Protein AF-0000000073407874 (afdb_homodimer)

Nearest PDB structures (foldseek):
  4jbw-assembly1_F  TM=8.876E-01  e=8.247E-15  Escherichia coli K-12
  3puz-assembly1_F  TM=8.838E-01  e=1.473E-13  Escherichia coli K-12
  4jbw-assembly2_H  TM=8.925E-01  e=1.473E-13  Escherichia coli K-12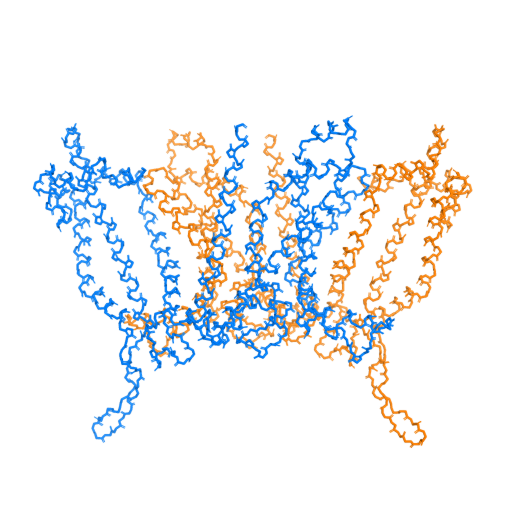
  3puy-assembly1_F  TM=8.506E-01  e=9.944E-14  Escherichia coli K-12
  2r6g-assembly1_F  TM=8.408E-01  e=1.410E-13  Escherichia coli K-12

Foldseek 3Di:
DVQPVLALVNDDLVRQCVLDDPQLVCCLVAFLSLCVVQQQNVSSVVRRVLVVVLVVCCVPQQVVLLVCLAFLFDWAFFQDQDQDPNDGDRDGDQGGHSLVSNLSNLVSVVVVVVNVVSSSVRSSVSSVVSVCVVVVHRDDYNVRVVCCCVVPVVVVVVVVVVVVVCCNPPVSVLVSLLQLLQKQQFPVAPPNRHTIHGNGCVLVCCCCPNLQVLANVLQAVLLLVQLVLLLVLLQVLLLVVLCVLPPPPDPPSVVVLVVLVVLLVDDPLVLQLVLLQQQCQPHDVQVVCVVVVNDPNVDTDCCQADLVNVSVNLSVSSSVNRSSVSNVVLNVQQVPDDVVVLVVCVVVVDDPVRCCVPPVVVSSCLVCLLVSLVSSLCSSQVQSSCCSRHNQDDDDPSHDQGHSNHHLNSSLVSRCPVGVRSNNSSVSVVVSVVVSVVSNVVSVVVNVVVVVVVVD/DVQPVLALVNDDLVRQCVLDDPQLVCCLVQFLSLCVVLQQNVSSVVRRVLVVVLVVCCVPQQVVLQVCLAFLFDWAFFQDQDQDPNDGDRDGDQGGHSLVSNLSNLVSVVVVVVSVVSSSVRSSVSSVVSVCVVVVHRDDYNVRVVVCCVVPVVVVVVVVVVVVVCCNPPVSVLVSLLQLLQKQQFPVAPPNRHTIHGNGCVLVCCCCPNLQVLANVLQAVLLLVQLVLLLVLLQVLLLVVLCVLPPPPDPPSVVVLVVLVVLLVDDPLVLQLVLLQQQCQPHPVQVVCVVVVVDPNVDTDCCQADLVNVSVNLSVSSSVNRSSVSNVVLNVQQVPDDVVVLVVCVVVVDDPVRCCVPPVVVSSCLVCLLVSLVSSLCSSQVQSSCCSRHNQDDDDPSHDQGHSNHHLNSSLVSRCPVGVRSNNSSVSVVVSVVVSVVSNVVSVVVNVVVVVVVVD

Solvent-accessible surface area (backbone atoms only — not comparable to full-atom values): 46091 Å² total; per-residue (Å²): 125,74,73,70,76,69,41,33,85,79,34,51,76,66,50,41,48,69,73,36,55,72,46,41,42,43,26,78,76,42,42,23,38,33,33,44,74,66,63,17,52,63,59,10,47,52,38,33,50,50,49,52,53,45,56,54,42,37,66,72,46,33,50,56,21,45,53,27,43,73,53,17,51,87,45,57,38,40,68,43,69,44,66,56,93,84,43,73,39,72,39,79,44,86,38,39,42,21,61,49,24,43,50,44,18,50,50,36,51,50,50,49,52,52,47,51,49,51,51,49,50,48,52,33,52,37,32,43,54,52,52,33,59,74,69,67,50,84,74,71,41,48,67,53,44,44,50,42,22,58,72,49,36,44,45,54,64,62,41,46,56,58,45,50,45,41,46,62,66,45,49,44,55,50,53,50,42,54,52,32,21,28,27,52,35,24,66,84,18,46,58,48,65,26,53,32,45,81,52,54,62,50,51,54,44,28,41,71,70,37,85,40,22,70,29,43,53,58,26,48,50,47,28,51,52,48,17,49,49,51,40,49,51,14,50,52,53,3,42,51,49,23,50,42,57,65,34,74,76,53,75,60,49,65,57,57,50,49,56,46,48,53,59,63,61,46,55,64,69,58,54,38,46,49,48,32,50,35,43,30,65,83,12,48,55,39,53,48,36,33,74,70,62,77,39,50,88,90,53,50,64,45,39,49,69,31,50,69,43,22,51,52,45,51,47,50,53,47,34,65,66,38,20,53,56,39,16,55,56,39,38,59,50,59,72,65,48,69,59,63,64,55,51,52,39,47,72,73,63,49,48,72,66,52,44,35,66,69,47,52,46,52,51,49,50,63,71,39,43,58,56,50,41,52,46,29,48,47,42,49,62,44,47,61,68,36,46,56,48,46,63,17,31,26,83,36,91,77,31,77,70,36,28,59,48,23,29,58,52,48,30,32,48,32,25,44,71,74,54,37,24,42,13,59,22,24,44,49,48,52,50,52,39,51,54,46,48,55,51,48,50,54,35,52,58,51,48,52,50,50,54,57,52,68,76,96,124,76,72,70,76,70,41,33,85,78,35,51,75,67,50,41,48,67,73,36,55,73,45,41,42,44,25,77,77,42,44,24,39,34,32,44,74,66,63,19,52,62,60,9,47,52,38,33,50,50,50,52,52,44,55,53,42,37,65,70,46,32,50,58,21,45,52,27,43,73,54,16,52,88,46,57,38,40,68,42,70,42,67,56,94,83,42,73,40,72,38,79,44,87,38,40,42,21,61,50,24,43,51,43,19,50,50,35,50,51,50,51,51,53,47,52,49,51,51,49,50,48,52,35,52,38,33,42,52,52,52,33,59,74,68,68,49,85,75,73,42,48,66,54,45,46,50,42,23,59,71,47,37,45,44,54,63,62,41,46,55,57,45,51,47,41,45,61,68,44,47,44,55,51,52,52,43,56,52,32,22,28,27,52,37,25,66,85,18,44,58,48,64,26,54,34,45,81,52,55,60,49,52,54,43,29,41,71,71,38,84,41,23,71,30,41,54,57,25,48,51,47,27,52,52,49,17,49,50,49,40,50,50,15,49,54,54,3,42,52,49,23,50,42,57,66,35,76,77,53,76,60,49,63,58,55,50,47,56,46,48,52,59,65,64,47,54,64,69,57,53,38,47,51,48,32,50,35,41,31,67,84,12,47,54,36,52,49,36,32,73,68,62,77,39,50,86,88,54,51,63,46,40,47,68,29,51,69,41,22,51,51,46,50,47,50,52,47,35,64,66,37,18,52,57,37,17,54,56,38,37,61,51,59,71,66,47,68,59,64,64,56,50,52,39,45,72,73,63,48,49,71,66,52,44,35,66,70,47,51,46,52,53,50,47,63,72,38,42,58,57,51,43,52,45,29,49,47,42,50,61,44,48,61,68,37,48,56,50,45,63,16,30,24,83,35,90,77,31,77,73,35,28,60,47,24,30,58,53,49,30,32,46,31,26,44,70,73,55,36,24,43,12,58,22,24,44,52,49,51,50,52,38,49,54,45,47,56,52,49,50,53,35,51,58,53,48,51,52,51,56,55,54,67,75,98

Sequence (912 aa):
MNKKLISLDGMSLKEVFQKGDLATKLSFLIMGLANLKNKQIVKGLLFLISEILFLITFVYQVIPAVKGLISLGTQEQGMTTKTVDGIKIQVATQGDNSMLMLIFGLASLIFCCVFAYIYWSNIKSAAHLLTLKEEGREIPSFKKDIKSLTDGRFHMTLMSIPLIGVLLFTILPLVYMICLAFTNYDHNHLPPKSLFDWVGFANFGNIFSGRMASTFFPVLSWTLIWAVFATVTNFFFGIILALLINTKGLKFKKMWRTIFVITMAVPQFISLLIMRNLLSDAGPVNALLIKWGLISSAHPLPFLSDPVWAKFSIIFVNMWVGIPVTMLVATGIIMNLPAEQIEAAEIDGANKFQVFQSITFPQILLIMTPTLIQQFIGNINNFNVIYLLTQGGPTNSTYYQAGSTDLLVTWLYNLTVTAADYNLASVVGILIFILSAVFSLLAYTRTNSYKEGAAKMNKKLISLDGMSLKEVFQKGDLATKLSFLIMGLANLKNKQIVKGLLFLISEILFLITFVYQVIPAVKGLISLGTQEQGMTTKTVDGIKIQVATQGDNSMLMLIFGLASLIFCCVFAYIYWSNIKSAAHLLTLKEEGREIPSFKKDIKSLTDGRFHMTLMSIPLIGVLLFTILPLVYMICLAFTNYDHNHLPPKSLFDWVGFANFGNIFSGRMASTFFPVLSWTLIWAVFATVTNFFFGIILALLINTKGLKFKKMWRTIFVITMAVPQFISLLIMRNLLSDAGPVNALLIKWGLISSAHPLPFLSDPVWAKFSIIFVNMWVGIPVTMLVATGIIMNLPAEQIEAAEIDGANKFQVFQSITFPQILLIMTPTLIQQFIGNINNFNVIYLLTQGGPTNSTYYQAGSTDLLVTWLYNLTVTAADYNLASVVGILIFILSAVFSLLAYTRTNSYKEGAAK

Structure (mmCIF, N/CA/C/O backbone):
data_AF-0000000073407874-model_v1
#
loop_
_entity.id
_entity.type
_entity.pdbx_description
1 polymer 'Maltose/maltodextrin transport system permease protein'
#
loop_
_atom_site.group_PDB
_atom_site.id
_atom_site.type_symbol
_atom_site.label_atom_id
_atom_site.label_alt_id
_atom_site.label_comp_id
_atom_site.label_asym_id
_atom_site.label_entity_id
_atom_site.label_seq_id
_atom_site.pdbx_PDB_ins_code
_atom_site.Cartn_x
_atom_site.Cartn_y
_atom_site.Cartn_z
_atom_site.occupancy
_atom_site.B_iso_or_equiv
_atom_site.auth_seq_id
_atom_site.auth_comp_id
_atom_site.auth_asym_id
_atom_site.auth_atom_id
_atom_site.pdbx_PDB_model_num
ATOM 1 N N . MET A 1 1 ? 26.469 21.672 23.516 1 25.92 1 MET A N 1
ATOM 2 C CA . MET A 1 1 ? 25.812 21.594 22.219 1 25.92 1 MET A CA 1
ATOM 3 C C . MET A 1 1 ? 24.609 22.531 22.156 1 25.92 1 MET A C 1
ATOM 5 O O . MET A 1 1 ? 24.062 22.781 21.078 1 25.92 1 MET A O 1
ATOM 9 N N . ASN A 1 2 ? 24.078 22.656 23.359 1 32.16 2 ASN A N 1
ATOM 10 C CA . ASN A 1 2 ? 22.828 23.391 23.547 1 32.16 2 ASN A CA 1
ATOM 11 C C . ASN A 1 2 ? 23.016 24.891 23.359 1 32.16 2 ASN A C 1
ATOM 13 O O . ASN A 1 2 ? 22.047 25.641 23.359 1 32.16 2 ASN A O 1
ATOM 17 N N . LYS A 1 3 ? 24.188 25.359 23.734 1 40.38 3 LYS A N 1
ATOM 18 C CA . LYS A 1 3 ? 24.469 26.781 23.875 1 40.38 3 LYS A CA 1
ATOM 19 C C . LYS A 1 3 ? 24.547 27.469 22.516 1 40.38 3 LYS A C 1
ATOM 21 O O . LYS A 1 3 ? 24.422 28.688 22.422 1 40.38 3 LYS A O 1
ATOM 26 N N . LYS A 1 4 ? 24.906 26.812 21.578 1 42.69 4 LYS A N 1
ATOM 27 C CA . LYS A 1 4 ? 25.25 27.344 20.25 1 42.69 4 LYS A CA 1
ATOM 28 C C . LYS A 1 4 ? 23.984 27.609 19.438 1 42.69 4 LYS A C 1
ATOM 30 O O . LYS A 1 4 ? 24.047 28.25 18.391 1 42.69 4 LYS A O 1
ATOM 35 N N . LEU A 1 5 ? 22.969 26.812 19.609 1 42.66 5 LEU A N 1
ATOM 36 C CA . LEU A 1 5 ? 21.734 26.734 18.812 1 42.66 5 LEU A CA 1
ATOM 37 C C . LEU A 1 5 ? 20.953 28.031 18.906 1 42.66 5 LEU A C 1
ATOM 39 O O . LEU A 1 5 ? 20.297 28.438 17.953 1 42.66 5 LEU A O 1
ATOM 43 N N . ILE A 1 6 ? 20.812 28.641 20.234 1 49.53 6 ILE A N 1
ATOM 44 C CA . ILE A 1 6 ? 20 29.844 20.406 1 49.53 6 ILE A CA 1
ATOM 45 C C . ILE A 1 6 ? 20.875 31.078 20.219 1 49.53 6 ILE A C 1
ATOM 47 O O . ILE A 1 6 ? 20.578 32.156 20.75 1 49.53 6 ILE A O 1
ATOM 51 N N . SER A 1 7 ? 21.828 30.953 19.719 1 54.34 7 SER A N 1
ATOM 52 C CA . SER A 1 7 ? 22.734 32.094 19.781 1 54.34 7 SER A CA 1
ATOM 53 C C . SER A 1 7 ? 22.312 33.188 18.828 1 54.34 7 SER A C 1
ATOM 55 O O . SER A 1 7 ? 21.984 32.938 17.672 1 54.34 7 SER A O 1
ATOM 57 N N . LEU A 1 8 ? 21.766 34.281 19.344 1 64.81 8 LEU A N 1
ATOM 58 C CA . LEU A 1 8 ? 21.484 35.594 18.719 1 64.81 8 LEU A CA 1
ATOM 59 C C . LEU A 1 8 ? 22.781 36.281 18.297 1 64.81 8 LEU A C 1
ATOM 61 O O . LEU A 1 8 ? 23.25 37.188 18.969 1 64.81 8 LEU A O 1
ATOM 65 N N . ASP A 1 9 ? 23.359 35.844 17.125 1 61.19 9 ASP A N 1
ATOM 66 C CA . ASP A 1 9 ? 24.641 36.344 16.641 1 61.19 9 ASP A CA 1
ATOM 67 C C . ASP A 1 9 ? 25.719 36.219 17.703 1 61.19 9 ASP A C 1
ATOM 69 O O . ASP A 1 9 ? 26.453 37.188 17.969 1 61.19 9 ASP A O 1
ATOM 73 N N . GLY A 1 10 ? 25.641 35.188 18.484 1 66.06 10 GLY A N 1
ATOM 74 C CA . GLY A 1 10 ? 26.641 34.906 19.5 1 66.06 10 GLY A CA 1
ATOM 75 C C . GLY A 1 10 ? 26.266 35.406 20.875 1 66.06 10 GLY A C 1
ATOM 76 O O . GLY A 1 10 ? 26.984 35.188 21.844 1 66.06 10 GLY A O 1
ATOM 77 N N . MET A 1 11 ? 25.203 36.219 21.031 1 73.75 11 MET A N 1
ATOM 78 C CA . MET A 1 11 ? 24.797 36.812 22.297 1 73.75 11 MET A CA 1
ATOM 79 C C . MET A 1 11 ? 23.547 36.094 22.844 1 73.75 11 MET A C 1
ATOM 81 O O . MET A 1 11 ? 22.781 35.5 22.094 1 73.75 11 MET A O 1
ATOM 85 N N . SER A 1 12 ? 23.438 36.062 24.156 1 77.62 12 SER A N 1
ATOM 86 C CA . SER A 1 12 ? 22.219 35.594 24.797 1 77.62 12 SER A CA 1
ATOM 87 C C . SER A 1 12 ? 21.156 36.719 24.844 1 77.62 12 SER A C 1
ATOM 89 O O . SER A 1 12 ? 21.484 37.875 24.625 1 77.62 12 SER A O 1
ATOM 91 N N . LEU A 1 13 ? 19.875 36.344 25.062 1 81 13 LEU A N 1
ATOM 92 C CA . LEU A 1 13 ? 18.797 37.312 25.172 1 81 13 LEU A CA 1
ATOM 93 C C . LEU A 1 13 ? 19.109 38.375 26.234 1 81 13 LEU A C 1
ATOM 95 O O . LEU A 1 13 ? 18.859 39.562 26.016 1 81 13 LEU A O 1
ATOM 99 N N . LYS A 1 14 ? 19.688 37.906 27.281 1 80.19 14 LYS A N 1
ATOM 100 C CA . LYS A 1 14 ? 20.016 38.781 28.406 1 80.19 14 LYS A CA 1
ATOM 101 C C . LYS A 1 14 ? 21.125 39.75 28.031 1 80.19 14 LYS A C 1
ATOM 103 O O . LYS A 1 14 ? 21.094 40.938 28.422 1 80.19 14 LYS A O 1
ATOM 108 N N . GLU A 1 15 ? 22.062 39.281 27.281 1 81 15 GLU A N 1
ATOM 109 C CA . GLU A 1 15 ? 23.203 40.094 26.875 1 81 15 GLU A CA 1
ATOM 110 C C . GLU A 1 15 ? 22.766 41.188 25.906 1 81 15 GLU A C 1
ATOM 112 O O . GLU A 1 15 ? 23.25 42.312 25.969 1 81 15 GLU A O 1
ATOM 117 N N . VAL A 1 16 ? 21.859 40.812 25.109 1 83.62 16 VAL A N 1
ATOM 118 C CA . VAL A 1 16 ? 21.375 41.781 24.125 1 83.62 16 VAL A CA 1
ATOM 119 C C . VAL A 1 16 ? 20.641 42.906 24.859 1 83.62 16 VAL A C 1
ATOM 121 O O . VAL A 1 16 ? 20.797 44.094 24.516 1 83.62 16 VAL A O 1
ATOM 124 N N . PHE A 1 17 ? 19.859 42.5 25.906 1 86.06 17 PHE A N 1
ATOM 125 C CA . PHE A 1 17 ? 19.094 43.5 26.672 1 86.06 17 PHE A CA 1
ATOM 126 C C . PHE A 1 17 ? 20.031 44.375 27.484 1 86.06 17 PHE A C 1
ATOM 128 O O . PHE A 1 17 ? 19.812 45.594 27.578 1 86.06 17 PHE A O 1
ATOM 135 N N . GLN A 1 18 ? 21.094 43.844 27.969 1 84.94 18 GLN A N 1
ATOM 136 C CA . GLN A 1 18 ? 22 44.562 28.844 1 84.94 18 GLN A CA 1
ATOM 137 C C . GLN A 1 18 ? 22.906 45.5 28.031 1 84.94 18 GLN A C 1
ATOM 139 O O . GLN A 1 18 ? 23.156 46.625 28.422 1 84.94 18 GLN A O 1
ATOM 144 N N . LYS A 1 19 ? 23.375 45 26.938 1 81.5 19 LYS A N 1
ATOM 145 C CA . LYS A 1 19 ? 24.344 45.75 26.141 1 81.5 19 LYS A CA 1
ATOM 146 C C . LYS A 1 19 ? 23.641 46.688 25.172 1 81.5 19 LYS A C 1
ATOM 148 O O . LYS A 1 19 ? 24.281 47.594 24.625 1 81.5 19 LYS A O 1
ATOM 153 N N . GLY A 1 20 ? 22.359 46.531 25.016 1 82.5 20 GLY A N 1
ATOM 154 C CA . GLY A 1 20 ? 21.656 47.25 23.984 1 82.5 20 GLY A CA 1
ATOM 155 C C . GLY A 1 20 ? 21.297 48.656 24.406 1 82.5 20 GLY A C 1
ATOM 156 O O . GLY A 1 20 ? 21.234 48.969 25.594 1 82.5 20 GLY A O 1
ATOM 157 N N . ASP A 1 21 ? 21.219 49.562 23.453 1 86 21 ASP A N 1
ATOM 158 C CA . ASP A 1 21 ? 20.75 50.938 23.688 1 86 21 ASP A CA 1
ATOM 159 C C . ASP A 1 21 ? 19.266 50.938 24.031 1 86 21 ASP A C 1
ATOM 161 O O . ASP A 1 21 ? 18.625 49.906 24.109 1 86 21 ASP A O 1
ATOM 165 N N . LEU A 1 22 ? 18.719 52.062 24.344 1 85.25 22 LEU A N 1
ATOM 166 C CA . LEU A 1 22 ? 17.328 52.188 24.766 1 85.25 22 LEU A CA 1
ATOM 167 C C . LEU A 1 22 ? 16.375 51.625 23.703 1 85.25 22 LEU A C 1
ATOM 169 O O . LEU A 1 22 ? 15.375 50.969 24.047 1 85.25 22 LEU A O 1
ATOM 173 N N . ALA A 1 23 ? 16.719 51.812 22.453 1 85.94 23 ALA A N 1
ATOM 174 C CA . ALA A 1 23 ? 15.867 51.344 21.375 1 85.94 23 ALA A CA 1
ATOM 175 C C . ALA A 1 23 ? 15.875 49.812 21.312 1 85.94 23 ALA A C 1
ATOM 177 O O . ALA A 1 23 ? 14.852 49.188 21.047 1 85.94 23 ALA A O 1
ATOM 178 N N . THR A 1 24 ? 17.016 49.219 21.578 1 86.69 24 THR A N 1
ATOM 179 C CA . THR A 1 24 ? 17.141 47.781 21.594 1 86.69 24 THR A CA 1
ATOM 180 C C . THR A 1 24 ? 16.375 47.156 22.766 1 86.69 24 THR A C 1
ATOM 182 O O . THR A 1 24 ? 15.719 46.125 22.625 1 86.69 24 THR A O 1
ATOM 185 N N . LYS A 1 25 ? 16.484 47.844 23.922 1 87.5 25 LYS A N 1
ATOM 186 C CA . LYS A 1 25 ? 15.75 47.375 25.094 1 87.5 25 LYS A CA 1
ATOM 187 C C . LYS A 1 25 ? 14.242 47.469 24.891 1 87.5 25 LYS A C 1
ATOM 189 O O . LYS A 1 25 ? 13.484 46.594 25.297 1 87.5 25 LYS A O 1
ATOM 194 N N . LEU A 1 26 ? 13.852 48.562 24.219 1 87 26 LEU A N 1
ATOM 195 C CA . LEU A 1 26 ? 12.422 48.781 23.984 1 87 26 LEU A CA 1
ATOM 196 C C . LEU A 1 26 ? 11.906 47.812 22.906 1 87 26 LEU A C 1
ATOM 198 O O . LEU A 1 26 ? 10.703 47.562 22.844 1 87 26 LEU A O 1
ATOM 202 N N . SER A 1 27 ? 12.758 47.344 22.078 1 88.12 27 SER A N 1
ATOM 203 C CA . SER A 1 27 ? 12.375 46.406 21.016 1 88.12 27 SER A CA 1
ATOM 204 C C . SER A 1 27 ? 11.875 45.094 21.594 1 88.12 27 SER A C 1
ATOM 206 O O . SER A 1 27 ? 11.195 44.312 20.906 1 88.12 27 SER A O 1
ATOM 208 N N . PHE A 1 28 ? 12.25 44.812 22.859 1 88.31 28 PHE A N 1
ATOM 209 C CA . PHE A 1 28 ? 11.742 43.625 23.547 1 88.31 28 PHE A CA 1
ATOM 210 C C . PHE A 1 28 ? 10.25 43.75 23.828 1 88.31 28 PHE A C 1
ATOM 212 O O . PHE A 1 28 ? 9.555 42.75 23.969 1 88.31 28 PHE A O 1
ATOM 219 N N . LEU A 1 29 ? 9.82 44.969 23.875 1 87.88 29 LEU A N 1
ATOM 220 C CA . LEU A 1 29 ? 8.414 45.219 24.156 1 87.88 29 LEU A CA 1
ATOM 221 C C . LEU A 1 29 ? 7.672 45.656 22.891 1 87.88 29 LEU A C 1
ATOM 223 O O . LEU A 1 29 ? 6.574 45.156 22.609 1 87.88 29 LEU A O 1
ATOM 227 N N . ILE A 1 30 ? 8.336 46.594 22.203 1 91.12 30 ILE A N 1
ATOM 228 C CA . ILE A 1 30 ? 7.801 47.062 20.938 1 91.12 30 ILE A CA 1
ATOM 229 C C . ILE A 1 30 ? 8.688 46.594 19.797 1 91.12 30 ILE A C 1
ATOM 231 O O . ILE A 1 30 ? 9.773 47.125 19.578 1 91.12 30 ILE A O 1
ATOM 235 N N . MET A 1 31 ? 8.109 45.688 19.109 1 91.75 31 MET A N 1
ATOM 236 C CA . MET A 1 31 ? 8.898 45.062 18.062 1 91.75 31 MET A CA 1
ATOM 237 C C . MET A 1 31 ? 9.242 46.062 16.953 1 91.75 31 MET A C 1
ATOM 239 O O . MET A 1 31 ? 8.406 46.875 16.578 1 91.75 31 MET A O 1
ATOM 243 N N . GLY A 1 32 ? 10.438 46 16.438 1 89.62 32 GLY A N 1
ATOM 244 C CA . GLY A 1 32 ? 10.875 46.781 15.289 1 89.62 32 GLY A CA 1
ATOM 245 C C . GLY A 1 32 ? 11.508 48.094 15.672 1 89.62 32 GLY A C 1
ATOM 246 O O . GLY A 1 32 ? 12.023 48.812 14.812 1 89.62 32 GLY A O 1
ATOM 247 N N . LEU A 1 33 ? 11.547 48.5 16.906 1 89.31 33 LEU A N 1
ATOM 248 C CA . LEU A 1 33 ? 12.055 49.781 17.344 1 89.31 33 LEU A CA 1
ATOM 249 C C . LEU A 1 33 ? 13.555 49.906 17.078 1 89.31 33 LEU A C 1
ATOM 251 O O . LEU A 1 33 ? 14.055 50.969 16.719 1 89.31 33 LEU A O 1
ATOM 255 N N . ALA A 1 34 ? 14.266 48.844 17.359 1 88.06 34 ALA A N 1
ATOM 256 C CA . ALA A 1 34 ? 15.695 48.844 17.094 1 88.06 34 ALA A CA 1
ATOM 257 C C . ALA A 1 34 ? 15.977 49.062 15.609 1 88.06 34 ALA A C 1
ATOM 259 O O . ALA A 1 34 ? 16.922 49.781 15.242 1 88.06 34 ALA A O 1
ATOM 260 N N . ASN A 1 35 ? 15.164 48.562 14.805 1 88.56 35 ASN A N 1
ATOM 261 C CA . ASN A 1 35 ? 15.328 48.719 13.359 1 88.56 35 ASN A CA 1
ATOM 262 C C . ASN A 1 35 ? 14.93 50.125 12.891 1 88.56 35 ASN A C 1
ATOM 264 O O . ASN A 1 35 ? 15.586 50.688 12.016 1 88.56 35 ASN A O 1
ATOM 268 N N . LEU A 1 36 ? 13.891 50.625 13.469 1 88.19 36 LEU A N 1
ATOM 269 C CA . LEU A 1 36 ? 13.438 51.969 13.102 1 88.19 36 LEU A CA 1
ATOM 270 C C . LEU A 1 36 ? 14.469 53.031 13.5 1 88.19 36 LEU A C 1
ATOM 272 O O . LEU A 1 36 ? 14.711 53.969 12.766 1 88.19 36 LEU A O 1
ATOM 276 N N . LYS A 1 37 ? 15.117 52.844 14.562 1 87.81 37 LYS A N 1
ATOM 277 C CA . LYS A 1 37 ? 16.141 53.75 15.039 1 87.81 37 LYS A CA 1
ATOM 278 C C . LYS A 1 37 ? 17.359 53.75 14.133 1 87.81 37 LYS A C 1
ATOM 280 O O . LYS A 1 37 ? 18.016 54.781 13.938 1 87.81 37 LYS A O 1
ATOM 285 N N . ASN A 1 38 ? 17.656 52.625 13.594 1 86.44 38 ASN A N 1
ATOM 286 C CA . ASN A 1 38 ? 18.844 52.5 12.75 1 86.44 38 ASN A CA 1
ATOM 287 C C . ASN A 1 38 ? 18.5 52.625 11.273 1 86.44 38 ASN A C 1
ATOM 289 O O . ASN A 1 38 ? 19.156 52.031 10.422 1 86.44 38 ASN A O 1
ATOM 293 N N . LYS A 1 39 ? 17.375 53.156 10.852 1 82.38 39 LYS A N 1
ATOM 294 C CA . LYS A 1 39 ? 16.969 53.594 9.516 1 82.38 39 LYS A CA 1
ATOM 295 C C . LYS A 1 39 ? 16.594 52.406 8.648 1 82.38 39 LYS A C 1
ATOM 297 O O . LYS A 1 39 ? 16.688 52.469 7.422 1 82.38 39 LYS A O 1
ATOM 302 N N . GLN A 1 40 ? 16.328 51.344 9.344 1 85.5 40 GLN A N 1
ATOM 303 C CA . GLN A 1 40 ? 15.688 50.25 8.641 1 85.5 40 GLN A CA 1
ATOM 304 C C . GLN A 1 40 ? 14.172 50.312 8.742 1 85.5 40 GLN A C 1
ATOM 306 O O . GLN A 1 40 ? 13.547 49.531 9.453 1 85.5 40 GLN A O 1
ATOM 311 N N . ILE A 1 41 ? 13.594 51.188 8.023 1 85.19 41 ILE A N 1
ATOM 312 C CA . ILE A 1 41 ? 12.203 51.594 8.211 1 85.19 41 ILE A CA 1
ATOM 313 C C . ILE A 1 41 ? 11.273 50.438 7.809 1 85.19 41 ILE A C 1
ATOM 315 O O . ILE A 1 41 ? 10.336 50.094 8.539 1 85.19 41 ILE A O 1
ATOM 319 N N . VAL A 1 42 ? 11.508 49.812 6.715 1 83.31 42 VAL A N 1
ATOM 320 C CA . VAL A 1 42 ? 10.602 48.781 6.211 1 83.31 42 VAL A CA 1
ATOM 321 C C . VAL A 1 42 ? 10.609 47.562 7.16 1 83.31 42 VAL A C 1
ATOM 323 O O . VAL A 1 42 ? 9.547 47.062 7.52 1 83.31 42 VAL A O 1
ATOM 326 N N . LYS A 1 43 ? 11.773 47.125 7.613 1 83 43 LYS A N 1
ATOM 327 C CA . LYS A 1 43 ? 11.891 46 8.531 1 83 43 LYS A CA 1
ATOM 328 C C . LYS A 1 43 ? 11.266 46.344 9.883 1 83 43 LYS A C 1
ATOM 330 O O . LYS A 1 43 ? 10.57 45.5 10.477 1 83 43 LYS A O 1
ATOM 335 N N . GLY A 1 44 ? 11.523 47.438 10.273 1 87 44 GLY A N 1
ATOM 336 C CA . GLY A 1 44 ? 10.953 47.875 11.539 1 87 44 GLY A CA 1
ATOM 337 C C . GLY A 1 44 ? 9.438 47.938 11.516 1 87 44 GLY A C 1
ATOM 338 O O . GLY A 1 44 ? 8.773 47.5 12.453 1 87 44 GLY A O 1
ATOM 339 N N . LEU A 1 45 ? 8.93 48.438 10.398 1 88.56 45 LEU A N 1
ATOM 340 C CA . LEU A 1 45 ? 7.484 48.531 10.273 1 88.56 45 LEU A CA 1
ATOM 341 C C . LEU A 1 45 ? 6.84 47.156 10.172 1 88.56 45 LEU A C 1
ATOM 343 O O . LEU A 1 45 ? 5.742 46.938 10.68 1 88.56 45 LEU A O 1
ATOM 347 N N . LEU A 1 46 ? 7.492 46.25 9.531 1 86.31 46 LEU A N 1
ATOM 348 C CA . LEU A 1 46 ? 6.957 44.875 9.406 1 86.31 46 LEU A CA 1
ATOM 349 C C . LEU A 1 46 ? 6.863 44.219 10.766 1 86.31 46 LEU A C 1
ATOM 351 O O . LEU A 1 46 ? 5.875 43.531 11.062 1 86.31 46 LEU A O 1
ATOM 355 N N . PHE A 1 47 ? 7.895 44.406 11.547 1 89.75 47 PHE A N 1
ATOM 356 C CA . PHE A 1 47 ? 7.883 43.812 12.891 1 89.75 47 PHE A CA 1
ATOM 357 C C . PHE A 1 47 ? 6.797 44.469 13.742 1 89.75 47 PHE A C 1
ATOM 359 O O . PHE A 1 47 ? 6.078 43.781 14.469 1 89.75 47 PHE A O 1
ATOM 366 N N . LEU A 1 48 ? 6.691 45.719 13.57 1 90.31 48 LEU A N 1
ATOM 367 C CA . LEU A 1 48 ? 5.699 46.469 14.352 1 90.31 48 LEU A CA 1
ATOM 368 C C . LEU A 1 48 ? 4.285 46.062 13.938 1 90.31 48 LEU A C 1
ATOM 370 O O . LEU A 1 48 ? 3.422 45.844 14.789 1 90.31 48 LEU A O 1
ATOM 374 N N . ILE A 1 49 ? 4.035 46 12.664 1 91.88 49 ILE A N 1
ATOM 375 C CA . ILE A 1 49 ? 2.725 45.625 12.148 1 91.88 49 ILE A CA 1
ATOM 376 C C . ILE A 1 49 ? 2.395 44.188 12.594 1 91.88 49 ILE A C 1
ATOM 378 O O . ILE A 1 49 ? 1.249 43.906 12.938 1 91.88 49 ILE A O 1
ATOM 382 N N . SER A 1 50 ? 3.363 43.344 12.562 1 90.81 50 SER A N 1
ATOM 383 C CA . SER A 1 50 ? 3.148 41.969 13 1 90.81 50 SER A CA 1
ATOM 384 C C . SER A 1 50 ? 2.742 41.906 14.461 1 90.81 50 SER A C 1
ATOM 386 O O . SER A 1 50 ? 1.904 41.094 14.852 1 90.81 50 SER A O 1
ATOM 388 N N . GLU A 1 51 ? 3.367 42.719 15.227 1 92.06 51 GLU A N 1
ATOM 389 C CA . GLU A 1 51 ? 3.031 42.719 16.641 1 92.06 51 GLU A CA 1
ATOM 390 C C . GLU A 1 51 ? 1.614 43.25 16.875 1 92.06 51 GLU A C 1
ATOM 392 O O . GLU A 1 51 ? 0.853 42.688 17.656 1 92.06 51 GLU A O 1
ATOM 397 N N . ILE A 1 52 ? 1.308 44.281 16.156 1 91.88 52 ILE A N 1
ATOM 398 C CA . ILE A 1 52 ? -0.02 44.875 16.281 1 91.88 52 ILE A CA 1
ATOM 399 C C . ILE A 1 52 ? -1.077 43.875 15.836 1 91.88 52 ILE A C 1
ATOM 401 O O . ILE A 1 52 ? -2.088 43.688 16.516 1 91.88 52 ILE A O 1
ATOM 405 N N . LEU A 1 53 ? -0.836 43.281 14.758 1 90.75 53 LEU A N 1
ATOM 406 C CA . LEU A 1 53 ? -1.764 42.281 14.242 1 90.75 53 LEU A CA 1
ATOM 407 C C . LEU A 1 53 ? -1.904 41.125 15.219 1 90.75 53 LEU A C 1
ATOM 409 O O . LEU A 1 53 ? -2.998 40.562 15.383 1 90.75 53 LEU A O 1
ATOM 413 N N . PHE A 1 54 ? -0.833 40.719 15.797 1 91.25 54 PHE A N 1
ATOM 414 C CA . PHE A 1 54 ? -0.872 39.625 16.766 1 91.25 54 PHE A CA 1
ATOM 415 C C . PHE A 1 54 ? -1.697 40 17.984 1 91.25 54 PHE A C 1
ATOM 417 O O . PHE A 1 54 ? -2.508 39.219 18.469 1 91.25 54 PHE A O 1
ATOM 424 N N . LEU A 1 55 ? -1.484 41.188 18.516 1 91.5 55 LEU A N 1
ATOM 425 C CA . LEU A 1 55 ? -2.191 41.625 19.719 1 91.5 55 LEU A CA 1
ATOM 426 C C . LEU A 1 55 ? -3.693 41.719 19.469 1 91.5 55 LEU A C 1
ATOM 428 O O . LEU A 1 55 ? -4.492 41.312 20.312 1 91.5 55 LEU A O 1
ATOM 432 N N . ILE A 1 56 ? -4.035 42.188 18.297 1 91.06 56 ILE A N 1
ATOM 433 C CA . ILE A 1 56 ? -5.449 42.25 17.953 1 91.06 56 ILE A CA 1
ATOM 434 C C . ILE A 1 56 ? -6.027 40.844 17.844 1 91.06 56 ILE A C 1
ATOM 436 O O . ILE A 1 56 ? -7.078 40.562 18.438 1 91.06 56 ILE A O 1
ATOM 440 N N . THR A 1 57 ? -5.34 39.969 17.172 1 90.06 57 THR A N 1
ATOM 441 C CA . THR A 1 57 ? -5.805 38.594 16.984 1 90.06 57 THR A CA 1
ATOM 442 C C . THR A 1 57 ? -5.801 37.844 18.328 1 90.06 57 THR A C 1
ATOM 444 O O . THR A 1 57 ? -6.66 37 18.562 1 90.06 57 THR A O 1
ATOM 447 N N . PHE A 1 58 ? -4.852 38.188 19.109 1 91.25 58 PHE A N 1
ATOM 448 C CA . PHE A 1 58 ? -4.723 37.531 20.406 1 91.25 58 PHE A CA 1
ATOM 449 C C . PHE A 1 58 ? -5.953 37.781 21.266 1 91.25 58 PHE A C 1
ATOM 451 O O . PHE A 1 58 ? -6.527 36.875 21.844 1 91.25 58 PHE A O 1
ATOM 458 N N . VAL A 1 59 ? -6.371 38.969 21.328 1 90.06 59 VAL A N 1
ATOM 459 C CA . VAL A 1 59 ? -7.484 39.375 22.188 1 90.06 59 VAL A CA 1
ATOM 460 C C . VAL A 1 59 ? -8.805 38.906 21.562 1 90.06 59 VAL A C 1
ATOM 462 O O . VAL A 1 59 ? -9.664 38.375 22.25 1 90.06 59 VAL A O 1
ATOM 465 N N . TYR A 1 60 ? -8.922 39.031 20.297 1 88.88 60 TYR A N 1
ATOM 466 C CA . TYR A 1 60 ? -10.219 38.812 19.672 1 88.88 60 TYR A CA 1
ATOM 467 C C . TYR A 1 60 ? -10.398 37.344 19.281 1 88.88 60 TYR A C 1
ATOM 469 O O . TYR A 1 60 ? -11.523 36.844 19.234 1 88.88 60 TYR A O 1
ATOM 477 N N . GLN A 1 61 ? -9.328 36.656 19.031 1 89.06 61 GLN A N 1
ATOM 478 C CA . GLN A 1 61 ? -9.484 35.312 18.469 1 89.06 61 GLN A CA 1
ATOM 479 C C . GLN A 1 61 ? -8.797 34.281 19.344 1 89.06 61 GLN A C 1
ATOM 481 O O . GLN A 1 61 ? -9.375 33.219 19.625 1 89.06 61 GLN A O 1
ATOM 486 N N . VAL A 1 62 ? -7.617 34.531 19.812 1 91.75 62 VAL A N 1
ATOM 487 C CA . VAL A 1 62 ? -6.82 33.531 20.516 1 91.75 62 VAL A CA 1
ATOM 488 C C . VAL A 1 62 ? -7.422 33.25 21.891 1 91.75 62 VAL A C 1
ATOM 490 O O . VAL A 1 62 ? -7.609 32.094 22.281 1 91.75 62 VAL A O 1
ATOM 493 N N . ILE A 1 63 ? -7.734 34.281 22.609 1 92.81 63 ILE A N 1
ATOM 494 C CA . ILE A 1 63 ? -8.25 34.094 23.969 1 92.81 63 ILE A CA 1
ATOM 495 C C . ILE A 1 63 ? -9.555 33.312 23.922 1 92.81 63 ILE A C 1
ATOM 497 O O . ILE A 1 63 ? -9.688 32.281 24.609 1 92.81 63 ILE A O 1
ATOM 501 N N . PRO A 1 64 ? -10.516 33.719 23.141 1 91 64 PRO A N 1
ATOM 502 C CA . PRO A 1 64 ? -11.742 32.938 23.062 1 91 64 PRO A CA 1
ATOM 503 C C . PRO A 1 64 ? -11.492 31.516 22.562 1 91 64 PRO A C 1
ATOM 505 O O . PRO A 1 64 ? -12.156 30.562 23 1 91 64 PRO A O 1
ATOM 508 N N . ALA A 1 65 ? -10.602 31.344 21.688 1 91.5 65 ALA A N 1
ATOM 509 C CA . ALA A 1 65 ? -10.305 30.031 21.141 1 91.5 65 ALA A CA 1
ATOM 510 C C . ALA A 1 65 ? -9.688 29.109 22.188 1 91.5 65 ALA A C 1
ATOM 512 O O . ALA A 1 65 ? -9.984 27.922 22.234 1 91.5 65 ALA A O 1
ATOM 513 N N . VAL A 1 66 ? -8.891 29.703 22.984 1 93.25 66 VAL A N 1
ATOM 514 C CA . VAL A 1 66 ? -8.266 28.922 24.047 1 93.25 66 VAL A CA 1
ATOM 515 C C . VAL A 1 66 ? -9.305 28.547 25.094 1 93.25 66 VAL A C 1
ATOM 517 O O . VAL A 1 66 ? -9.281 27.438 25.641 1 93.25 66 VAL A O 1
ATOM 520 N N . LYS A 1 67 ? -10.172 29.406 25.406 1 92.06 67 LYS A N 1
ATOM 521 C CA . LYS A 1 67 ? -11.266 29.078 26.312 1 92.06 67 LYS A CA 1
ATOM 522 C C . LYS A 1 67 ? -12.125 27.953 25.75 1 92.06 67 LYS A C 1
ATOM 524 O O . LYS A 1 67 ? -12.562 27.062 26.484 1 92.06 67 LYS A O 1
ATOM 529 N N . GLY A 1 68 ? -12.367 28.047 24.5 1 91.38 68 GLY A N 1
ATOM 530 C CA . GLY A 1 68 ? -13.102 26.984 23.828 1 91.38 68 GLY A CA 1
ATOM 531 C C . GLY A 1 68 ? -12.367 25.656 23.844 1 91.38 68 GLY A C 1
ATOM 532 O O . GLY A 1 68 ? -12.984 24.594 23.953 1 91.38 68 GLY A O 1
ATOM 533 N N . LEU A 1 69 ? -11.062 25.766 23.75 1 93.12 69 LEU A N 1
ATOM 534 C CA . LEU A 1 69 ? -10.234 24.578 23.781 1 93.12 69 LEU A CA 1
ATOM 535 C C . LEU A 1 69 ? -10.336 23.891 25.141 1 93.12 69 LEU A C 1
ATOM 537 O O . LEU A 1 69 ? -10.336 22.656 25.219 1 93.12 69 LEU A O 1
ATOM 541 N N . ILE A 1 70 ? -10.477 24.656 26.125 1 93.06 70 ILE A N 1
ATOM 542 C CA . ILE A 1 70 ? -10.516 24.109 27.484 1 93.06 70 ILE A CA 1
ATOM 543 C C . ILE A 1 70 ? -11.906 23.562 27.781 1 93.06 70 ILE A C 1
ATOM 545 O O . ILE A 1 70 ? -12.039 22.453 28.312 1 93.06 70 ILE A O 1
ATOM 549 N N . SER A 1 71 ? -12.992 24.188 27.344 1 91.56 71 SER A N 1
ATOM 550 C CA . SER A 1 71 ? -14.359 23.781 27.672 1 91.56 71 SER A CA 1
ATOM 551 C C . SER A 1 71 ? -14.898 22.797 26.641 1 91.56 71 SER A C 1
ATOM 553 O O . SER A 1 71 ? -15.664 21.891 26.984 1 91.56 71 SER A O 1
ATOM 555 N N . LEU A 1 72 ? -14.602 22.938 25.469 1 92 72 LEU A N 1
ATOM 556 C CA . LEU A 1 72 ? -15.086 22.172 24.328 1 92 72 LEU A CA 1
ATOM 557 C C . LEU A 1 72 ? -16.594 22.312 24.156 1 92 72 LEU A C 1
ATOM 559 O O . LEU A 1 72 ? -17.266 21.406 23.656 1 92 72 LEU A O 1
ATOM 563 N N . GLY A 1 73 ? -17.094 23.344 24.672 1 87.19 73 GLY A N 1
ATOM 564 C CA . GLY A 1 73 ? -18.516 23.656 24.5 1 87.19 73 GLY A CA 1
ATOM 565 C C . GLY A 1 73 ? -19.344 23.312 25.719 1 87.19 73 GLY A C 1
ATOM 566 O O . GLY A 1 73 ? -19.047 22.359 26.438 1 87.19 73 GLY A O 1
ATOM 567 N N . THR A 1 74 ? -20.375 24.047 25.906 1 83.62 74 THR A N 1
ATOM 568 C CA . THR A 1 74 ? -21.25 23.828 27.062 1 83.62 74 THR A CA 1
ATOM 569 C C . THR A 1 74 ? -22.719 23.75 26.625 1 83.62 74 THR A C 1
ATOM 571 O O . THR A 1 74 ? -23.547 23.156 27.312 1 83.62 74 THR A O 1
ATOM 574 N N . GLN A 1 75 ? -23.016 24.266 25.422 1 81.44 75 GLN A N 1
ATOM 575 C CA . GLN A 1 75 ? -24.406 24.297 24.969 1 81.44 75 GLN A CA 1
ATOM 576 C C . GLN A 1 75 ? -24.609 23.375 23.766 1 81.44 75 GLN A C 1
ATOM 578 O O . GLN A 1 75 ? -24.016 23.578 22.703 1 81.44 75 GLN A O 1
ATOM 583 N N . GLU A 1 76 ? -25.391 22.359 23.922 1 79.25 76 GLU A N 1
ATOM 584 C CA . GLU A 1 76 ? -25.688 21.422 22.844 1 79.25 76 GLU A CA 1
ATOM 585 C C . GLU A 1 76 ? -26.719 22 21.875 1 79.25 76 GLU A C 1
ATOM 587 O O . GLU A 1 76 ? -27.469 22.922 22.234 1 79.25 76 GLU A O 1
ATOM 592 N N . GLN A 1 77 ? -26.578 21.453 20.625 1 72.88 77 GLN A N 1
ATOM 593 C CA . GLN A 1 77 ? -27.562 21.875 19.625 1 72.88 77 GLN A CA 1
ATOM 594 C C . GLN A 1 77 ? -28.953 21.375 19.984 1 72.88 77 GLN A C 1
ATOM 596 O O . GLN A 1 77 ? -29.125 20.234 20.422 1 72.88 77 GLN A O 1
ATOM 601 N N . GLY A 1 78 ? -29.891 22.172 20.359 1 66.62 78 GLY A N 1
ATOM 602 C CA . GLY A 1 78 ? -31.25 21.75 20.703 1 66.62 78 GLY A CA 1
ATOM 603 C C . GLY A 1 78 ? -32.312 22.641 20.109 1 66.62 78 GLY A C 1
ATOM 604 O O . GLY A 1 78 ? -32.031 23.516 19.281 1 66.62 78 GLY A O 1
ATOM 605 N N . MET A 1 79 ? -33.438 22.062 20.031 1 62.44 79 MET A N 1
ATOM 606 C CA . MET A 1 79 ? -34.625 22.828 19.641 1 62.44 79 MET A CA 1
ATOM 607 C C . MET A 1 79 ? -35.125 23.703 20.781 1 62.44 79 MET A C 1
ATOM 609 O O . MET A 1 79 ? -35.219 23.25 21.922 1 62.44 79 MET A O 1
ATOM 613 N N . THR A 1 80 ? -34.719 24.891 20.781 1 57.47 80 THR A N 1
ATOM 614 C CA . THR A 1 80 ? -35.281 25.766 21.812 1 57.47 80 THR A CA 1
ATOM 615 C C . THR A 1 80 ? -36.625 26.297 21.391 1 57.47 80 THR A C 1
ATOM 617 O O . THR A 1 80 ? -36.844 26.641 20.234 1 57.47 80 THR A O 1
ATOM 620 N N . THR A 1 81 ? -37.594 26.031 22.219 1 59.72 81 THR A N 1
ATOM 621 C CA . THR A 1 81 ? -38.938 26.531 22 1 59.72 81 THR A CA 1
ATOM 622 C C . THR A 1 81 ? -39 28.047 22.172 1 59.72 81 THR A C 1
ATOM 624 O O . THR A 1 81 ? -38.625 28.578 23.234 1 59.72 81 THR A O 1
ATOM 627 N N . LYS A 1 82 ? -38.875 28.734 21.125 1 58.72 82 LYS A N 1
ATOM 628 C CA . LYS A 1 82 ? -39.062 30.188 21.234 1 58.72 82 LYS A CA 1
ATOM 629 C C . LYS A 1 82 ? -40.562 30.531 21.047 1 58.72 82 LYS A C 1
ATOM 631 O O . LYS A 1 82 ? -41.219 30 20.156 1 58.72 82 LYS A O 1
ATOM 636 N N . THR A 1 83 ? -41.094 31.156 22.031 1 61.75 83 THR A N 1
ATOM 637 C CA . THR A 1 83 ? -42.469 31.625 21.969 1 61.75 83 THR A CA 1
ATOM 638 C C . THR A 1 83 ? -42.562 32.938 21.172 1 61.75 83 THR A C 1
ATOM 640 O O . THR A 1 83 ? -42.031 33.938 21.578 1 61.75 83 THR A O 1
ATOM 643 N N . VAL A 1 84 ? -42.688 32.719 19.969 1 60.88 84 VAL A N 1
ATOM 644 C CA . VAL A 1 84 ? -42.969 33.938 19.188 1 60.88 84 VAL A CA 1
ATOM 645 C C . VAL A 1 84 ? -44.5 34.094 19.031 1 60.88 84 VAL A C 1
ATOM 647 O O . VAL A 1 84 ? -45.156 33.219 18.453 1 60.88 84 VAL A O 1
ATOM 650 N N . ASP A 1 85 ? -44.906 35.219 19.406 1 65.12 85 ASP A N 1
ATOM 651 C CA . ASP A 1 85 ? -46.281 35.656 19.359 1 65.12 85 ASP A CA 1
ATOM 652 C C . ASP A 1 85 ? -47.219 34.625 19.938 1 65.12 85 ASP A C 1
ATOM 654 O O . ASP A 1 85 ? -48.312 34.375 19.391 1 65.12 85 ASP A O 1
ATOM 658 N N . GLY A 1 86 ? -46.844 33.906 20.953 1 65.56 86 GLY A N 1
ATOM 659 C CA . GLY A 1 86 ? -47.688 33 21.688 1 65.56 86 GLY A CA 1
ATOM 660 C C . GLY A 1 86 ? -47.625 31.562 21.188 1 65.56 86 GLY A C 1
ATOM 661 O O . GLY A 1 86 ? -48.25 30.672 21.75 1 65.56 86 GLY A O 1
ATOM 662 N N . ILE A 1 87 ? -47.094 31.453 20.016 1 67.62 87 ILE A N 1
ATOM 663 C CA . ILE A 1 87 ? -46.969 30.109 19.469 1 67.62 87 ILE A CA 1
ATOM 664 C C . ILE A 1 87 ? -45.562 29.578 19.75 1 67.62 87 ILE A C 1
ATOM 666 O O . ILE A 1 87 ? -44.562 30.234 19.438 1 67.62 87 ILE A O 1
ATOM 670 N N . LYS A 1 88 ? -45.5 28.469 20.344 1 63.44 88 LYS A N 1
ATOM 671 C CA . LYS A 1 88 ? -44.25 27.828 20.672 1 63.44 88 LYS A CA 1
ATOM 672 C C . LYS A 1 88 ? -43.625 27.188 19.422 1 63.44 88 LYS A C 1
ATOM 674 O O . LYS A 1 88 ? -44.188 26.266 18.844 1 63.44 88 LYS A O 1
ATOM 679 N N . ILE A 1 89 ? -42.75 27.984 18.859 1 64.62 89 ILE A N 1
ATOM 680 C CA . ILE A 1 89 ? -42.062 27.406 17.688 1 64.62 89 ILE A CA 1
ATOM 681 C C . ILE A 1 89 ? -40.719 26.828 18.109 1 64.62 89 ILE A C 1
ATOM 683 O O . ILE A 1 89 ? -40.031 27.406 18.938 1 64.62 89 ILE A O 1
ATOM 687 N N . GLN A 1 90 ? -40.469 25.656 17.734 1 63.16 90 GLN A N 1
ATOM 688 C CA . GLN A 1 90 ? -39.188 25 17.984 1 63.16 90 GLN A CA 1
ATOM 689 C C . GLN A 1 90 ? -38.125 25.469 16.984 1 63.16 90 GLN A C 1
ATOM 691 O O . GLN A 1 90 ? -38.312 25.328 15.781 1 63.16 90 GLN A O 1
ATOM 696 N N . VAL A 1 91 ? -37.344 26.438 17.438 1 60.34 91 VAL A N 1
ATOM 697 C CA . VAL A 1 91 ? -36.281 26.891 16.562 1 60.34 91 VAL A CA 1
ATOM 698 C C . VAL A 1 91 ? -35 26.125 16.875 1 60.34 91 VAL A C 1
ATOM 700 O O . VAL A 1 91 ? -34.688 25.875 18.031 1 60.34 91 VAL A O 1
ATOM 703 N N . ALA A 1 92 ? -34.344 25.734 15.891 1 59.59 92 ALA A N 1
ATOM 704 C CA . ALA A 1 92 ? -33.062 25.078 15.992 1 59.59 92 ALA A CA 1
ATOM 705 C C . ALA A 1 92 ? -31.984 26.047 16.484 1 59.59 92 ALA A C 1
ATOM 707 O O . ALA A 1 92 ? -31.766 27.094 15.883 1 59.59 92 ALA A O 1
ATOM 708 N N . THR A 1 93 ? -31.688 26.141 17.797 1 60.69 93 THR A N 1
ATOM 709 C CA . THR A 1 93 ? -30.609 26.969 18.312 1 60.69 93 THR A CA 1
ATOM 710 C C . THR A 1 93 ? -29.25 26.344 18.016 1 60.69 93 THR A C 1
ATOM 712 O O . THR A 1 93 ? -29.078 25.141 18.188 1 60.69 93 THR A O 1
ATOM 715 N N . GLN A 1 94 ? -28.453 27.141 17.312 1 67.56 94 GLN A N 1
ATOM 716 C CA . GLN A 1 94 ? -27.109 26.688 16.922 1 67.56 94 GLN A CA 1
ATOM 717 C C . GLN A 1 94 ? -26.219 26.5 18.156 1 67.56 94 GLN A C 1
ATOM 719 O O . GLN A 1 94 ? -26.125 27.406 18.984 1 67.56 94 GLN A O 1
ATOM 724 N N . GLY A 1 95 ? -26.016 25.312 18.641 1 76.25 95 GLY A N 1
ATOM 725 C CA . GLY A 1 95 ? -25.172 25 19.781 1 76.25 95 GLY A CA 1
ATOM 726 C C . GLY A 1 95 ? -23.703 25.031 19.453 1 76.25 95 GLY A C 1
ATOM 727 O O . GLY A 1 95 ? -23.297 25.5 18.391 1 76.25 95 GLY A O 1
ATOM 728 N N . ASP A 1 96 ? -22.906 24.859 20.562 1 82.12 96 ASP A N 1
ATOM 729 C CA . ASP A 1 96 ? -21.453 24.797 20.406 1 82.12 96 ASP A CA 1
ATOM 730 C C . ASP A 1 96 ? -21.047 23.562 19.609 1 82.12 96 ASP A C 1
ATOM 732 O O . ASP A 1 96 ? -21.797 22.594 19.516 1 82.12 96 ASP A O 1
ATOM 736 N N . ASN A 1 97 ? -20.031 23.719 18.922 1 85.75 97 ASN A N 1
ATOM 737 C CA . ASN A 1 97 ? -19.438 22.609 18.203 1 85.75 97 ASN A CA 1
ATOM 738 C C . ASN A 1 97 ? -18.047 22.281 18.75 1 85.75 97 ASN A C 1
ATOM 740 O O . ASN A 1 97 ? -17.078 23 18.5 1 85.75 97 ASN A O 1
ATOM 744 N N . SER A 1 98 ? -17.938 21.219 19.438 1 88.81 98 SER A N 1
ATOM 745 C CA . SER A 1 98 ? -16.703 20.828 20.109 1 88.81 98 SER A CA 1
ATOM 746 C C . SER A 1 98 ? -15.562 20.672 19.109 1 88.81 98 SER A C 1
ATOM 748 O O . SER A 1 98 ? -14.414 21.016 19.406 1 88.81 98 SER A O 1
ATOM 750 N N . MET A 1 99 ? -15.883 20.203 17.984 1 87.19 99 MET A N 1
ATOM 751 C CA . MET A 1 99 ? -14.852 19.984 16.969 1 87.19 99 MET A CA 1
ATOM 752 C C . MET A 1 99 ? -14.219 21.312 16.562 1 87.19 99 MET A C 1
ATOM 754 O O . MET A 1 99 ? -13 21.422 16.453 1 87.19 99 MET A O 1
ATOM 758 N N . LEU A 1 100 ? -15.023 22.266 16.391 1 85.81 100 LEU A N 1
ATOM 759 C CA . LEU A 1 100 ? -14.539 23.578 15.969 1 85.81 100 LEU A CA 1
ATOM 760 C C . LEU A 1 100 ? -13.719 24.234 17.078 1 85.81 100 LEU A C 1
ATOM 762 O O . LEU A 1 100 ? -12.688 24.859 16.812 1 85.81 100 LEU A O 1
ATOM 766 N N . MET A 1 101 ? -14.258 24.047 18.188 1 89 101 MET A N 1
ATOM 767 C CA . MET A 1 101 ? -13.562 24.656 19.328 1 89 101 MET A CA 1
ATOM 768 C C . MET A 1 101 ? -12.172 24.047 19.5 1 89 101 MET A C 1
ATOM 770 O O . MET A 1 101 ? -11.211 24.75 19.812 1 89 101 MET A O 1
ATOM 774 N N . LEU A 1 102 ? -12.133 22.797 19.312 1 91.25 102 LEU A N 1
ATOM 775 C CA . LEU A 1 102 ? -10.844 22.109 19.391 1 91.25 102 LEU A CA 1
ATOM 776 C C . LEU A 1 102 ? -9.906 22.578 18.297 1 91.25 102 LEU A C 1
ATOM 778 O O . LEU A 1 102 ? -8.742 22.906 18.547 1 91.25 102 LEU A O 1
ATOM 782 N N . ILE A 1 103 ? -10.328 22.719 17.125 1 88.19 103 ILE A N 1
ATOM 783 C CA . ILE A 1 103 ? -9.508 23.062 15.969 1 88.19 103 ILE A CA 1
ATOM 784 C C . ILE A 1 103 ? -9.047 24.516 16.078 1 88.19 103 ILE A C 1
ATOM 786 O O . ILE A 1 103 ? -7.879 24.828 15.828 1 88.19 103 ILE A O 1
ATOM 790 N N . PHE A 1 104 ? -9.914 25.391 16.453 1 87.75 104 PHE A N 1
ATOM 791 C CA . PHE A 1 104 ? -9.555 26.797 16.594 1 87.75 104 PHE A CA 1
ATOM 792 C C . PHE A 1 104 ? -8.578 27 17.734 1 87.75 104 PHE A C 1
ATOM 794 O O . PHE A 1 104 ? -7.695 27.859 17.672 1 87.75 104 PHE A O 1
ATOM 801 N N . GLY A 1 105 ? -8.891 26.219 18.719 1 91.38 105 GLY A N 1
ATOM 802 C CA . GLY A 1 105 ? -7.945 26.281 19.812 1 91.38 105 GLY A CA 1
ATOM 803 C C . GLY A 1 105 ? -6.539 25.875 19.422 1 91.38 105 GLY A C 1
ATOM 804 O O . GLY A 1 105 ? -5.57 26.562 19.75 1 91.38 105 GLY A O 1
ATOM 805 N N . LEU A 1 106 ? -6.512 24.828 18.703 1 91.44 106 LEU A N 1
ATOM 806 C CA . LEU A 1 106 ? -5.211 24.344 18.25 1 91.44 106 LEU A CA 1
ATOM 807 C C . LEU A 1 106 ? -4.582 25.297 17.25 1 91.44 106 LEU A C 1
ATOM 809 O O . LEU A 1 106 ? -3.375 25.547 17.297 1 91.44 106 LEU A O 1
ATOM 813 N N . ALA A 1 107 ? -5.355 25.797 16.344 1 87.56 107 ALA A N 1
ATOM 814 C CA . ALA A 1 107 ? -4.867 26.766 15.375 1 87.56 107 ALA A CA 1
ATOM 815 C C . ALA A 1 107 ? -4.316 28 16.062 1 87.56 107 ALA A C 1
ATOM 817 O O . ALA A 1 107 ? -3.312 28.578 15.633 1 87.56 107 ALA A O 1
ATOM 818 N N . SER A 1 108 ? -5.012 28.406 17.078 1 90.62 108 SER A N 1
ATOM 819 C CA . SER A 1 108 ? -4.574 29.562 17.844 1 90.62 108 SER A CA 1
ATOM 820 C C . SER A 1 108 ? -3.23 29.297 18.516 1 90.62 108 SER A C 1
ATOM 822 O O . SER A 1 108 ? -2.389 30.203 18.609 1 90.62 108 SER A O 1
ATOM 824 N N . LEU A 1 109 ? -3.08 28.125 18.969 1 90.88 109 LEU A N 1
ATOM 825 C CA . LEU A 1 109 ? -1.806 27.781 19.594 1 90.88 109 LEU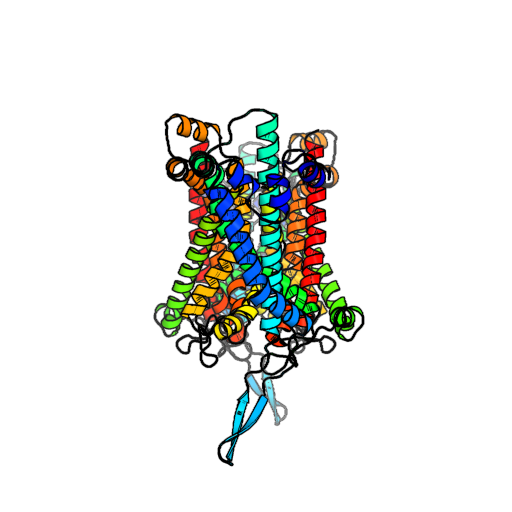 A CA 1
ATOM 826 C C . LEU A 1 109 ? -0.682 27.781 18.562 1 90.88 109 LEU A C 1
ATOM 828 O O . LEU A 1 109 ? 0.427 28.25 18.844 1 90.88 109 LEU A O 1
ATOM 832 N N . ILE A 1 110 ? -0.996 27.266 17.438 1 87 110 ILE A N 1
ATOM 833 C CA . ILE A 1 110 ? -0.008 27.266 16.359 1 87 110 ILE A CA 1
ATOM 834 C C . ILE A 1 110 ? 0.328 28.703 15.977 1 87 110 ILE A C 1
ATOM 836 O O . ILE A 1 110 ? 1.494 29.031 15.742 1 87 110 ILE A O 1
ATOM 840 N N . PHE A 1 111 ? -0.694 29.5 15.875 1 87.19 111 PHE A N 1
ATOM 841 C CA . PHE A 1 111 ? -0.514 30.922 15.57 1 87.19 111 PHE A CA 1
ATOM 842 C C . PHE A 1 111 ? 0.4 31.578 16.594 1 87.19 111 PHE A C 1
ATOM 844 O O . PHE A 1 111 ? 1.273 32.375 16.234 1 87.19 111 PHE A O 1
ATOM 851 N N . CYS A 1 112 ? 0.23 31.281 17.812 1 90.69 112 CYS A N 1
ATOM 852 C CA . CYS A 1 112 ? 1.067 31.828 18.875 1 90.69 112 CYS A CA 1
ATOM 853 C C . CYS A 1 112 ? 2.51 31.344 18.719 1 90.69 112 CYS A C 1
ATOM 855 O O . CYS A 1 112 ? 3.445 32.125 18.984 1 90.69 112 CYS A O 1
ATOM 857 N N . CYS A 1 113 ? 2.639 30.125 18.312 1 86.88 113 CYS A N 1
ATOM 858 C CA . CYS A 1 113 ? 3.982 29.609 18.094 1 86.88 113 CYS A CA 1
ATOM 859 C C . CYS A 1 113 ? 4.668 30.312 16.938 1 86.88 113 CYS A C 1
ATOM 861 O O . CYS A 1 113 ? 5.863 30.609 17 1 86.88 113 CYS A O 1
ATOM 863 N N . VAL A 1 114 ? 3.939 30.562 15.922 1 83.44 114 VAL A N 1
ATOM 864 C CA . VAL A 1 114 ? 4.488 31.281 14.773 1 83.44 114 VAL A CA 1
ATOM 865 C C . VAL A 1 114 ? 4.891 32.688 15.203 1 83.44 114 VAL A C 1
ATOM 867 O O . VAL A 1 114 ? 5.941 33.188 14.797 1 83.44 114 VAL A O 1
ATOM 870 N N . PHE A 1 115 ? 4.07 33.312 15.961 1 88.06 115 PHE A N 1
ATOM 871 C CA . PHE A 1 115 ? 4.383 34.656 16.438 1 88.06 115 PHE A CA 1
ATOM 872 C C . PHE A 1 115 ? 5.621 34.625 17.328 1 88.06 115 PHE A C 1
ATOM 874 O O . PHE A 1 115 ? 6.434 35.562 17.297 1 88.06 115 PHE A O 1
ATOM 881 N N . ALA A 1 116 ? 5.684 33.625 18.156 1 87.94 116 ALA A N 1
ATOM 882 C CA . ALA A 1 116 ? 6.871 33.5 19 1 87.94 116 ALA A CA 1
ATOM 883 C C . ALA A 1 116 ? 8.133 33.438 18.141 1 87.94 116 ALA A C 1
ATOM 885 O O . ALA A 1 116 ? 9.172 33.969 18.516 1 87.94 116 ALA A O 1
ATOM 886 N N . TYR A 1 117 ? 7.984 32.844 17.109 1 80.38 117 TYR A N 1
ATOM 887 C CA . TYR A 1 117 ? 9.117 32.75 16.188 1 80.38 117 TYR A CA 1
ATOM 888 C C . TYR A 1 117 ? 9.43 34.125 15.586 1 80.38 117 TYR A C 1
ATOM 890 O O . TYR A 1 117 ? 10.602 34.5 15.461 1 80.38 117 TYR A O 1
ATOM 898 N N . ILE A 1 118 ? 8.445 34.844 15.156 1 83.06 118 ILE A N 1
ATOM 899 C CA . ILE A 1 118 ? 8.633 36.188 14.609 1 83.06 118 ILE A CA 1
ATOM 900 C C . ILE A 1 118 ? 9.25 37.094 15.672 1 83.06 118 ILE A C 1
ATOM 902 O O . ILE A 1 118 ? 10.117 37.906 15.367 1 83.06 118 ILE A O 1
ATOM 906 N N . TYR A 1 119 ? 8.758 36.938 16.828 1 87.81 119 TYR A N 1
ATOM 907 C CA . TYR A 1 119 ? 9.297 37.719 17.953 1 87.81 119 TYR A CA 1
ATOM 908 C C . TYR A 1 119 ? 10.773 37.406 18.156 1 87.81 119 TYR A C 1
ATOM 910 O O . TYR A 1 119 ? 11.578 38.344 18.359 1 87.81 119 TYR A O 1
ATOM 918 N N . TRP A 1 120 ? 11.039 36.188 18.125 1 85 120 TRP A N 1
ATOM 919 C CA . TRP A 1 120 ? 12.438 35.781 18.25 1 85 120 TRP A CA 1
ATOM 920 C C . TRP A 1 120 ? 13.273 36.344 17.109 1 85 120 TRP A C 1
ATOM 922 O O . TRP A 1 120 ? 14.414 36.781 17.328 1 85 120 TRP A O 1
ATOM 932 N N . SER A 1 121 ? 12.75 36.344 15.945 1 80.81 121 SER A N 1
ATOM 933 C CA . SER A 1 121 ? 13.445 36.938 14.797 1 80.81 121 SER A CA 1
ATOM 934 C C . SER A 1 121 ? 13.68 38.406 14.977 1 80.81 121 SER A C 1
ATOM 936 O O . SER A 1 121 ? 14.688 38.969 14.508 1 80.81 121 SER A O 1
ATOM 938 N N . ASN A 1 122 ? 12.727 39.094 15.586 1 85.88 122 ASN A N 1
ATOM 939 C CA . ASN A 1 122 ? 12.852 40.5 15.891 1 85.88 122 ASN A CA 1
ATOM 940 C C . ASN A 1 122 ? 14.008 40.781 16.844 1 85.88 122 ASN A C 1
ATOM 942 O O . ASN A 1 122 ? 14.805 41.688 16.625 1 85.88 122 ASN A O 1
ATOM 946 N N . ILE A 1 123 ? 14.102 39.969 17.828 1 86.69 123 ILE A N 1
ATOM 947 C CA . ILE A 1 123 ? 15.164 40.125 18.812 1 86.69 123 ILE A CA 1
ATOM 948 C C . ILE A 1 123 ? 16.516 39.781 18.172 1 86.69 123 ILE A C 1
ATOM 950 O O . ILE A 1 123 ? 17.516 40.438 18.453 1 86.69 123 ILE A O 1
ATOM 954 N N . LYS A 1 124 ? 16.469 38.844 17.375 1 82.94 124 LYS A N 1
ATOM 955 C CA . LYS A 1 124 ? 17.703 38.469 16.672 1 82.94 124 LYS A CA 1
ATOM 956 C C . LYS A 1 124 ? 18.172 39.594 15.766 1 82.94 124 LYS A C 1
ATOM 958 O O . LYS A 1 124 ? 19.375 39.844 15.656 1 82.94 124 LYS A O 1
ATOM 963 N N . SER A 1 125 ? 17.266 40.188 15.078 1 83.06 125 SER A N 1
ATOM 964 C CA . SER A 1 125 ? 17.594 41.312 14.219 1 83.06 125 SER A CA 1
ATOM 965 C C . SER A 1 125 ? 18.172 42.469 15.031 1 83.06 125 SER A C 1
ATOM 967 O O . SER A 1 125 ? 19.109 43.125 14.594 1 83.06 125 SER A O 1
ATOM 969 N N . ALA A 1 126 ? 17.594 42.656 16.156 1 84.62 126 ALA A N 1
ATOM 970 C CA . ALA A 1 126 ? 18.094 43.719 17.031 1 84.62 126 ALA A CA 1
ATOM 971 C C . ALA A 1 126 ? 19.5 43.375 17.531 1 84.62 126 ALA A C 1
ATOM 973 O O . ALA A 1 126 ? 20.359 44.281 17.625 1 84.62 126 ALA A O 1
ATOM 974 N N . ALA A 1 127 ? 19.719 42.125 17.875 1 85.19 127 ALA A N 1
ATOM 975 C CA . ALA A 1 127 ? 21.031 41.688 18.312 1 85.19 127 ALA A CA 1
ATOM 976 C C . ALA A 1 127 ? 22.062 41.844 17.203 1 85.19 127 ALA A C 1
ATOM 978 O O . ALA A 1 127 ? 23.219 42.219 17.453 1 85.19 127 ALA A O 1
ATOM 979 N N . HIS A 1 128 ? 21.656 41.562 16.047 1 83.94 128 HIS A N 1
ATOM 980 C CA . HIS A 1 128 ? 22.547 41.688 14.906 1 83.94 128 HIS A CA 1
ATOM 981 C C . HIS A 1 128 ? 22.938 43.156 14.68 1 83.94 128 HIS A C 1
ATOM 983 O O . HIS A 1 128 ? 24.078 43.469 14.352 1 83.94 128 HIS A O 1
ATOM 989 N N . LEU A 1 129 ? 22.047 44.094 14.773 1 84.38 129 LEU A N 1
ATOM 990 C CA . LEU A 1 129 ? 22.312 45.5 14.625 1 84.38 129 LEU A CA 1
ATOM 991 C C . LEU A 1 129 ? 23.281 46 15.688 1 84.38 129 LEU A C 1
ATOM 993 O O . LEU A 1 129 ? 24.141 46.844 15.414 1 84.38 129 LEU A O 1
ATOM 997 N N . LEU A 1 130 ? 23.141 45.438 16.875 1 84.38 130 LEU A N 1
ATOM 998 C CA . LEU A 1 130 ? 24.047 45.781 17.953 1 84.38 130 LEU A CA 1
ATOM 999 C C . LEU A 1 130 ? 25.469 45.344 17.625 1 84.38 130 LEU A C 1
ATOM 1001 O O . LEU A 1 130 ? 26.438 46.062 17.891 1 84.38 130 LEU A O 1
ATOM 1005 N N . THR A 1 131 ? 25.547 44.156 17.125 1 84.06 131 THR A N 1
ATOM 1006 C CA . THR A 1 131 ? 26.859 43.625 16.75 1 84.06 131 THR A CA 1
ATOM 1007 C C . THR A 1 131 ? 27.469 44.469 15.617 1 84.06 131 THR A C 1
ATOM 1009 O O . THR A 1 131 ? 28.672 44.719 15.609 1 84.06 131 THR A O 1
ATOM 1012 N N . LEU A 1 132 ? 26.719 44.844 14.664 1 84.56 132 LEU A N 1
ATOM 1013 C CA . LEU A 1 132 ? 27.203 45.656 13.57 1 84.56 132 LEU A CA 1
ATOM 1014 C C . LEU A 1 132 ? 27.672 47.031 14.07 1 84.56 132 LEU A C 1
ATOM 1016 O O . LEU A 1 132 ? 28.688 47.562 13.594 1 84.56 132 LEU A O 1
ATOM 1020 N N . LYS A 1 133 ? 27.016 47.625 14.953 1 83.12 133 LYS A N 1
ATOM 1021 C CA . LYS A 1 133 ? 27.391 48.906 15.531 1 83.12 133 LYS A CA 1
ATOM 1022 C C . LYS A 1 133 ? 28.703 48.812 16.312 1 83.12 133 LYS A C 1
ATOM 1024 O O . LYS A 1 133 ? 29.547 49.719 16.266 1 83.12 133 LYS A O 1
ATOM 1029 N N . GLU A 1 134 ? 28.812 47.719 16.984 1 82 134 GLU A N 1
ATOM 1030 C CA . GLU A 1 134 ? 30.047 47.5 17.75 1 82 134 GLU A CA 1
ATOM 1031 C C . GLU A 1 134 ? 31.234 47.281 16.828 1 82 134 GLU A C 1
ATOM 1033 O O . GLU A 1 134 ? 32.344 47.719 17.141 1 82 134 GLU A O 1
ATOM 1038 N N . GLU A 1 135 ? 30.922 46.656 15.719 1 81.81 135 GLU A N 1
ATOM 1039 C CA . GLU A 1 135 ? 31.984 46.375 14.766 1 81.81 135 GLU A CA 1
ATOM 1040 C C . GLU A 1 135 ? 32.188 47.562 13.812 1 81.81 135 GLU A C 1
ATOM 1042 O O . GLU A 1 135 ? 33.125 47.594 13.023 1 81.81 135 GLU A O 1
ATOM 1047 N N . GLY A 1 136 ? 31.375 48.562 13.781 1 76.81 136 GLY A N 1
ATOM 1048 C CA . GLY A 1 136 ? 31.469 49.75 12.961 1 76.81 136 GLY A CA 1
ATOM 1049 C C . GLY A 1 136 ? 31.062 49.5 11.516 1 76.81 136 GLY A C 1
ATOM 1050 O O . GLY A 1 136 ? 31.562 50.188 10.609 1 76.81 136 GLY A O 1
ATOM 1051 N N . ARG A 1 137 ? 30.391 48.562 11.297 1 78.81 137 ARG A N 1
ATOM 1052 C CA . ARG A 1 137 ? 29.953 48.25 9.938 1 78.81 137 ARG A CA 1
ATOM 1053 C C . ARG A 1 137 ? 28.688 49 9.57 1 78.81 137 ARG A C 1
ATOM 1055 O O . ARG A 1 137 ? 27.922 49.406 10.453 1 78.81 137 ARG A O 1
ATOM 1062 N N . GLU A 1 138 ? 28.469 49.375 8.344 1 77.25 138 GLU A N 1
ATOM 1063 C CA . GLU A 1 138 ? 27.297 50.094 7.867 1 77.25 138 GLU A CA 1
ATOM 1064 C C . GLU A 1 138 ? 26.031 49.25 7.969 1 77.25 138 GLU A C 1
ATOM 1066 O O . GLU A 1 138 ? 26.078 48.031 7.715 1 77.25 138 GLU A O 1
ATOM 1071 N N . ILE A 1 139 ? 24.969 49.812 8.484 1 75 139 ILE A N 1
ATOM 1072 C CA . ILE A 1 139 ? 23.672 49.156 8.609 1 75 139 ILE A CA 1
ATOM 1073 C C . ILE A 1 139 ? 23 49.094 7.242 1 75 139 ILE A C 1
ATOM 1075 O O . ILE A 1 139 ? 22.828 50.125 6.578 1 75 139 ILE A O 1
ATOM 1079 N N . PRO A 1 140 ? 22.859 47.875 6.777 1 70.44 140 PRO A N 1
ATOM 1080 C CA . PRO A 1 140 ? 22.297 47.75 5.43 1 70.44 140 PRO A CA 1
ATOM 1081 C C . PRO A 1 140 ? 20.891 48.312 5.312 1 70.44 140 PRO A C 1
ATOM 1083 O O . PRO A 1 140 ? 20.125 48.281 6.273 1 70.44 140 PRO A O 1
ATOM 1086 N N . SER A 1 141 ? 20.531 49.156 4.246 1 65.12 141 SER A N 1
ATOM 1087 C CA . SER A 1 141 ? 19.203 49.688 3.969 1 65.12 141 SER A CA 1
ATOM 1088 C C . SER A 1 141 ? 18.234 48.594 3.58 1 65.12 141 SER A C 1
ATOM 1090 O O . SER A 1 141 ? 18.641 47.469 3.289 1 65.12 141 SER A O 1
ATOM 1092 N N . PHE A 1 142 ? 16.891 48.875 3.707 1 61.84 142 PHE A N 1
ATOM 1093 C CA . PHE A 1 142 ? 15.859 47.906 3.355 1 61.84 142 PHE A CA 1
ATOM 1094 C C . PHE A 1 142 ? 16.078 47.375 1.95 1 61.84 142 PHE A C 1
ATOM 1096 O O . PHE A 1 142 ? 15.938 46.156 1.717 1 61.84 142 PHE A O 1
ATOM 1103 N N . LYS A 1 143 ? 16.359 48.312 1.096 1 60.81 143 LYS A N 1
ATOM 1104 C CA . LYS A 1 143 ? 16.609 47.938 -0.29 1 60.81 143 LYS A CA 1
ATOM 1105 C C . LYS A 1 143 ? 17.781 46.969 -0.393 1 60.81 143 LYS A C 1
ATOM 1107 O O . LYS A 1 143 ? 17.734 46 -1.152 1 60.81 143 LYS A O 1
ATOM 1112 N N . LYS A 1 144 ? 18.766 47.219 0.354 1 62 144 LYS A N 1
ATOM 1113 C CA . LYS A 1 144 ? 19.938 46.344 0.321 1 62 144 LYS A CA 1
ATOM 1114 C C . LYS A 1 144 ? 19.656 45 0.997 1 62 144 LYS A C 1
ATOM 1116 O O . LYS A 1 144 ? 20.156 43.969 0.57 1 62 144 LYS A O 1
ATOM 1121 N N . ASP A 1 145 ? 18.688 45.094 1.951 1 58.78 145 ASP A N 1
ATOM 1122 C CA . ASP A 1 145 ? 18.297 43.906 2.66 1 58.78 145 ASP A CA 1
ATOM 1123 C C . ASP A 1 145 ? 17.422 43 1.781 1 58.78 145 ASP A C 1
ATOM 1125 O O . ASP A 1 145 ? 17.578 41.781 1.759 1 58.78 145 ASP A O 1
ATOM 1129 N N . ILE A 1 146 ? 16.438 43.75 1.174 1 58.28 146 ILE A N 1
ATOM 1130 C CA . ILE A 1 146 ? 15.562 43 0.273 1 58.28 146 ILE A CA 1
ATOM 1131 C C . ILE A 1 146 ? 16.375 42.469 -0.891 1 58.28 146 ILE A C 1
ATOM 1133 O O . ILE A 1 146 ? 16.156 41.344 -1.335 1 58.28 146 ILE A O 1
ATOM 1137 N N . LYS A 1 147 ? 17.141 43.375 -1.477 1 56.88 147 LYS A N 1
ATOM 1138 C CA . LYS A 1 147 ? 18.016 42.906 -2.547 1 56.88 147 LYS A CA 1
ATOM 1139 C C . LYS A 1 147 ? 18.906 41.781 -2.074 1 56.88 147 LYS A C 1
ATOM 1141 O O . LYS A 1 147 ? 19.172 40.812 -2.826 1 56.88 147 LYS A O 1
ATOM 1146 N N . SER A 1 148 ? 19.234 41.906 -0.86 1 52.31 148 SER A N 1
ATOM 1147 C CA . SER A 1 148 ? 20.016 40.812 -0.303 1 52.31 148 SER A CA 1
ATOM 1148 C C . SER A 1 148 ? 19.141 39.594 -0.047 1 52.31 148 SER A C 1
ATOM 1150 O O . SER A 1 148 ? 19.594 38.469 -0.165 1 52.31 148 SER A O 1
ATOM 1152 N N . LEU A 1 149 ? 17.984 39.938 0.349 1 48.22 149 LEU A N 1
ATOM 1153 C CA . LEU A 1 149 ? 17.031 38.875 0.562 1 48.22 149 LEU A CA 1
ATOM 1154 C C . LEU A 1 149 ? 16.641 38.219 -0.761 1 48.22 149 LEU A C 1
ATOM 1156 O O . LEU A 1 149 ? 16.469 37 -0.833 1 48.22 149 LEU A O 1
ATOM 1160 N N . THR A 1 150 ? 16.156 39.094 -1.692 1 48.06 150 THR A N 1
ATOM 1161 C CA . THR A 1 150 ? 15.836 38.594 -3.02 1 48.06 150 THR A CA 1
ATOM 1162 C C . THR A 1 150 ? 17.031 37.844 -3.621 1 48.06 150 THR A C 1
ATOM 1164 O O . THR A 1 150 ? 16.859 36.875 -4.34 1 48.06 150 THR A O 1
ATOM 1167 N N . ASP A 1 151 ? 18.109 38.531 -3.588 1 46.97 151 ASP A N 1
ATOM 1168 C CA . ASP A 1 151 ? 19.281 37.844 -4.094 1 46.97 151 ASP A CA 1
ATOM 1169 C C . ASP A 1 151 ? 19.562 36.562 -3.264 1 46.97 151 ASP A C 1
ATOM 1171 O O . ASP A 1 151 ? 19.891 35.531 -3.812 1 46.97 151 ASP A O 1
ATOM 1175 N N . GLY A 1 152 ? 19.656 36.719 -1.962 1 44 152 GLY A N 1
ATOM 1176 C CA . GLY A 1 152 ? 20 35.594 -1.121 1 44 152 GLY A CA 1
ATOM 1177 C C . GLY A 1 152 ? 18.797 34.938 -0.452 1 44 152 GLY A C 1
ATOM 1178 O O . GLY A 1 152 ? 18.766 33.75 -0.218 1 44 152 GLY A O 1
ATOM 1179 N N . ARG A 1 153 ? 17.734 35.75 0.081 1 46.84 153 ARG A N 1
ATOM 1180 C CA . ARG A 1 153 ? 16.766 35.25 1.047 1 46.84 153 ARG A CA 1
ATOM 1181 C C . ARG A 1 153 ? 15.414 35 0.382 1 46.84 153 ARG A C 1
ATOM 1183 O O . ARG A 1 153 ? 14.414 34.75 1.063 1 46.84 153 ARG A O 1
ATOM 1190 N N . PHE A 1 154 ? 15.164 35.438 -0.847 1 49.47 154 PHE A N 1
ATOM 1191 C CA . PHE A 1 154 ? 13.969 35.062 -1.585 1 49.47 154 PHE A CA 1
ATOM 1192 C C . PHE A 1 154 ? 13.516 33.656 -1.204 1 49.47 154 PHE A C 1
ATOM 1194 O O . PHE A 1 154 ? 12.32 33.375 -1.129 1 49.47 154 PHE A O 1
ATOM 1201 N N . HIS A 1 155 ? 14.5 33 -0.812 1 53.47 155 HIS A N 1
ATOM 1202 C CA . HIS A 1 155 ? 14.25 31.609 -0.485 1 53.47 155 HIS A CA 1
ATOM 1203 C C . HIS A 1 155 ? 13.453 31.484 0.808 1 53.47 155 HIS A C 1
ATOM 1205 O O . HIS A 1 155 ? 12.648 30.562 0.955 1 53.47 155 HIS A O 1
ATOM 1211 N N . MET A 1 156 ? 13.547 32.594 1.566 1 54.41 156 MET A N 1
ATOM 1212 C CA . MET A 1 156 ? 12.859 32.5 2.852 1 54.41 156 MET A CA 1
ATOM 1213 C C . MET A 1 156 ? 11.367 32.781 2.691 1 54.41 156 MET A C 1
ATOM 1215 O O . MET A 1 156 ? 10.539 32.125 3.33 1 54.41 156 MET A O 1
ATOM 1219 N N . THR A 1 157 ? 11.062 33.75 1.804 1 56.09 157 THR A N 1
ATOM 1220 C CA . THR A 1 157 ? 9.648 34.062 1.617 1 56.09 157 THR A CA 1
ATOM 1221 C C . THR A 1 157 ? 8.938 32.938 0.894 1 56.09 157 THR A C 1
ATOM 1223 O O . THR A 1 157 ? 7.797 32.594 1.223 1 56.09 157 THR A O 1
ATOM 1226 N N . LEU A 1 158 ? 9.719 32.406 0.038 1 60.34 158 LEU A N 1
ATOM 1227 C CA . LEU A 1 158 ? 9.109 31.312 -0.717 1 60.34 158 LEU A CA 1
ATOM 1228 C C . LEU A 1 158 ? 8.867 30.094 0.174 1 60.34 158 LEU A C 1
ATOM 1230 O O . LEU A 1 158 ? 7.922 29.344 -0.043 1 60.34 158 LEU A O 1
ATOM 1234 N N . MET A 1 159 ? 9.609 30.172 1.282 1 63.62 159 MET A N 1
ATOM 1235 C CA . MET A 1 159 ? 9.484 29.031 2.174 1 63.62 159 MET A CA 1
ATOM 1236 C C . MET A 1 159 ? 8.305 29.203 3.121 1 63.62 159 MET A C 1
ATOM 1238 O O . MET A 1 159 ? 7.801 28.219 3.68 1 63.62 159 MET A O 1
ATOM 1242 N N . SER A 1 160 ? 7.895 30.484 3.139 1 67.75 160 SER A N 1
ATOM 1243 C CA . SER A 1 160 ? 6.805 30.719 4.078 1 67.75 160 SER A CA 1
ATOM 1244 C C . SER A 1 160 ? 5.523 30.016 3.623 1 67.75 160 SER A C 1
ATOM 1246 O O . SER A 1 160 ? 4.773 29.484 4.445 1 67.75 160 SER A O 1
ATOM 1248 N N . ILE A 1 161 ? 5.379 29.969 2.385 1 66.06 161 ILE A N 1
ATOM 1249 C CA . ILE A 1 161 ? 4.129 29.422 1.861 1 66.06 161 ILE A CA 1
ATOM 1250 C C . ILE A 1 161 ? 4.07 27.922 2.109 1 66.06 161 ILE A C 1
ATOM 1252 O O . ILE A 1 161 ? 3.125 27.422 2.719 1 66.06 161 ILE A O 1
ATOM 1256 N N . PRO A 1 162 ? 5.117 27.266 1.744 1 67.19 162 PRO A N 1
ATOM 1257 C CA . PRO A 1 162 ? 5.07 25.828 2.014 1 67.19 162 PRO A CA 1
ATOM 1258 C C . PRO A 1 162 ? 5.023 25.5 3.506 1 67.19 162 PRO A C 1
ATOM 1260 O O . PRO A 1 162 ? 4.398 24.516 3.912 1 67.19 162 PRO A O 1
ATOM 1263 N N . LEU A 1 163 ? 5.547 26.391 4.207 1 70.88 163 LEU A N 1
ATOM 1264 C CA . LEU A 1 163 ? 5.566 26.141 5.645 1 70.88 163 LEU A CA 1
ATOM 1265 C C . LEU A 1 163 ? 4.172 26.297 6.242 1 70.88 163 LEU A C 1
ATOM 1267 O O . LEU A 1 163 ? 3.768 25.5 7.094 1 70.88 163 LEU A O 1
ATOM 1271 N N . ILE A 1 164 ? 3.598 27.281 5.801 1 72.62 164 ILE A N 1
ATOM 1272 C CA . ILE A 1 164 ? 2.232 27.5 6.27 1 72.62 164 ILE A CA 1
ATOM 1273 C C . ILE A 1 164 ? 1.36 26.312 5.871 1 72.62 164 ILE A C 1
ATOM 1275 O O . ILE A 1 164 ? 0.531 25.844 6.656 1 72.62 164 ILE A O 1
ATOM 1279 N N . GLY A 1 165 ? 1.633 25.828 4.73 1 69.94 165 GLY A N 1
ATOM 1280 C CA . GLY A 1 165 ? 0.89 24.672 4.27 1 69.94 165 GLY A CA 1
ATOM 1281 C C . GLY A 1 165 ? 1.125 23.438 5.113 1 69.94 165 GLY A C 1
ATOM 1282 O O . GLY A 1 165 ? 0.176 22.734 5.484 1 69.94 165 GLY A O 1
ATOM 1283 N N . VAL A 1 166 ? 2.285 23.297 5.477 1 71.69 166 VAL A N 1
ATOM 1284 C CA . VAL A 1 166 ? 2.635 22.125 6.273 1 71.69 166 VAL A CA 1
ATOM 1285 C C . VAL A 1 166 ? 2.031 22.25 7.668 1 71.69 166 VAL A C 1
ATOM 1287 O O . VAL A 1 166 ? 1.512 21.281 8.219 1 71.69 166 VAL A O 1
ATOM 1290 N N . LEU A 1 167 ? 2.123 23.422 8.195 1 76.06 167 LEU A N 1
ATOM 1291 C CA . LEU A 1 167 ? 1.603 23.641 9.539 1 76.06 167 LEU A CA 1
ATOM 1292 C C . LEU A 1 167 ? 0.091 23.438 9.578 1 76.06 167 LEU A C 1
ATOM 1294 O O . LEU A 1 167 ? -0.428 22.75 10.461 1 76.06 167 LEU A O 1
ATOM 1298 N N . LEU A 1 168 ? -0.517 23.922 8.555 1 74.31 168 LEU A N 1
ATOM 1299 C CA . LEU A 1 168 ? -1.976 23.891 8.555 1 74.31 168 LEU A CA 1
ATOM 1300 C C . LEU A 1 168 ? -2.504 22.547 8.102 1 74.31 168 LEU A C 1
ATOM 1302 O O . LEU A 1 168 ? -3.516 22.062 8.609 1 74.31 168 LEU A O 1
ATOM 1306 N N . PHE A 1 169 ? -1.714 21.969 7.289 1 72.56 169 PHE A N 1
ATOM 1307 C CA . PHE A 1 169 ? -2.32 20.797 6.656 1 72.56 169 PHE A CA 1
ATOM 1308 C C . PHE A 1 169 ? -1.64 19.516 7.113 1 72.56 169 PHE A C 1
ATOM 1310 O O . PHE A 1 169 ? -2.1 18.422 6.801 1 72.56 169 PHE A O 1
ATOM 1317 N N . THR A 1 170 ? -0.66 19.672 7.816 1 74.06 170 THR A N 1
ATOM 1318 C CA . THR A 1 170 ? 0.015 18.469 8.297 1 74.06 170 THR A CA 1
ATOM 1319 C C . THR A 1 170 ? 0.041 18.438 9.82 1 74.06 170 THR A C 1
ATOM 1321 O O . THR A 1 170 ? -0.526 17.531 10.438 1 74.06 170 THR A O 1
ATOM 1324 N N . ILE A 1 171 ? 0.519 19.531 10.359 1 78.62 171 ILE A N 1
ATOM 1325 C CA . ILE A 1 171 ? 0.719 19.547 11.797 1 78.62 171 ILE A CA 1
ATOM 1326 C C . ILE A 1 171 ? -0.629 19.656 12.508 1 78.62 171 ILE A C 1
ATOM 1328 O O . ILE A 1 171 ? -0.909 18.922 13.453 1 78.62 171 ILE A O 1
ATOM 1332 N N . LEU A 1 172 ? -1.409 20.516 12.023 1 85.88 172 LEU A N 1
ATOM 1333 C CA . LEU A 1 172 ? -2.684 20.781 12.688 1 85.88 172 LEU A CA 1
ATOM 1334 C C . LEU A 1 172 ? -3.549 19.516 12.711 1 85.88 172 LEU A C 1
ATOM 1336 O O . LEU A 1 172 ? -4.027 19.109 13.766 1 85.88 172 LEU A O 1
ATOM 1340 N N . PRO A 1 173 ? -3.705 18.875 11.547 1 84.56 173 PRO A N 1
ATOM 1341 C CA . PRO A 1 173 ? -4.539 17.672 11.562 1 84.56 173 PRO A CA 1
ATOM 1342 C C . PRO A 1 173 ? -3.961 16.562 12.438 1 84.56 173 PRO A C 1
ATOM 1344 O O . PRO A 1 173 ? -4.711 15.812 13.078 1 84.56 173 PRO A O 1
ATOM 1347 N N . LEU A 1 174 ? -2.75 16.469 12.438 1 83.94 174 LEU A N 1
ATOM 1348 C CA . LEU A 1 174 ? -2.107 15.438 13.234 1 83.94 174 LEU A CA 1
ATOM 1349 C C . LEU A 1 174 ? -2.299 15.695 14.727 1 83.94 174 LEU A C 1
ATOM 1351 O O . LEU A 1 174 ? -2.619 14.781 15.484 1 83.94 174 LEU A O 1
ATOM 1355 N N . VAL A 1 175 ? -2.045 16.984 15.133 1 88.38 175 VAL A N 1
ATOM 1356 C CA . VAL A 1 175 ? -2.219 17.344 16.531 1 88.38 175 VAL A CA 1
ATOM 1357 C C . VAL A 1 175 ? -3.688 17.203 16.922 1 88.38 175 VAL A C 1
ATOM 1359 O O . VAL A 1 175 ? -4.004 16.828 18.047 1 88.38 175 VAL A O 1
ATOM 1362 N N . TYR A 1 176 ? -4.551 17.562 16.016 1 89.88 176 TYR A N 1
ATOM 1363 C CA . TYR A 1 176 ? -5.984 17.375 16.219 1 89.88 176 TYR A CA 1
ATOM 1364 C C . TYR A 1 176 ? -6.312 15.93 16.531 1 89.88 176 TYR A C 1
ATOM 1366 O O . TYR A 1 176 ? -7.031 15.641 17.5 1 89.88 176 TYR A O 1
ATOM 1374 N N . MET A 1 177 ? -5.762 15.055 15.742 1 87.81 177 MET A N 1
ATOM 1375 C CA . MET A 1 177 ? -6.02 13.633 15.938 1 87.81 177 MET A CA 1
ATOM 1376 C C . MET A 1 177 ? -5.457 13.164 17.281 1 87.81 177 MET A C 1
ATOM 1378 O O . MET A 1 177 ? -6.086 12.359 17.969 1 87.81 177 MET A O 1
ATOM 1382 N N . ILE A 1 178 ? -4.348 13.648 17.641 1 91.06 178 ILE A N 1
ATOM 1383 C CA . ILE A 1 178 ? -3.725 13.273 18.906 1 91.06 178 ILE A CA 1
ATOM 1384 C C . ILE A 1 178 ? -4.602 13.742 20.062 1 91.06 178 ILE A C 1
ATOM 1386 O O . ILE A 1 178 ? -4.785 13.008 21.047 1 91.06 178 ILE A O 1
ATOM 1390 N N . CYS A 1 179 ? -5.18 14.891 19.969 1 93.75 179 CYS A N 1
ATOM 1391 C CA . CYS A 1 179 ? -6.016 15.453 21.031 1 93.75 179 CYS A CA 1
ATOM 1392 C C . CYS A 1 179 ? -7.297 14.648 21.188 1 93.75 179 CYS A C 1
ATOM 1394 O O . CYS A 1 179 ? -7.828 14.539 22.297 1 93.75 179 CYS A O 1
ATOM 1396 N N . LEU A 1 180 ? -7.77 14.062 20.141 1 93.62 180 LEU A N 1
ATOM 1397 C CA . LEU A 1 180 ? -9 13.281 20.203 1 93.62 180 LEU A CA 1
ATOM 1398 C C . LEU A 1 180 ? -8.828 12.062 21.109 1 93.62 180 LEU A C 1
ATOM 1400 O O . LEU A 1 180 ? -9.805 11.578 21.688 1 93.62 180 LEU A O 1
ATOM 1404 N N . ALA A 1 181 ? -7.613 11.578 21.25 1 95.5 181 ALA A N 1
ATOM 1405 C CA . ALA A 1 181 ? -7.336 10.43 22.109 1 95.5 181 ALA A CA 1
ATOM 1406 C C . ALA A 1 181 ? -7.656 10.742 23.562 1 95.5 181 ALA A C 1
ATOM 1408 O O . ALA A 1 181 ? -7.895 9.836 24.375 1 95.5 181 ALA A O 1
ATOM 1409 N N . PHE A 1 182 ? -7.715 12.047 23.859 1 96.44 182 PHE A N 1
ATOM 1410 C CA . PHE A 1 182 ? -7.941 12.469 25.234 1 96.44 182 PHE A CA 1
ATOM 1411 C C . PHE A 1 182 ? -9.359 13 25.422 1 96.44 182 PHE A C 1
ATOM 1413 O O . PHE A 1 182 ? -9.664 13.648 26.422 1 96.44 182 PHE A O 1
ATOM 1420 N N . THR A 1 183 ? -10.195 12.75 24.453 1 95.38 183 THR A N 1
ATOM 1421 C CA . THR A 1 183 ? -11.594 13.164 24.5 1 95.38 183 THR A CA 1
ATOM 1422 C C . THR A 1 183 ? -12.516 11.953 24.406 1 95.38 183 THR A C 1
ATOM 1424 O O . THR A 1 183 ? -12.055 10.828 24.188 1 95.38 183 THR A O 1
ATOM 1427 N N . ASN A 1 184 ? -13.82 12.133 24.609 1 94.69 184 ASN A N 1
ATOM 1428 C CA . ASN A 1 184 ? -14.805 11.07 24.453 1 94.69 184 ASN A CA 1
ATOM 1429 C C . ASN A 1 184 ? -15.555 11.195 23.125 1 94.69 184 ASN A C 1
ATOM 1431 O O . ASN A 1 184 ? -16.766 10.984 23.078 1 94.69 184 ASN A O 1
ATOM 1435 N N . TYR A 1 185 ? -14.828 11.641 22.062 1 91.94 185 TYR A N 1
ATOM 1436 C CA . TYR A 1 185 ? -15.398 11.75 20.719 1 91.94 185 TYR A CA 1
ATOM 1437 C C . TYR A 1 185 ? -15.688 10.375 20.141 1 91.94 185 TYR A C 1
ATOM 1439 O O . TYR A 1 185 ? -14.914 9.875 19.312 1 91.94 185 TYR A O 1
ATOM 1447 N N . ASP A 1 186 ? -16.75 9.797 20.547 1 90.81 186 ASP A N 1
ATOM 1448 C CA . ASP A 1 186 ? -17.188 8.484 20.078 1 90.81 186 ASP A CA 1
ATOM 1449 C C . ASP A 1 186 ? -18.562 8.562 19.438 1 90.81 186 ASP A C 1
ATOM 1451 O O . ASP A 1 186 ? -19.109 9.656 19.234 1 90.81 186 ASP A O 1
ATOM 1455 N N . HIS A 1 187 ? -19.078 7.434 19.047 1 87.56 187 HIS A N 1
ATOM 1456 C CA . HIS A 1 187 ? -20.344 7.387 18.297 1 87.56 187 HIS A CA 1
ATOM 1457 C C . HIS A 1 187 ? -21.484 7.992 19.094 1 87.56 187 HIS A C 1
ATOM 1459 O O . HIS A 1 187 ? -22.469 8.469 18.531 1 87.56 187 HIS A O 1
ATOM 1465 N N . ASN A 1 188 ? -21.312 8.109 20.344 1 84.12 188 ASN A N 1
ATOM 1466 C CA . ASN A 1 188 ? -22.359 8.68 21.188 1 84.12 188 ASN A CA 1
ATOM 1467 C C . ASN A 1 188 ? -22.172 10.188 21.375 1 84.12 188 ASN A C 1
ATOM 1469 O O . ASN A 1 188 ? -23.094 10.875 21.812 1 84.12 188 ASN A O 1
ATOM 1473 N N . HIS A 1 189 ? -21.078 10.719 21.031 1 85.38 189 HIS A N 1
ATOM 1474 C CA . HIS A 1 189 ? -20.75 12.133 21.234 1 85.38 189 HIS A CA 1
ATOM 1475 C C . HIS A 1 189 ? -20.344 12.789 19.906 1 85.38 189 HIS A C 1
ATOM 1477 O O . HIS A 1 189 ? -19.281 13.414 19.828 1 85.38 189 HIS A O 1
ATOM 1483 N N . LEU A 1 190 ? -21.25 12.68 18.969 1 77.5 190 LEU A N 1
ATOM 1484 C CA . LEU A 1 190 ? -20.969 13.25 17.656 1 77.5 190 LEU A CA 1
ATOM 1485 C C . LEU A 1 190 ? -21.531 14.664 17.531 1 77.5 190 LEU A C 1
ATOM 1487 O O . LEU A 1 190 ? -22.734 14.867 17.703 1 77.5 190 LEU A O 1
ATOM 1491 N N . PRO A 1 191 ? -20.656 15.617 17.281 1 72.06 191 PRO A N 1
ATOM 1492 C CA . PRO A 1 191 ? -21.141 16.984 17.047 1 72.06 191 PRO A CA 1
ATOM 1493 C C . PRO A 1 191 ? -21.875 17.109 15.711 1 72.06 191 PRO A C 1
ATOM 1495 O O . PRO A 1 191 ? -21.594 16.375 14.766 1 72.06 191 PRO A O 1
ATOM 1498 N N . PRO A 1 192 ? -22.766 18.031 15.594 1 65.81 192 PRO A N 1
ATOM 1499 C CA . PRO A 1 192 ? -23.156 19.094 16.531 1 65.81 192 PRO A CA 1
ATOM 1500 C C . PRO A 1 192 ? -24.266 18.656 17.484 1 65.81 192 PRO A C 1
ATOM 1502 O O . PRO A 1 192 ? -24.609 19.391 18.406 1 65.81 192 PRO A O 1
ATOM 1505 N N . LYS A 1 193 ? -24.703 17.469 17.25 1 71.44 193 LYS A N 1
ATOM 1506 C CA . LYS A 1 193 ? -25.797 17 18.078 1 71.44 193 LYS A CA 1
ATOM 1507 C C . LYS A 1 193 ? -25.375 16.828 19.531 1 71.44 193 LYS A C 1
ATOM 1509 O O . LYS A 1 193 ? -26.078 17.25 20.453 1 71.44 193 LYS A O 1
ATOM 1514 N N . SER A 1 194 ? -24.141 16.281 19.703 1 81.81 194 SER A N 1
ATOM 1515 C CA . SER A 1 194 ? -23.578 16.094 21.047 1 81.81 194 SER A CA 1
ATOM 1516 C C . SER A 1 194 ? -22.188 16.688 21.156 1 81.81 194 SER A C 1
ATOM 1518 O O . SER A 1 194 ? -21.5 16.859 20.141 1 81.81 194 SER A O 1
ATOM 1520 N N . LEU A 1 195 ? -21.938 17.094 22.297 1 88.06 195 LEU A N 1
ATOM 1521 C CA . LEU A 1 195 ? -20.609 17.625 22.578 1 88.06 195 LEU A CA 1
ATOM 1522 C C . LEU A 1 195 ? -19.703 16.531 23.141 1 88.06 195 LEU A C 1
ATOM 1524 O O . LEU A 1 195 ? -20.188 15.5 23.609 1 88.06 195 LEU A O 1
ATOM 1528 N N . PHE A 1 196 ? -18.5 16.703 22.969 1 90.19 196 PHE A N 1
ATOM 1529 C CA . PHE A 1 196 ? -17.562 15.812 23.641 1 90.19 196 PHE A CA 1
ATOM 1530 C C . PHE A 1 196 ? -16.672 16.594 24.609 1 90.19 196 PHE A C 1
ATOM 1532 O O . PHE A 1 196 ? -16.547 17.812 24.484 1 90.19 196 PHE A O 1
ATOM 1539 N N . ASP A 1 197 ? -16.109 15.867 25.641 1 92.62 197 ASP A N 1
ATOM 1540 C CA . ASP A 1 197 ? -15.32 16.484 26.703 1 92.62 197 ASP A CA 1
ATOM 1541 C C . ASP A 1 197 ? -13.938 15.844 26.812 1 92.62 197 ASP A C 1
ATOM 1543 O O . ASP A 1 197 ? -13.703 14.773 26.25 1 92.62 197 ASP A O 1
ATOM 1547 N N . TRP A 1 198 ? -13.125 16.625 27.516 1 95.38 198 TRP A N 1
ATOM 1548 C CA . TRP A 1 198 ? -11.828 16.047 27.859 1 95.38 198 TRP A CA 1
ATOM 1549 C C . TRP A 1 198 ? -11.969 14.938 28.891 1 95.38 198 TRP A C 1
ATOM 1551 O O . TRP A 1 198 ? -12.656 15.102 29.906 1 95.38 198 TRP A O 1
ATOM 1561 N N . VAL A 1 199 ? -11.3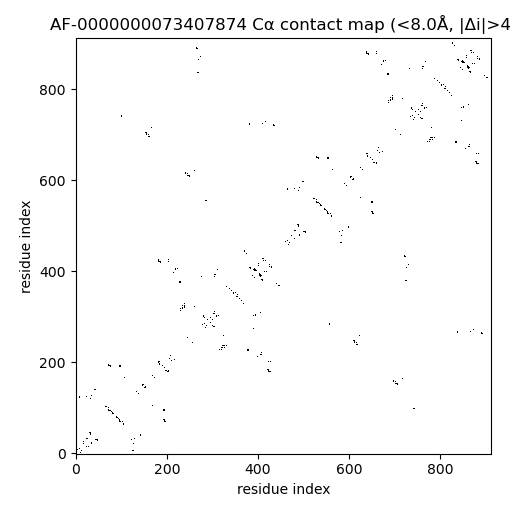83 13.781 28.688 1 94.81 199 VAL A N 1
ATOM 1562 C CA . VAL A 1 199 ? -11.484 12.664 29.609 1 94.81 199 VAL A CA 1
ATOM 1563 C C . VAL A 1 199 ? -10.094 12.219 30.047 1 94.81 199 VAL A C 1
ATOM 1565 O O . VAL A 1 199 ? -9.93 11.141 30.625 1 94.81 199 VAL A O 1
ATOM 1568 N N . GLY A 1 200 ? -9.094 13.039 29.641 1 94.56 200 GLY A N 1
ATOM 1569 C CA . GLY A 1 200 ? -7.73 12.719 30.031 1 94.56 200 GLY A CA 1
ATOM 1570 C C . GLY A 1 200 ? -7.223 11.43 29.438 1 94.56 200 GLY A C 1
ATOM 1571 O O . GLY A 1 200 ? -7.289 11.234 28.219 1 94.56 200 GLY A O 1
ATOM 1572 N N . PHE A 1 201 ? -6.832 10.469 30.406 1 95.56 201 PHE A N 1
ATOM 1573 C CA . PHE A 1 201 ? -6.207 9.234 29.938 1 95.56 201 PHE A CA 1
ATOM 1574 C C . PHE A 1 201 ? -7.191 8.07 30.016 1 95.56 201 PHE A C 1
ATOM 1576 O O . PHE A 1 201 ? -6.781 6.906 30.016 1 95.56 201 PHE A O 1
ATOM 1583 N N . ALA A 1 202 ? -8.445 8.391 30.031 1 94.69 202 ALA A N 1
ATOM 1584 C CA . ALA A 1 202 ? -9.469 7.359 30.172 1 94.69 202 ALA A CA 1
ATOM 1585 C C . ALA A 1 202 ? -9.438 6.391 29 1 94.69 202 ALA A C 1
ATOM 1587 O O . ALA A 1 202 ? -9.594 5.18 29.172 1 94.69 202 ALA A O 1
ATOM 1588 N N . ASN A 1 203 ? -9.266 6.914 27.844 1 95.75 203 ASN A N 1
ATOM 1589 C CA . ASN A 1 203 ? -9.219 6.074 26.656 1 95.75 203 ASN A CA 1
ATOM 1590 C C . ASN A 1 203 ? -8.016 5.137 26.672 1 95.75 203 ASN A C 1
ATOM 1592 O O . ASN A 1 203 ? -8.109 3.982 26.25 1 95.75 203 ASN A O 1
ATOM 1596 N N . PHE A 1 204 ? -6.934 5.629 27.156 1 96.06 204 PHE A N 1
ATOM 1597 C CA . PHE A 1 204 ? -5.738 4.805 27.297 1 96.06 204 PHE A CA 1
ATOM 1598 C C . PHE A 1 204 ? -5.961 3.703 28.312 1 96.06 204 PHE A C 1
ATOM 1600 O O . PHE A 1 204 ? -5.566 2.555 28.109 1 96.06 204 PHE A O 1
ATOM 1607 N N . GLY A 1 205 ? -6.562 4.121 29.344 1 94.69 205 GLY A N 1
ATOM 1608 C CA . GLY A 1 205 ? -6.91 3.125 30.344 1 94.69 205 GLY A CA 1
ATOM 1609 C C . GLY A 1 205 ? -7.84 2.049 29.812 1 94.69 205 GLY A C 1
ATOM 1610 O O . GLY A 1 205 ? -7.676 0.869 30.141 1 94.69 205 GLY A O 1
ATOM 1611 N N . ASN A 1 206 ? -8.758 2.412 29.031 1 93.25 206 ASN A N 1
ATOM 1612 C CA . ASN A 1 206 ? -9.688 1.469 28.406 1 93.25 206 ASN A CA 1
ATOM 1613 C C . ASN A 1 206 ? -8.953 0.473 27.516 1 93.25 206 ASN A C 1
ATOM 1615 O O . ASN A 1 206 ? -9.297 -0.711 27.484 1 93.25 206 ASN A O 1
ATOM 1619 N N . ILE A 1 207 ? -8.016 0.914 26.812 1 94.56 207 ILE A N 1
ATOM 1620 C CA . ILE A 1 207 ? -7.293 0.091 25.844 1 94.56 207 ILE A CA 1
ATOM 1621 C C . ILE A 1 207 ? -6.328 -0.837 26.578 1 94.56 207 ILE A C 1
ATOM 1623 O O . ILE A 1 207 ? -6.195 -2.012 26.219 1 94.56 207 ILE A O 1
ATOM 1627 N N . PHE A 1 208 ? -5.68 -0.39 27.656 1 94.5 208 PHE A N 1
ATOM 1628 C CA . PHE A 1 208 ? -4.625 -1.163 28.297 1 94.5 208 PHE A CA 1
ATOM 1629 C C . PHE A 1 208 ? -5.203 -2.047 29.406 1 94.5 208 PHE A C 1
ATOM 1631 O O . PHE A 1 208 ? -4.703 -3.146 29.641 1 94.5 208 PHE A O 1
ATOM 1638 N N . SER A 1 209 ? -6.254 -1.626 30.062 1 90.81 209 SER A N 1
ATOM 1639 C CA . SER A 1 209 ? -6.738 -2.371 31.219 1 90.81 209 SER A CA 1
ATOM 1640 C C . SER A 1 209 ? -8.258 -2.508 31.188 1 90.81 209 SER A C 1
ATOM 1642 O O . SER A 1 209 ? -8.828 -3.299 31.953 1 90.81 209 SER A O 1
ATOM 1644 N N . GLY A 1 210 ? -8.852 -1.845 30.359 1 90.38 210 GLY A N 1
ATOM 1645 C CA . GLY A 1 210 ? -10.305 -1.855 30.328 1 90.38 210 GLY A CA 1
ATOM 1646 C C . GLY A 1 210 ? -10.883 -2.9 29.391 1 90.38 210 GLY A C 1
ATOM 1647 O O . GLY A 1 210 ? -10.32 -3.988 29.25 1 90.38 210 GLY A O 1
ATOM 1648 N N . ARG A 1 211 ? -12.055 -2.582 28.844 1 88.19 211 ARG A N 1
ATOM 1649 C CA . ARG A 1 211 ? -12.844 -3.49 28.016 1 88.19 211 ARG A CA 1
ATOM 1650 C C . ARG A 1 211 ? -12.125 -3.795 26.703 1 88.19 211 ARG A C 1
ATOM 1652 O O . ARG A 1 211 ? -12.258 -4.895 26.156 1 88.19 211 ARG A O 1
ATOM 1659 N N . MET A 1 212 ? -11.305 -2.891 26.328 1 93.31 212 MET A N 1
ATOM 1660 C CA . MET A 1 212 ? -10.68 -3.035 25.016 1 93.31 212 MET A CA 1
ATOM 1661 C C . MET A 1 212 ? -9.352 -3.783 25.125 1 93.31 212 MET A C 1
ATOM 1663 O O . MET A 1 212 ? -8.75 -4.133 24.109 1 93.31 212 MET A O 1
ATOM 1667 N N . ALA A 1 213 ? -8.938 -4.066 26.312 1 93.81 213 ALA A N 1
ATOM 1668 C CA . ALA A 1 213 ? -7.66 -4.746 26.531 1 93.81 213 ALA A CA 1
ATOM 1669 C C . ALA A 1 213 ? -7.68 -6.148 25.938 1 93.81 213 ALA A C 1
ATOM 1671 O O . ALA A 1 213 ? -6.664 -6.625 25.422 1 93.81 213 ALA A O 1
ATOM 1672 N N . SER A 1 214 ? -8.844 -6.77 26 1 94 214 SER A N 1
ATOM 1673 C CA . SER A 1 214 ? -8.992 -8.125 25.484 1 94 214 SER A CA 1
ATOM 1674 C C . SER A 1 214 ? -8.914 -8.141 23.953 1 94 214 SER A C 1
ATOM 1676 O O . SER A 1 214 ? -8.688 -9.188 23.359 1 94 214 SER A O 1
ATOM 1678 N N . THR A 1 215 ? -9.07 -7.02 23.359 1 95.94 215 THR A N 1
ATOM 1679 C CA . THR A 1 215 ? -8.945 -6.891 21.922 1 95.94 215 THR A CA 1
ATOM 1680 C C . THR A 1 215 ? -7.562 -6.375 21.531 1 95.94 215 THR A C 1
ATOM 1682 O O . THR A 1 215 ? -6.926 -6.91 20.625 1 95.94 215 THR A O 1
ATOM 1685 N N . PHE A 1 216 ? -7.117 -5.465 22.359 1 96.94 216 PHE A N 1
ATOM 1686 C CA . PHE A 1 216 ? -5.895 -4.75 22.016 1 96.94 216 PHE A CA 1
ATOM 1687 C C . PHE A 1 216 ? -4.691 -5.68 22.062 1 96.94 216 PHE A C 1
ATOM 1689 O O . PHE A 1 216 ? -3.908 -5.738 21.109 1 96.94 216 PHE A O 1
ATOM 1696 N N . PHE A 1 217 ? -4.48 -6.383 23.031 1 96.56 217 PHE A N 1
ATOM 1697 C CA . PHE A 1 217 ? -3.256 -7.148 23.219 1 96.56 217 PHE A CA 1
ATOM 1698 C C . PHE A 1 217 ? -3.164 -8.281 22.203 1 96.56 217 PHE A C 1
ATOM 1700 O O . PHE A 1 217 ? -2.109 -8.508 21.609 1 96.56 217 PHE A O 1
ATOM 1707 N N . PRO A 1 218 ? -4.277 -8.984 21.969 1 96.06 218 PRO A N 1
ATOM 1708 C CA . PRO A 1 218 ? -4.199 -10.008 20.922 1 96.06 218 PRO A CA 1
ATOM 1709 C C . PRO A 1 218 ? -3.932 -9.414 19.547 1 96.06 218 PRO A C 1
ATOM 1711 O O . PRO A 1 218 ? -3.158 -9.984 18.766 1 96.06 218 PRO A O 1
ATOM 1714 N N . VAL A 1 219 ? -4.562 -8.32 19.219 1 97.12 219 VAL A N 1
ATOM 1715 C CA . VAL A 1 219 ? -4.363 -7.676 17.922 1 97.12 219 VAL A CA 1
ATOM 1716 C C . VAL A 1 219 ? -2.926 -7.172 17.812 1 97.12 219 VAL A C 1
ATOM 1718 O O . VAL A 1 219 ? -2.297 -7.305 16.75 1 97.12 219 VAL A O 1
ATOM 1721 N N . LEU A 1 220 ? -2.436 -6.613 18.891 1 97.25 220 LEU A N 1
ATOM 1722 C CA . LEU A 1 220 ? -1.046 -6.168 18.922 1 97.25 220 LEU A CA 1
ATOM 1723 C C . LEU A 1 220 ? -0.095 -7.344 18.734 1 97.25 220 LEU A C 1
ATOM 1725 O O . LEU A 1 220 ? 0.857 -7.262 17.969 1 97.25 220 LEU A O 1
ATOM 1729 N N . SER A 1 221 ? -0.337 -8.367 19.469 1 97.06 221 SER A N 1
ATOM 1730 C CA . SER A 1 221 ? 0.503 -9.555 19.375 1 97.06 221 SER A CA 1
ATOM 1731 C C . SER A 1 221 ? 0.514 -10.102 17.953 1 97.06 221 SER A C 1
ATOM 1733 O O . SER A 1 221 ? 1.572 -10.438 17.422 1 97.06 221 SER A O 1
ATOM 1735 N N . TRP A 1 222 ? -0.627 -10.211 17.391 1 97.12 222 TRP A N 1
ATOM 1736 C CA . TRP A 1 222 ? -0.711 -10.695 16.031 1 97.12 222 TRP A CA 1
ATOM 1737 C C . TRP A 1 222 ? 0 -9.742 15.07 1 97.12 222 TRP A C 1
ATOM 1739 O O . TRP A 1 222 ? 0.67 -10.18 14.133 1 97.12 222 TRP A O 1
ATOM 1749 N N . THR A 1 223 ? -0.127 -8.469 15.289 1 97.81 223 THR A N 1
ATOM 1750 C CA . THR A 1 223 ? 0.539 -7.477 14.453 1 97.81 223 THR A CA 1
ATOM 1751 C C . THR A 1 223 ? 2.051 -7.684 14.469 1 97.81 223 THR A C 1
ATOM 1753 O O . THR A 1 223 ? 2.693 -7.672 13.414 1 97.81 223 THR A O 1
ATOM 1756 N N . LEU A 1 224 ? 2.557 -7.922 15.617 1 96.88 224 LEU A N 1
ATOM 1757 C CA . LEU A 1 224 ? 3.998 -8.102 15.758 1 96.88 224 LEU A CA 1
ATOM 1758 C C . LEU A 1 224 ? 4.434 -9.445 15.18 1 96.88 224 LEU A C 1
ATOM 1760 O O . LEU A 1 224 ? 5.453 -9.531 14.492 1 96.88 224 LEU A O 1
ATOM 1764 N N . ILE A 1 225 ? 3.697 -10.484 15.438 1 97.44 225 ILE A N 1
ATOM 1765 C CA . ILE A 1 225 ? 4.004 -11.805 14.914 1 97.44 225 ILE A CA 1
ATOM 1766 C C . ILE A 1 225 ? 3.98 -11.773 13.383 1 97.44 225 ILE A C 1
ATOM 1768 O O . ILE A 1 225 ? 4.906 -12.258 12.727 1 97.44 225 ILE A O 1
ATOM 1772 N N . TRP A 1 226 ? 2.914 -11.188 12.898 1 97.31 226 TRP A N 1
ATOM 1773 C CA . TRP A 1 226 ? 2.77 -11.031 11.453 1 97.31 226 TRP A CA 1
ATOM 1774 C C . TRP A 1 226 ? 3.957 -10.273 10.867 1 97.31 226 TRP A C 1
ATOM 1776 O O . TRP A 1 226 ? 4.555 -10.711 9.883 1 97.31 226 TRP A O 1
ATOM 1786 N N . ALA A 1 227 ? 4.297 -9.172 11.438 1 96.5 227 ALA A N 1
ATOM 1787 C CA . ALA A 1 227 ? 5.363 -8.32 10.906 1 96.5 227 ALA A CA 1
ATOM 1788 C C . ALA A 1 227 ? 6.699 -9.062 10.891 1 96.5 227 ALA A C 1
ATOM 1790 O O . ALA A 1 227 ? 7.453 -8.984 9.922 1 96.5 227 ALA A O 1
ATOM 1791 N N . VAL A 1 228 ? 6.926 -9.766 11.93 1 96 228 VAL A N 1
ATOM 1792 C CA . VAL A 1 228 ? 8.18 -10.5 12.039 1 96 228 VAL A CA 1
ATOM 1793 C C . VAL A 1 228 ? 8.211 -11.633 11.008 1 96 228 VAL A C 1
ATOM 1795 O O . VAL A 1 228 ? 9.164 -11.742 10.234 1 96 228 VAL A O 1
ATOM 1798 N N . PHE A 1 229 ? 7.223 -12.406 10.953 1 96.94 229 PHE A N 1
ATOM 1799 C CA . PHE A 1 229 ? 7.215 -13.562 10.062 1 96.94 229 PHE A CA 1
ATOM 1800 C C . PHE A 1 229 ? 7.18 -13.109 8.602 1 96.94 229 PHE A C 1
ATOM 1802 O O . PHE A 1 229 ? 7.828 -13.719 7.746 1 96.94 229 PHE A O 1
ATOM 1809 N N . ALA A 1 230 ? 6.371 -12.125 8.359 1 96.62 230 ALA A N 1
ATOM 1810 C CA . ALA A 1 230 ? 6.293 -11.617 6.988 1 96.62 230 ALA A CA 1
ATOM 1811 C C . ALA A 1 230 ? 7.656 -11.133 6.504 1 96.62 230 ALA A C 1
ATOM 1813 O O . ALA A 1 230 ? 8.031 -11.367 5.352 1 96.62 230 ALA A O 1
ATOM 1814 N N . THR A 1 231 ? 8.367 -10.492 7.383 1 95 231 THR A N 1
ATOM 1815 C CA . THR A 1 231 ? 9.672 -9.945 7.023 1 95 231 THR A CA 1
ATOM 1816 C C . THR A 1 231 ? 10.727 -11.047 6.953 1 95 231 THR A C 1
ATOM 1818 O O . THR A 1 231 ? 11.453 -11.148 5.969 1 95 231 THR A O 1
ATOM 1821 N N . VAL A 1 232 ? 10.758 -11.922 7.926 1 94.75 232 VAL A N 1
ATOM 1822 C CA . VAL A 1 232 ? 11.805 -12.93 8.055 1 94.75 232 VAL A CA 1
ATOM 1823 C C . VAL A 1 232 ? 11.648 -13.984 6.961 1 94.75 232 VAL A C 1
ATOM 1825 O O . VAL A 1 232 ? 12.633 -14.414 6.355 1 94.75 232 VAL A O 1
ATOM 1828 N N . THR A 1 233 ? 10.492 -14.383 6.707 1 94.5 233 THR A N 1
ATOM 1829 C CA . THR A 1 233 ? 10.273 -15.422 5.703 1 94.5 233 THR A CA 1
ATOM 1830 C C . THR A 1 233 ? 10.625 -14.906 4.309 1 94.5 233 THR A C 1
ATOM 1832 O O . THR A 1 233 ? 11.266 -15.617 3.527 1 94.5 233 THR A O 1
ATOM 1835 N N . ASN A 1 234 ? 10.172 -13.719 4.008 1 93.06 234 ASN A N 1
ATOM 1836 C CA . ASN A 1 234 ? 10.523 -13.141 2.713 1 93.06 234 ASN A CA 1
ATOM 1837 C C . ASN A 1 234 ? 12.039 -12.977 2.568 1 93.06 234 ASN A C 1
ATOM 1839 O O . ASN A 1 234 ? 12.594 -13.234 1.497 1 93.06 234 ASN A O 1
ATOM 1843 N N . PHE A 1 235 ? 12.664 -12.547 3.654 1 92.56 235 PHE A N 1
ATOM 1844 C CA . PHE A 1 235 ? 14.109 -12.359 3.639 1 92.56 235 PHE A CA 1
ATOM 1845 C C . PHE A 1 235 ? 14.828 -13.688 3.445 1 92.56 235 PHE A C 1
ATOM 1847 O O . PHE A 1 235 ? 15.672 -13.82 2.557 1 92.56 235 PHE A O 1
ATOM 1854 N N . PHE A 1 236 ? 14.438 -14.633 4.223 1 89.94 236 PHE A N 1
ATOM 1855 C CA . PHE A 1 236 ? 15.109 -15.922 4.238 1 89.94 236 PHE A CA 1
ATOM 1856 C C . PHE A 1 236 ? 14.93 -16.641 2.906 1 89.94 236 PHE A C 1
ATOM 1858 O O . PHE A 1 236 ? 15.906 -17.047 2.279 1 89.94 236 PHE A O 1
ATOM 1865 N N . PHE A 1 237 ? 13.781 -16.75 2.455 1 87.69 237 PHE A N 1
ATOM 1866 C CA . PHE A 1 237 ? 13.516 -17.5 1.235 1 87.69 237 PHE A CA 1
ATOM 1867 C C . PHE A 1 237 ? 13.914 -16.703 0.005 1 87.69 237 PHE A C 1
ATOM 1869 O O . PHE A 1 237 ? 14.25 -17.266 -1.035 1 87.69 237 PHE A O 1
ATOM 1876 N N . GLY A 1 238 ? 13.82 -15.375 0.134 1 87.38 238 GLY A N 1
ATOM 1877 C CA . GLY A 1 238 ? 14.297 -14.539 -0.957 1 87.38 238 GLY A CA 1
ATOM 1878 C C . GLY A 1 238 ? 15.789 -14.656 -1.191 1 87.38 238 GLY A C 1
ATOM 1879 O O . GLY A 1 238 ? 16.234 -14.75 -2.336 1 87.38 238 GLY A O 1
ATOM 1880 N N . ILE A 1 239 ? 16.516 -14.688 -0.146 1 87.12 239 ILE A N 1
ATOM 1881 C CA . ILE A 1 239 ? 17.969 -14.797 -0.233 1 87.12 239 ILE A CA 1
ATOM 1882 C C . ILE A 1 239 ? 18.359 -16.172 -0.765 1 87.12 239 ILE A C 1
ATOM 1884 O O . ILE A 1 239 ? 19.25 -16.297 -1.605 1 87.12 239 ILE A O 1
ATOM 1888 N N . ILE A 1 240 ? 17.719 -17.141 -0.215 1 83.44 240 ILE A N 1
ATOM 1889 C CA . ILE A 1 240 ? 18 -18.5 -0.655 1 83.44 240 ILE A CA 1
ATOM 1890 C C . ILE A 1 240 ? 17.766 -18.625 -2.158 1 83.44 240 ILE A C 1
ATOM 1892 O O . ILE A 1 240 ? 18.578 -19.188 -2.883 1 83.44 240 ILE A O 1
ATOM 1896 N N . LEU A 1 241 ? 16.703 -18.047 -2.568 1 82.75 241 LEU A N 1
ATOM 1897 C CA . LEU A 1 241 ? 16.375 -18.094 -3.99 1 82.75 241 LEU A CA 1
ATOM 1898 C C . LEU A 1 241 ? 17.391 -17.312 -4.809 1 82.75 241 LEU A C 1
ATOM 1900 O O . LEU A 1 241 ? 17.766 -17.719 -5.906 1 82.75 241 LEU A O 1
ATOM 1904 N N . ALA A 1 242 ? 17.766 -16.203 -4.293 1 84.06 242 ALA A N 1
ATOM 1905 C CA . ALA A 1 242 ? 18.75 -15.375 -4.98 1 84.06 242 ALA A CA 1
ATOM 1906 C C . ALA A 1 242 ? 20.094 -16.109 -5.105 1 84.06 242 ALA A C 1
ATOM 1908 O O . ALA A 1 242 ? 20.734 -16.062 -6.152 1 84.06 242 ALA A O 1
ATOM 1909 N N . LEU A 1 243 ? 20.484 -16.781 -4.113 1 80.62 243 LEU A N 1
ATOM 1910 C CA . LEU A 1 243 ? 21.734 -17.531 -4.113 1 80.62 243 LEU A CA 1
ATOM 1911 C C . LEU A 1 243 ? 21.672 -18.688 -5.094 1 80.62 243 LEU A C 1
ATOM 1913 O O . LEU A 1 243 ? 22.656 -18.984 -5.781 1 80.62 243 LEU A O 1
ATOM 1917 N N . LEU A 1 244 ? 20.547 -19.266 -5.113 1 77.81 244 LEU A N 1
ATOM 1918 C CA . LEU A 1 244 ? 20.375 -20.422 -6.004 1 77.81 244 LEU A CA 1
ATOM 1919 C C . LEU A 1 244 ? 20.438 -19.984 -7.465 1 77.81 244 LEU A C 1
ATOM 1921 O O . LEU A 1 244 ? 21.016 -20.672 -8.305 1 77.81 244 LEU A O 1
ATOM 1925 N N . ILE A 1 245 ? 19.891 -18.875 -7.727 1 77.38 245 ILE A N 1
ATOM 1926 C CA . ILE A 1 245 ? 19.812 -18.406 -9.102 1 77.38 245 ILE A CA 1
ATOM 1927 C C . ILE A 1 245 ? 21.172 -17.859 -9.531 1 77.38 245 ILE A C 1
ATOM 1929 O O . ILE A 1 245 ? 21.547 -17.984 -10.703 1 77.38 245 ILE A O 1
ATOM 1933 N N . ASN A 1 246 ? 21.875 -17.281 -8.602 1 76.5 246 ASN A N 1
ATOM 1934 C CA . ASN A 1 246 ? 23.156 -16.656 -8.945 1 76.5 246 ASN A CA 1
ATOM 1935 C C . ASN A 1 246 ? 24.328 -17.594 -8.703 1 76.5 246 ASN A C 1
ATOM 1937 O O . ASN A 1 246 ? 25.484 -17.188 -8.828 1 76.5 246 ASN A O 1
ATOM 1941 N N . THR A 1 247 ? 23.969 -18.688 -8.375 1 71.12 247 THR A N 1
ATOM 1942 C CA . THR A 1 247 ? 25.047 -19.656 -8.18 1 71.12 247 THR A CA 1
ATOM 1943 C C . THR A 1 247 ? 25.766 -19.938 -9.492 1 71.12 247 THR A C 1
ATOM 1945 O O . THR A 1 247 ? 25.156 -19.938 -10.555 1 71.12 247 THR A O 1
ATOM 1948 N N . LYS A 1 248 ? 27.031 -20.031 -9.359 1 63.84 248 LYS A N 1
ATOM 1949 C CA . LYS A 1 248 ? 27.875 -20.312 -10.523 1 63.84 248 LYS A CA 1
ATOM 1950 C C . LYS A 1 248 ? 27.547 -21.672 -11.125 1 63.84 248 LYS A C 1
ATOM 1952 O O . LYS A 1 248 ? 27.406 -22.656 -10.406 1 63.84 248 LYS A O 1
ATOM 1957 N N . GLY A 1 249 ? 27.156 -21.781 -12.438 1 62.84 249 GLY A N 1
ATOM 1958 C CA . GLY A 1 249 ? 26.922 -23.047 -13.117 1 62.84 249 GLY A CA 1
ATOM 1959 C C . GLY A 1 249 ? 25.469 -23.266 -13.492 1 62.84 249 GLY A C 1
ATOM 1960 O O . GLY A 1 249 ? 25.125 -24.219 -14.195 1 62.84 249 GLY A O 1
ATOM 1961 N N . LEU A 1 250 ? 24.672 -22.438 -12.805 1 66.31 250 LEU A N 1
ATOM 1962 C CA . LEU A 1 250 ? 23.25 -22.609 -13.125 1 66.31 250 LEU A CA 1
ATOM 1963 C C . LEU A 1 250 ? 22.984 -22.312 -14.594 1 66.31 250 LEU A C 1
ATOM 1965 O O . LEU A 1 250 ? 23.422 -21.281 -15.109 1 66.31 250 LEU A O 1
ATOM 1969 N N . LYS A 1 251 ? 22.406 -23.359 -15.156 1 60.81 251 LYS A N 1
ATOM 1970 C CA . LYS A 1 251 ? 22.047 -23.172 -16.562 1 60.81 251 LYS A CA 1
ATOM 1971 C C . LYS A 1 251 ? 20.719 -22.438 -16.703 1 60.81 251 LYS A C 1
ATOM 1973 O O . LYS A 1 251 ? 19.844 -22.547 -15.836 1 60.81 251 LYS A O 1
ATOM 1978 N N . PHE A 1 252 ? 20.5 -21.641 -17.641 1 66.12 252 PHE A N 1
ATOM 1979 C CA . PHE A 1 252 ? 19.297 -20.922 -18.016 1 66.12 252 PHE A CA 1
ATOM 1980 C C . PHE A 1 252 ? 18.969 -19.844 -17 1 66.12 252 PHE A C 1
ATOM 1982 O O . PHE A 1 252 ? 17.797 -19.656 -16.625 1 66.12 252 PHE A O 1
ATOM 1989 N N . LYS A 1 253 ? 19.953 -19.25 -16.5 1 70.31 253 LYS A N 1
ATOM 1990 C CA . LYS A 1 253 ? 19.797 -18.188 -15.523 1 70.31 253 LYS A CA 1
ATOM 1991 C C . LYS A 1 253 ? 18.797 -17.125 -16 1 70.31 253 LYS A C 1
ATOM 1993 O O . LYS A 1 253 ? 17.984 -16.641 -15.227 1 70.31 253 LYS A O 1
ATOM 1998 N N . LYS A 1 254 ? 18.781 -17 -17.234 1 71.75 254 LYS A N 1
ATOM 1999 C CA . LYS A 1 254 ? 17.922 -15.969 -17.812 1 71.75 254 LYS A CA 1
ATOM 2000 C C . LYS A 1 254 ? 16.453 -16.375 -17.75 1 71.75 254 LYS A C 1
ATOM 2002 O O . LYS A 1 254 ? 15.586 -15.539 -17.484 1 71.75 254 LYS A O 1
ATOM 2007 N N . MET A 1 255 ? 16.234 -17.625 -17.969 1 72 255 MET A N 1
ATOM 2008 C CA . MET A 1 255 ? 14.859 -18.109 -17.938 1 72 255 MET A CA 1
ATOM 2009 C C . MET A 1 255 ? 14.281 -18.016 -16.531 1 72 255 MET A C 1
ATOM 2011 O O . MET A 1 255 ? 13.156 -17.547 -16.359 1 72 255 MET A O 1
ATOM 2015 N N . TRP A 1 256 ? 15.086 -18.344 -15.617 1 70.5 256 TRP A N 1
ATOM 2016 C CA . TRP A 1 256 ? 14.625 -18.297 -14.234 1 70.5 256 TRP A CA 1
ATOM 2017 C C . TRP A 1 256 ? 14.359 -16.859 -13.797 1 70.5 256 TRP A C 1
ATOM 2019 O O . TRP A 1 256 ? 13.344 -16.578 -13.156 1 70.5 256 TRP A O 1
ATOM 2029 N N . ARG A 1 257 ? 15.164 -16.078 -14.211 1 70.19 257 ARG A N 1
ATOM 2030 C CA . ARG A 1 257 ? 15.016 -14.664 -13.844 1 70.19 257 ARG A CA 1
ATOM 2031 C C . ARG A 1 257 ? 13.758 -14.07 -14.469 1 70.19 257 ARG A C 1
ATOM 2033 O O . ARG A 1 257 ? 13.062 -13.273 -13.836 1 70.19 257 ARG A O 1
ATOM 2040 N N . THR A 1 258 ? 13.492 -14.562 -15.648 1 72.44 258 THR A N 1
ATOM 2041 C CA . THR A 1 258 ? 12.328 -14.023 -16.359 1 72.44 258 THR A CA 1
ATOM 2042 C C . THR A 1 258 ? 11.039 -14.477 -15.68 1 72.44 258 THR A C 1
ATOM 2044 O O . THR A 1 258 ? 10.102 -13.68 -15.531 1 72.44 258 THR A O 1
ATOM 2047 N N . ILE A 1 259 ? 11.023 -15.648 -15.258 1 72.69 259 ILE A N 1
ATOM 2048 C CA . ILE A 1 259 ? 9.836 -16.203 -14.617 1 72.69 259 ILE A CA 1
ATOM 2049 C C . ILE A 1 259 ? 9.547 -15.438 -13.32 1 72.69 259 ILE A C 1
ATOM 2051 O O . ILE A 1 259 ? 8.406 -15.07 -13.055 1 72.69 259 ILE A O 1
ATOM 2055 N N . PHE A 1 260 ? 10.57 -15.188 -12.617 1 72.81 260 PHE A N 1
ATOM 2056 C CA . PHE A 1 260 ? 10.383 -14.516 -11.336 1 72.81 260 PHE A CA 1
ATOM 2057 C C . PHE A 1 260 ? 10.062 -13.039 -11.531 1 72.81 260 PHE A C 1
ATOM 2059 O O . PHE A 1 260 ? 9.281 -12.461 -10.781 1 72.81 260 PHE A O 1
ATOM 2066 N N . VAL A 1 261 ? 10.562 -12.516 -12.617 1 71.12 261 VAL A N 1
ATOM 2067 C CA . VAL A 1 261 ? 10.305 -11.109 -12.906 1 71.12 261 VAL A CA 1
ATOM 2068 C C . VAL A 1 261 ? 8.844 -10.93 -13.336 1 71.12 261 VAL A C 1
ATOM 2070 O O . VAL A 1 261 ? 8.203 -9.938 -12.977 1 71.12 261 VAL A O 1
ATOM 2073 N N . ILE A 1 262 ? 8.328 -11.883 -14 1 71.25 262 ILE A N 1
ATOM 2074 C CA . ILE A 1 262 ? 6.938 -11.82 -14.445 1 71.25 262 ILE A CA 1
ATOM 2075 C C . ILE A 1 262 ? 6.008 -11.836 -13.234 1 71.25 262 ILE A C 1
ATOM 2077 O O . ILE A 1 262 ? 4.984 -11.148 -13.219 1 71.25 262 ILE A O 1
ATOM 2081 N N . THR A 1 263 ? 6.398 -12.531 -12.297 1 70.94 263 THR A N 1
ATOM 2082 C CA . THR A 1 263 ? 5.574 -12.617 -11.094 1 70.94 263 THR A CA 1
ATOM 2083 C C . THR A 1 263 ? 5.496 -11.258 -10.398 1 70.94 263 THR A C 1
ATOM 2085 O O . THR A 1 263 ? 4.461 -10.914 -9.82 1 70.94 263 THR A O 1
ATOM 2088 N N . MET A 1 264 ? 6.508 -10.547 -10.57 1 72.25 264 MET A N 1
ATOM 2089 C CA . MET A 1 264 ? 6.559 -9.25 -9.898 1 72.25 264 MET A CA 1
ATOM 2090 C C . MET A 1 264 ? 5.785 -8.203 -10.688 1 72.25 264 MET A C 1
ATOM 2092 O O . MET A 1 264 ? 5.402 -7.164 -10.133 1 72.25 264 MET A O 1
ATOM 2096 N N . ALA A 1 265 ? 5.617 -8.555 -11.953 1 71.88 265 ALA A N 1
ATOM 2097 C CA . ALA A 1 265 ? 4.926 -7.598 -12.812 1 71.88 265 ALA A CA 1
ATOM 2098 C C . ALA A 1 265 ? 3.436 -7.547 -12.492 1 71.88 265 ALA A C 1
ATOM 2100 O O . ALA A 1 265 ? 2.756 -6.566 -12.805 1 71.88 265 ALA A O 1
ATOM 2101 N N . VAL A 1 266 ? 2.973 -8.594 -11.844 1 77.25 266 VAL A N 1
ATOM 2102 C CA . VAL A 1 266 ? 1.567 -8.641 -11.453 1 77.25 266 VAL A CA 1
ATOM 2103 C C . VAL A 1 266 ? 1.343 -7.77 -10.219 1 77.25 266 VAL A C 1
ATOM 2105 O O . VAL A 1 266 ? 2.021 -7.938 -9.203 1 77.25 266 VAL A O 1
ATOM 2108 N N . PRO A 1 267 ? 0.414 -6.836 -10.328 1 80.62 267 PRO A N 1
ATOM 2109 C CA . PRO A 1 267 ? 0.122 -6.02 -9.148 1 80.62 267 PRO A CA 1
ATOM 2110 C C . PRO A 1 267 ? -0.271 -6.855 -7.934 1 80.62 267 PRO A C 1
ATOM 2112 O O . PRO A 1 267 ? -0.991 -7.848 -8.07 1 80.62 267 PRO A O 1
ATOM 2115 N N . GLN A 1 268 ? 0.262 -6.457 -6.875 1 84.56 268 GLN A N 1
ATOM 2116 C CA . GLN A 1 268 ? 0.056 -7.211 -5.645 1 84.56 268 GLN A CA 1
ATOM 2117 C C . GLN A 1 268 ? -1.43 -7.336 -5.316 1 84.56 268 GLN A C 1
ATOM 2119 O O . GLN A 1 268 ? -1.875 -8.367 -4.805 1 84.56 268 GLN A O 1
ATOM 2124 N N . PHE A 1 269 ? -2.107 -6.348 -5.574 1 87.25 269 PHE A N 1
ATOM 2125 C CA . PHE A 1 269 ? -3.535 -6.336 -5.281 1 87.25 269 PHE A CA 1
ATOM 2126 C C . PHE A 1 269 ? -4.246 -7.465 -6.016 1 87.25 269 PHE A C 1
ATOM 2128 O O . PHE A 1 269 ? -5.141 -8.109 -5.457 1 87.25 269 PHE A O 1
ATOM 2135 N N . ILE A 1 270 ? -3.885 -7.684 -7.184 1 83.56 270 ILE A N 1
ATOM 2136 C CA . ILE A 1 270 ? -4.496 -8.734 -7.996 1 83.56 270 ILE A CA 1
ATOM 2137 C C . ILE A 1 270 ? -4.141 -10.102 -7.422 1 83.56 270 ILE A C 1
ATOM 2139 O O . ILE A 1 270 ? -5.012 -10.969 -7.281 1 83.56 270 ILE A O 1
ATOM 2143 N N . SER A 1 271 ? -2.963 -10.25 -7.07 1 85.69 271 SER A N 1
ATOM 2144 C CA . SER A 1 271 ? -2.5 -11.508 -6.504 1 85.69 271 SER A CA 1
ATOM 2145 C C . SER A 1 271 ? -3.26 -11.852 -5.227 1 85.69 271 SER A C 1
ATOM 2147 O O . SER A 1 271 ? -3.65 -13.008 -5.02 1 85.69 271 SER A O 1
ATOM 2149 N N . LEU A 1 272 ? -3.496 -10.875 -4.457 1 90.44 272 LEU A N 1
ATOM 2150 C CA . LEU A 1 272 ? -4.172 -11.102 -3.186 1 90.44 272 LEU A CA 1
ATOM 2151 C C . LEU A 1 272 ? -5.629 -11.492 -3.406 1 90.44 272 LEU A C 1
ATOM 2153 O O . LEU A 1 272 ? -6.145 -12.391 -2.736 1 90.44 272 LEU A O 1
ATOM 2157 N N . LEU A 1 273 ? -6.266 -10.906 -4.344 1 89.81 273 LEU A N 1
ATOM 2158 C CA . LEU A 1 273 ? -7.668 -11.211 -4.602 1 89.81 273 LEU A CA 1
ATOM 2159 C C . LEU A 1 273 ? -7.82 -12.586 -5.238 1 89.81 273 LEU A C 1
ATOM 2161 O O . LEU A 1 273 ? -8.789 -13.297 -4.961 1 89.81 273 LEU A O 1
ATOM 2165 N N . ILE A 1 274 ? -6.852 -12.914 -6.02 1 86.44 274 ILE A N 1
ATOM 2166 C CA . ILE A 1 274 ? -6.852 -14.25 -6.605 1 86.44 274 ILE A CA 1
ATOM 2167 C C . ILE A 1 274 ? -6.734 -15.297 -5.5 1 86.44 274 ILE A C 1
ATOM 2169 O O . ILE A 1 274 ? -7.48 -16.281 -5.488 1 86.44 274 ILE A O 1
ATOM 2173 N N . MET A 1 275 ? -5.863 -15.039 -4.645 1 89.44 275 MET A N 1
ATOM 2174 C CA . MET A 1 275 ? -5.652 -15.992 -3.561 1 89.44 275 MET A CA 1
ATOM 2175 C C . MET A 1 275 ? -6.879 -16.062 -2.654 1 89.44 275 MET A C 1
ATOM 2177 O O . MET A 1 275 ? -7.199 -17.125 -2.115 1 89.44 275 MET A O 1
ATOM 2181 N N . ARG A 1 276 ? -7.496 -14.945 -2.459 1 91.31 276 ARG A N 1
ATOM 2182 C CA . ARG A 1 276 ? -8.734 -14.93 -1.686 1 91.31 276 ARG A CA 1
ATOM 2183 C C . ARG A 1 276 ? -9.766 -15.883 -2.279 1 91.31 276 ARG A C 1
ATOM 2185 O O . ARG A 1 276 ? -10.422 -16.625 -1.551 1 91.31 276 ARG A O 1
ATOM 2192 N N . ASN A 1 277 ? -9.875 -15.875 -3.562 1 86.94 277 ASN A N 1
ATOM 2193 C CA . ASN A 1 277 ? -10.82 -16.75 -4.254 1 86.94 277 ASN A CA 1
ATOM 2194 C C . ASN A 1 277 ? -10.383 -18.203 -4.199 1 86.94 277 ASN A C 1
ATOM 2196 O O . ASN A 1 277 ? -11.203 -19.094 -3.951 1 86.94 277 ASN A O 1
ATOM 2200 N N . LEU A 1 278 ? -9.133 -18.406 -4.352 1 88.88 278 LEU A N 1
ATOM 2201 C CA . LEU A 1 278 ? -8.602 -19.766 -4.398 1 88.88 278 LEU A CA 1
ATOM 2202 C C . LEU A 1 278 ? -8.734 -20.453 -3.043 1 88.88 278 LEU A C 1
ATOM 2204 O O . LEU A 1 278 ? -9.016 -21.656 -2.975 1 88.88 278 LEU A O 1
ATOM 2208 N N . LEU A 1 279 ? -8.602 -19.672 -2.002 1 91.31 279 LEU A N 1
ATOM 2209 C CA . LEU A 1 279 ? -8.531 -20.25 -0.667 1 91.31 279 LEU A CA 1
ATOM 2210 C C . LEU A 1 279 ? -9.891 -20.172 0.03 1 91.31 279 LEU A C 1
ATOM 2212 O O . LEU A 1 279 ? -10.016 -20.562 1.194 1 91.31 279 LEU A O 1
ATOM 2216 N N . SER A 1 280 ? -10.828 -19.672 -0.648 1 88.88 280 SER A N 1
ATOM 2217 C CA . SER A 1 280 ? -12.164 -19.609 -0.068 1 88.88 280 SER A CA 1
ATOM 2218 C C . SER A 1 280 ? -12.695 -21.016 0.231 1 88.88 280 SER A C 1
ATOM 2220 O O . SER A 1 280 ? -12.164 -22 -0.281 1 88.88 280 SER A O 1
ATOM 2222 N N . ASP A 1 281 ? -13.68 -21.094 1.063 1 86.94 281 ASP A N 1
ATOM 2223 C CA . ASP A 1 281 ? -14.227 -22.391 1.459 1 86.94 281 ASP A CA 1
ATOM 2224 C C . ASP A 1 281 ? -14.75 -23.156 0.248 1 86.94 281 ASP A C 1
ATOM 2226 O O . ASP A 1 281 ? -14.602 -24.375 0.169 1 86.94 281 ASP A O 1
ATOM 2230 N N . ALA A 1 282 ? -15.359 -22.469 -0.656 1 79.56 282 ALA A N 1
ATOM 2231 C CA . ALA A 1 282 ? -15.875 -23.078 -1.879 1 79.56 282 ALA A CA 1
ATOM 2232 C C . ALA A 1 282 ? -14.898 -22.891 -3.037 1 79.56 282 ALA A C 1
ATOM 2234 O O . ALA A 1 282 ? -15.273 -23.031 -4.203 1 79.56 282 ALA A O 1
ATOM 2235 N N . GLY A 1 283 ? -13.609 -22.656 -2.684 1 84.31 283 GLY A N 1
ATOM 2236 C CA . GLY A 1 283 ? -12.625 -22.328 -3.703 1 84.31 283 GLY A CA 1
ATOM 2237 C C . GLY A 1 283 ? -11.977 -23.562 -4.324 1 84.31 283 GLY A C 1
ATOM 2238 O O . GLY A 1 283 ? -12.219 -24.688 -3.879 1 84.31 283 GLY A O 1
ATOM 2239 N N . PRO A 1 284 ? -11.203 -23.344 -5.262 1 83.19 284 PRO A N 1
ATOM 2240 C CA . PRO A 1 284 ? -10.594 -24.438 -6.02 1 83.19 284 PRO A CA 1
ATOM 2241 C C . PRO A 1 284 ? -9.648 -25.297 -5.176 1 83.19 284 PRO A C 1
ATOM 2243 O O . PRO A 1 284 ? -9.523 -26.5 -5.406 1 83.19 284 PRO A O 1
ATOM 2246 N N . VAL A 1 285 ? -9.023 -24.781 -4.234 1 85.56 285 VAL A N 1
ATOM 2247 C CA . VAL A 1 285 ? -8.07 -25.531 -3.434 1 85.56 285 VAL A CA 1
ATOM 2248 C C . VAL A 1 285 ? -8.812 -26.609 -2.633 1 85.56 285 VAL A C 1
ATOM 2250 O O . VAL A 1 285 ? -8.398 -27.766 -2.615 1 85.56 285 VAL A O 1
ATOM 2253 N N . ASN A 1 286 ? -9.844 -26.219 -1.974 1 86.31 286 ASN A N 1
ATOM 2254 C CA . ASN A 1 286 ? -10.648 -27.188 -1.251 1 86.31 286 ASN A CA 1
ATOM 2255 C C . ASN A 1 286 ? -11.297 -28.203 -2.199 1 86.31 286 ASN A C 1
ATOM 2257 O O . ASN A 1 286 ? -11.375 -29.391 -1.89 1 86.31 286 ASN A O 1
ATOM 2261 N N . ALA A 1 287 ? -11.758 -27.734 -3.305 1 80.94 287 ALA A N 1
ATOM 2262 C CA . ALA A 1 287 ? -12.367 -28.625 -4.293 1 80.94 287 ALA A CA 1
ATOM 2263 C C . ALA A 1 287 ? -11.367 -29.688 -4.754 1 80.94 287 ALA A C 1
ATOM 2265 O O . ALA A 1 287 ? -11.742 -30.844 -4.957 1 80.94 287 ALA A O 1
ATOM 2266 N N . LEU A 1 288 ? -10.172 -29.312 -4.859 1 80.38 288 LEU A N 1
ATOM 2267 C CA . LEU A 1 288 ? -9.109 -30.234 -5.254 1 80.38 288 LEU A CA 1
ATOM 2268 C C . LEU A 1 288 ? -8.859 -31.266 -4.164 1 80.38 288 LEU A C 1
ATOM 2270 O O . LEU A 1 288 ? -8.711 -32.469 -4.457 1 80.38 288 LEU A O 1
ATOM 2274 N N . LEU A 1 289 ? -8.805 -30.797 -3.02 1 84 289 LEU A N 1
ATOM 2275 C CA . LEU A 1 289 ? -8.555 -31.703 -1.899 1 84 289 LEU A CA 1
ATOM 2276 C C . LEU A 1 289 ? -9.711 -32.688 -1.726 1 84 289 LEU A C 1
ATOM 2278 O O . LEU A 1 289 ? -9.5 -33.844 -1.358 1 84 289 LEU A O 1
ATOM 2282 N N . ILE A 1 290 ? -10.906 -32.25 -1.934 1 81.5 290 ILE A N 1
ATOM 2283 C CA . ILE A 1 290 ? -12.086 -33.094 -1.859 1 81.5 290 ILE A CA 1
ATOM 2284 C C . ILE A 1 290 ? -12.031 -34.125 -2.973 1 81.5 290 ILE A C 1
ATOM 2286 O O . ILE A 1 290 ? -12.289 -35.312 -2.734 1 81.5 290 ILE A O 1
ATOM 2290 N N . LYS A 1 291 ? -11.617 -33.719 -4.148 1 76.19 291 LYS A N 1
ATOM 2291 C CA . LYS A 1 291 ? -11.523 -34.625 -5.289 1 76.19 291 LYS A CA 1
ATOM 2292 C C . LYS A 1 291 ? -10.477 -35.719 -5.043 1 76.19 291 LYS A C 1
ATOM 2294 O O . LYS A 1 291 ? -10.648 -36.844 -5.457 1 76.19 291 LYS A O 1
ATOM 2299 N N . TRP A 1 292 ? -9.438 -35.25 -4.34 1 80.62 292 TRP A N 1
ATOM 2300 C CA . TRP A 1 292 ? -8.367 -36.219 -4.051 1 80.62 292 TRP A CA 1
ATOM 2301 C C . TRP A 1 292 ? -8.727 -37.094 -2.857 1 80.62 292 TRP A C 1
ATOM 2303 O O . TRP A 1 292 ? -7.977 -38 -2.504 1 80.62 292 TRP A O 1
ATOM 2313 N N . GLY A 1 293 ? -9.82 -36.812 -2.252 1 79 293 GLY A N 1
ATOM 2314 C CA . GLY A 1 293 ? -10.297 -37.625 -1.141 1 79 293 GLY A CA 1
ATOM 2315 C C . GLY A 1 293 ? -9.594 -37.312 0.167 1 79 293 GLY A C 1
ATOM 2316 O O . GLY A 1 293 ? -9.68 -38.094 1.126 1 79 293 GLY A O 1
ATOM 2317 N N . LEU A 1 294 ? -8.898 -36.25 0.148 1 81.19 294 LEU A N 1
ATOM 2318 C CA . LEU A 1 294 ? -8.141 -35.906 1.347 1 81.19 294 LEU A CA 1
ATOM 2319 C C . LEU A 1 294 ? -9.039 -35.25 2.398 1 81.19 294 LEU A C 1
ATOM 2321 O O . LEU A 1 294 ? -8.766 -35.344 3.598 1 81.19 294 LEU A O 1
ATOM 2325 N N . ILE A 1 295 ? -10.102 -34.625 1.909 1 84.75 295 ILE A N 1
ATOM 2326 C CA . ILE A 1 295 ? -11.055 -33.969 2.812 1 84.75 295 ILE A CA 1
ATOM 2327 C C . ILE A 1 295 ? -12.484 -34.25 2.348 1 84.75 295 ILE A C 1
ATOM 2329 O O . ILE A 1 295 ? -12.695 -34.719 1.219 1 84.75 295 ILE A O 1
ATOM 2333 N N . SER A 1 296 ? -13.406 -34.125 3.289 1 80 296 SER A N 1
ATOM 2334 C CA . SER A 1 296 ? -14.812 -34.344 2.975 1 80 296 SER A CA 1
ATOM 2335 C C . SER A 1 296 ? -15.484 -33.062 2.488 1 80 296 SER A C 1
ATOM 2337 O O . SER A 1 296 ? -15.062 -31.969 2.852 1 80 296 SER A O 1
ATOM 2339 N N . SER A 1 297 ? -16.359 -33.188 1.566 1 76.81 297 SER A N 1
ATOM 2340 C CA . SER A 1 297 ? -17.109 -32.062 1.04 1 76.81 297 SER A CA 1
ATOM 2341 C C . SER A 1 297 ? -17.859 -31.344 2.148 1 76.81 297 SER A C 1
ATOM 2343 O O . SER A 1 297 ? -18.125 -30.141 2.043 1 76.81 297 SER A O 1
ATOM 2345 N N . ALA A 1 298 ? -18.094 -32 3.188 1 74.88 298 ALA A N 1
ATOM 2346 C CA . ALA A 1 298 ? -18.859 -31.453 4.297 1 74.88 298 ALA A CA 1
ATOM 2347 C C . ALA A 1 298 ? -17.984 -30.594 5.191 1 74.88 298 ALA A C 1
ATOM 2349 O O . ALA A 1 298 ? -18.484 -29.703 5.887 1 74.88 298 ALA A O 1
ATOM 2350 N N . HIS A 1 299 ? -16.703 -30.922 5.062 1 84.31 299 HIS A N 1
ATOM 2351 C CA . HIS A 1 299 ? -15.805 -30.203 5.961 1 84.31 299 HIS A CA 1
ATOM 2352 C C . HIS A 1 299 ? -14.586 -29.672 5.215 1 84.31 299 HIS A C 1
ATOM 2354 O O . HIS A 1 299 ? -13.477 -30.172 5.395 1 84.31 299 HIS A O 1
ATOM 2360 N N . PRO A 1 300 ? -14.742 -28.672 4.465 1 86.5 300 PRO A N 1
ATOM 2361 C CA . PRO A 1 300 ? -13.586 -28.078 3.793 1 86.5 300 PRO A CA 1
ATOM 2362 C C . PRO A 1 300 ? -12.57 -27.484 4.773 1 86.5 300 PRO A C 1
ATOM 2364 O O . PRO A 1 300 ? -12.906 -27.203 5.926 1 86.5 300 PRO A O 1
ATOM 2367 N N . LEU A 1 301 ? -11.367 -27.469 4.355 1 89.31 301 LEU A N 1
ATOM 2368 C CA . LEU A 1 301 ? -10.359 -26.844 5.199 1 89.31 301 LEU A CA 1
ATOM 2369 C C . LEU A 1 301 ? -10.602 -25.344 5.32 1 89.31 301 LEU A C 1
ATOM 2371 O O . LEU A 1 301 ? -10.789 -24.656 4.312 1 89.31 301 LEU A O 1
ATOM 2375 N N . PRO A 1 302 ? -10.695 -24.828 6.527 1 91.88 302 PRO A N 1
ATOM 2376 C CA . PRO A 1 302 ? -11.031 -23.422 6.754 1 91.88 302 PRO A CA 1
ATOM 2377 C C . PRO A 1 302 ? -9.82 -22.5 6.598 1 91.88 302 PRO A C 1
ATOM 2379 O O . PRO A 1 302 ? -9.406 -21.844 7.559 1 91.88 302 PRO A O 1
ATOM 2382 N N . PHE A 1 303 ? -9.32 -22.359 5.406 1 92.88 303 PHE A N 1
ATOM 2383 C CA . PHE A 1 303 ? -8.117 -21.594 5.117 1 92.88 303 PHE A CA 1
ATOM 2384 C C . PHE A 1 303 ? -8.273 -20.141 5.559 1 92.88 303 PHE A C 1
ATOM 2386 O O . PHE A 1 303 ? -7.32 -19.531 6.047 1 92.88 303 PHE A O 1
ATOM 2393 N N . LEU A 1 304 ? -9.508 -19.578 5.387 1 93.69 304 LEU A N 1
ATOM 2394 C CA . LEU A 1 304 ? -9.727 -18.172 5.699 1 93.69 304 LEU A CA 1
ATOM 2395 C C . LEU A 1 304 ? -10.836 -18.016 6.734 1 93.69 304 LEU A C 1
ATOM 2397 O O . LEU A 1 304 ? -11.039 -16.922 7.262 1 93.69 304 LEU A O 1
ATOM 2401 N N . SER A 1 305 ? -11.516 -19.094 7.102 1 91.94 305 SER A N 1
ATOM 2402 C CA . SER A 1 305 ? -12.703 -19.016 7.949 1 91.94 305 SER A CA 1
ATOM 2403 C C . SER A 1 305 ? -12.375 -19.391 9.391 1 91.94 305 SER A C 1
ATOM 2405 O O . SER A 1 305 ? -13.18 -19.125 10.297 1 91.94 305 SER A O 1
ATOM 2407 N N . ASP A 1 306 ? -11.195 -19.984 9.531 1 94.56 306 ASP A N 1
ATOM 2408 C CA . ASP A 1 306 ? -10.695 -20.266 10.875 1 94.56 306 ASP A CA 1
ATOM 2409 C C . ASP A 1 306 ? -9.539 -19.328 11.227 1 94.56 306 ASP A C 1
ATOM 2411 O O . ASP A 1 306 ? -8.664 -19.062 10.406 1 94.56 306 ASP A O 1
ATOM 2415 N N . PRO A 1 307 ? -9.523 -18.875 12.461 1 95.19 307 PRO A N 1
ATOM 2416 C CA . PRO A 1 307 ? -8.531 -17.859 12.859 1 95.19 307 PRO A CA 1
ATOM 2417 C C . PRO A 1 307 ? -7.098 -18.344 12.68 1 95.19 307 PRO A C 1
ATOM 2419 O O . PRO A 1 307 ? -6.277 -17.641 12.086 1 95.19 307 PRO A O 1
ATOM 2422 N N . VAL A 1 308 ? -6.781 -19.469 13.148 1 94.94 308 VAL A N 1
ATOM 2423 C CA . VAL A 1 308 ? -5.41 -19.953 13.094 1 94.94 308 VAL A CA 1
ATOM 2424 C C . VAL A 1 308 ? -5.027 -20.266 11.648 1 94.94 308 VAL A C 1
ATOM 2426 O O . VAL A 1 308 ? -3.945 -19.875 11.188 1 94.94 308 VAL A O 1
ATOM 2429 N N . TRP A 1 309 ? -5.891 -20.891 10.867 1 95.31 309 TRP A N 1
ATOM 2430 C CA . TRP A 1 309 ? -5.645 -21.219 9.469 1 95.31 309 TRP A CA 1
ATOM 2431 C C . TRP A 1 309 ? -5.496 -19.938 8.641 1 95.31 309 TRP A C 1
ATOM 2433 O O . TRP A 1 309 ? -4.648 -19.875 7.746 1 95.31 309 TRP A O 1
ATOM 2443 N N . ALA A 1 310 ? -6.336 -19.047 9.023 1 96.5 310 ALA A N 1
ATOM 2444 C CA . ALA A 1 310 ? -6.293 -17.797 8.281 1 96.5 310 ALA A CA 1
ATOM 2445 C C . ALA A 1 310 ? -4.957 -17.078 8.484 1 96.5 310 ALA A C 1
ATOM 2447 O O . ALA A 1 310 ? -4.379 -16.562 7.527 1 96.5 310 ALA A O 1
ATOM 2448 N N . LYS A 1 311 ? -4.477 -17.094 9.695 1 97.19 311 LYS A N 1
ATOM 2449 C CA . LYS A 1 311 ? -3.203 -16.438 10 1 97.19 311 LYS A CA 1
ATOM 2450 C C . LYS A 1 311 ? -2.057 -17.109 9.25 1 97.19 311 LYS A C 1
ATOM 2452 O O . LYS A 1 311 ? -1.195 -16.438 8.688 1 97.19 311 LYS A O 1
ATOM 2457 N N . PHE A 1 312 ? -2.057 -18.359 9.133 1 95.94 312 PHE A N 1
ATOM 2458 C CA . PHE A 1 312 ? -1.025 -19.078 8.398 1 95.94 312 PHE A CA 1
ATOM 2459 C C . PHE A 1 312 ? -1.135 -18.812 6.902 1 95.94 312 PHE A C 1
ATOM 2461 O O . PHE A 1 312 ? -0.122 -18.641 6.223 1 95.94 312 PHE A O 1
ATOM 2468 N N . SER A 1 313 ? -2.363 -18.828 6.473 1 95.5 313 SER A N 1
ATOM 2469 C CA . SER A 1 313 ? -2.59 -18.578 5.051 1 95.5 313 SER A CA 1
ATOM 2470 C C . SER A 1 313 ? -2.084 -17.203 4.645 1 95.5 313 SER A C 1
ATOM 2472 O O . SER A 1 313 ? -1.495 -17.047 3.574 1 95.5 313 SER A O 1
ATOM 2474 N N . ILE A 1 314 ? -2.291 -16.234 5.52 1 96.56 314 ILE A N 1
ATOM 2475 C CA . ILE A 1 314 ? -1.869 -14.867 5.246 1 96.56 314 ILE A CA 1
ATOM 2476 C C . ILE A 1 314 ? -0.348 -14.812 5.121 1 96.56 314 ILE A C 1
ATOM 2478 O O . ILE A 1 314 ? 0.184 -14.203 4.191 1 96.56 314 ILE A O 1
ATOM 2482 N N . ILE A 1 315 ? 0.326 -15.461 6 1 96.19 315 ILE A N 1
ATOM 2483 C CA . ILE A 1 315 ? 1.784 -15.469 5.984 1 96.19 315 ILE A CA 1
ATOM 2484 C C . ILE A 1 315 ? 2.279 -16.156 4.719 1 96.19 315 ILE A C 1
ATOM 2486 O O . ILE A 1 315 ? 3.193 -15.672 4.051 1 96.19 315 ILE A O 1
ATOM 2490 N N . PHE A 1 316 ? 1.642 -17.172 4.336 1 91.56 316 PHE A N 1
ATOM 2491 C CA . PHE A 1 316 ? 2.041 -17.938 3.16 1 91.56 316 PHE A CA 1
ATOM 2492 C C . PHE A 1 316 ? 1.843 -17.109 1.892 1 91.56 316 PHE A C 1
ATOM 2494 O O . PHE A 1 316 ? 2.697 -17.109 1.003 1 91.56 316 PHE A O 1
ATOM 2501 N N . VAL A 1 317 ? 0.692 -16.5 1.844 1 90.75 317 VAL A N 1
ATOM 2502 C CA . VAL A 1 317 ? 0.4 -15.688 0.668 1 90.75 317 VAL A CA 1
ATOM 2503 C C . VAL A 1 317 ? 1.399 -14.539 0.576 1 90.75 317 VAL A C 1
ATOM 2505 O O . VAL A 1 317 ? 1.865 -14.195 -0.515 1 90.75 317 VAL A O 1
ATOM 2508 N N . ASN A 1 318 ? 1.668 -13.984 1.719 1 92.56 318 ASN A N 1
ATOM 2509 C CA . ASN A 1 318 ? 2.654 -12.906 1.74 1 92.56 318 ASN A CA 1
ATOM 2510 C C . ASN A 1 318 ? 4.016 -13.391 1.25 1 92.56 318 ASN A C 1
ATOM 2512 O O . ASN A 1 318 ? 4.738 -12.641 0.583 1 92.56 318 ASN A O 1
ATOM 2516 N N . MET A 1 319 ? 4.379 -14.547 1.588 1 88.38 319 MET A N 1
ATOM 2517 C CA . MET A 1 319 ? 5.629 -15.133 1.113 1 88.38 319 MET A CA 1
ATOM 2518 C C . MET A 1 319 ? 5.633 -15.242 -0.407 1 88.38 319 MET A C 1
ATOM 2520 O O . MET A 1 319 ? 6.629 -14.914 -1.056 1 88.38 319 MET A O 1
ATOM 2524 N N . TRP A 1 320 ? 4.559 -15.641 -0.784 1 82.06 320 TRP A N 1
ATOM 2525 C CA . TRP A 1 320 ? 4.418 -15.836 -2.223 1 82.06 320 TRP A CA 1
ATOM 2526 C C . TRP A 1 320 ? 4.625 -14.523 -2.971 1 82.06 320 TRP A C 1
ATOM 2528 O O . TRP A 1 320 ? 5.34 -14.477 -3.973 1 82.06 320 TRP A O 1
ATOM 2538 N N . VAL A 1 321 ? 4.129 -13.5 -2.475 1 82.94 321 VAL A N 1
ATOM 2539 C CA . VAL A 1 321 ? 4.164 -12.211 -3.16 1 82.94 321 VAL A CA 1
ATOM 2540 C C . VAL A 1 321 ? 5.496 -11.516 -2.885 1 82.94 321 VAL A C 1
ATOM 2542 O O . VAL A 1 321 ? 6.016 -10.805 -3.744 1 82.94 321 VAL A O 1
ATOM 2545 N N . GLY A 1 322 ? 6.074 -11.773 -1.78 1 86.44 322 GLY A N 1
ATOM 2546 C CA . GLY A 1 322 ? 7.211 -10.992 -1.324 1 86.44 322 GLY A CA 1
ATOM 2547 C C . GLY A 1 322 ? 8.547 -11.602 -1.689 1 86.44 322 GLY A C 1
ATOM 2548 O O . GLY A 1 322 ? 9.547 -10.891 -1.83 1 86.44 322 GLY A O 1
ATOM 2549 N N . ILE A 1 323 ? 8.641 -12.852 -1.925 1 85.94 323 ILE A N 1
ATOM 2550 C CA . ILE A 1 323 ? 9.898 -13.562 -2.115 1 85.94 323 ILE A CA 1
ATOM 2551 C C . ILE A 1 323 ? 10.57 -13.086 -3.404 1 85.94 323 ILE A C 1
ATOM 2553 O O . ILE A 1 323 ? 11.766 -12.781 -3.414 1 85.94 323 ILE A O 1
ATOM 2557 N N . PRO A 1 324 ? 9.797 -12.992 -4.484 1 81.19 324 PRO A N 1
ATOM 2558 C CA . PRO A 1 324 ? 10.438 -12.555 -5.723 1 81.19 324 PRO A CA 1
ATOM 2559 C C . PRO A 1 324 ? 11.023 -11.148 -5.613 1 81.19 324 PRO A C 1
ATOM 2561 O O . PRO A 1 324 ? 12.078 -10.867 -6.191 1 81.19 324 PRO A O 1
ATOM 2564 N N . VAL A 1 325 ? 10.391 -10.336 -4.871 1 82.06 325 VAL A N 1
ATOM 2565 C CA . VAL A 1 325 ? 10.875 -8.969 -4.699 1 82.06 325 VAL A CA 1
ATOM 2566 C C . VAL A 1 325 ? 12.195 -8.984 -3.926 1 82.06 325 VAL A C 1
ATOM 2568 O O . VAL A 1 325 ? 13.164 -8.336 -4.32 1 82.06 325 VAL A O 1
ATOM 2571 N N . THR A 1 326 ? 12.203 -9.711 -2.904 1 86.5 326 THR A N 1
ATOM 2572 C CA . THR A 1 326 ? 13.406 -9.82 -2.086 1 86.5 326 THR A CA 1
ATOM 2573 C C . THR A 1 326 ? 14.531 -10.5 -2.863 1 86.5 326 THR A C 1
ATOM 2575 O O . THR A 1 326 ? 15.703 -10.148 -2.705 1 86.5 326 THR A O 1
ATOM 2578 N N . MET A 1 327 ? 14.18 -11.422 -3.66 1 84.75 327 MET A N 1
ATOM 2579 C CA . MET A 1 327 ? 15.172 -12.109 -4.48 1 84.75 327 MET A CA 1
ATOM 2580 C C . MET A 1 327 ? 15.875 -11.141 -5.422 1 84.75 327 MET A C 1
ATOM 2582 O O . MET A 1 327 ? 17.094 -11.188 -5.578 1 84.75 327 MET A O 1
ATOM 2586 N N . LEU A 1 328 ? 15.164 -10.242 -5.938 1 80.88 328 LEU A N 1
ATOM 2587 C CA . LEU A 1 328 ? 15.734 -9.273 -6.867 1 80.88 328 LEU A CA 1
ATOM 2588 C C . LEU A 1 328 ? 16.672 -8.32 -6.145 1 80.88 328 LEU A C 1
ATOM 2590 O O . LEU A 1 328 ? 17.75 -7.996 -6.652 1 80.88 328 LEU A O 1
ATOM 2594 N N . VAL A 1 329 ? 16.234 -7.918 -5.035 1 81.94 329 VAL A N 1
ATOM 2595 C CA . VAL A 1 329 ? 17.047 -7.004 -4.242 1 81.94 329 VAL A CA 1
ATOM 2596 C C . VAL A 1 329 ? 18.328 -7.715 -3.789 1 81.94 329 VAL A C 1
ATOM 2598 O O . VAL A 1 329 ? 19.422 -7.156 -3.887 1 81.94 329 VAL A O 1
ATOM 2601 N N . ALA A 1 330 ? 18.188 -8.875 -3.381 1 84.81 330 ALA A N 1
ATOM 2602 C CA . ALA A 1 330 ? 19.328 -9.664 -2.902 1 84.81 330 ALA A CA 1
ATOM 2603 C C . ALA A 1 330 ? 20.281 -9.984 -4.039 1 84.81 330 ALA A C 1
ATOM 2605 O O . ALA A 1 330 ? 21.5 -10.016 -3.842 1 84.81 330 ALA A O 1
ATOM 2606 N N . THR A 1 331 ? 19.75 -10.266 -5.148 1 83.56 331 THR A N 1
ATOM 2607 C CA . THR A 1 331 ? 20.578 -10.547 -6.312 1 83.56 331 THR A CA 1
ATOM 2608 C C . THR A 1 331 ? 21.5 -9.375 -6.617 1 83.56 331 THR A C 1
ATOM 2610 O O . THR A 1 331 ? 22.688 -9.562 -6.906 1 83.56 331 THR A O 1
ATOM 2613 N N . GLY A 1 332 ? 20.922 -8.188 -6.52 1 80.19 332 GLY A N 1
ATOM 2614 C CA . GLY A 1 332 ? 21.766 -7.012 -6.719 1 80.19 332 GLY A CA 1
ATOM 2615 C C . GLY A 1 332 ? 22.891 -6.906 -5.715 1 80.19 332 GLY A C 1
ATOM 2616 O O . GLY A 1 332 ? 24 -6.504 -6.066 1 80.19 332 GLY A O 1
ATOM 2617 N N . ILE A 1 333 ? 22.703 -7.352 -4.566 1 83.94 333 ILE A N 1
ATOM 2618 C CA . ILE A 1 333 ? 23.688 -7.277 -3.496 1 83.94 333 ILE A CA 1
ATOM 2619 C C . ILE A 1 333 ? 24.719 -8.383 -3.672 1 83.94 333 ILE A C 1
ATOM 2621 O O . ILE A 1 333 ? 25.922 -8.133 -3.557 1 83.94 333 ILE A O 1
ATOM 2625 N N . ILE A 1 334 ? 24.281 -9.508 -4.008 1 83.31 334 ILE A N 1
ATOM 2626 C CA . ILE A 1 334 ? 25.156 -10.68 -4.141 1 83.31 334 ILE A CA 1
ATOM 2627 C C . ILE A 1 334 ? 26.125 -10.477 -5.301 1 83.31 334 ILE A C 1
ATOM 2629 O O . ILE A 1 334 ? 27.297 -10.836 -5.211 1 83.31 334 ILE A O 1
ATOM 2633 N N . MET A 1 335 ? 25.609 -9.859 -6.266 1 81.62 335 MET A N 1
ATOM 2634 C CA . MET A 1 335 ? 26.438 -9.641 -7.453 1 81.62 335 MET A CA 1
ATOM 2635 C C . MET A 1 335 ? 27.531 -8.609 -7.176 1 81.62 335 MET A C 1
ATOM 2637 O O . MET A 1 335 ? 28.531 -8.57 -7.883 1 81.62 335 MET A O 1
ATOM 2641 N N . ASN A 1 336 ? 27.312 -7.906 -6.125 1 80.62 336 ASN A N 1
ATOM 2642 C CA . ASN A 1 336 ? 28.281 -6.855 -5.816 1 80.62 336 ASN A CA 1
ATOM 2643 C C . ASN A 1 336 ? 29.203 -7.266 -4.668 1 80.62 336 ASN A C 1
ATOM 2645 O O . ASN A 1 336 ? 30.047 -6.48 -4.238 1 80.62 336 ASN A O 1
ATOM 2649 N N . LEU A 1 337 ? 29.031 -8.484 -4.258 1 80.94 337 LEU A N 1
ATOM 2650 C CA . LEU A 1 337 ? 29.906 -8.961 -3.195 1 80.94 337 LEU A CA 1
ATOM 2651 C C . LEU A 1 337 ? 31.297 -9.281 -3.74 1 80.94 337 LEU A C 1
ATOM 2653 O O . LEU A 1 337 ? 31.422 -9.797 -4.852 1 80.94 337 LEU A O 1
ATOM 2657 N N . PRO A 1 338 ? 32.312 -8.867 -2.984 1 79 338 PRO A N 1
ATOM 2658 C CA . PRO A 1 338 ? 33.656 -9.156 -3.455 1 79 338 PRO A CA 1
ATOM 2659 C C . PRO A 1 338 ? 33.938 -10.656 -3.627 1 79 338 PRO A C 1
ATOM 2661 O O . PRO A 1 338 ? 33.844 -11.414 -2.658 1 79 338 PRO A O 1
ATOM 2664 N N . ALA A 1 339 ? 34.219 -11.039 -4.758 1 76.44 339 ALA A N 1
ATOM 2665 C CA . ALA A 1 339 ? 34.469 -12.438 -5.113 1 76.44 339 ALA A CA 1
ATOM 2666 C C . ALA A 1 339 ? 35.781 -12.93 -4.512 1 76.44 339 ALA A C 1
ATOM 2668 O O . ALA A 1 339 ? 35.938 -14.125 -4.27 1 76.44 339 ALA A O 1
ATOM 2669 N N . GLU A 1 340 ? 36.562 -11.914 -4.23 1 79.75 340 GLU A N 1
ATOM 2670 C CA . GLU A 1 340 ? 37.875 -12.258 -3.754 1 79.75 340 GLU A CA 1
ATOM 2671 C C . GLU A 1 340 ? 37.812 -12.945 -2.393 1 79.75 340 GLU A C 1
ATOM 2673 O O . GLU A 1 340 ? 38.562 -13.906 -2.141 1 79.75 340 GLU A O 1
ATOM 2678 N N . GLN A 1 341 ? 36.938 -12.461 -1.543 1 80.75 341 GLN A N 1
ATOM 2679 C CA . GLN A 1 341 ? 36.812 -13.031 -0.205 1 80.75 341 GLN A CA 1
ATOM 2680 C C . GLN A 1 341 ? 36.219 -14.438 -0.259 1 80.75 341 GLN A C 1
ATOM 2682 O O . GLN A 1 341 ? 36.656 -15.32 0.495 1 80.75 341 GLN A O 1
ATOM 2687 N N . ILE A 1 342 ? 35.438 -14.609 -1.196 1 80.62 342 ILE A N 1
ATOM 2688 C CA . ILE A 1 342 ? 34.781 -15.898 -1.339 1 80.62 342 ILE A CA 1
ATOM 2689 C C . ILE A 1 342 ? 35.781 -16.922 -1.929 1 80.62 342 ILE A C 1
ATOM 2691 O O . ILE A 1 342 ? 35.844 -18.047 -1.459 1 80.62 342 ILE A O 1
ATOM 2695 N N . GLU A 1 343 ? 36.531 -16.453 -2.844 1 81.44 343 GLU A N 1
ATOM 2696 C CA . GLU A 1 343 ? 37.562 -17.312 -3.461 1 81.44 343 GLU A CA 1
ATOM 2697 C C . GLU A 1 343 ? 38.656 -17.688 -2.463 1 81.44 343 GLU A C 1
ATOM 2699 O O . GLU A 1 343 ? 39.125 -18.828 -2.441 1 81.44 343 GLU A O 1
ATOM 2704 N N . ALA A 1 344 ? 38.969 -16.734 -1.7 1 85.62 344 ALA A N 1
ATOM 2705 C CA . ALA A 1 344 ? 40 -16.969 -0.688 1 85.62 344 ALA A CA 1
ATOM 2706 C C . ALA A 1 344 ? 39.531 -18.016 0.325 1 85.62 344 ALA A C 1
ATOM 2708 O O . ALA A 1 344 ? 40.312 -18.875 0.743 1 85.62 344 ALA A O 1
ATOM 2709 N N . ALA A 1 345 ? 38.312 -18 0.652 1 85.31 345 ALA A N 1
ATOM 2710 C CA . ALA A 1 345 ? 37.75 -18.953 1.609 1 85.31 345 ALA A CA 1
ATOM 2711 C C . ALA A 1 345 ? 37.688 -20.359 1.01 1 85.31 345 ALA A C 1
ATOM 2713 O O . ALA A 1 345 ? 37.906 -21.344 1.705 1 85.31 345 ALA A O 1
ATOM 2714 N N . GLU A 1 346 ? 37.438 -20.328 -0.25 1 82.31 346 GLU A N 1
ATOM 2715 C CA . GLU A 1 346 ? 37.375 -21.609 -0.945 1 82.31 346 GLU A CA 1
ATOM 2716 C C . GLU A 1 346 ? 38.75 -22.25 -1.079 1 82.31 346 GLU A C 1
ATOM 2718 O O . GLU A 1 346 ? 38.906 -23.469 -0.973 1 82.31 346 GLU A O 1
ATOM 2723 N N . ILE A 1 347 ? 39.688 -21.406 -1.211 1 83.81 347 ILE A N 1
ATOM 2724 C CA . ILE A 1 347 ? 41.094 -21.859 -1.294 1 83.81 347 ILE A CA 1
ATOM 2725 C C . ILE A 1 347 ? 41.531 -22.406 0.062 1 83.81 347 ILE A C 1
ATOM 2727 O O . ILE A 1 347 ? 42.281 -23.391 0.13 1 83.81 347 ILE A O 1
ATOM 2731 N N . ASP A 1 348 ? 40.969 -21.859 1.132 1 87.06 348 ASP A N 1
ATOM 2732 C CA . ASP A 1 348 ? 41.312 -22.297 2.49 1 87.06 348 ASP A CA 1
ATOM 2733 C C . ASP A 1 348 ? 40.562 -23.578 2.857 1 87.06 348 ASP A C 1
ATOM 2735 O O . ASP A 1 348 ? 40.75 -24.125 3.945 1 87.06 348 ASP A O 1
ATOM 2739 N N . GLY A 1 349 ? 39.688 -24.047 1.988 1 83 349 GLY A N 1
ATOM 2740 C CA . GLY A 1 349 ? 39.031 -25.328 2.172 1 83 349 GLY A CA 1
ATOM 2741 C C . GLY A 1 349 ? 37.656 -25.203 2.766 1 83 349 GLY A C 1
ATOM 2742 O O . GLY A 1 349 ? 37.062 -26.188 3.201 1 83 349 GLY A O 1
ATOM 2743 N N . ALA A 1 350 ? 37.219 -24.016 2.879 1 81.75 350 ALA A N 1
ATOM 2744 C CA . ALA A 1 350 ? 35.875 -23.812 3.439 1 81.75 350 ALA A CA 1
ATOM 2745 C C . ALA A 1 350 ? 34.781 -24.344 2.502 1 81.75 350 ALA A C 1
ATOM 2747 O O . ALA A 1 350 ? 34.906 -24.219 1.281 1 81.75 350 ALA A O 1
ATOM 2748 N N . ASN A 1 351 ? 33.844 -25.047 3.166 1 80.56 351 ASN A N 1
ATOM 2749 C CA . ASN A 1 351 ? 32.719 -25.562 2.381 1 80.56 351 ASN A CA 1
ATOM 2750 C C . ASN A 1 351 ? 31.719 -24.469 2.057 1 80.56 351 ASN A C 1
ATOM 2752 O O . ASN A 1 351 ? 31.797 -23.375 2.605 1 80.56 351 ASN A O 1
ATOM 2756 N N . LYS A 1 352 ? 30.844 -24.672 1.091 1 75.06 352 LYS A N 1
ATOM 2757 C CA . LYS A 1 352 ? 29.906 -23.672 0.6 1 75.06 352 LYS A CA 1
ATOM 2758 C C . LYS A 1 352 ? 28.969 -23.188 1.714 1 75.06 352 LYS A C 1
ATOM 2760 O O . LYS A 1 352 ? 28.609 -22.016 1.765 1 75.06 352 LYS A O 1
ATOM 2765 N N . PHE A 1 353 ? 28.656 -24.125 2.561 1 80 353 PHE A N 1
ATOM 2766 C CA . PHE A 1 353 ? 27.781 -23.75 3.662 1 80 353 PHE A CA 1
ATOM 2767 C C . PHE A 1 353 ? 28.5 -22.875 4.668 1 80 353 PHE A C 1
ATOM 2769 O O . PHE A 1 353 ? 27.922 -21.938 5.227 1 80 353 PHE A O 1
ATOM 2776 N N . GLN A 1 354 ? 29.781 -23.156 4.848 1 83.56 354 GLN A N 1
ATOM 2777 C CA . GLN A 1 354 ? 30.594 -22.359 5.75 1 83.56 354 GLN A CA 1
ATOM 2778 C C . GLN A 1 354 ? 30.812 -20.953 5.195 1 83.56 354 GLN A C 1
ATOM 2780 O O . GLN A 1 354 ? 30.75 -19.969 5.938 1 83.56 354 GLN A O 1
ATOM 2785 N N . VAL A 1 355 ? 31.062 -20.953 3.893 1 82.81 355 VAL A N 1
ATOM 2786 C CA . VAL A 1 355 ? 31.266 -19.672 3.236 1 82.81 355 VAL A CA 1
ATOM 2787 C C . VAL A 1 355 ? 29.969 -18.844 3.303 1 82.81 355 VAL A C 1
ATOM 2789 O O . VAL A 1 355 ? 30.016 -17.641 3.553 1 82.81 355 VAL A O 1
ATOM 2792 N N . PHE A 1 356 ? 28.859 -19.547 3.166 1 81.81 356 PHE A N 1
ATOM 2793 C CA . PHE A 1 356 ? 27.562 -18.875 3.209 1 81.81 356 PHE A CA 1
ATOM 2794 C C . PHE A 1 356 ? 27.297 -18.312 4.602 1 81.81 356 PHE A C 1
ATOM 2796 O O . PHE A 1 356 ? 26.953 -17.141 4.746 1 81.81 356 PHE A O 1
ATOM 2803 N N . GLN A 1 357 ? 27.406 -19.031 5.559 1 84.44 357 GLN A N 1
ATOM 2804 C CA . GLN A 1 357 ? 27.031 -18.656 6.922 1 84.44 357 GLN A CA 1
ATOM 2805 C C . GLN A 1 357 ? 28.016 -17.625 7.496 1 84.44 357 GLN A C 1
ATOM 2807 O O . GLN A 1 357 ? 27.609 -16.719 8.234 1 84.44 357 GLN A O 1
ATOM 2812 N N . SER A 1 358 ? 29.312 -17.719 7.047 1 84.88 358 SER A N 1
ATOM 2813 C CA . SER A 1 358 ? 30.328 -16.906 7.703 1 84.88 358 SER A CA 1
ATOM 2814 C C . SER A 1 358 ? 30.656 -15.664 6.891 1 84.88 358 SER A C 1
ATOM 2816 O O . SER A 1 358 ? 31.141 -14.664 7.434 1 84.88 358 SER A O 1
ATOM 2818 N N . ILE A 1 359 ? 30.391 -15.695 5.605 1 84.75 359 ILE A N 1
ATOM 2819 C CA . ILE A 1 359 ? 30.844 -14.57 4.793 1 84.75 359 ILE A CA 1
ATOM 2820 C C . ILE A 1 359 ? 29.656 -13.969 4.043 1 84.75 359 ILE A C 1
ATOM 2822 O O . ILE A 1 359 ? 29.266 -12.828 4.301 1 84.75 359 ILE A O 1
ATOM 2826 N N . THR A 1 360 ? 29 -14.789 3.279 1 84.38 360 THR A N 1
ATOM 2827 C CA . THR A 1 360 ? 28 -14.281 2.354 1 84.38 360 THR A CA 1
ATOM 2828 C C . THR A 1 360 ? 26.781 -13.766 3.109 1 84.38 360 THR A C 1
ATOM 2830 O O . THR A 1 360 ? 26.359 -12.617 2.928 1 84.38 360 THR A O 1
ATOM 2833 N N . PHE A 1 361 ? 26.312 -14.562 4.023 1 85.88 361 PHE A N 1
ATOM 2834 C CA . PHE A 1 361 ? 25.078 -14.234 4.715 1 85.88 361 PHE A CA 1
ATOM 2835 C C . PHE A 1 361 ? 25.25 -13 5.598 1 85.88 361 PHE A C 1
ATOM 2837 O O . PHE A 1 361 ? 24.453 -12.07 5.543 1 85.88 361 PHE A O 1
ATOM 2844 N N . PRO A 1 362 ? 26.281 -12.984 6.34 1 85.44 362 PRO A N 1
ATOM 2845 C CA . PRO A 1 362 ? 26.484 -11.797 7.18 1 85.44 362 PRO A CA 1
ATOM 2846 C C . PRO A 1 362 ? 26.641 -10.516 6.359 1 85.44 362 PRO A C 1
ATOM 2848 O O . PRO A 1 362 ? 26.172 -9.453 6.777 1 85.44 362 PRO A O 1
ATOM 2851 N N . GLN A 1 363 ? 27.266 -10.617 5.234 1 85.44 363 GLN A N 1
ATOM 2852 C CA . GLN A 1 363 ? 27.438 -9.445 4.387 1 85.44 363 GLN A CA 1
ATOM 2853 C C . GLN A 1 363 ? 26.109 -8.992 3.785 1 85.44 363 GLN A C 1
ATOM 2855 O O . GLN A 1 363 ? 25.844 -7.793 3.721 1 85.44 363 GLN A O 1
ATOM 2860 N N . ILE A 1 364 ? 25.359 -9.984 3.43 1 87.88 364 ILE A N 1
ATOM 2861 C CA . ILE A 1 364 ? 24.047 -9.664 2.869 1 87.88 364 ILE A CA 1
ATOM 2862 C C . ILE A 1 364 ? 23.172 -9.031 3.943 1 87.88 364 ILE A C 1
ATOM 2864 O O . ILE A 1 364 ? 22.5 -8.031 3.689 1 87.88 364 ILE A O 1
ATOM 2868 N N . LEU A 1 365 ? 23.234 -9.594 5.07 1 86.75 365 LEU A N 1
ATOM 2869 C CA . LEU A 1 365 ? 22.422 -9.102 6.176 1 86.75 365 LEU A CA 1
ATOM 2870 C C . LEU A 1 365 ? 22.812 -7.672 6.535 1 86.75 365 LEU A C 1
ATOM 2872 O O . LEU A 1 365 ? 21.938 -6.836 6.801 1 86.75 365 LEU A O 1
ATOM 2876 N N . LEU A 1 366 ? 24.016 -7.387 6.504 1 83.38 366 LEU A N 1
ATOM 2877 C CA . LEU A 1 366 ? 24.5 -6.055 6.848 1 83.38 366 LEU A CA 1
ATOM 2878 C C . LEU A 1 366 ? 24.016 -5.023 5.832 1 83.38 366 LEU A C 1
ATOM 2880 O O . LEU A 1 366 ? 23.562 -3.939 6.211 1 83.38 366 LEU A O 1
ATOM 2884 N N . ILE A 1 367 ? 24.094 -5.402 4.633 1 82.81 367 ILE A N 1
ATOM 2885 C CA . ILE A 1 367 ? 23.719 -4.473 3.572 1 82.81 367 ILE A CA 1
ATOM 2886 C C . ILE A 1 367 ? 22.203 -4.316 3.531 1 82.81 367 ILE A C 1
ATOM 2888 O O . ILE A 1 367 ? 21.688 -3.227 3.264 1 82.81 367 ILE A O 1
ATOM 2892 N N . MET A 1 368 ? 21.484 -5.34 3.922 1 88.25 368 MET A N 1
ATOM 2893 C CA . MET A 1 368 ? 20.047 -5.344 3.768 1 88.25 368 MET A CA 1
ATOM 2894 C C . MET A 1 368 ? 19.359 -4.875 5.047 1 88.25 368 MET A C 1
ATOM 2896 O O . MET A 1 368 ? 18.141 -4.648 5.062 1 88.25 368 MET A O 1
ATOM 2900 N N . THR A 1 369 ? 20.047 -4.688 6.062 1 85.81 369 THR A N 1
ATOM 2901 C CA . THR A 1 369 ? 19.469 -4.387 7.367 1 85.81 369 THR A CA 1
ATOM 2902 C C . THR A 1 369 ? 18.547 -3.176 7.285 1 85.81 369 THR A C 1
ATOM 2904 O O . THR A 1 369 ? 17.406 -3.232 7.734 1 85.81 369 THR A O 1
ATOM 2907 N N . PRO A 1 370 ? 18.906 -2.047 6.668 1 79.94 370 PRO A N 1
ATOM 2908 C CA . PRO A 1 370 ? 17.984 -0.916 6.574 1 79.94 370 PRO A CA 1
ATOM 2909 C C . PRO A 1 370 ? 16.703 -1.262 5.82 1 79.94 370 PRO A C 1
ATOM 2911 O O . PRO A 1 370 ? 15.609 -0.827 6.207 1 79.94 370 PRO A O 1
ATOM 2914 N N . THR A 1 371 ? 16.938 -2.025 4.848 1 83.44 371 THR A N 1
ATOM 2915 C CA . THR A 1 371 ? 15.789 -2.434 4.047 1 83.44 371 THR A CA 1
ATOM 2916 C C . THR A 1 371 ? 14.867 -3.35 4.852 1 83.44 371 THR A C 1
ATOM 2918 O O . THR A 1 371 ? 13.648 -3.27 4.73 1 83.44 371 THR A O 1
ATOM 2921 N N . LEU A 1 372 ? 15.492 -4.184 5.605 1 88.62 372 LEU A N 1
ATOM 2922 C CA . LEU A 1 372 ? 14.711 -5.105 6.426 1 88.62 372 LEU A CA 1
ATOM 2923 C C . LEU A 1 372 ? 13.906 -4.352 7.477 1 88.62 372 LEU A C 1
ATOM 2925 O O . LEU A 1 372 ? 12.758 -4.707 7.758 1 88.62 372 LEU A O 1
ATOM 2929 N N . ILE A 1 373 ? 14.453 -3.363 8 1 86.44 373 ILE A N 1
ATOM 2930 C CA . ILE A 1 373 ? 13.758 -2.553 8.992 1 86.44 373 ILE A CA 1
ATOM 2931 C C . ILE A 1 373 ? 12.586 -1.825 8.328 1 86.44 373 ILE A C 1
ATOM 2933 O O . ILE A 1 373 ? 11.484 -1.781 8.883 1 86.44 373 ILE A O 1
ATOM 2937 N N . GLN A 1 374 ? 12.82 -1.285 7.199 1 83.81 374 GLN A N 1
ATOM 2938 C CA . GLN A 1 374 ? 11.766 -0.61 6.457 1 83.81 374 GLN A CA 1
ATOM 2939 C C . GLN A 1 374 ? 10.633 -1.574 6.113 1 83.81 374 GLN A C 1
ATOM 2941 O O . GLN A 1 374 ? 9.453 -1.209 6.18 1 83.81 374 GLN A O 1
ATOM 2946 N N . GLN A 1 375 ? 11.016 -2.752 5.75 1 90.19 375 GLN A N 1
ATOM 2947 C CA . GLN A 1 375 ? 10.016 -3.766 5.434 1 90.19 375 GLN A CA 1
ATOM 2948 C C . GLN A 1 375 ? 9.219 -4.156 6.672 1 90.19 375 GLN A C 1
ATOM 2950 O O . GLN A 1 375 ? 8.016 -4.398 6.59 1 90.19 375 GLN A O 1
ATOM 2955 N N . PHE A 1 376 ? 9.93 -4.258 7.75 1 92.12 376 PHE A N 1
ATOM 2956 C CA . PHE A 1 376 ? 9.266 -4.602 9 1 92.12 376 PHE A CA 1
ATOM 2957 C C . PHE A 1 376 ? 8.219 -3.557 9.367 1 92.12 376 PHE A C 1
ATOM 2959 O O . PHE A 1 376 ? 7.082 -3.9 9.695 1 92.12 376 PHE A O 1
ATOM 2966 N N . ILE A 1 377 ? 8.562 -2.33 9.273 1 89.5 377 ILE A N 1
ATOM 2967 C CA . ILE A 1 377 ? 7.633 -1.244 9.562 1 89.5 377 ILE A CA 1
ATOM 2968 C C . ILE A 1 377 ? 6.492 -1.255 8.547 1 89.5 377 ILE A C 1
ATOM 2970 O O . ILE A 1 377 ? 5.332 -1.038 8.906 1 89.5 377 ILE A O 1
ATOM 2974 N N . GLY A 1 378 ? 6.855 -1.474 7.352 1 90 378 GLY A N 1
ATOM 2975 C CA . GLY A 1 378 ? 5.852 -1.577 6.305 1 90 378 GLY A CA 1
ATOM 2976 C C . GLY A 1 378 ? 4.836 -2.678 6.562 1 90 378 GLY A C 1
ATOM 2977 O O . GLY A 1 378 ? 3.652 -2.521 6.258 1 90 378 GLY A O 1
ATOM 2978 N N . ASN A 1 379 ? 5.316 -3.723 7.109 1 94.44 379 ASN A N 1
ATOM 2979 C CA . ASN A 1 379 ? 4.426 -4.844 7.383 1 94.44 379 ASN A CA 1
ATOM 2980 C C . ASN A 1 379 ? 3.516 -4.562 8.57 1 94.44 379 ASN A C 1
ATOM 2982 O O . ASN A 1 379 ? 2.385 -5.051 8.625 1 94.44 379 ASN A O 1
ATOM 2986 N N . ILE A 1 380 ? 4.004 -3.828 9.516 1 92.94 380 ILE A N 1
ATOM 2987 C CA . ILE A 1 380 ? 3.17 -3.406 10.633 1 92.94 380 ILE A CA 1
ATOM 2988 C C . ILE A 1 380 ? 1.985 -2.594 10.117 1 92.94 380 ILE A C 1
ATOM 2990 O O . ILE A 1 380 ? 0.868 -2.723 10.625 1 92.94 380 ILE A O 1
ATOM 2994 N N . ASN A 1 381 ? 2.248 -1.859 9.078 1 92.19 381 ASN A N 1
ATOM 2995 C CA . ASN A 1 381 ? 1.239 -0.966 8.516 1 92.19 381 ASN A CA 1
ATOM 2996 C C . ASN A 1 381 ? 0.621 -1.545 7.25 1 92.19 381 ASN A C 1
ATOM 2998 O O . ASN A 1 381 ? 0.078 -0.806 6.426 1 92.19 381 ASN A O 1
ATOM 3002 N N . ASN A 1 382 ? 0.713 -2.85 7.082 1 93.12 382 ASN A N 1
ATOM 3003 C CA . ASN A 1 382 ? 0.261 -3.475 5.844 1 93.12 382 ASN A CA 1
ATOM 3004 C C . ASN A 1 382 ? -1.25 -3.689 5.844 1 93.12 382 ASN A C 1
ATOM 3006 O O . ASN A 1 382 ? -1.723 -4.805 6.07 1 93.12 382 ASN A O 1
ATOM 3010 N N . PHE A 1 383 ? -1.971 -2.762 5.477 1 93.25 383 PHE A N 1
ATOM 3011 C CA . PHE A 1 383 ? -3.428 -2.783 5.426 1 93.25 383 PHE A CA 1
ATOM 3012 C C . PHE A 1 383 ? -3.92 -3.713 4.324 1 93.25 383 PHE A C 1
ATOM 3014 O O . PHE A 1 383 ? -4.887 -4.453 4.516 1 93.25 383 PHE A O 1
ATOM 3021 N N . ASN A 1 384 ? -3.281 -3.725 3.23 1 92.5 384 ASN A N 1
ATOM 3022 C CA . ASN A 1 384 ? -3.762 -4.355 2.006 1 92.5 384 ASN A CA 1
ATOM 3023 C C . ASN A 1 384 ? -3.814 -5.875 2.139 1 92.5 384 ASN A C 1
ATOM 3025 O O . ASN A 1 384 ? -4.812 -6.5 1.77 1 92.5 384 ASN A O 1
ATOM 3029 N N . VAL A 1 385 ? -2.809 -6.426 2.734 1 93.81 385 VAL A N 1
ATOM 3030 C CA . VAL A 1 385 ? -2.713 -7.879 2.758 1 93.81 385 VAL A CA 1
ATOM 3031 C C . VAL A 1 385 ? -3.861 -8.461 3.582 1 93.81 385 VAL A C 1
ATOM 3033 O O . VAL A 1 385 ? -4.469 -9.461 3.193 1 93.81 385 VAL A O 1
ATOM 3036 N N . ILE A 1 386 ? -4.176 -7.82 4.672 1 94.5 386 ILE A N 1
ATOM 3037 C CA . ILE A 1 386 ? -5.223 -8.32 5.555 1 94.5 386 ILE A CA 1
ATOM 3038 C C . ILE A 1 386 ? -6.594 -7.98 4.973 1 94.5 386 ILE A C 1
ATOM 3040 O O . ILE A 1 386 ? -7.457 -8.852 4.855 1 94.5 386 ILE A O 1
ATOM 3044 N N . TYR A 1 387 ? -6.762 -6.805 4.551 1 92.75 387 TYR A N 1
ATOM 3045 C CA . TYR A 1 387 ? -8.086 -6.348 4.133 1 92.75 387 TYR A CA 1
ATOM 3046 C C . TYR A 1 387 ? -8.508 -7.031 2.838 1 92.75 387 TYR A C 1
ATOM 3048 O O . TYR A 1 387 ? -9.68 -7.375 2.666 1 92.75 387 TYR A O 1
ATOM 3056 N N . LEU A 1 388 ? -7.629 -7.246 1.95 1 92.94 388 LEU A N 1
ATOM 3057 C CA . LEU A 1 388 ? -7.969 -7.812 0.648 1 92.94 388 LEU A CA 1
ATOM 3058 C C . LEU A 1 388 ? -8.125 -9.328 0.739 1 92.94 388 LEU A C 1
ATOM 3060 O O . LEU A 1 388 ? -8.898 -9.922 -0.021 1 92.94 388 LEU A O 1
ATOM 3064 N N . LEU A 1 389 ? -7.461 -9.938 1.738 1 93.38 389 LEU A N 1
ATOM 3065 C CA . LEU A 1 389 ? -7.516 -11.391 1.841 1 93.38 389 LEU A CA 1
ATOM 3066 C C . LEU A 1 389 ? -8.672 -11.828 2.732 1 93.38 389 LEU A C 1
ATOM 3068 O O . LEU A 1 389 ? -9.406 -12.758 2.393 1 93.38 389 LEU A O 1
ATOM 3072 N N . THR A 1 390 ? -8.812 -11.125 3.939 1 94.31 390 THR A N 1
ATOM 3073 C CA . THR A 1 390 ? -9.758 -11.648 4.914 1 94.31 390 THR A CA 1
ATOM 3074 C C . THR A 1 390 ? -10.703 -10.555 5.395 1 94.31 390 THR A C 1
ATOM 3076 O O . THR A 1 390 ? -11.688 -10.828 6.09 1 94.31 390 THR A O 1
ATOM 3079 N N . GLN A 1 391 ? -10.43 -9.297 5.023 1 92.19 391 GLN A N 1
ATOM 3080 C CA . GLN A 1 391 ? -11.164 -8.164 5.578 1 92.19 391 GLN A CA 1
ATOM 3081 C C . GLN A 1 391 ? -11.195 -8.219 7.102 1 92.19 391 GLN A C 1
ATOM 3083 O O . GLN A 1 391 ? -12.211 -7.91 7.719 1 92.19 391 GLN A O 1
ATOM 3088 N N . GLY A 1 392 ? -10.133 -8.828 7.664 1 93.25 392 GLY A N 1
ATOM 3089 C CA . GLY A 1 392 ? -9.992 -8.914 9.109 1 93.25 392 GLY A CA 1
ATOM 3090 C C . GLY A 1 392 ? -10.656 -10.141 9.703 1 93.25 392 GLY A C 1
ATOM 3091 O O . GLY A 1 392 ? -10.492 -10.43 10.891 1 93.25 392 GLY A O 1
ATOM 3092 N N . GLY A 1 393 ? -11.336 -10.891 8.93 1 92.56 393 GLY A N 1
ATOM 3093 C CA . GLY A 1 393 ? -12.055 -12.055 9.414 1 92.56 393 GLY A CA 1
ATOM 3094 C C . GLY A 1 393 ? -11.148 -13.219 9.758 1 92.56 393 GLY A C 1
ATOM 3095 O O . GLY A 1 393 ? -9.938 -13.148 9.539 1 92.56 393 GLY A O 1
ATOM 3096 N N . PRO A 1 394 ? -11.75 -14.172 10.305 1 93.38 394 PRO A N 1
ATOM 3097 C CA . PRO A 1 394 ? -13.141 -14.359 10.727 1 93.38 394 PRO A CA 1
ATOM 3098 C C . PRO A 1 394 ? -13.516 -13.477 11.914 1 93.38 394 PRO A C 1
ATOM 3100 O O . PRO A 1 394 ? -12.641 -13.008 12.641 1 93.38 394 PRO A O 1
ATOM 3103 N N . THR A 1 395 ? -14.758 -13.352 12.062 1 91.81 395 THR A N 1
ATOM 3104 C CA . THR A 1 395 ? -15.266 -12.523 13.148 1 91.81 395 THR A CA 1
ATOM 3105 C C . THR A 1 395 ? -14.961 -13.164 14.5 1 91.81 395 THR A C 1
ATOM 3107 O O . THR A 1 395 ? -14.891 -14.383 14.617 1 91.81 395 THR A O 1
ATOM 3110 N N . ASN A 1 396 ? -14.656 -12.375 15.43 1 92.12 396 ASN A N 1
ATOM 3111 C CA . ASN A 1 396 ? -14.375 -12.781 16.812 1 92.12 396 ASN A CA 1
ATOM 3112 C C . ASN A 1 396 ? -15.289 -12.062 17.797 1 92.12 396 ASN A C 1
ATOM 3114 O O . ASN A 1 396 ? -15.219 -10.836 17.938 1 92.12 396 ASN A O 1
ATOM 3118 N N . SER A 1 397 ? -16.094 -12.75 18.516 1 88.81 397 SER A N 1
ATOM 3119 C CA . SER A 1 397 ? -17.094 -12.172 19.406 1 88.81 397 SER A CA 1
ATOM 3120 C C . SER A 1 397 ? -16.422 -11.539 20.641 1 88.81 397 SER A C 1
ATOM 3122 O O . SER A 1 397 ? -17.016 -10.672 21.281 1 88.81 397 SER A O 1
ATOM 3124 N N . THR A 1 398 ? -15.211 -11.922 20.875 1 90.75 398 THR A N 1
ATOM 3125 C CA . THR A 1 398 ? -14.516 -11.414 22.047 1 90.75 398 THR A CA 1
ATOM 3126 C C . THR A 1 398 ? -13.867 -10.062 21.766 1 90.75 398 THR A C 1
ATOM 3128 O O . THR A 1 398 ? -13.477 -9.344 22.688 1 90.75 398 THR A O 1
ATOM 3131 N N . TYR A 1 399 ? -13.781 -9.805 20.516 1 93.25 399 TYR A N 1
ATOM 3132 C CA . TYR A 1 399 ? -13.117 -8.562 20.125 1 93.25 399 TYR A CA 1
ATOM 3133 C C . TYR A 1 399 ? -14.133 -7.457 19.875 1 93.25 399 TYR A C 1
ATOM 3135 O O . TYR A 1 399 ? -15.281 -7.727 19.531 1 93.25 399 TYR A O 1
ATOM 3143 N N . TYR A 1 400 ? -13.695 -6.266 20.141 1 93.56 400 TYR A N 1
ATOM 3144 C CA . TYR A 1 400 ? -14.516 -5.105 19.812 1 93.56 400 TYR A CA 1
ATOM 3145 C C . TYR A 1 400 ? -14.156 -4.562 18.422 1 93.56 400 TYR A C 1
ATOM 3147 O O . TYR A 1 400 ? -13.062 -4.031 18.219 1 93.56 400 TYR A O 1
ATOM 3155 N N . GLN A 1 401 ? -15.055 -4.699 17.484 1 93.62 401 GLN A N 1
ATOM 3156 C CA . GLN A 1 401 ? -14.945 -4.172 16.125 1 93.62 401 GLN A CA 1
ATOM 3157 C C . GLN A 1 401 ? -13.688 -4.688 15.438 1 93.62 401 GLN A C 1
ATOM 3159 O O . GLN A 1 401 ? -13 -3.934 14.742 1 93.62 401 GLN A O 1
ATOM 3164 N N . ALA A 1 402 ? -13.234 -5.898 15.766 1 95.25 402 ALA A N 1
ATOM 3165 C CA . ALA A 1 402 ? -12.047 -6.5 15.156 1 95.25 402 ALA A CA 1
ATOM 3166 C C . ALA A 1 402 ? -12.266 -7.984 14.883 1 95.25 402 ALA A C 1
ATOM 3168 O O . ALA A 1 402 ? -13.016 -8.648 15.594 1 95.25 402 ALA A O 1
ATOM 3169 N N . GLY A 1 403 ? -11.664 -8.391 13.828 1 96 403 GLY A N 1
ATOM 3170 C CA . GLY A 1 403 ? -11.641 -9.812 13.523 1 96 403 GLY A CA 1
ATOM 3171 C C . GLY A 1 403 ? -10.359 -10.492 13.961 1 96 403 GLY A C 1
ATOM 3172 O O . GLY A 1 403 ? -9.438 -9.844 14.461 1 96 403 GLY A O 1
ATOM 3173 N N . SER A 1 404 ? -10.258 -11.727 13.695 1 96.06 404 SER A N 1
ATOM 3174 C CA . SER A 1 404 ? -9.18 -12.555 14.211 1 96.06 404 SER A CA 1
ATOM 3175 C C . SER A 1 404 ? -7.871 -12.289 13.477 1 96.06 404 SER A C 1
ATOM 3177 O O . SER A 1 404 ? -6.793 -12.625 13.977 1 96.06 404 SER A O 1
ATOM 3179 N N . THR A 1 405 ? -7.949 -11.664 12.328 1 97.31 405 THR A N 1
ATOM 3180 C CA . THR A 1 405 ? -6.723 -11.453 11.57 1 97.31 405 THR A CA 1
ATOM 3181 C C . THR A 1 405 ? -6.434 -9.961 11.422 1 97.31 405 THR A C 1
ATOM 3183 O O . THR A 1 405 ? -5.516 -9.57 10.695 1 97.31 405 THR A O 1
ATOM 3186 N N . ASP A 1 406 ? -7.195 -9.172 12.102 1 97.62 406 ASP A N 1
ATOM 3187 C CA . ASP A 1 406 ? -6.988 -7.727 12.023 1 97.62 406 ASP A CA 1
ATOM 3188 C C . ASP A 1 406 ? -5.645 -7.332 12.625 1 97.62 406 ASP A C 1
ATOM 3190 O O . ASP A 1 406 ? -5.238 -7.875 13.656 1 97.62 406 ASP A O 1
ATOM 3194 N N . LEU A 1 407 ? -4.965 -6.453 11.969 1 97.69 407 LEU A N 1
ATOM 3195 C CA . LEU A 1 407 ? -3.818 -5.746 12.531 1 97.69 407 LEU A CA 1
ATOM 3196 C C . LEU A 1 407 ? -4.258 -4.461 13.219 1 97.69 407 LEU A C 1
ATOM 3198 O O . LEU A 1 407 ? -5.43 -4.082 13.148 1 97.69 407 LEU A O 1
ATOM 3202 N N . LEU A 1 408 ? -3.326 -3.848 13.875 1 96.62 408 LEU A N 1
ATOM 3203 C CA . LEU A 1 408 ? -3.648 -2.57 14.5 1 96.62 408 LEU A CA 1
ATOM 3204 C C . LEU A 1 408 ? -4.184 -1.578 13.477 1 96.62 408 LEU A C 1
ATOM 3206 O O . LEU A 1 408 ? -5.145 -0.855 13.742 1 96.62 408 LEU A O 1
ATOM 3210 N N . VAL A 1 409 ? -3.682 -1.633 12.305 1 95.06 409 VAL A N 1
ATOM 3211 C CA . VAL A 1 409 ? -4.043 -0.667 11.273 1 95.06 409 VAL A CA 1
ATOM 3212 C C . VAL A 1 409 ? -5.457 -0.953 10.773 1 95.06 409 VAL A C 1
ATOM 3214 O O . VAL A 1 409 ? -6.25 -0.03 10.57 1 95.06 409 VAL A O 1
ATOM 3217 N N . THR A 1 410 ? -5.793 -2.215 10.531 1 95.81 410 THR A N 1
ATOM 3218 C CA . THR A 1 410 ? -7.133 -2.545 10.055 1 95.81 410 THR A CA 1
ATOM 3219 C C . THR A 1 410 ? -8.164 -2.369 11.164 1 95.81 410 THR A C 1
ATOM 3221 O O . THR A 1 410 ? -9.312 -2.01 10.898 1 95.81 410 THR A O 1
ATOM 3224 N N . TRP A 1 411 ? -7.723 -2.625 12.406 1 96.31 411 TRP A N 1
ATOM 3225 C CA . TRP A 1 411 ? -8.602 -2.342 13.539 1 96.31 411 TRP A CA 1
ATOM 3226 C C . TRP A 1 411 ? -8.883 -0.847 13.648 1 96.31 411 TRP A C 1
ATOM 3228 O O . TRP A 1 411 ? -10.023 -0.439 13.891 1 96.31 411 TRP A O 1
ATOM 3238 N N . LEU A 1 412 ? -7.871 -0.047 13.477 1 95.31 412 LEU A N 1
ATOM 3239 C CA . LEU A 1 412 ? -8.031 1.403 13.469 1 95.31 412 LEU A CA 1
ATOM 3240 C C . LEU A 1 412 ? -9.031 1.834 12.406 1 95.31 412 LEU A C 1
ATOM 3242 O O . LEU A 1 412 ? -9.867 2.711 12.648 1 95.31 412 LEU A O 1
ATOM 3246 N N . TYR A 1 413 ? -8.977 1.224 11.305 1 93.94 413 TYR A N 1
ATOM 3247 C CA . TYR A 1 413 ? -9.914 1.514 10.219 1 93.94 413 TYR A CA 1
ATOM 3248 C C . TYR A 1 413 ? -11.344 1.234 10.648 1 93.94 413 TYR A C 1
ATOM 3250 O O . TYR A 1 413 ? -12.242 2.055 10.414 1 93.94 413 TYR A O 1
ATOM 3258 N N . ASN A 1 414 ? -11.562 0.094 11.258 1 95.5 414 ASN A N 1
ATOM 3259 C CA . ASN A 1 414 ? -12.891 -0.291 11.719 1 95.5 414 ASN A CA 1
ATOM 3260 C C . ASN A 1 414 ? -13.414 0.666 12.781 1 95.5 414 ASN A C 1
ATOM 3262 O O . ASN A 1 414 ? -14.594 1.026 12.773 1 95.5 414 ASN A O 1
ATOM 3266 N N . LEU A 1 415 ? -12.555 1.06 13.656 1 93.94 415 LEU A N 1
ATOM 3267 C CA . LEU A 1 415 ? -12.938 1.979 14.719 1 93.94 415 LEU A CA 1
ATOM 3268 C C . LEU A 1 415 ? -13.344 3.334 14.148 1 93.94 415 LEU A C 1
ATOM 3270 O O . LEU A 1 415 ? -14.258 3.984 14.664 1 93.94 415 LEU A O 1
ATOM 3274 N N . THR A 1 416 ? -12.695 3.738 13.094 1 91.19 416 THR A N 1
ATOM 3275 C CA . THR A 1 416 ? -12.93 5.055 12.516 1 91.19 416 THR A CA 1
ATOM 3276 C C . THR A 1 416 ? -14.148 5.035 11.602 1 91.19 416 THR A C 1
ATOM 3278 O O . THR A 1 416 ? -15.023 5.895 11.711 1 91.19 416 THR A O 1
ATOM 3281 N N . VAL A 1 417 ? -14.25 4.062 10.773 1 88.19 417 VAL A N 1
ATOM 3282 C CA . VAL A 1 417 ? -15.219 4.09 9.68 1 88.19 417 VAL A CA 1
ATOM 3283 C C . VAL A 1 417 ? -16.484 3.326 10.078 1 88.19 417 VAL A C 1
ATOM 3285 O O . VAL A 1 417 ? -17.594 3.787 9.844 1 88.19 417 VAL A O 1
ATOM 3288 N N . THR A 1 418 ? -16.297 2.201 10.711 1 89.25 418 THR A N 1
ATOM 3289 C CA . THR A 1 418 ? -17.438 1.355 11.031 1 89.25 418 THR A CA 1
ATOM 3290 C C . THR A 1 418 ? -18.078 1.777 12.359 1 89.25 418 THR A C 1
ATOM 3292 O O . THR A 1 418 ? -19.281 2.01 12.43 1 89.25 418 THR A O 1
ATOM 3295 N N . ALA A 1 419 ? -17.25 2.018 13.352 1 91.25 419 ALA A N 1
ATOM 3296 C CA . ALA A 1 419 ? -17.766 2.281 14.688 1 91.25 419 ALA A CA 1
ATOM 3297 C C . ALA A 1 419 ? -17.875 3.781 14.953 1 91.25 419 ALA A C 1
ATOM 3299 O O . ALA A 1 419 ? -18.609 4.211 15.844 1 91.25 419 ALA A O 1
ATOM 3300 N N . ALA A 1 420 ? -17.109 4.586 14.281 1 90.5 420 ALA A N 1
ATOM 3301 C CA . ALA A 1 420 ? -17.031 6.027 14.492 1 90.5 420 ALA A CA 1
ATOM 3302 C C . ALA A 1 420 ? -16.547 6.352 15.906 1 90.5 420 ALA A C 1
ATOM 3304 O O . ALA A 1 420 ? -17.094 7.254 16.562 1 90.5 420 ALA A O 1
ATOM 3305 N N . ASP A 1 421 ? -15.773 5.48 16.422 1 93.25 421 ASP A N 1
ATOM 3306 C CA . ASP A 1 421 ? -15.109 5.73 17.703 1 93.25 421 ASP A CA 1
ATOM 3307 C C . ASP A 1 421 ? -13.758 6.402 17.5 1 93.25 421 ASP A C 1
ATOM 3309 O O . ASP A 1 421 ? -12.711 5.766 17.641 1 93.25 421 ASP A O 1
ATOM 3313 N N . TYR A 1 422 ? -13.844 7.648 17.359 1 92.12 422 TYR A N 1
ATOM 3314 C CA . TYR A 1 422 ? -12.664 8.406 16.953 1 92.12 422 TYR A CA 1
ATOM 3315 C C . TYR A 1 422 ? -11.68 8.539 18.125 1 92.12 422 TYR A C 1
ATOM 3317 O O . TYR A 1 422 ? -10.469 8.625 17.906 1 92.12 422 TYR A O 1
ATOM 3325 N N . ASN A 1 423 ? -12.172 8.547 19.328 1 94.25 423 ASN A N 1
ATOM 3326 C CA . ASN A 1 423 ? -11.297 8.617 20.5 1 94.25 423 ASN A CA 1
ATOM 3327 C C . ASN A 1 423 ? -10.406 7.383 20.609 1 94.25 423 ASN A C 1
ATOM 3329 O O . ASN A 1 423 ? -9.188 7.504 20.734 1 94.25 423 ASN A O 1
ATOM 3333 N N . LEU A 1 424 ? -11.055 6.227 20.422 1 94.12 424 LEU A N 1
ATOM 3334 C CA . LEU A 1 424 ? -10.297 4.98 20.5 1 94.12 424 LEU A CA 1
ATOM 3335 C C . LEU A 1 424 ? -9.375 4.824 19.297 1 94.12 424 LEU A C 1
ATOM 3337 O O . LEU A 1 424 ? -8.242 4.355 19.438 1 94.12 424 LEU A O 1
ATOM 3341 N N . ALA A 1 425 ? -9.883 5.203 18.141 1 94.38 425 ALA A N 1
ATOM 3342 C CA . ALA A 1 425 ? -9.078 5.152 16.922 1 94.38 425 ALA A CA 1
ATOM 3343 C C . ALA A 1 425 ? -7.82 6.008 17.062 1 94.38 425 ALA A C 1
ATOM 3345 O O . ALA A 1 425 ? -6.746 5.617 16.594 1 94.38 425 ALA A O 1
ATOM 3346 N N . SER A 1 426 ? -7.969 7.109 17.688 1 94.69 426 SER A N 1
ATOM 3347 C CA . SER A 1 426 ? -6.836 8.008 17.875 1 94.69 426 SER A CA 1
ATOM 3348 C C . SER A 1 426 ? -5.797 7.406 18.797 1 94.69 426 SER A C 1
ATOM 3350 O O . SER A 1 426 ? -4.594 7.555 18.578 1 94.69 426 SER A O 1
ATOM 3352 N N . VAL A 1 427 ? -6.234 6.762 19.844 1 95.69 427 VAL A N 1
ATOM 3353 C CA . VAL A 1 427 ? -5.309 6.098 20.75 1 95.69 427 VAL A CA 1
ATOM 3354 C C . VAL A 1 427 ? -4.512 5.035 20 1 95.69 427 VAL A C 1
ATOM 3356 O O . VAL A 1 427 ? -3.287 4.973 20.109 1 95.69 427 VAL A O 1
ATOM 3359 N N . VAL A 1 428 ? -5.203 4.207 19.25 1 95.12 428 VAL A N 1
ATOM 3360 C CA . VAL A 1 428 ? -4.555 3.15 18.484 1 95.12 428 VAL A CA 1
ATOM 3361 C C . VAL A 1 428 ? -3.59 3.762 17.469 1 95.12 428 VAL A C 1
ATOM 3363 O O . VAL A 1 428 ? -2.496 3.234 17.25 1 95.12 428 VAL A O 1
ATOM 3366 N N . GLY A 1 429 ? -4.008 4.883 16.859 1 93.44 429 GLY A N 1
ATOM 3367 C CA . GLY A 1 429 ? -3.139 5.59 15.938 1 93.44 429 GLY A CA 1
ATOM 3368 C C . GLY A 1 429 ? -1.845 6.059 16.578 1 93.44 429 GLY A C 1
ATOM 3369 O O . GLY A 1 429 ? -0.771 5.926 15.992 1 93.44 429 GLY A O 1
ATOM 3370 N N . ILE A 1 430 ? -1.915 6.566 17.734 1 92.56 430 ILE A N 1
ATOM 3371 C CA . ILE A 1 430 ? -0.742 7.023 18.469 1 92.56 430 ILE A CA 1
ATOM 3372 C C . ILE A 1 430 ? 0.186 5.844 18.75 1 92.56 430 ILE A C 1
ATOM 3374 O O . ILE A 1 430 ? 1.404 5.953 18.594 1 92.56 430 ILE A O 1
ATOM 3378 N N . LEU A 1 431 ? -0.411 4.789 19.109 1 93.88 431 LEU A N 1
ATOM 3379 C CA . LEU A 1 431 ? 0.38 3.605 19.438 1 93.88 431 LEU A CA 1
ATOM 3380 C C . LEU A 1 431 ? 1.083 3.066 18.188 1 93.88 431 LEU A C 1
ATOM 3382 O O . LEU A 1 431 ? 2.238 2.639 18.266 1 93.88 431 LEU A O 1
ATOM 3386 N N . ILE A 1 432 ? 0.361 3.039 17.109 1 92.25 432 ILE A N 1
ATOM 3387 C CA . ILE A 1 432 ? 0.96 2.619 15.836 1 92.25 432 ILE A CA 1
ATOM 3388 C C . ILE A 1 432 ? 2.129 3.539 15.492 1 92.25 432 ILE A C 1
ATOM 3390 O O . ILE A 1 432 ? 3.184 3.076 15.055 1 92.25 432 ILE A O 1
ATOM 3394 N N . PHE A 1 433 ? 1.916 4.773 15.68 1 87.44 433 PHE A N 1
ATOM 3395 C CA . PHE A 1 433 ? 2.961 5.754 15.414 1 87.44 433 PHE A CA 1
ATOM 3396 C C . PHE A 1 433 ? 4.18 5.504 16.297 1 87.44 433 PHE A C 1
ATOM 3398 O O . PHE A 1 433 ? 5.312 5.523 15.812 1 87.44 433 PHE A O 1
ATOM 3405 N N . ILE A 1 434 ? 3.986 5.32 17.5 1 89 434 ILE A N 1
ATOM 3406 C CA . ILE A 1 434 ? 5.07 5.086 18.453 1 89 434 ILE A CA 1
ATOM 3407 C C . ILE A 1 434 ? 5.824 3.812 18.062 1 89 434 ILE A C 1
ATOM 3409 O O . ILE A 1 434 ? 7.059 3.795 18.062 1 89 434 ILE A O 1
ATOM 3413 N N . LEU A 1 435 ? 5.094 2.789 17.734 1 89.25 435 LEU A N 1
ATOM 3414 C CA . LEU A 1 435 ? 5.711 1.529 17.328 1 89.25 435 LEU A CA 1
ATOM 3415 C C . LEU A 1 435 ? 6.559 1.72 16.078 1 89.25 435 LEU A C 1
ATOM 3417 O O . LEU A 1 435 ? 7.695 1.247 16.016 1 89.25 435 LEU A O 1
ATOM 3421 N N . SER A 1 436 ? 6.004 2.406 15.133 1 85.69 436 SER A N 1
ATOM 3422 C CA . SER A 1 436 ? 6.703 2.654 13.875 1 85.69 436 SER A CA 1
ATOM 3423 C C . SER A 1 436 ? 7.918 3.551 14.086 1 85.69 436 SER A C 1
ATOM 3425 O O . SER A 1 436 ? 8.977 3.326 13.492 1 85.69 436 SER A O 1
ATOM 3427 N N . ALA A 1 437 ? 7.812 4.543 14.938 1 82.5 437 ALA A N 1
ATOM 3428 C CA . ALA A 1 437 ? 8.898 5.477 15.219 1 82.5 437 ALA A CA 1
ATOM 3429 C C . ALA A 1 437 ? 10.039 4.785 15.961 1 82.5 437 ALA A C 1
ATOM 3431 O O . ALA A 1 437 ? 11.211 5 15.648 1 82.5 437 ALA A O 1
ATOM 3432 N N . VAL A 1 438 ? 9.734 4.02 16.891 1 84.19 438 VAL A N 1
ATOM 3433 C CA . VAL A 1 438 ? 10.727 3.322 17.688 1 84.19 438 VAL A CA 1
ATOM 3434 C C . VAL A 1 438 ? 11.555 2.393 16.797 1 84.19 438 VAL A C 1
ATOM 3436 O O . VAL A 1 438 ? 12.781 2.402 16.859 1 84.19 438 VAL A O 1
ATOM 3439 N N . PHE A 1 439 ? 10.898 1.702 15.945 1 81.56 439 PHE A N 1
ATOM 3440 C CA . PHE A 1 439 ? 11.617 0.765 15.094 1 81.56 439 PHE A CA 1
ATOM 3441 C C . PHE A 1 439 ? 12.383 1.504 14 1 81.56 439 PHE A C 1
ATOM 3443 O O . PHE A 1 439 ? 13.461 1.066 13.586 1 81.56 439 PHE A O 1
ATOM 3450 N N . SER A 1 440 ? 11.812 2.6 13.555 1 75.12 440 SER A N 1
ATOM 3451 C CA . SER A 1 440 ? 12.523 3.424 12.586 1 75.12 440 SER A CA 1
ATOM 3452 C C . SER A 1 440 ? 13.805 3.996 13.18 1 75.12 440 SER A C 1
ATOM 3454 O O . SER A 1 440 ? 14.844 4.035 12.508 1 75.12 440 SER A O 1
ATOM 3456 N N . LEU A 1 441 ? 13.758 4.449 14.367 1 75.69 441 LEU A N 1
ATOM 3457 C CA . LEU A 1 441 ? 14.914 5.016 15.047 1 75.69 441 LEU A CA 1
ATOM 3458 C C . LEU A 1 441 ? 15.977 3.949 15.289 1 75.69 441 LEU A C 1
ATOM 3460 O O . LEU A 1 441 ? 17.172 4.223 15.172 1 75.69 441 LEU A O 1
ATOM 3464 N N . LEU A 1 442 ? 15.523 2.838 15.562 1 74.94 442 LEU A N 1
ATOM 3465 C CA . LEU A 1 442 ? 16.453 1.734 15.758 1 74.94 442 LEU A CA 1
ATOM 3466 C C . LEU A 1 442 ? 17.188 1.403 14.461 1 74.94 442 LEU A C 1
ATOM 3468 O O . LEU A 1 442 ? 18.375 1.097 14.484 1 74.94 442 LEU A O 1
ATOM 3472 N N . ALA A 1 443 ? 16.5 1.511 13.367 1 69.81 443 ALA A N 1
ATOM 3473 C CA . ALA A 1 443 ? 17.094 1.235 12.062 1 69.81 443 ALA A CA 1
ATOM 3474 C C . ALA A 1 443 ? 18.109 2.305 11.68 1 69.81 443 ALA A C 1
ATOM 3476 O O . ALA A 1 443 ? 19.172 1.994 11.141 1 69.81 443 ALA A O 1
ATOM 3477 N N . TYR A 1 444 ? 17.844 3.527 11.93 1 64.5 444 TYR A N 1
ATOM 3478 C CA . TYR A 1 444 ? 18.703 4.637 11.539 1 64.5 444 TYR A CA 1
ATOM 3479 C C . TYR A 1 444 ? 19.953 4.695 12.414 1 64.5 444 TYR A C 1
ATOM 3481 O O . TYR A 1 444 ? 21.047 5.004 11.93 1 64.5 444 TYR A O 1
ATOM 3489 N N . THR A 1 445 ? 19.766 4.461 13.633 1 63.91 445 THR A N 1
ATOM 3490 C CA . THR A 1 445 ? 20.906 4.543 14.531 1 63.91 445 THR A CA 1
ATOM 3491 C C . THR A 1 445 ? 21.875 3.393 14.273 1 63.91 445 THR A C 1
ATOM 3493 O O . THR A 1 445 ? 23.094 3.564 14.375 1 63.91 445 THR A O 1
ATOM 3496 N N . ARG A 1 446 ? 21.375 2.363 13.883 1 59.47 446 ARG A N 1
ATOM 3497 C CA . ARG A 1 446 ? 22.25 1.226 13.633 1 59.47 446 ARG A CA 1
ATOM 3498 C C . ARG A 1 446 ? 22.906 1.332 12.258 1 59.47 446 ARG A C 1
ATOM 3500 O O . ARG A 1 446 ? 24.031 0.858 12.062 1 59.47 446 ARG A O 1
ATOM 3507 N N . THR A 1 447 ? 22.188 1.858 11.32 1 56.84 447 THR A N 1
ATOM 3508 C CA . THR A 1 447 ? 22.781 1.986 9.992 1 56.84 447 THR A CA 1
ATOM 3509 C C . THR A 1 447 ? 23.875 3.045 9.984 1 56.84 447 THR A C 1
ATOM 3511 O O . THR A 1 447 ? 24.875 2.906 9.281 1 56.84 447 THR A O 1
ATOM 3514 N N . ASN A 1 448 ? 23.719 4.195 10.594 1 52.47 448 ASN A N 1
ATOM 3515 C CA . ASN A 1 448 ? 24.797 5.18 10.672 1 52.47 448 ASN A CA 1
ATOM 3516 C C . ASN A 1 448 ? 26.031 4.609 11.367 1 52.47 448 ASN A C 1
ATOM 3518 O O . ASN A 1 448 ? 27.156 4.945 11.008 1 52.47 448 ASN A O 1
ATOM 3522 N N . SER A 1 449 ? 25.812 3.902 12.328 1 47.28 449 SER A N 1
ATOM 3523 C CA . SER A 1 449 ? 27 3.309 12.953 1 47.28 449 SER A CA 1
ATOM 3524 C C . SER A 1 449 ? 27.734 2.395 11.977 1 47.28 449 SER A C 1
ATOM 3526 O O . SER A 1 449 ? 28.953 2.293 12.016 1 47.28 449 SER A O 1
ATOM 3528 N N . TYR A 1 450 ? 27 1.784 11.219 1 43.47 450 TYR A N 1
ATOM 3529 C CA . TYR A 1 450 ? 27.672 0.887 10.281 1 43.47 450 TYR A CA 1
ATOM 3530 C C . TYR A 1 450 ? 28.328 1.669 9.148 1 43.47 450 TYR A C 1
ATOM 3532 O O . TYR A 1 450 ? 29.344 1.242 8.594 1 43.47 450 TYR A O 1
ATOM 3540 N N . LYS A 1 451 ? 27.766 2.725 8.68 1 45.88 451 LYS A N 1
ATOM 3541 C CA . LYS A 1 451 ? 28.453 3.568 7.703 1 45.88 451 LYS A CA 1
ATOM 3542 C C . LYS A 1 451 ? 29.719 4.18 8.297 1 45.88 451 LYS A C 1
ATOM 3544 O O . LYS A 1 451 ? 30.734 4.316 7.613 1 45.88 451 LYS A O 1
ATOM 3549 N N . GLU A 1 452 ? 29.609 4.648 9.477 1 42.78 452 GLU A N 1
ATOM 3550 C CA . GLU A 1 452 ? 30.828 5.188 10.062 1 42.78 452 GLU A CA 1
ATOM 3551 C C . GLU A 1 452 ? 31.875 4.09 10.281 1 42.78 452 GLU A C 1
ATOM 3553 O O . GLU A 1 452 ? 33.062 4.34 10.172 1 42.78 452 GLU A O 1
ATOM 3558 N N . GLY A 1 453 ? 31.547 2.967 10.641 1 36.34 453 GLY A N 1
ATOM 3559 C CA . GLY A 1 453 ? 32.562 1.946 10.836 1 36.34 453 GLY A CA 1
ATOM 3560 C C . GLY A 1 453 ? 33.156 1.452 9.531 1 36.34 453 GLY A C 1
ATOM 3561 O O . GLY A 1 453 ? 34.188 0.76 9.531 1 36.34 453 GLY A O 1
ATOM 3562 N N . ALA A 1 454 ? 32.531 1.324 8.547 1 34.69 454 ALA A N 1
ATOM 3563 C CA . ALA A 1 454 ? 33.156 0.982 7.281 1 34.69 454 ALA A CA 1
ATOM 3564 C C . ALA A 1 454 ? 34.031 2.131 6.781 1 34.69 454 ALA A C 1
ATOM 3566 O O . ALA A 1 454 ? 34.875 1.945 5.887 1 34.69 454 ALA A O 1
ATOM 3567 N N . ALA A 1 455 ? 33.844 3.508 6.965 1 34.28 455 ALA A N 1
ATOM 3568 C CA . ALA A 1 455 ? 34.844 4.516 6.598 1 34.28 455 ALA A CA 1
ATOM 3569 C C . ALA A 1 455 ? 36.094 4.359 7.426 1 34.28 455 ALA A C 1
ATOM 3571 O O . ALA A 1 455 ? 37.125 4.988 7.133 1 34.28 455 ALA A O 1
ATOM 3572 N N . LYS A 1 456 ? 36.125 3.611 8.422 1 29.73 456 LYS A N 1
ATOM 3573 C CA . LYS A 1 456 ? 37.438 3.42 9.039 1 29.73 456 LYS A CA 1
ATOM 3574 C C . LYS A 1 456 ? 38.062 2.111 8.578 1 29.73 456 LYS A C 1
ATOM 3576 O O . LYS A 1 456 ? 37.406 1.071 8.547 1 29.73 456 LYS A O 1
ATOM 3581 N N . MET B 1 1 ? 20.312 -14.242 -34.281 1 26.03 1 MET B N 1
ATOM 3582 C CA . MET B 1 1 ? 20.25 -14.141 -32.812 1 26.03 1 MET B CA 1
ATOM 3583 C C . MET B 1 1 ? 19.484 -15.32 -32.219 1 26.03 1 MET B C 1
ATOM 3585 O O . MET B 1 1 ? 19.516 -15.547 -31.016 1 26.03 1 MET B O 1
ATOM 3589 N N . ASN B 1 2 ? 18.578 -15.727 -33.094 1 31.95 2 ASN B N 1
ATOM 3590 C CA . ASN B 1 2 ? 17.688 -16.828 -32.719 1 31.95 2 ASN B CA 1
ATOM 3591 C C . ASN B 1 2 ? 18.438 -18.156 -32.656 1 31.95 2 ASN B C 1
ATOM 3593 O O . ASN B 1 2 ? 17.859 -19.172 -32.281 1 31.95 2 ASN B O 1
ATOM 3597 N N . LYS B 1 3 ? 19.469 -18.219 -33.469 1 40.66 3 LYS B N 1
ATOM 3598 C CA . LYS B 1 3 ? 20.156 -19.484 -33.75 1 40.66 3 LYS B CA 1
ATOM 3599 C C . LYS B 1 3 ? 20.938 -19.984 -32.562 1 40.66 3 LYS B C 1
ATOM 3601 O O . LYS B 1 3 ? 21.281 -21.156 -32.469 1 40.66 3 LYS B O 1
ATOM 3606 N N . LYS B 1 4 ? 21.375 -19.156 -31.781 1 43.12 4 LYS B N 1
ATOM 3607 C CA . LYS B 1 4 ? 22.344 -19.422 -30.719 1 43.12 4 LYS B CA 1
ATOM 3608 C C . LYS B 1 4 ? 21.641 -20 -29.484 1 43.12 4 LYS B C 1
ATOM 3610 O O . LYS B 1 4 ? 22.281 -20.5 -28.562 1 43.12 4 LYS B O 1
ATOM 3615 N N . LEU B 1 5 ? 20.406 -19.641 -29.234 1 42.5 5 LEU B N 1
ATOM 3616 C CA . LEU B 1 5 ? 19.625 -19.891 -28.016 1 42.5 5 LEU B CA 1
ATOM 3617 C C . LEU B 1 5 ? 19.359 -21.375 -27.844 1 42.5 5 LEU B C 1
ATOM 3619 O O . LEU B 1 5 ? 19.297 -21.875 -26.719 1 42.5 5 LEU B O 1
ATOM 3623 N N . ILE B 1 6 ? 18.891 -22.141 -28.984 1 49.22 6 ILE B N 1
ATOM 3624 C CA . ILE B 1 6 ? 18.516 -23.547 -28.859 1 49.22 6 ILE B CA 1
ATOM 3625 C C . ILE B 1 6 ? 19.734 -24.438 -29.078 1 49.22 6 ILE B C 1
ATOM 3627 O O . ILE B 1 6 ? 19.609 -25.547 -29.594 1 49.22 6 ILE B O 1
ATOM 3631 N N . SER B 1 7 ? 20.703 -24 -29 1 53.53 7 SER B N 1
ATOM 3632 C CA . SER B 1 7 ? 21.844 -24.797 -29.469 1 53.53 7 SER B CA 1
ATOM 3633 C C . SER B 1 7 ? 22.172 -25.906 -28.484 1 53.53 7 SER B C 1
ATOM 3635 O O . SER B 1 7 ? 22.25 -25.672 -27.266 1 53.53 7 SER B O 1
ATOM 3637 N N . LEU B 1 8 ? 21.828 -27.172 -28.797 1 64.12 8 LEU B N 1
ATOM 3638 C CA . LEU B 1 8 ? 22.219 -28.422 -28.172 1 64.12 8 LEU B CA 1
ATOM 3639 C C . LEU B 1 8 ? 23.719 -28.656 -28.328 1 64.12 8 LEU B C 1
ATOM 3641 O O . LEU B 1 8 ? 24.156 -29.422 -29.203 1 64.12 8 LEU B O 1
ATOM 3645 N N . ASP B 1 9 ? 24.547 -28 -27.453 1 60.88 9 ASP B N 1
ATOM 3646 C CA . ASP B 1 9 ? 26 -28.078 -27.531 1 60.88 9 ASP B CA 1
ATOM 3647 C C . ASP B 1 9 ? 26.484 -27.703 -28.938 1 60.88 9 ASP B C 1
ATOM 3649 O O . ASP B 1 9 ? 27.328 -28.406 -29.516 1 60.88 9 ASP B O 1
ATOM 3653 N N . GLY B 1 10 ? 25.797 -26.766 -29.562 1 65.31 10 GLY B N 1
ATOM 3654 C CA . GLY B 1 10 ? 26.188 -26.266 -30.859 1 65.31 10 GLY B CA 1
ATOM 3655 C C . GLY B 1 10 ? 25.484 -26.969 -32 1 65.31 10 GLY B C 1
ATOM 3656 O O . GLY B 1 10 ? 25.672 -26.609 -33.188 1 65.31 10 GLY B O 1
ATOM 3657 N N . MET B 1 11 ? 24.734 -28.078 -31.797 1 73.56 11 MET B N 1
ATOM 3658 C CA . MET B 1 11 ? 24.062 -28.844 -32.844 1 73.56 11 MET B CA 1
ATOM 3659 C C . MET B 1 11 ? 22.562 -28.594 -32.812 1 73.56 11 MET B C 1
ATOM 3661 O O . MET B 1 11 ? 22.016 -28.234 -31.781 1 73.56 11 MET B O 1
ATOM 3665 N N . SER B 1 12 ? 21.938 -28.672 -33.969 1 76.81 12 SER B N 1
ATOM 3666 C CA . SER B 1 12 ? 20.484 -28.656 -34.062 1 76.81 12 SER B CA 1
ATOM 3667 C C . SER B 1 12 ? 19.891 -30.031 -33.75 1 76.81 12 SER B C 1
ATOM 3669 O O . SER B 1 12 ? 20.609 -31.031 -33.75 1 76.81 12 SER B O 1
ATOM 3671 N N . LEU B 1 13 ? 18.594 -30.109 -33.406 1 80.38 13 LEU B N 1
ATOM 3672 C CA . LEU B 1 13 ? 17.906 -31.359 -33.156 1 80.38 13 LEU B CA 1
ATOM 3673 C C . LEU B 1 13 ? 18.094 -32.344 -34.312 1 80.38 13 LEU B C 1
ATOM 3675 O O . LEU B 1 13 ? 18.344 -33.531 -34.094 1 80.38 13 LEU B O 1
ATOM 3679 N N . LYS B 1 14 ? 18.031 -31.797 -35.469 1 79.38 14 LYS B N 1
ATOM 3680 C CA . LYS B 1 14 ? 18.141 -32.594 -36.688 1 79.38 14 LYS B CA 1
ATOM 3681 C C . LYS B 1 14 ? 19.562 -33.156 -36.844 1 79.38 14 LYS B C 1
ATOM 3683 O O . LYS B 1 14 ? 19.734 -34.312 -37.25 1 79.38 14 LYS B O 1
ATOM 3688 N N . GLU B 1 15 ? 20.516 -32.375 -36.5 1 79.75 15 GLU B N 1
ATOM 3689 C CA . GLU B 1 15 ? 21.922 -32.781 -36.594 1 79.75 15 GLU B CA 1
ATOM 3690 C C . GLU B 1 15 ? 22.25 -33.875 -35.625 1 79.75 15 GLU B C 1
ATOM 3692 O O . GLU B 1 15 ? 23 -34.812 -35.938 1 79.75 15 GLU B O 1
ATOM 3697 N N . VAL B 1 16 ? 21.672 -33.75 -34.5 1 82.81 16 VAL B N 1
ATOM 3698 C CA . VAL B 1 16 ? 21.922 -34.75 -33.469 1 82.81 16 VAL B CA 1
ATOM 3699 C C . VAL B 1 16 ? 21.344 -36.094 -33.938 1 82.81 16 VAL B C 1
ATOM 3701 O O . VAL B 1 16 ? 21.984 -37.125 -33.75 1 82.81 16 VAL B O 1
ATOM 3704 N N . PHE B 1 17 ? 20.141 -36 -34.562 1 85.62 17 PHE B N 1
ATOM 3705 C CA . PHE B 1 17 ? 19.484 -37.219 -35.031 1 85.62 17 PHE B CA 1
ATOM 3706 C C . PHE B 1 17 ? 20.25 -37.844 -36.188 1 85.62 17 PHE B C 1
ATOM 3708 O O . PHE B 1 17 ? 20.391 -39.062 -36.281 1 85.62 17 PHE B O 1
ATOM 3715 N N . GLN B 1 18 ? 20.828 -37.031 -37.031 1 84.31 18 GLN B N 1
ATOM 3716 C CA . GLN B 1 18 ? 21.5 -37.531 -38.219 1 84.31 18 GLN B CA 1
ATOM 3717 C C . GLN B 1 18 ? 22.891 -38.062 -37.906 1 84.31 18 GLN B C 1
ATOM 3719 O O . GLN B 1 18 ? 23.297 -39.094 -38.406 1 84.31 18 GLN B O 1
ATOM 3724 N N . LYS B 1 19 ? 23.547 -37.375 -37.031 1 80.88 19 LYS B N 1
ATOM 3725 C CA . LYS B 1 19 ? 24.938 -37.719 -36.75 1 80.88 19 LYS B CA 1
ATOM 3726 C C . LYS B 1 19 ? 25 -38.781 -35.625 1 80.88 19 LYS B C 1
ATOM 3728 O O . LYS B 1 19 ? 26.047 -39.406 -35.406 1 80.88 19 LYS B O 1
ATOM 3733 N N . GLY B 1 20 ? 23.891 -39 -34.969 1 82 20 GLY B N 1
ATOM 3734 C CA . GLY B 1 20 ? 23.906 -39.844 -33.781 1 82 20 GLY B CA 1
ATOM 3735 C C . GLY B 1 20 ? 23.875 -41.312 -34.125 1 82 20 GLY B C 1
ATOM 3736 O O . GLY B 1 20 ? 23.453 -41.719 -35.219 1 82 20 GLY B O 1
ATOM 3737 N N . ASP B 1 21 ? 24.438 -42.125 -33.281 1 85.44 21 ASP B N 1
ATOM 3738 C CA . ASP B 1 21 ? 24.359 -43.594 -33.406 1 85.44 21 ASP B CA 1
ATOM 3739 C C . ASP B 1 21 ? 22.953 -44.094 -33.125 1 85.44 21 ASP B C 1
ATOM 3741 O O . ASP B 1 21 ? 22.047 -43.281 -32.875 1 85.44 21 ASP B O 1
ATOM 3745 N N . LEU B 1 22 ? 22.688 -45.312 -33.281 1 84.75 22 LEU B N 1
ATOM 3746 C CA . LEU B 1 22 ? 21.359 -45.906 -33.125 1 84.75 22 LEU B CA 1
ATOM 3747 C C . LEU B 1 22 ? 20.781 -45.594 -31.766 1 84.75 22 LEU B C 1
ATOM 3749 O O . LEU B 1 22 ? 19.578 -45.312 -31.641 1 84.75 22 LEU B O 1
ATOM 3753 N N . ALA B 1 23 ? 21.609 -45.594 -30.75 1 85.56 23 ALA B N 1
ATOM 3754 C CA . ALA B 1 23 ? 21.156 -45.312 -29.391 1 85.56 23 ALA B CA 1
ATOM 3755 C C . ALA B 1 23 ? 20.719 -43.875 -29.234 1 85.56 23 ALA B C 1
ATOM 3757 O O . ALA B 1 23 ? 19.734 -43.562 -28.562 1 85.56 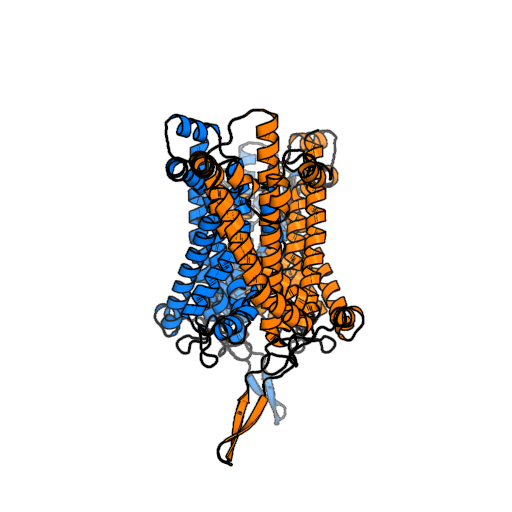23 ALA B O 1
ATOM 3758 N N . THR B 1 24 ? 21.406 -43 -29.891 1 86.31 24 THR B N 1
ATOM 3759 C CA . THR B 1 24 ? 21.062 -41.562 -29.859 1 86.31 24 THR B CA 1
ATOM 3760 C C . THR B 1 24 ? 19.766 -41.312 -30.609 1 86.31 24 THR B C 1
ATOM 3762 O O . THR B 1 24 ? 18.922 -40.531 -30.156 1 86.31 24 THR B O 1
ATOM 3765 N N . LYS B 1 25 ? 19.594 -42 -31.766 1 86.81 25 LYS B N 1
ATOM 3766 C CA . LYS B 1 25 ? 18.359 -41.844 -32.531 1 86.81 25 LYS B CA 1
ATOM 3767 C C . LYS B 1 25 ? 17.172 -42.406 -31.75 1 86.81 25 LYS B C 1
ATOM 3769 O O . LYS B 1 25 ? 16.094 -41.812 -31.766 1 86.81 25 LYS B O 1
ATOM 3774 N N . LEU B 1 26 ? 17.422 -43.5 -31.047 1 86.38 26 LEU B N 1
ATOM 3775 C CA . LEU B 1 26 ? 16.344 -44.125 -30.281 1 86.38 26 LEU B CA 1
ATOM 3776 C C . LEU B 1 26 ? 16.016 -43.312 -29.031 1 86.38 26 LEU B C 1
ATOM 3778 O O . LEU B 1 26 ? 14.922 -43.406 -28.484 1 86.38 26 LEU B O 1
ATOM 3782 N N . SER B 1 27 ? 16.938 -42.531 -28.578 1 87.69 27 SER B N 1
ATOM 3783 C CA . SER B 1 27 ? 16.719 -41.688 -27.406 1 87.69 27 SER B CA 1
ATOM 3784 C C . SER B 1 27 ? 15.664 -40.625 -27.656 1 87.69 27 SER B C 1
ATOM 3786 O O . SER B 1 27 ? 15.109 -40.062 -26.719 1 87.69 27 SER B O 1
ATOM 3788 N N . PHE B 1 28 ? 15.406 -40.344 -28.938 1 87.69 28 PHE B N 1
ATOM 3789 C CA . PHE B 1 28 ? 14.344 -39.406 -29.297 1 87.69 28 PHE B CA 1
ATOM 3790 C C . PHE B 1 28 ? 12.977 -40 -28.984 1 87.69 28 PHE B C 1
ATOM 3792 O O . PHE B 1 28 ? 12 -39.281 -28.766 1 87.69 28 PHE B O 1
ATOM 3799 N N . LEU B 1 29 ? 12.945 -41.281 -28.938 1 87.31 29 LEU B N 1
ATOM 3800 C CA . LEU B 1 29 ? 11.695 -41.969 -28.656 1 87.31 29 LEU B CA 1
ATOM 3801 C C . LEU B 1 29 ? 11.68 -42.531 -27.234 1 87.31 29 LEU B C 1
ATOM 3803 O O . LEU B 1 29 ? 10.68 -42.406 -26.531 1 87.31 29 LEU B O 1
ATOM 3807 N N . ILE B 1 30 ? 12.812 -43.188 -26.922 1 90.44 30 ILE B N 1
ATOM 3808 C CA . ILE B 1 30 ? 12.992 -43.719 -25.578 1 90.44 30 ILE B CA 1
ATOM 3809 C C . ILE B 1 30 ? 14.062 -42.906 -24.844 1 90.44 30 ILE B C 1
ATOM 3811 O O . ILE B 1 30 ? 15.258 -43.094 -25.094 1 90.44 30 ILE B O 1
ATOM 3815 N N . MET B 1 31 ? 13.555 -42.219 -23.938 1 91.19 31 MET B N 1
ATOM 3816 C CA . MET B 1 31 ? 14.453 -41.281 -23.234 1 91.19 31 MET B CA 1
ATOM 3817 C C . MET B 1 31 ? 15.484 -42.062 -22.422 1 91.19 31 MET B C 1
ATOM 3819 O O . MET B 1 31 ? 15.164 -43.062 -21.812 1 91.19 31 MET B O 1
ATOM 3823 N N . GLY B 1 32 ? 16.703 -41.625 -22.391 1 89.12 32 GLY B N 1
ATOM 3824 C CA . GLY B 1 32 ? 17.766 -42.156 -21.562 1 89.12 32 GLY B CA 1
ATOM 3825 C C . GLY B 1 32 ? 18.578 -43.219 -22.25 1 89.12 32 GLY B C 1
ATOM 3826 O O . GLY B 1 32 ? 19.578 -43.688 -21.703 1 89.12 32 GLY B O 1
ATOM 3827 N N . LEU B 1 33 ? 18.25 -43.656 -23.438 1 88.88 33 LEU B N 1
ATOM 3828 C CA . LEU B 1 33 ? 18.922 -44.75 -24.094 1 88.88 33 LEU B CA 1
ATOM 3829 C C . LEU B 1 33 ? 20.359 -44.375 -24.453 1 88.88 33 LEU B C 1
ATOM 3831 O O . LEU B 1 33 ? 21.266 -45.219 -24.375 1 88.88 33 LEU B O 1
ATOM 3835 N N . ALA B 1 34 ? 20.547 -43.188 -24.922 1 87.38 34 ALA B N 1
ATOM 3836 C CA . ALA B 1 34 ? 21.906 -42.75 -25.234 1 87.38 34 ALA B CA 1
ATOM 3837 C C . ALA B 1 34 ? 22.797 -42.75 -23.984 1 87.38 34 ALA B C 1
ATOM 3839 O O . ALA B 1 34 ? 23.969 -43.125 -24.062 1 87.38 34 ALA B O 1
ATOM 3840 N N . ASN B 1 35 ? 22.25 -42.5 -22.906 1 88.06 35 ASN B N 1
ATOM 3841 C CA . ASN B 1 35 ? 22.984 -42.5 -21.656 1 88.06 35 ASN B CA 1
ATOM 3842 C C . ASN B 1 35 ? 23.266 -43.906 -21.156 1 88.06 35 ASN B C 1
ATOM 3844 O O . ASN B 1 35 ? 24.344 -44.188 -20.656 1 88.06 35 ASN B O 1
ATOM 3848 N N . LEU B 1 36 ? 22.281 -44.75 -21.312 1 87.69 36 LEU B N 1
ATOM 3849 C CA . LEU B 1 36 ? 22.453 -46.125 -20.891 1 87.69 36 LEU B CA 1
ATOM 3850 C C . LEU B 1 36 ? 23.5 -46.844 -21.719 1 87.69 36 LEU B C 1
ATOM 3852 O O . LEU B 1 36 ? 24.297 -47.625 -21.203 1 87.69 36 LEU B O 1
ATOM 3856 N N . LYS B 1 37 ? 23.594 -46.531 -22.938 1 87.31 37 LYS B N 1
ATOM 3857 C CA . LYS B 1 37 ? 24.594 -47.125 -23.828 1 87.31 37 LYS B CA 1
ATOM 3858 C C . LYS B 1 37 ? 26 -46.688 -23.469 1 87.31 37 LYS B C 1
ATOM 3860 O O . LYS B 1 37 ? 26.953 -47.438 -23.625 1 87.31 37 LYS B O 1
ATOM 3865 N N . ASN B 1 38 ? 26.125 -45.5 -23.016 1 85.94 38 ASN B N 1
ATOM 3866 C CA . ASN B 1 38 ? 27.438 -44.938 -22.703 1 85.94 38 ASN B CA 1
ATOM 3867 C C . ASN B 1 38 ? 27.766 -45.094 -21.219 1 85.94 38 ASN B C 1
ATOM 3869 O O . ASN B 1 38 ? 28.484 -44.25 -20.656 1 85.94 38 ASN B O 1
ATOM 3873 N N . LYS B 1 39 ? 27.109 -45.938 -20.422 1 81.81 39 LYS B N 1
ATOM 3874 C CA . LYS B 1 39 ? 27.422 -46.375 -19.078 1 81.81 39 LYS B CA 1
ATOM 3875 C C . LYS B 1 39 ? 27.062 -45.312 -18.047 1 81.81 39 LYS B C 1
ATOM 3877 O O . LYS B 1 39 ? 27.641 -45.25 -16.953 1 81.81 39 LYS B O 1
ATOM 3882 N N . GLN B 1 40 ? 26.234 -44.438 -18.531 1 85 40 GLN B N 1
ATOM 3883 C CA . GLN B 1 40 ? 25.609 -43.531 -17.562 1 85 40 GLN B CA 1
ATOM 3884 C C . GLN B 1 40 ? 24.281 -44.062 -17.078 1 85 40 GLN B C 1
ATOM 3886 O O . GLN B 1 40 ? 23.219 -43.531 -17.438 1 85 40 GLN B O 1
ATOM 3891 N N . ILE B 1 41 ? 24.312 -45 -16.25 1 84.75 41 ILE B N 1
ATOM 3892 C CA . ILE B 1 41 ? 23.156 -45.812 -15.898 1 84.75 41 ILE B CA 1
ATOM 3893 C C . ILE B 1 41 ? 22.156 -45 -15.102 1 84.75 41 ILE B C 1
ATOM 3895 O O . ILE B 1 41 ? 20.953 -45 -15.383 1 84.75 41 ILE B O 1
ATOM 3899 N N . VAL B 1 42 ? 22.594 -44.25 -14.141 1 83 42 VAL B N 1
ATOM 3900 C CA . VAL B 1 42 ? 21.688 -43.5 -13.266 1 83 42 VAL B CA 1
ATOM 3901 C C . VAL B 1 42 ? 20.953 -42.438 -14.062 1 83 42 VAL B C 1
ATOM 3903 O O . VAL B 1 42 ? 19.734 -42.312 -13.953 1 83 42 VAL B O 1
ATOM 3906 N N . LYS B 1 43 ? 21.656 -41.688 -14.898 1 82.56 43 LYS B N 1
ATOM 3907 C CA . LYS B 1 43 ? 21.047 -40.656 -15.719 1 82.56 43 LYS B CA 1
ATOM 3908 C C . LYS B 1 43 ? 20.078 -41.25 -16.734 1 82.56 43 LYS B C 1
ATOM 3910 O O . LYS B 1 43 ? 18.984 -40.688 -16.938 1 82.56 43 LYS B O 1
ATOM 3915 N N . GLY B 1 44 ? 20.484 -42.219 -17.266 1 86.38 44 GLY B N 1
ATOM 3916 C CA . GLY B 1 44 ? 19.625 -42.906 -18.234 1 86.38 44 GLY B CA 1
ATOM 3917 C C . GLY B 1 44 ? 18.344 -43.438 -17.609 1 86.38 44 GLY B C 1
ATOM 3918 O O . GLY B 1 44 ? 17.266 -43.281 -18.188 1 86.38 44 GLY B O 1
ATOM 3919 N N . LEU B 1 45 ? 18.484 -43.969 -16.438 1 88 45 LEU B N 1
ATOM 3920 C CA . LEU B 1 45 ? 17.312 -44.5 -15.758 1 88 45 LEU B CA 1
ATOM 3921 C C . LEU B 1 45 ? 16.375 -43.375 -15.328 1 88 45 LEU B C 1
ATOM 3923 O O . LEU B 1 45 ? 15.148 -43.531 -15.359 1 88 45 LEU B O 1
ATOM 3927 N N . LEU B 1 46 ? 16.922 -42.281 -14.93 1 85.88 46 LEU B N 1
ATOM 3928 C CA . LEU B 1 46 ? 16.094 -41.156 -14.516 1 85.88 46 LEU B CA 1
ATOM 3929 C C . LEU B 1 46 ? 15.273 -40.625 -15.688 1 85.88 46 LEU B C 1
ATOM 3931 O O . LEU B 1 46 ? 14.094 -40.312 -15.531 1 85.88 46 LEU B O 1
ATOM 3935 N N . PHE B 1 47 ? 15.906 -40.531 -16.828 1 89.31 47 PHE B N 1
ATOM 3936 C CA . PHE B 1 47 ? 15.195 -40.094 -18.016 1 89.31 47 PHE B CA 1
ATOM 3937 C C . PHE B 1 47 ? 14.125 -41.094 -18.422 1 89.31 47 PHE B C 1
ATOM 3939 O O . PHE B 1 47 ? 13 -40.719 -18.75 1 89.31 47 PHE B O 1
ATOM 3946 N N . LEU B 1 48 ? 14.484 -42.312 -18.297 1 89.69 48 LEU B N 1
ATOM 3947 C CA . LEU B 1 48 ? 13.547 -43.344 -18.672 1 89.69 48 LEU B CA 1
ATOM 3948 C C . LEU B 1 48 ? 12.359 -43.375 -17.719 1 89.69 48 LEU B C 1
ATOM 3950 O O . LEU B 1 48 ? 11.211 -43.5 -18.156 1 89.69 48 LEU B O 1
ATOM 3954 N N . ILE B 1 49 ? 12.609 -43.312 -16.453 1 91.44 49 ILE B N 1
ATOM 3955 C CA . ILE B 1 49 ? 11.555 -43.312 -15.445 1 91.44 49 ILE B CA 1
ATOM 3956 C C . ILE B 1 49 ? 10.656 -42.094 -15.633 1 91.44 49 ILE B C 1
ATOM 3958 O O . ILE B 1 49 ? 9.438 -42.188 -15.492 1 91.44 49 ILE B O 1
ATOM 3962 N N . SER B 1 50 ? 11.258 -41 -15.922 1 90.44 50 SER B N 1
ATOM 3963 C CA . SER B 1 50 ? 10.477 -39.781 -16.156 1 90.44 50 SER B CA 1
ATOM 3964 C C . SER B 1 50 ? 9.531 -39.938 -17.344 1 90.44 50 SER B C 1
ATOM 3966 O O . SER B 1 50 ? 8.406 -39.438 -17.312 1 90.44 50 SER B O 1
ATOM 3968 N N . GLU B 1 51 ? 10.023 -40.562 -18.328 1 91.44 51 GLU B N 1
ATOM 3969 C CA . GLU B 1 51 ? 9.18 -40.781 -19.5 1 91.44 51 GLU B CA 1
ATOM 3970 C C . GLU B 1 51 ? 8.023 -41.719 -19.188 1 91.44 51 GLU B C 1
ATOM 3972 O O . GLU B 1 51 ? 6.883 -41.469 -19.562 1 91.44 51 GLU B O 1
ATOM 3977 N N . ILE B 1 52 ? 8.359 -42.75 -18.484 1 91.38 52 ILE B N 1
ATOM 3978 C CA . ILE B 1 52 ? 7.336 -43.75 -18.125 1 91.38 52 ILE B CA 1
ATOM 3979 C C . ILE B 1 52 ? 6.285 -43.094 -17.234 1 91.38 52 ILE B C 1
ATOM 3981 O O . ILE B 1 52 ? 5.082 -43.25 -17.453 1 91.38 52 ILE B O 1
ATOM 3985 N N . LEU B 1 53 ? 6.727 -42.375 -16.281 1 90.38 53 LEU B N 1
ATOM 3986 C CA . LEU B 1 53 ? 5.812 -41.656 -15.383 1 90.38 53 LEU B CA 1
ATOM 3987 C C . LEU B 1 53 ? 4.953 -40.656 -16.156 1 90.38 53 LEU B C 1
ATOM 3989 O O . LEU B 1 53 ? 3.771 -40.5 -15.844 1 90.38 53 LEU B O 1
ATOM 3993 N N . PHE B 1 54 ? 5.539 -40 -17.094 1 90.75 54 PHE B N 1
ATOM 3994 C CA . PHE B 1 54 ? 4.793 -39.062 -17.875 1 90.75 54 PHE B CA 1
ATOM 3995 C C . PHE B 1 54 ? 3.719 -39.75 -18.719 1 90.75 54 PHE B C 1
ATOM 3997 O O . PHE B 1 54 ? 2.584 -39.25 -18.781 1 90.75 54 PHE B O 1
ATOM 4004 N N . LEU B 1 55 ? 4.059 -40.844 -19.344 1 91.06 55 LEU B N 1
ATOM 4005 C CA . LEU B 1 55 ? 3.107 -41.531 -20.203 1 91.06 55 LEU B CA 1
ATOM 4006 C C . LEU B 1 55 ? 1.927 -42.062 -19.391 1 91.06 55 LEU B C 1
ATOM 4008 O O . LEU B 1 55 ? 0.777 -41.969 -19.828 1 91.06 55 LEU B O 1
ATOM 4012 N N . ILE B 1 56 ? 2.238 -42.531 -18.234 1 90.75 56 ILE B N 1
ATOM 4013 C CA . ILE B 1 56 ? 1.174 -43 -17.359 1 90.75 56 ILE B CA 1
ATOM 4014 C C . ILE B 1 56 ? 0.273 -41.844 -16.953 1 90.75 56 ILE B C 1
ATOM 4016 O O . ILE B 1 56 ? -0.952 -41.938 -17.062 1 90.75 56 ILE B O 1
ATOM 4020 N N . THR B 1 57 ? 0.862 -40.781 -16.547 1 89.81 57 THR B N 1
ATOM 4021 C CA . THR B 1 57 ? 0.107 -39.594 -16.109 1 89.81 57 THR B CA 1
ATOM 4022 C C . THR B 1 57 ? -0.638 -38.969 -17.281 1 89.81 57 THR B C 1
ATOM 4024 O O . THR B 1 57 ? -1.735 -38.438 -17.109 1 89.81 57 THR B O 1
ATOM 4027 N N . PHE B 1 58 ? -0.016 -39.031 -18.406 1 90.75 58 PHE B N 1
ATOM 4028 C CA . PHE B 1 58 ? -0.612 -38.469 -19.609 1 90.75 58 PHE B CA 1
ATOM 4029 C C . PHE B 1 58 ? -1.936 -39.125 -19.938 1 90.75 58 PHE B C 1
ATOM 4031 O O . PHE B 1 58 ? -2.941 -38.469 -20.172 1 90.75 58 PHE B O 1
ATOM 4038 N N . VAL B 1 59 ? -1.951 -40.406 -19.875 1 89.69 59 VAL B N 1
ATOM 4039 C CA . VAL B 1 59 ? -3.135 -41.156 -20.266 1 89.69 59 VAL B CA 1
ATOM 4040 C C . VAL B 1 59 ? -4.176 -41.094 -19.156 1 89.69 59 VAL B C 1
ATOM 4042 O O . VAL B 1 59 ? -5.363 -40.875 -19.422 1 89.69 59 VAL B O 1
ATOM 4045 N N . TYR B 1 60 ? -3.766 -41.156 -17.969 1 88.56 60 TYR B N 1
ATOM 4046 C CA . TYR B 1 60 ? -4.715 -41.312 -16.875 1 88.56 60 TYR B CA 1
ATOM 4047 C C . TYR B 1 60 ? -5.164 -39.969 -16.344 1 88.56 60 TYR B C 1
ATOM 4049 O O . TYR B 1 60 ? -6.273 -39.812 -15.828 1 88.56 60 TYR B O 1
ATOM 4057 N N . GLN B 1 61 ? -4.352 -38.969 -16.469 1 88.75 61 GLN B N 1
ATOM 4058 C CA . GLN B 1 61 ? -4.68 -37.688 -15.82 1 88.75 61 GLN B CA 1
ATOM 4059 C C . GLN B 1 61 ? -4.746 -36.562 -16.828 1 88.75 61 GLN B C 1
ATOM 4061 O O . GLN B 1 61 ? -5.684 -35.75 -16.797 1 88.75 61 GLN B O 1
ATOM 4066 N N . VAL B 1 62 ? -3.828 -36.469 -17.734 1 91.5 62 VAL B N 1
ATOM 4067 C CA . VAL B 1 62 ? -3.713 -35.312 -18.625 1 91.5 62 VAL B CA 1
ATOM 4068 C C . VAL B 1 62 ? -4.855 -35.312 -19.641 1 91.5 62 VAL B C 1
ATOM 4070 O O . VAL B 1 62 ? -5.523 -34.312 -19.844 1 91.5 62 VAL B O 1
ATOM 4073 N N . ILE B 1 63 ? -5.098 -36.438 -20.234 1 92.5 63 ILE B N 1
ATOM 4074 C CA . ILE B 1 63 ? -6.125 -36.5 -21.266 1 92.5 63 ILE B CA 1
ATOM 4075 C C . ILE B 1 63 ? -7.484 -36.156 -20.672 1 92.5 63 ILE B C 1
ATOM 4077 O O . ILE B 1 63 ? -8.172 -35.281 -21.188 1 92.5 63 ILE B O 1
ATOM 4081 N N . PRO B 1 64 ? -7.875 -36.781 -19.609 1 90.69 64 PRO B N 1
ATOM 4082 C CA . PRO B 1 64 ? -9.156 -36.406 -19.016 1 90.69 64 PRO B CA 1
ATOM 4083 C C . PRO B 1 64 ? -9.18 -34.938 -18.547 1 90.69 64 PRO B C 1
ATOM 4085 O O . PRO B 1 64 ? -10.219 -34.281 -18.641 1 90.69 64 PRO B O 1
ATOM 4088 N N . ALA B 1 65 ? -8.117 -34.469 -18.094 1 91.31 65 ALA B N 1
ATOM 4089 C CA . ALA B 1 65 ? -8.047 -33.094 -17.609 1 91.31 65 ALA B CA 1
ATOM 4090 C C . ALA B 1 65 ? -8.203 -32.094 -18.75 1 91.31 65 ALA B C 1
ATOM 4092 O O . ALA B 1 65 ? -8.852 -31.062 -18.594 1 91.31 65 ALA B O 1
ATOM 4093 N N . VAL B 1 66 ? -7.648 -32.469 -19.844 1 93.06 66 VAL B N 1
ATOM 4094 C CA . VAL B 1 66 ? -7.754 -31.594 -21 1 93.06 66 VAL B CA 1
ATOM 4095 C C . VAL B 1 66 ? -9.188 -31.609 -21.547 1 93.06 66 VAL B C 1
ATOM 4097 O O . VAL B 1 66 ? -9.711 -30.578 -21.969 1 93.06 66 VAL B O 1
ATOM 4100 N N . LYS B 1 67 ? -9.789 -32.719 -21.547 1 91.75 67 LYS B N 1
ATOM 4101 C CA . LYS B 1 67 ? -11.195 -32.812 -21.938 1 91.75 67 LYS B CA 1
ATOM 4102 C C . LYS B 1 67 ? -12.062 -31.953 -21 1 91.75 67 LYS B C 1
ATOM 4104 O O . LYS B 1 67 ? -13 -31.297 -21.453 1 91.75 67 LYS B O 1
ATOM 4109 N N . GLY B 1 68 ? -11.766 -32.062 -19.766 1 91.31 68 GLY B N 1
ATOM 4110 C CA . GLY B 1 68 ? -12.469 -31.219 -18.797 1 91.31 68 GLY B CA 1
ATOM 4111 C C . GLY B 1 68 ? -12.234 -29.734 -19.016 1 91.31 68 GLY B C 1
ATOM 4112 O O . GLY B 1 68 ? -13.141 -28.922 -18.797 1 91.31 68 GLY B O 1
ATOM 4113 N N . LEU B 1 69 ? -11.039 -29.453 -19.438 1 93 69 LEU B N 1
ATOM 4114 C CA . LEU B 1 69 ? -10.688 -28.062 -19.719 1 93 69 LEU B CA 1
ATOM 4115 C C . LEU B 1 69 ? -11.516 -27.516 -20.875 1 93 69 LEU B C 1
ATOM 4117 O O . LEU B 1 69 ? -11.93 -26.359 -20.859 1 93 69 LEU B O 1
ATOM 4121 N N . ILE B 1 70 ? -11.797 -28.344 -21.781 1 92.81 70 ILE B N 1
ATOM 4122 C CA . ILE B 1 70 ? -12.523 -27.938 -22.984 1 92.81 70 ILE B CA 1
ATOM 4123 C C . ILE B 1 70 ? -14.016 -27.844 -22.672 1 92.81 70 ILE B C 1
ATOM 4125 O O . ILE B 1 70 ? -14.68 -26.875 -23.031 1 92.81 70 ILE B O 1
ATOM 4129 N N . SER B 1 71 ? -14.594 -28.766 -21.875 1 91.38 71 SER B N 1
ATOM 4130 C CA . SER B 1 71 ? -16.031 -28.828 -21.625 1 91.38 71 SER B CA 1
ATOM 4131 C C . SER B 1 71 ? -16.406 -27.984 -20.406 1 91.38 71 SER B C 1
ATOM 4133 O O . SER B 1 71 ? -17.484 -27.391 -20.375 1 91.38 71 SER B O 1
ATOM 4135 N N . LEU B 1 72 ? -15.648 -27.953 -19.453 1 91.69 72 LEU B N 1
ATOM 4136 C CA . LEU B 1 72 ? -15.859 -27.281 -18.172 1 91.69 72 LEU B CA 1
ATOM 4137 C C . LEU B 1 72 ? -17.062 -27.891 -17.438 1 91.69 72 LEU B C 1
ATOM 4139 O O . LEU B 1 72 ? -17.719 -27.203 -16.656 1 91.69 72 LEU B O 1
ATOM 4143 N N . GLY B 1 73 ? -17.391 -29.031 -17.797 1 86.81 73 GLY B N 1
ATOM 4144 C CA . GLY B 1 73 ? -18.453 -29.75 -17.094 1 86.81 73 GLY B CA 1
ATOM 4145 C C . GLY B 1 73 ? -19.766 -29.766 -17.875 1 86.81 73 GLY B C 1
ATOM 4146 O O . GLY B 1 73 ? -20.078 -28.812 -18.594 1 86.81 73 GLY B O 1
ATOM 4147 N N . THR B 1 74 ? -20.516 -30.781 -17.688 1 83.38 74 THR B N 1
ATOM 4148 C CA . THR B 1 74 ? -21.781 -30.922 -18.391 1 83.38 74 THR B CA 1
ATOM 4149 C C . THR B 1 74 ? -22.906 -31.25 -17.406 1 83.38 74 THR B C 1
ATOM 4151 O O . THR B 1 74 ? -24.078 -30.984 -17.688 1 83.38 74 THR B O 1
ATOM 4154 N N . GLN B 1 75 ? -22.547 -31.781 -16.219 1 81.31 75 GLN B N 1
ATOM 4155 C CA . GLN B 1 75 ? -23.562 -32.188 -15.266 1 81.31 75 GLN B CA 1
ATOM 4156 C C . GLN B 1 75 ? -23.547 -31.312 -14.023 1 81.31 75 GLN B C 1
ATOM 4158 O O . GLN B 1 75 ? -22.562 -31.266 -13.297 1 81.31 75 GLN B O 1
ATOM 4163 N N . GLU B 1 76 ? -24.594 -30.578 -13.789 1 79.06 76 GLU B N 1
ATOM 4164 C CA . GLU B 1 76 ? -24.703 -29.719 -12.617 1 79.06 76 GLU B CA 1
ATOM 4165 C C . GLU B 1 76 ? -25.047 -30.516 -11.367 1 79.06 76 GLU B C 1
ATOM 4167 O O . GLU B 1 76 ? -25.562 -31.625 -11.461 1 79.06 76 GLU B O 1
ATOM 4172 N N . GLN B 1 77 ? -24.594 -29.875 -10.234 1 72.5 77 GLN B N 1
ATOM 4173 C CA . GLN B 1 77 ? -24.922 -30.516 -8.969 1 72.5 77 GLN B CA 1
ATOM 4174 C C . GLN B 1 77 ? -26.422 -30.5 -8.711 1 72.5 77 GLN B C 1
ATOM 4176 O O . GLN B 1 77 ? -27.094 -29.484 -8.961 1 72.5 77 GLN B O 1
ATOM 4181 N N . GLY B 1 78 ? -27.156 -31.562 -8.758 1 66.38 78 GLY B N 1
ATOM 4182 C CA . GLY B 1 78 ? -28.594 -31.594 -8.508 1 66.38 78 GLY B CA 1
ATOM 4183 C C . GLY B 1 78 ? -29.016 -32.719 -7.598 1 66.38 78 GLY B C 1
ATOM 4184 O O . GLY B 1 78 ? -28.188 -33.406 -7.012 1 66.38 78 GLY B O 1
ATOM 4185 N N . MET B 1 79 ? -30.141 -32.5 -7.023 1 62.03 79 MET B N 1
ATOM 4186 C CA . MET B 1 79 ? -30.766 -33.562 -6.234 1 62.03 79 MET B CA 1
ATOM 4187 C C . MET B 1 79 ? -31.391 -34.594 -7.141 1 62.03 79 MET B C 1
ATOM 4189 O O . MET B 1 79 ? -32.062 -34.281 -8.117 1 62.03 79 MET B O 1
ATOM 4193 N N . THR B 1 80 ? -30.672 -35.625 -7.367 1 57.22 80 THR B N 1
ATOM 4194 C CA . THR B 1 80 ? -31.297 -36.688 -8.148 1 57.22 80 THR B CA 1
ATOM 4195 C C . THR B 1 80 ? -32.156 -37.562 -7.254 1 57.22 80 THR B C 1
ATOM 4197 O O . THR B 1 80 ? -31.781 -37.906 -6.125 1 57.22 80 THR B O 1
ATOM 4200 N N . THR B 1 81 ? -33.375 -37.656 -7.605 1 59.97 81 THR B N 1
ATOM 4201 C CA . THR B 1 81 ? -34.312 -38.531 -6.906 1 59.97 81 THR B CA 1
ATOM 4202 C C . THR B 1 81 ? -33.969 -40 -7.133 1 59.97 81 THR B C 1
ATOM 4204 O O . THR B 1 81 ? -33.906 -40.469 -8.273 1 59.97 81 THR B O 1
ATOM 4207 N N . LYS B 1 82 ? -33.25 -40.531 -6.246 1 58.06 82 LYS B N 1
ATOM 4208 C CA . LYS B 1 82 ? -33.031 -41.969 -6.336 1 58.06 82 LYS B CA 1
ATOM 4209 C C . LYS B 1 82 ? -34.125 -42.75 -5.594 1 58.06 82 LYS B C 1
ATOM 4211 O O . LYS B 1 82 ? -34.5 -42.375 -4.48 1 58.06 82 LYS B O 1
ATOM 4216 N N . THR B 1 83 ? -34.812 -43.594 -6.293 1 61.62 83 THR B N 1
ATOM 4217 C CA . THR B 1 83 ? -35.844 -44.438 -5.699 1 61.62 83 THR B CA 1
ATOM 4218 C C . THR B 1 83 ? -35.188 -45.625 -4.996 1 61.62 83 THR B C 1
ATOM 4220 O O . THR B 1 83 ? -34.594 -46.469 -5.645 1 61.62 83 THR B O 1
ATOM 4223 N N . VAL B 1 84 ? -34.906 -45.406 -3.818 1 60.41 84 VAL B N 1
ATOM 4224 C CA . VAL B 1 84 ? -34.469 -46.594 -3.045 1 60.41 84 VAL B CA 1
ATOM 4225 C C . VAL B 1 84 ? -35.656 -47.188 -2.303 1 60.41 84 VAL B C 1
ATOM 4227 O O . VAL B 1 84 ? -36.281 -46.5 -1.464 1 60.41 84 VAL B O 1
ATOM 4230 N N . ASP B 1 85 ? -35.875 -48.375 -2.543 1 64.75 85 ASP B N 1
ATOM 4231 C CA . ASP B 1 85 ? -36.906 -49.219 -1.961 1 64.75 85 ASP B CA 1
ATOM 4232 C C . ASP B 1 85 ? -38.281 -48.531 -2.051 1 64.75 85 ASP B C 1
ATOM 4234 O O . ASP B 1 85 ? -39.062 -48.594 -1.105 1 64.75 85 ASP B O 1
ATOM 4238 N N . GLY B 1 86 ? -38.531 -47.812 -3.123 1 63.53 86 GLY B N 1
ATOM 4239 C CA . GLY B 1 86 ? -39.844 -47.25 -3.406 1 63.53 86 GLY B CA 1
ATOM 4240 C C . GLY B 1 86 ? -40 -45.844 -2.893 1 63.53 86 GLY B C 1
ATOM 4241 O O . GLY B 1 86 ? -41.062 -45.219 -3.107 1 63.53 86 GLY B O 1
ATOM 4242 N N . ILE B 1 87 ? -39.094 -45.469 -2.045 1 65.88 87 ILE B N 1
ATOM 4243 C CA . ILE B 1 87 ? -39.188 -44.094 -1.52 1 65.88 87 ILE B CA 1
ATOM 4244 C C . ILE B 1 87 ? -38.219 -43.188 -2.309 1 65.88 87 ILE B C 1
ATOM 4246 O O . ILE B 1 87 ? -37.031 -43.5 -2.461 1 65.88 87 ILE B O 1
ATOM 4250 N N . LYS B 1 88 ? -38.781 -42.281 -2.895 1 64.62 88 LYS B N 1
ATOM 4251 C CA . LYS B 1 88 ? -38.031 -41.312 -3.658 1 64.62 88 LYS B CA 1
ATOM 4252 C C . LYS B 1 88 ? -37.156 -40.438 -2.74 1 64.62 88 LYS B C 1
ATOM 4254 O O . LYS B 1 88 ? -37.688 -39.688 -1.917 1 64.62 88 LYS B O 1
ATOM 4259 N N . ILE B 1 89 ? -35.906 -40.781 -2.596 1 66 89 ILE B N 1
ATOM 4260 C CA . ILE B 1 89 ? -35.031 -39.969 -1.764 1 66 89 ILE B CA 1
ATOM 4261 C C . ILE B 1 89 ? -34.188 -39.062 -2.646 1 66 89 ILE B C 1
ATOM 4263 O O . ILE B 1 89 ? -33.75 -39.438 -3.73 1 66 89 ILE B O 1
ATOM 4267 N N . GLN B 1 90 ? -34.219 -37.812 -2.365 1 62.44 90 GLN B N 1
ATOM 4268 C CA . GLN B 1 90 ? -33.438 -36.844 -3.053 1 62.44 90 GLN B CA 1
ATOM 4269 C C . GLN B 1 90 ? -31.969 -36.906 -2.598 1 62.44 90 GLN B C 1
ATOM 4271 O O . GLN B 1 90 ? -31.672 -36.75 -1.41 1 62.44 90 GLN B O 1
ATOM 4276 N N . VAL B 1 91 ? -31.203 -37.656 -3.4 1 60.12 91 VAL B N 1
ATOM 4277 C CA . VAL B 1 91 ? -29.781 -37.719 -3.041 1 60.12 91 VAL B CA 1
ATOM 4278 C C . VAL B 1 91 ? -29.016 -36.625 -3.781 1 60.12 91 VAL B C 1
ATOM 4280 O O . VAL B 1 91 ? -29.281 -36.344 -4.957 1 60.12 91 VAL B O 1
ATOM 4283 N N . ALA B 1 92 ? -28.188 -36 -3.09 1 59.34 92 ALA B N 1
ATOM 4284 C CA . ALA B 1 92 ? -27.312 -34.969 -3.65 1 59.34 92 ALA B CA 1
ATOM 4285 C C . ALA B 1 92 ? -26.281 -35.594 -4.586 1 59.34 92 ALA B C 1
ATOM 4287 O O . ALA B 1 92 ? -25.547 -36.5 -4.195 1 59.34 92 ALA B O 1
ATOM 4288 N N . THR B 1 93 ? -26.531 -35.688 -5.941 1 60.41 93 THR B N 1
ATOM 4289 C CA . THR B 1 93 ? -25.547 -36.188 -6.895 1 60.41 93 THR B CA 1
ATOM 4290 C C . THR B 1 93 ? -24.438 -35.156 -7.109 1 60.41 93 THR B C 1
ATOM 4292 O O . THR B 1 93 ? -24.703 -33.969 -7.258 1 60.41 93 THR B O 1
ATOM 4295 N N . GLN B 1 94 ? -23.219 -35.656 -6.824 1 67.25 94 GLN B N 1
ATOM 4296 C CA . GLN B 1 94 ? -22.047 -34.781 -6.973 1 67.25 94 GLN B CA 1
ATOM 4297 C C . GLN B 1 94 ? -21.812 -34.438 -8.438 1 67.25 94 GLN B C 1
ATOM 4299 O O . GLN B 1 94 ? -21.781 -35.281 -9.305 1 67.25 94 GLN B O 1
ATOM 4304 N N . GLY B 1 95 ? -22.188 -33.25 -8.883 1 75.81 95 GLY B N 1
ATOM 4305 C CA . GLY B 1 95 ? -21.984 -32.781 -10.25 1 75.81 95 GLY B CA 1
ATOM 4306 C C . GLY B 1 95 ? -20.562 -32.344 -10.523 1 75.81 95 GLY B C 1
ATOM 4307 O O . GLY B 1 95 ? -19.656 -32.594 -9.727 1 75.81 95 GLY B O 1
ATOM 4308 N N . ASP B 1 96 ? -20.375 -32 -11.836 1 81.94 96 ASP B N 1
ATOM 4309 C CA . ASP B 1 96 ? -19.078 -31.484 -12.273 1 81.94 96 ASP B CA 1
ATOM 4310 C C . ASP B 1 96 ? -18.781 -30.141 -11.609 1 81.94 96 ASP B C 1
ATOM 4312 O O . ASP B 1 96 ? -19.688 -29.438 -11.164 1 81.94 96 ASP B O 1
ATOM 4316 N N . ASN B 1 97 ? -17.594 -29.938 -11.383 1 85.56 97 ASN B N 1
ATOM 4317 C CA . ASN B 1 97 ? -17.125 -28.656 -10.883 1 85.56 97 ASN B CA 1
ATOM 4318 C C . ASN B 1 97 ? -16.234 -27.953 -11.898 1 85.56 97 ASN B C 1
ATOM 4320 O O . ASN B 1 97 ? -15.07 -28.328 -12.094 1 85.56 97 ASN B O 1
ATOM 4324 N N . SER B 1 98 ? -16.734 -26.953 -12.5 1 88.81 98 SER B N 1
ATOM 4325 C CA . SER B 1 98 ? -16.031 -26.25 -13.57 1 88.81 98 SER B CA 1
ATOM 4326 C C . SER B 1 98 ? -14.695 -25.688 -13.094 1 88.81 98 SER B C 1
ATOM 4328 O O . SER B 1 98 ? -13.719 -25.688 -13.844 1 88.81 98 SER B O 1
ATOM 4330 N N . MET B 1 99 ? -14.688 -25.266 -11.906 1 87.12 99 MET B N 1
ATOM 4331 C CA . MET B 1 99 ? -13.461 -24.703 -11.359 1 87.12 99 MET B CA 1
ATOM 4332 C C . MET B 1 99 ? -12.344 -25.734 -11.32 1 87.12 99 MET B C 1
ATOM 4334 O O . MET B 1 99 ? -11.211 -25.453 -11.711 1 87.12 99 MET B O 1
ATOM 4338 N N . LEU B 1 100 ? -12.695 -26.859 -10.914 1 85.62 100 LEU B N 1
ATOM 4339 C CA . LEU B 1 100 ? -11.711 -27.938 -10.797 1 85.62 100 LEU B CA 1
ATOM 4340 C C . LEU B 1 100 ? -11.234 -28.391 -12.172 1 85.62 100 LEU B C 1
ATOM 4342 O O . LEU B 1 100 ? -10.039 -28.641 -12.367 1 85.62 100 LEU B O 1
ATOM 4346 N N . MET B 1 101 ? -12.18 -28.453 -12.984 1 88.88 101 MET B N 1
ATOM 4347 C CA . MET B 1 101 ? -11.828 -28.875 -14.336 1 88.88 101 MET B CA 1
ATOM 4348 C C . MET B 1 101 ? -10.883 -27.891 -14.992 1 88.88 101 MET B C 1
ATOM 4350 O O . MET B 1 101 ? -9.945 -28.281 -15.688 1 88.88 101 MET B O 1
ATOM 4354 N N . LEU B 1 102 ? -11.156 -26.672 -14.75 1 91.19 102 LEU B N 1
ATOM 4355 C CA . LEU B 1 102 ? -10.273 -25.641 -15.289 1 91.19 102 LEU B CA 1
ATOM 4356 C C . LEU B 1 102 ? -8.883 -25.734 -14.664 1 91.19 102 LEU B C 1
ATOM 4358 O O . LEU B 1 102 ? -7.879 -25.703 -15.383 1 91.19 102 LEU B O 1
ATOM 4362 N N . ILE B 1 103 ? -8.75 -25.906 -13.43 1 88.19 103 ILE B N 1
ATOM 4363 C CA . ILE B 1 103 ? -7.484 -25.922 -12.719 1 88.19 103 ILE B CA 1
ATOM 4364 C C . ILE B 1 103 ? -6.688 -27.172 -13.094 1 88.19 103 ILE B C 1
ATOM 4366 O O . ILE B 1 103 ? -5.48 -27.094 -13.336 1 88.19 103 ILE B O 1
ATOM 4370 N N . PHE B 1 104 ? -7.324 -28.281 -13.156 1 87.69 104 PHE B N 1
ATOM 4371 C CA . PHE B 1 104 ? -6.637 -29.516 -13.516 1 87.69 104 PHE B CA 1
ATOM 4372 C C . PHE B 1 104 ? -6.176 -29.484 -14.961 1 87.69 104 PHE B C 1
ATOM 4374 O O . PHE B 1 104 ? -5.113 -30.016 -15.297 1 87.69 104 PHE B O 1
ATOM 4381 N N . GLY B 1 105 ? -7.051 -28.906 -15.688 1 91.31 105 GLY B N 1
ATOM 4382 C CA . GLY B 1 105 ? -6.641 -28.734 -17.062 1 91.31 105 GLY B CA 1
ATOM 4383 C C . GLY B 1 105 ? -5.387 -27.891 -17.219 1 91.31 105 GLY B C 1
ATOM 4384 O O . GLY B 1 105 ? -4.465 -28.266 -17.938 1 91.31 105 GLY B O 1
ATOM 4385 N N . LEU B 1 106 ? -5.402 -26.859 -16.5 1 91.5 106 LEU B N 1
ATOM 4386 C CA . LEU B 1 106 ? -4.25 -25.969 -16.562 1 91.5 106 LEU B CA 1
ATOM 4387 C C . LEU B 1 106 ? -3.018 -26.625 -15.953 1 91.5 106 LEU B C 1
ATOM 4389 O O . LEU B 1 106 ? -1.91 -26.484 -16.484 1 91.5 106 LEU B O 1
ATOM 4393 N N . ALA B 1 107 ? -3.184 -27.266 -14.859 1 87.5 107 ALA B N 1
ATOM 4394 C CA . ALA B 1 107 ? -2.084 -27.984 -14.219 1 87.5 107 ALA B CA 1
ATOM 4395 C C . ALA B 1 107 ? -1.496 -29.031 -15.156 1 87.5 107 ALA B C 1
ATOM 4397 O O . ALA B 1 107 ? -0.28 -29.234 -15.188 1 87.5 107 ALA B O 1
ATOM 4398 N N . SER B 1 108 ? -2.377 -29.672 -15.836 1 90.5 108 SER B N 1
ATOM 4399 C CA . SER B 1 108 ? -1.94 -30.688 -16.781 1 90.5 108 SER B CA 1
ATOM 4400 C C . SER B 1 108 ? -1.112 -30.078 -17.906 1 90.5 108 SER B C 1
ATOM 4402 O O . SER B 1 108 ? -0.135 -30.672 -18.375 1 90.5 108 SER B O 1
ATOM 4404 N N . LEU B 1 109 ? -1.518 -28.938 -18.297 1 90.69 109 LEU B N 1
ATOM 4405 C CA . LEU B 1 109 ? -0.759 -28.266 -19.344 1 90.69 109 LEU B CA 1
ATOM 4406 C C . LEU B 1 109 ? 0.619 -27.844 -18.828 1 90.69 109 LEU B C 1
ATOM 4408 O O . LEU B 1 109 ? 1.612 -27.969 -19.547 1 90.69 109 LEU B O 1
ATOM 4412 N N . ILE B 1 110 ? 0.631 -27.391 -17.656 1 87 110 ILE B N 1
ATOM 4413 C CA . ILE B 1 110 ? 1.907 -27.031 -17.047 1 87 110 ILE B CA 1
ATOM 4414 C C . ILE B 1 110 ? 2.793 -28.266 -16.922 1 87 110 ILE B C 1
ATOM 4416 O O . ILE B 1 110 ? 3.994 -28.203 -17.188 1 87 110 ILE B O 1
ATOM 4420 N N . PHE B 1 111 ? 2.182 -29.328 -16.484 1 87 111 PHE B N 1
ATOM 4421 C CA . PHE B 1 111 ? 2.891 -30.594 -16.359 1 87 111 PHE B CA 1
ATOM 4422 C C . PHE B 1 111 ? 3.488 -31.016 -17.703 1 87 111 PHE B C 1
ATOM 4424 O O . PHE B 1 111 ? 4.633 -31.469 -17.766 1 87 111 PHE B O 1
ATOM 4431 N N . CYS B 1 112 ? 2.771 -30.844 -18.734 1 90.69 112 CYS B N 1
ATOM 4432 C CA . CYS B 1 112 ? 3.25 -31.172 -20.078 1 90.69 112 CYS B CA 1
ATOM 4433 C C . CYS B 1 112 ? 4.414 -30.281 -20.469 1 90.69 112 CYS B C 1
ATOM 4435 O O . CYS B 1 112 ? 5.363 -30.734 -21.125 1 90.69 112 CYS B O 1
ATOM 4437 N N . CYS B 1 113 ? 4.32 -29.062 -20.062 1 86.81 113 CYS B N 1
ATOM 4438 C CA . CYS B 1 113 ? 5.406 -28.125 -20.359 1 86.81 113 CYS B CA 1
ATOM 4439 C C . CYS B 1 113 ? 6.676 -28.516 -19.594 1 86.81 113 CYS B C 1
ATOM 4441 O O . CYS B 1 113 ? 7.777 -28.438 -20.141 1 86.81 113 CYS B O 1
ATOM 4443 N N . VAL B 1 114 ? 6.508 -28.906 -18.391 1 83.38 114 VAL B N 1
ATOM 4444 C CA . VAL B 1 114 ? 7.652 -29.359 -17.609 1 83.38 114 VAL B CA 1
ATOM 4445 C C . VAL B 1 114 ? 8.266 -30.594 -18.25 1 83.38 114 VAL B C 1
ATOM 4447 O O . VAL B 1 114 ? 9.492 -30.719 -18.328 1 83.38 114 VAL B O 1
ATOM 4450 N N . PHE B 1 115 ? 7.453 -31.484 -18.672 1 87.75 115 PHE B N 1
ATOM 4451 C CA . PHE B 1 115 ? 7.945 -32.688 -19.312 1 87.75 115 PHE B CA 1
ATOM 4452 C C . PHE B 1 115 ? 8.672 -32.344 -20.609 1 87.75 115 PHE B C 1
ATOM 4454 O O . PHE B 1 115 ? 9.672 -32.969 -20.953 1 87.75 115 PHE B O 1
ATOM 4461 N N . ALA B 1 116 ? 8.094 -31.438 -21.344 1 87.69 116 ALA B N 1
ATOM 4462 C CA . ALA B 1 116 ? 8.758 -30.984 -22.562 1 87.69 116 ALA B CA 1
ATOM 4463 C C . ALA B 1 116 ? 10.164 -30.484 -22.266 1 87.69 116 ALA B C 1
ATOM 4465 O O . ALA B 1 116 ? 11.086 -30.719 -23.047 1 87.69 116 ALA B O 1
ATOM 4466 N N . TYR B 1 117 ? 10.258 -29.906 -21.219 1 80.06 117 TYR B N 1
ATOM 4467 C CA . TYR B 1 117 ? 11.57 -29.406 -20.812 1 80.06 117 TYR B CA 1
ATOM 4468 C C . TYR B 1 117 ? 12.5 -30.578 -20.469 1 80.06 117 TYR B C 1
ATOM 4470 O O . TYR B 1 117 ? 13.68 -30.562 -20.828 1 80.06 117 TYR B O 1
ATOM 4478 N N . ILE B 1 118 ? 12.039 -31.547 -19.734 1 82.75 118 ILE B N 1
ATOM 4479 C CA . ILE B 1 118 ? 12.828 -32.719 -19.391 1 82.75 118 ILE B CA 1
ATOM 4480 C C . ILE B 1 118 ? 13.227 -33.469 -20.672 1 82.75 118 ILE B C 1
ATOM 4482 O O . ILE B 1 118 ? 14.359 -33.938 -20.781 1 82.75 118 ILE B O 1
ATOM 4486 N N . TYR B 1 119 ? 12.305 -33.531 -21.531 1 87.31 119 TYR B N 1
ATOM 4487 C CA . TYR B 1 119 ? 12.57 -34.188 -22.812 1 87.31 119 TYR B CA 1
ATOM 4488 C C . TYR B 1 119 ? 13.68 -33.438 -23.562 1 87.31 119 TYR B C 1
ATOM 4490 O O . TYR B 1 119 ? 14.586 -34.094 -24.125 1 87.31 119 TYR B O 1
ATOM 4498 N N . TRP B 1 120 ? 13.555 -32.188 -23.547 1 84.44 120 TRP B N 1
ATOM 4499 C CA . TRP B 1 120 ? 14.594 -31.391 -24.188 1 84.44 120 TRP B CA 1
ATOM 4500 C C . TRP B 1 120 ? 15.945 -31.609 -23.516 1 84.44 120 TRP B C 1
ATOM 4502 O O . TRP B 1 120 ? 16.984 -31.672 -24.188 1 84.44 120 TRP B O 1
ATOM 4512 N N . SER B 1 121 ? 15.938 -31.703 -22.25 1 80.12 121 SER B N 1
ATOM 4513 C CA . SER B 1 121 ? 17.172 -31.953 -21.5 1 80.12 121 SER B CA 1
ATOM 4514 C C . SER B 1 121 ? 17.766 -33.312 -21.844 1 80.12 121 SER B C 1
ATOM 4516 O O . SER B 1 121 ? 18.984 -33.469 -21.844 1 80.12 121 SER B O 1
ATOM 4518 N N . ASN B 1 122 ? 16.891 -34.281 -22.078 1 85.12 122 ASN B N 1
ATOM 4519 C CA . ASN B 1 122 ? 17.328 -35.594 -22.5 1 85.12 122 ASN B CA 1
ATOM 4520 C C . ASN B 1 122 ? 18.031 -35.562 -23.844 1 85.12 122 ASN B C 1
ATOM 4522 O O . ASN B 1 122 ? 19.094 -36.156 -24.016 1 85.12 122 ASN B O 1
ATOM 4526 N N . ILE B 1 123 ? 17.484 -34.812 -24.719 1 86.06 123 ILE B N 1
ATOM 4527 C CA . ILE B 1 123 ? 18.062 -34.719 -26.047 1 86.06 123 ILE B CA 1
ATOM 4528 C C . ILE B 1 123 ? 19.391 -33.938 -25.969 1 86.06 123 ILE B C 1
ATOM 4530 O O . ILE B 1 123 ? 20.344 -34.281 -26.672 1 86.06 123 ILE B O 1
ATOM 4534 N N . LYS B 1 124 ? 19.375 -33 -25.156 1 82.44 124 LYS B N 1
ATOM 4535 C CA . LYS B 1 124 ? 20.609 -32.219 -24.969 1 82.44 124 LYS B CA 1
ATOM 4536 C C . LYS B 1 124 ? 21.719 -33.094 -24.391 1 82.44 124 LYS B C 1
ATOM 4538 O O . LYS B 1 124 ? 22.875 -32.969 -24.766 1 82.44 124 LYS B O 1
ATOM 4543 N N . SER B 1 125 ? 21.375 -33.875 -23.453 1 82.62 125 SER B N 1
ATOM 4544 C CA . SER B 1 125 ? 22.344 -34.781 -22.859 1 82.62 125 SER B CA 1
ATOM 4545 C C . SER B 1 125 ? 22.891 -35.781 -23.906 1 82.62 125 SER B C 1
ATOM 4547 O O . SER B 1 125 ? 24.078 -36.094 -23.906 1 82.62 125 SER B O 1
ATOM 4549 N N . ALA B 1 126 ? 22.016 -36.188 -24.719 1 84 126 ALA B N 1
ATOM 4550 C CA . ALA B 1 126 ? 22.422 -37.094 -25.797 1 84 126 ALA B CA 1
ATOM 4551 C C . ALA B 1 126 ? 23.344 -36.406 -26.781 1 84 126 ALA B C 1
ATOM 4553 O O . ALA B 1 126 ? 24.328 -37 -27.25 1 84 126 ALA B O 1
ATOM 4554 N N . ALA B 1 127 ? 23.031 -35.188 -27.078 1 84.62 127 ALA B N 1
ATOM 4555 C CA . ALA B 1 127 ? 23.859 -34.375 -27.984 1 84.62 127 ALA B CA 1
ATOM 4556 C C . ALA B 1 127 ? 25.25 -34.156 -27.375 1 84.62 127 ALA B C 1
ATOM 4558 O O . ALA B 1 127 ? 26.25 -34.188 -28.078 1 84.62 127 ALA B O 1
ATOM 4559 N N . HIS B 1 128 ? 25.234 -33.906 -26.141 1 83.31 128 HIS B N 1
ATOM 4560 C CA . HIS B 1 128 ? 26.5 -33.688 -25.438 1 83.31 128 HIS B CA 1
ATOM 4561 C C . HIS B 1 128 ? 27.359 -34.938 -25.484 1 83.31 128 HIS B C 1
ATOM 4563 O O . HIS B 1 128 ? 28.578 -34.875 -25.641 1 83.31 128 HIS B O 1
ATOM 4569 N N . LEU B 1 129 ? 26.844 -36.094 -25.281 1 83.81 129 LEU B N 1
ATOM 4570 C CA . LEU B 1 129 ? 27.562 -37.375 -25.344 1 83.81 129 LEU B CA 1
ATOM 4571 C C . LEU B 1 129 ? 28.141 -37.594 -26.734 1 83.81 129 LEU B C 1
ATOM 4573 O O . LEU B 1 129 ? 29.266 -38.125 -26.859 1 83.81 129 LEU B O 1
ATOM 4577 N N . LEU B 1 130 ? 27.391 -37.188 -27.719 1 83.81 130 LEU B N 1
ATOM 4578 C CA . LEU B 1 130 ? 27.859 -37.312 -29.094 1 83.81 130 LEU B CA 1
ATOM 4579 C C . LEU B 1 130 ? 29.094 -36.438 -29.328 1 83.81 130 LEU B C 1
ATOM 4581 O O . LEU B 1 130 ? 30.047 -36.844 -29.984 1 83.81 130 LEU B O 1
ATOM 4585 N N . THR B 1 131 ? 29 -35.281 -28.812 1 83.44 131 THR B N 1
ATOM 4586 C CA . THR B 1 131 ? 30.125 -34.344 -28.969 1 83.44 131 THR B CA 1
ATOM 4587 C C . THR B 1 131 ? 31.344 -34.844 -28.219 1 83.44 131 THR B C 1
ATOM 4589 O O . THR B 1 131 ? 32.469 -34.719 -28.688 1 83.44 131 THR B O 1
ATOM 4592 N N . LEU B 1 132 ? 31.172 -35.406 -27.062 1 84.06 132 LEU B N 1
ATOM 4593 C CA . LEU B 1 132 ? 32.281 -35.969 -26.281 1 84.06 132 LEU B CA 1
ATOM 4594 C C . LEU B 1 132 ? 32.906 -37.125 -27.016 1 84.06 132 LEU B C 1
ATOM 4596 O O . LEU B 1 132 ? 34.125 -37.281 -27.031 1 84.06 132 LEU B O 1
ATOM 4600 N N . LYS B 1 133 ? 32.156 -37.969 -27.609 1 82.69 133 LYS B N 1
ATOM 4601 C CA . LYS B 1 133 ? 32.656 -39.125 -28.375 1 82.69 133 LYS B CA 1
ATOM 4602 C C . LYS B 1 133 ? 33.469 -38.656 -29.594 1 82.69 133 LYS B C 1
ATOM 4604 O O . LYS B 1 133 ? 34.5 -39.25 -29.922 1 82.69 133 LYS B O 1
ATOM 4609 N N . GLU B 1 134 ? 32.969 -37.625 -30.188 1 81.5 134 GLU B N 1
ATOM 4610 C CA . GLU B 1 134 ? 33.656 -37.094 -31.344 1 81.5 134 GLU B CA 1
ATOM 4611 C C . GLU B 1 134 ? 35 -36.469 -30.953 1 81.5 134 GLU B C 1
ATOM 4613 O O . GLU B 1 134 ? 35.969 -36.562 -31.719 1 81.5 134 GLU B O 1
ATOM 4618 N N . GLU B 1 135 ? 34.969 -35.875 -29.781 1 80.88 135 GLU B N 1
ATOM 4619 C CA . GLU B 1 135 ? 36.188 -35.25 -29.312 1 80.88 135 GLU B CA 1
ATOM 4620 C C . GLU B 1 135 ? 37.094 -36.219 -28.594 1 80.88 135 GLU B C 1
ATOM 4622 O O . GLU B 1 135 ? 38.219 -35.906 -28.219 1 80.88 135 GLU B O 1
ATOM 4627 N N . GLY B 1 136 ? 36.719 -37.438 -28.312 1 76.25 136 GLY B N 1
ATOM 4628 C CA . GLY B 1 136 ? 37.469 -38.5 -27.672 1 76.25 136 GLY B CA 1
ATOM 4629 C C . GLY B 1 136 ? 37.625 -38.312 -26.188 1 76.25 136 GLY B C 1
ATOM 4630 O O . GLY B 1 136 ? 38.625 -38.75 -25.594 1 76.25 136 GLY B O 1
ATOM 4631 N N . ARG B 1 137 ? 36.812 -37.594 -25.625 1 78.12 137 ARG B N 1
ATOM 4632 C CA . ARG B 1 137 ? 36.875 -37.344 -24.203 1 78.12 137 ARG B CA 1
ATOM 4633 C C . ARG B 1 137 ? 36.156 -38.406 -23.406 1 78.12 137 ARG B C 1
ATOM 4635 O O . ARG B 1 137 ? 35.281 -39.094 -23.938 1 78.12 137 ARG B O 1
ATOM 4642 N N . GLU B 1 138 ? 36.562 -38.75 -22.219 1 76.69 138 GLU B N 1
ATOM 4643 C CA . GLU B 1 138 ? 35.969 -39.781 -21.375 1 76.69 138 GLU B CA 1
ATOM 4644 C C . GLU B 1 138 ? 34.562 -39.344 -20.906 1 76.69 138 GLU B C 1
ATOM 4646 O O . GLU B 1 138 ? 34.312 -38.188 -20.609 1 76.69 138 GLU B O 1
ATOM 4651 N N . ILE B 1 139 ? 33.594 -40.219 -21.031 1 74.5 139 ILE B N 1
ATOM 4652 C CA . ILE B 1 139 ? 32.219 -40.031 -20.594 1 74.5 139 ILE B CA 1
ATOM 4653 C C . ILE B 1 139 ? 32.156 -40.094 -19.062 1 74.5 139 ILE B C 1
ATOM 4655 O O . ILE B 1 139 ? 32.594 -41.062 -18.453 1 74.5 139 ILE B O 1
ATOM 4659 N N . PRO B 1 140 ? 31.859 -38.938 -18.484 1 69.69 140 PRO B N 1
ATOM 4660 C CA . PRO B 1 140 ? 31.875 -38.906 -17.031 1 69.69 140 PRO B CA 1
ATOM 4661 C C . PRO B 1 140 ? 30.859 -39.875 -16.406 1 69.69 140 PRO B C 1
ATOM 4663 O O . PRO B 1 140 ? 29.812 -40.125 -16.984 1 69.69 140 PRO B O 1
ATOM 4666 N N . SER B 1 141 ? 31.234 -40.719 -15.352 1 64.38 141 SER B N 1
ATOM 4667 C CA . SER B 1 141 ? 30.359 -41.625 -14.617 1 64.38 141 SER B CA 1
ATOM 4668 C C . SER B 1 141 ? 29.328 -40.875 -13.797 1 64.38 141 SER B C 1
ATOM 4670 O O . SER B 1 141 ? 29.453 -39.656 -13.609 1 64.38 141 SER B O 1
ATOM 4672 N N . PHE B 1 142 ? 28.203 -41.562 -13.422 1 61.06 142 PHE B N 1
ATOM 4673 C CA . PHE B 1 142 ? 27.141 -40.938 -12.625 1 61.06 142 PHE B CA 1
ATOM 4674 C C . PHE B 1 142 ? 27.719 -40.281 -11.391 1 61.06 142 PHE B C 1
ATOM 4676 O O . PHE B 1 142 ? 27.312 -39.156 -11.039 1 61.06 142 PHE B O 1
ATOM 4683 N N . LYS B 1 143 ? 28.594 -41.031 -10.773 1 60.31 143 LYS B N 1
ATOM 4684 C CA . LYS B 1 143 ? 29.219 -40.5 -9.57 1 60.31 143 LYS B CA 1
ATOM 4685 C C . LYS B 1 143 ? 29.984 -39.219 -9.875 1 60.31 143 LYS B C 1
ATOM 4687 O O . LYS B 1 143 ? 29.938 -38.25 -9.094 1 60.31 143 LYS B O 1
ATOM 4692 N N . LYS B 1 144 ? 30.625 -39.188 -10.961 1 61.88 144 LYS B N 1
ATOM 4693 C CA . LYS B 1 144 ? 31.375 -38 -11.328 1 61.88 144 LYS B CA 1
ATOM 4694 C C . LYS B 1 144 ? 30.453 -36.875 -11.75 1 61.88 144 LYS B C 1
ATOM 4696 O O . LYS B 1 144 ? 30.734 -35.688 -11.484 1 61.88 144 LYS B O 1
ATOM 4701 N N . ASP B 1 145 ? 29.266 -37.312 -12.25 1 58.41 145 ASP B N 1
ATOM 4702 C CA . ASP B 1 145 ? 28.281 -36.344 -12.664 1 58.41 145 ASP B CA 1
ATOM 4703 C C . ASP B 1 145 ? 27.578 -35.719 -11.453 1 58.41 145 ASP B C 1
ATOM 4705 O O . ASP B 1 145 ? 27.344 -34.5 -11.422 1 58.41 145 ASP B O 1
ATOM 4709 N N . ILE B 1 146 ? 27.203 -36.719 -10.57 1 57.84 146 ILE B N 1
ATOM 4710 C CA . ILE B 1 146 ? 26.578 -36.219 -9.359 1 57.84 146 ILE B CA 1
ATOM 4711 C C . ILE B 1 146 ? 27.562 -35.375 -8.57 1 57.84 146 ILE B C 1
ATOM 4713 O O . ILE B 1 146 ? 27.203 -34.344 -7.996 1 57.84 146 ILE B O 1
ATOM 4717 N N . LYS B 1 147 ? 28.719 -35.938 -8.383 1 56.44 147 LYS B N 1
ATOM 4718 C CA . LYS B 1 147 ? 29.766 -35.188 -7.715 1 56.44 147 LYS B CA 1
ATOM 4719 C C . LYS B 1 147 ? 30 -33.844 -8.422 1 56.44 147 LYS B C 1
ATOM 4721 O O . LYS B 1 147 ? 30.234 -32.812 -7.773 1 56.44 147 LYS B O 1
ATOM 4726 N N . SER B 1 148 ? 29.844 -33.969 -9.688 1 52.19 148 SER B N 1
ATOM 4727 C CA . SER B 1 148 ? 29.953 -32.719 -10.43 1 52.19 148 SER B CA 1
ATOM 4728 C C . SER B 1 148 ? 28.719 -31.844 -10.234 1 52.19 148 SER B C 1
ATOM 4730 O O . SER B 1 148 ? 28.812 -30.609 -10.227 1 52.19 148 SER B O 1
ATOM 4732 N N . LEU B 1 149 ? 27.672 -32.562 -10.172 1 48.06 149 LEU B N 1
ATOM 4733 C CA . LEU B 1 149 ? 26.422 -31.844 -9.922 1 48.06 149 LEU B CA 1
ATOM 4734 C C . LEU B 1 149 ? 26.406 -31.281 -8.508 1 48.06 149 LEU B C 1
ATOM 4736 O O . LEU B 1 149 ? 25.906 -30.172 -8.289 1 48.06 149 LEU B O 1
ATOM 4740 N N . THR B 1 150 ? 26.609 -32.219 -7.523 1 48.03 150 THR B N 1
ATOM 4741 C CA . THR B 1 150 ? 26.688 -31.75 -6.141 1 48.03 150 THR B CA 1
ATOM 4742 C C . THR B 1 150 ? 27.734 -30.656 -5.992 1 48.03 150 THR B C 1
ATOM 4744 O O . THR B 1 150 ? 27.562 -29.719 -5.199 1 48.03 150 THR B O 1
ATOM 4747 N N . ASP B 1 151 ? 28.891 -30.969 -6.477 1 47.09 151 ASP B N 1
ATOM 4748 C CA . ASP B 1 151 ? 29.875 -29.891 -6.418 1 47.09 151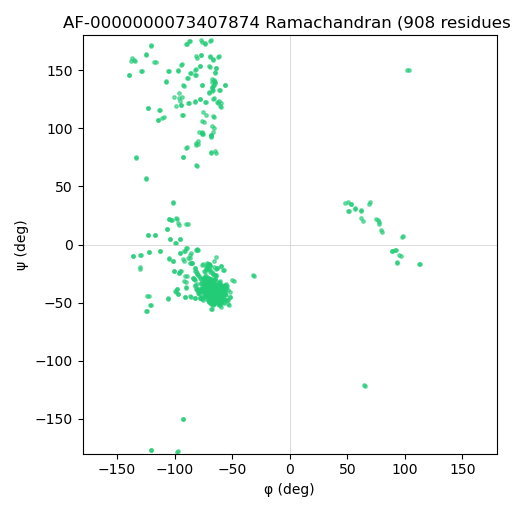 ASP B CA 1
ATOM 4749 C C . ASP B 1 151 ? 29.406 -28.672 -7.207 1 47.09 151 ASP B C 1
ATOM 4751 O O . ASP B 1 151 ? 29.562 -27.547 -6.758 1 47.09 151 ASP B O 1
ATOM 4755 N N . GLY B 1 152 ? 29.016 -28.859 -8.453 1 43.91 152 GLY B N 1
ATOM 4756 C CA . GLY B 1 152 ? 28.609 -27.719 -9.281 1 43.91 152 GLY B CA 1
ATOM 4757 C C . GLY B 1 152 ? 27.109 -27.547 -9.367 1 43.91 152 GLY B C 1
ATOM 4758 O O . GLY B 1 152 ? 26.609 -26.422 -9.484 1 43.91 152 GLY B O 1
ATOM 4759 N N . ARG B 1 153 ? 26.234 -28.656 -9.484 1 46.78 153 ARG B N 1
ATOM 4760 C CA . ARG B 1 153 ? 24.859 -28.562 -9.953 1 46.78 153 ARG B CA 1
ATOM 4761 C C . ARG B 1 153 ? 23.875 -28.688 -8.797 1 46.78 153 ARG B C 1
ATOM 4763 O O . ARG B 1 153 ? 22.656 -28.797 -9.008 1 46.78 153 ARG B O 1
ATOM 4770 N N . PHE B 1 154 ? 24.25 -29.094 -7.598 1 49.62 154 PHE B N 1
ATOM 4771 C CA . PHE B 1 154 ? 23.391 -29.047 -6.43 1 49.62 154 PHE B CA 1
ATOM 4772 C C . PHE B 1 154 ? 22.422 -27.875 -6.52 1 49.62 154 PHE B C 1
ATOM 4774 O O . PHE B 1 154 ? 21.266 -27.984 -6.109 1 49.62 154 PHE B O 1
ATOM 4781 N N . HIS B 1 155 ? 22.922 -27 -7.211 1 53.94 155 HIS B N 1
ATOM 4782 C CA . HIS B 1 155 ? 22.156 -25.766 -7.328 1 53.94 155 HIS B CA 1
ATOM 4783 C C . HIS B 1 155 ? 20.922 -25.969 -8.211 1 53.94 155 HIS B C 1
ATOM 4785 O O . HIS B 1 155 ? 19.891 -25.344 -7.98 1 53.94 155 HIS B O 1
ATOM 4791 N N . MET B 1 156 ? 21.062 -27.047 -9.016 1 54.75 156 MET B N 1
ATOM 4792 C CA . MET B 1 156 ? 19.938 -27.25 -9.93 1 54.75 156 MET B CA 1
ATOM 4793 C C . MET B 1 156 ? 18.781 -27.938 -9.227 1 54.75 156 MET B C 1
ATOM 4795 O O . MET B 1 156 ? 17.609 -27.609 -9.461 1 54.75 156 MET B O 1
ATOM 4799 N N . THR B 1 157 ? 19.156 -28.922 -8.352 1 56.38 157 THR B N 1
ATOM 4800 C CA . THR B 1 157 ? 18.094 -29.625 -7.652 1 56.38 157 THR B CA 1
ATOM 4801 C C . THR B 1 157 ? 17.406 -28.703 -6.648 1 56.38 157 THR B C 1
ATOM 4803 O O . THR B 1 157 ? 16.188 -28.75 -6.492 1 56.38 157 THR B O 1
ATOM 4806 N N . LEU B 1 158 ? 18.25 -27.922 -6.121 1 60.56 158 LEU B N 1
ATOM 4807 C CA . LEU B 1 158 ? 17.688 -27.031 -5.125 1 60.56 158 LEU B CA 1
ATOM 4808 C C . LEU B 1 158 ? 16.766 -26 -5.781 1 60.56 158 LEU B C 1
ATOM 4810 O O . LEU B 1 158 ? 15.789 -25.547 -5.168 1 60.56 158 LEU B O 1
ATOM 4814 N N . MET B 1 159 ? 17 -25.922 -7.098 1 63.84 159 MET B N 1
ATOM 4815 C CA . MET B 1 159 ? 16.203 -24.922 -7.801 1 63.84 159 MET B CA 1
ATOM 4816 C C . MET B 1 159 ? 14.859 -25.5 -8.219 1 63.84 159 MET B C 1
ATOM 4818 O O . MET B 1 159 ? 13.906 -24.766 -8.477 1 63.84 159 MET B O 1
ATOM 4822 N N . SER B 1 160 ? 14.875 -26.844 -8.156 1 68.19 160 SER B N 1
ATOM 4823 C CA . SER B 1 160 ? 13.625 -27.469 -8.602 1 68.19 160 SER B CA 1
ATOM 4824 C C . SER B 1 160 ? 12.484 -27.156 -7.641 1 68.19 160 SER B C 1
ATOM 4826 O O . SER B 1 160 ? 11.352 -26.922 -8.07 1 68.19 160 SER B O 1
ATOM 4828 N N . ILE B 1 161 ? 12.82 -27.078 -6.438 1 66.44 161 ILE B N 1
ATOM 4829 C CA . ILE B 1 161 ? 11.773 -26.906 -5.434 1 66.44 161 ILE B CA 1
ATOM 4830 C C . ILE B 1 161 ? 11.18 -25.5 -5.547 1 66.44 161 ILE B C 1
ATOM 4832 O O . ILE B 1 161 ? 9.961 -25.344 -5.703 1 66.44 161 ILE B O 1
ATOM 4836 N N . PRO B 1 162 ? 12.039 -24.531 -5.578 1 67.56 162 PRO B N 1
ATOM 4837 C CA . PRO B 1 162 ? 11.453 -23.203 -5.723 1 67.56 162 PRO B CA 1
ATOM 4838 C C . PRO B 1 162 ? 10.734 -23.016 -7.055 1 67.56 162 PRO B C 1
ATOM 4840 O O . PRO B 1 162 ? 9.734 -22.297 -7.125 1 67.56 162 PRO B O 1
ATOM 4843 N N . LEU B 1 163 ? 11.188 -23.734 -7.965 1 71.25 163 LEU B N 1
ATOM 4844 C CA . LEU B 1 163 ? 10.57 -23.594 -9.281 1 71.25 163 LEU B CA 1
ATOM 4845 C C . LEU B 1 163 ? 9.164 -24.203 -9.281 1 71.25 163 LEU B C 1
ATOM 4847 O O . LEU B 1 163 ? 8.242 -23.625 -9.859 1 71.25 163 LEU B O 1
ATOM 4851 N N . ILE B 1 164 ? 9.141 -25.297 -8.703 1 72.94 164 ILE B N 1
ATOM 4852 C CA . ILE B 1 164 ? 7.836 -25.938 -8.617 1 72.94 164 ILE B CA 1
ATOM 4853 C C . ILE B 1 164 ? 6.875 -25.031 -7.832 1 72.94 164 ILE B C 1
ATOM 4855 O O . ILE B 1 164 ? 5.707 -24.906 -8.203 1 72.94 164 ILE B O 1
ATOM 4859 N N . GLY B 1 165 ? 7.406 -24.438 -6.867 1 69.88 165 GLY B N 1
ATOM 4860 C CA . GLY B 1 165 ? 6.594 -23.516 -6.082 1 69.88 165 GLY B CA 1
ATOM 4861 C C . GLY B 1 165 ? 6.094 -22.328 -6.879 1 69.88 165 GLY B C 1
ATOM 4862 O O . GLY B 1 165 ? 4.914 -21.984 -6.801 1 69.88 165 GLY B O 1
ATOM 4863 N N . VAL B 1 166 ? 6.918 -21.875 -7.66 1 71.56 166 VAL B N 1
ATOM 4864 C CA . VAL B 1 166 ? 6.559 -20.719 -8.461 1 71.56 166 VAL B CA 1
ATOM 4865 C C . VAL B 1 166 ? 5.527 -21.109 -9.516 1 71.56 166 VAL B C 1
ATOM 4867 O O . VAL B 1 166 ? 4.566 -20.375 -9.75 1 71.56 166 VAL B O 1
ATOM 4870 N N . LEU B 1 167 ? 5.758 -22.234 -10.102 1 76.12 167 LEU B N 1
ATOM 4871 C CA . LEU B 1 167 ? 4.844 -22.672 -11.148 1 76.12 167 LEU B CA 1
ATOM 4872 C C . LEU B 1 167 ? 3.455 -22.938 -10.578 1 76.12 167 LEU B C 1
ATOM 4874 O O . LEU B 1 167 ? 2.451 -22.5 -11.148 1 76.12 167 LEU B O 1
ATOM 4878 N N . LEU B 1 168 ? 3.467 -23.516 -9.43 1 74.44 168 LEU B N 1
ATOM 4879 C CA . LEU B 1 168 ? 2.191 -23.938 -8.867 1 74.44 168 LEU B CA 1
ATOM 4880 C C . LEU B 1 168 ? 1.501 -22.781 -8.156 1 74.44 168 LEU B C 1
ATOM 4882 O O . LEU B 1 168 ? 0.275 -22.656 -8.203 1 74.44 168 LEU B O 1
ATOM 4886 N N . PHE B 1 169 ? 2.326 -21.938 -7.672 1 72.62 169 PHE B N 1
ATOM 4887 C CA . PHE B 1 169 ? 1.692 -20.984 -6.781 1 72.62 169 PHE B CA 1
ATOM 4888 C C . PHE B 1 169 ? 1.718 -19.578 -7.387 1 72.62 169 PHE B C 1
ATOM 4890 O O . PHE B 1 169 ? 1.107 -18.656 -6.848 1 72.62 169 PHE B O 1
ATOM 4897 N N . THR B 1 170 ? 2.342 -19.484 -8.43 1 73.94 170 THR B N 1
ATOM 4898 C CA . THR B 1 170 ? 2.379 -18.156 -9.055 1 73.94 170 THR B CA 1
ATOM 4899 C C . THR B 1 170 ? 1.797 -18.219 -10.461 1 73.94 170 THR B C 1
ATOM 4901 O O . THR B 1 170 ? 0.792 -17.562 -10.75 1 73.94 170 THR B O 1
ATOM 4904 N N . ILE B 1 171 ? 2.342 -19.156 -11.203 1 78.5 171 ILE B N 1
ATOM 4905 C CA . ILE B 1 171 ? 1.957 -19.188 -12.609 1 78.5 171 ILE B CA 1
ATOM 4906 C C . ILE B 1 171 ? 0.547 -19.766 -12.742 1 78.5 171 ILE B C 1
ATOM 4908 O O . ILE B 1 171 ? -0.29 -19.203 -13.461 1 78.5 171 ILE B O 1
ATOM 4912 N N . LEU B 1 172 ? 0.31 -20.781 -12.055 1 85.88 172 LEU B N 1
ATOM 4913 C CA . LEU B 1 172 ? -0.977 -21.453 -12.188 1 85.88 172 LEU B CA 1
ATOM 4914 C C . LEU B 1 172 ? -2.119 -20.516 -11.789 1 85.88 172 LEU B C 1
ATOM 4916 O O . LEU B 1 172 ? -3.068 -20.344 -12.555 1 85.88 172 LEU B O 1
ATOM 4920 N N . PRO B 1 173 ? -2.006 -19.875 -10.625 1 84.44 173 PRO B N 1
ATOM 4921 C CA . PRO B 1 173 ? -3.105 -18.984 -10.242 1 84.44 173 PRO B CA 1
ATOM 4922 C C . PRO B 1 173 ? -3.277 -17.812 -11.195 1 84.44 173 PRO B C 1
ATOM 4924 O O . PRO B 1 173 ? -4.402 -17.375 -11.445 1 84.44 173 PRO B O 1
ATOM 4927 N N . LEU B 1 174 ? -2.246 -17.375 -11.656 1 83.81 174 LEU B N 1
ATOM 4928 C CA . LEU B 1 174 ? -2.314 -16.234 -12.578 1 83.81 174 LEU B CA 1
ATOM 4929 C C . LEU B 1 174 ? -2.98 -16.641 -13.891 1 83.81 174 LEU B C 1
ATOM 4931 O O . LEU B 1 174 ? -3.836 -15.922 -14.406 1 83.81 174 LEU B O 1
ATOM 4935 N N . VAL B 1 175 ? -2.523 -17.812 -14.445 1 88.25 175 VAL B N 1
ATOM 4936 C CA . VAL B 1 175 ? -3.111 -18.297 -15.688 1 88.25 175 VAL B CA 1
ATOM 4937 C C . VAL B 1 175 ? -4.582 -18.641 -15.469 1 88.25 175 VAL B C 1
ATOM 4939 O O . VAL B 1 175 ? -5.41 -18.438 -16.359 1 88.25 175 VAL B O 1
ATOM 4942 N N . TYR B 1 176 ? -4.867 -19.172 -14.312 1 89.75 176 TYR B N 1
ATOM 4943 C CA . TYR B 1 176 ? -6.25 -19.453 -13.938 1 89.75 176 TYR B CA 1
ATOM 4944 C C . TYR B 1 176 ? -7.102 -18.188 -14.008 1 89.75 176 TYR B C 1
ATOM 4946 O O . TYR B 1 176 ? -8.188 -18.203 -14.594 1 89.75 176 TYR B O 1
ATOM 4954 N N . MET B 1 177 ? -6.582 -17.156 -13.445 1 87.62 177 MET B N 1
ATOM 4955 C CA . MET B 1 177 ? -7.312 -15.883 -13.438 1 87.62 177 MET B CA 1
ATOM 4956 C C . MET B 1 177 ? -7.488 -15.352 -14.859 1 87.62 177 MET B C 1
ATOM 4958 O O . MET B 1 177 ? -8.547 -14.828 -15.203 1 87.62 177 MET B O 1
ATOM 4962 N N . ILE B 1 178 ? -6.523 -15.5 -15.656 1 90.94 178 ILE B N 1
ATOM 4963 C CA . ILE B 1 178 ? -6.582 -15.039 -17.047 1 90.94 178 ILE B CA 1
ATOM 4964 C C . ILE B 1 178 ? -7.652 -15.82 -17.797 1 90.94 178 ILE B C 1
ATOM 4966 O O . ILE B 1 178 ? -8.414 -15.242 -18.578 1 90.94 178 ILE B O 1
ATOM 4970 N N . CYS B 1 179 ? -7.766 -17.078 -17.547 1 93.69 179 CYS B N 1
ATOM 4971 C CA . CYS B 1 179 ? -8.734 -17.938 -18.234 1 93.69 179 CYS B CA 1
ATOM 4972 C C . CYS B 1 179 ? -10.156 -17.578 -17.828 1 93.69 179 CYS B C 1
ATOM 4974 O O . CYS B 1 179 ? -11.086 -17.703 -18.641 1 93.69 179 CYS B O 1
ATOM 4976 N N . LEU B 1 180 ? -10.344 -17.094 -16.641 1 93.56 180 LEU B N 1
ATOM 4977 C CA . LEU B 1 180 ? -11.672 -16.734 -16.172 1 93.56 180 LEU B CA 1
ATOM 4978 C C . LEU B 1 180 ? -12.242 -15.586 -16.984 1 93.56 180 LEU B C 1
ATOM 4980 O O . LEU B 1 180 ? -13.469 -15.453 -17.109 1 93.56 180 LEU B O 1
ATOM 4984 N N . ALA B 1 181 ? -11.391 -14.758 -17.562 1 95.38 181 ALA B N 1
ATOM 4985 C CA . ALA B 1 181 ? -11.828 -13.641 -18.391 1 95.38 181 ALA B CA 1
ATOM 4986 C C . ALA B 1 181 ? -12.578 -14.125 -19.625 1 95.38 181 ALA B C 1
ATOM 4988 O O . ALA B 1 181 ? -13.367 -13.383 -20.219 1 95.38 181 ALA B O 1
ATOM 4989 N N . PHE B 1 182 ? -12.352 -15.398 -19.953 1 96.31 182 PHE B N 1
ATOM 4990 C CA . PHE B 1 182 ? -12.953 -15.961 -21.156 1 96.31 182 PHE B CA 1
ATOM 4991 C C . PHE B 1 182 ? -14.094 -16.906 -20.812 1 96.31 182 PHE B C 1
ATOM 4993 O O . PHE B 1 182 ? -14.555 -17.672 -21.656 1 96.31 182 PHE B O 1
ATOM 5000 N N . THR B 1 183 ? -14.516 -16.859 -19.578 1 95.31 183 THR B N 1
ATOM 5001 C CA . THR B 1 183 ? -15.625 -17.688 -19.109 1 95.31 183 THR B CA 1
ATOM 5002 C C . THR B 1 183 ? -16.766 -16.812 -18.578 1 95.31 183 THR B C 1
ATOM 5004 O O . THR B 1 183 ? -16.625 -15.586 -18.5 1 95.31 183 THR B O 1
ATOM 5007 N N . ASN B 1 184 ? -17.922 -17.391 -18.281 1 94.62 184 ASN B N 1
ATOM 5008 C CA . ASN B 1 184 ? -19.031 -16.672 -17.672 1 94.62 184 ASN B CA 1
ATOM 5009 C C . ASN B 1 184 ? -19.141 -16.938 -16.172 1 94.62 184 ASN B C 1
ATOM 5011 O O . ASN B 1 184 ? -20.234 -17.094 -15.648 1 94.62 184 ASN B O 1
ATOM 5015 N N . TYR B 1 185 ? -17.953 -17.078 -15.5 1 91.88 185 TYR B N 1
ATOM 5016 C CA . TYR B 1 185 ? -17.906 -17.266 -14.055 1 91.88 185 TYR B CA 1
ATOM 5017 C C . TYR B 1 185 ? -18.344 -16 -13.32 1 91.88 185 TYR B C 1
ATOM 5019 O O . TYR B 1 185 ? -17.5 -15.234 -12.844 1 91.88 185 TYR B O 1
ATOM 5027 N N . ASP B 1 186 ? -19.594 -15.797 -13.25 1 90.88 186 ASP B N 1
ATOM 5028 C CA . ASP B 1 186 ? -20.188 -14.656 -12.562 1 90.88 186 ASP B CA 1
ATOM 5029 C C . ASP B 1 186 ? -21.125 -15.109 -11.445 1 90.88 186 ASP B C 1
ATOM 5031 O O . ASP B 1 186 ? -21.188 -16.297 -11.117 1 90.88 186 ASP B O 1
ATOM 5035 N N . HIS B 1 187 ? -21.766 -14.164 -10.805 1 87.62 187 HIS B N 1
ATOM 5036 C CA . HIS B 1 187 ? -22.578 -14.445 -9.633 1 87.62 187 HIS B CA 1
ATOM 5037 C C . HIS B 1 187 ? -23.703 -15.422 -9.961 1 87.62 187 HIS B C 1
ATOM 5039 O O . HIS B 1 187 ? -24.188 -16.141 -9.078 1 87.62 187 HIS B O 1
ATOM 5045 N N . ASN B 1 188 ? -24.016 -15.57 -11.18 1 84.19 188 ASN B N 1
ATOM 5046 C CA . ASN B 1 188 ? -25.062 -16.484 -11.594 1 84.19 188 ASN B CA 1
ATOM 5047 C C . ASN B 1 188 ? -24.516 -17.875 -11.93 1 84.19 188 ASN B C 1
ATOM 5049 O O . ASN B 1 188 ? -25.281 -18.828 -12.016 1 84.19 188 ASN B O 1
ATOM 5053 N N . HIS B 1 189 ? -23.281 -18.016 -12.078 1 85.62 189 HIS B N 1
ATOM 5054 C CA . HIS B 1 189 ? -22.641 -19.281 -12.469 1 85.62 189 HIS B CA 1
ATOM 5055 C C . HIS B 1 189 ? -21.578 -19.688 -11.461 1 85.62 189 HIS B C 1
ATOM 5057 O O . HIS B 1 189 ? -20.438 -19.953 -11.836 1 85.62 189 HIS B O 1
ATOM 5063 N N . LEU B 1 190 ? -22.016 -19.812 -10.234 1 77.5 190 LEU B N 1
ATOM 5064 C CA . LEU B 1 190 ? -21.078 -20.188 -9.18 1 77.5 190 LEU B CA 1
ATOM 5065 C C . LEU B 1 190 ? -21.094 -21.688 -8.945 1 77.5 190 LEU B C 1
ATOM 5067 O O . LEU B 1 190 ? -22.141 -22.266 -8.633 1 77.5 190 LEU B O 1
ATOM 5071 N N . PRO B 1 191 ? -19.969 -22.312 -9.125 1 71.94 191 PRO B N 1
ATOM 5072 C CA . PRO B 1 191 ? -19.875 -23.75 -8.797 1 71.94 191 PRO B CA 1
ATOM 5073 C C . PRO B 1 191 ? -19.953 -24.016 -7.301 1 71.94 191 PRO B C 1
ATOM 5075 O O . PRO B 1 191 ? -19.562 -23.156 -6.496 1 71.94 191 PRO B O 1
ATOM 5078 N N . PRO B 1 192 ? -20.406 -25.141 -6.906 1 65.5 192 PRO B N 1
ATOM 5079 C CA . PRO B 1 192 ? -20.781 -26.328 -7.68 1 65.5 192 PRO B CA 1
ATOM 5080 C C . PRO B 1 192 ? -22.25 -26.312 -8.094 1 65.5 192 PRO B C 1
ATOM 5082 O O . PRO B 1 192 ? -22.703 -27.172 -8.844 1 65.5 192 PRO B O 1
ATOM 5085 N N . LYS B 1 193 ? -22.906 -25.297 -7.633 1 71.31 193 LYS B N 1
ATOM 5086 C CA . LYS B 1 193 ? -24.328 -25.234 -7.93 1 71.31 193 LYS B CA 1
ATOM 5087 C C . LYS B 1 193 ? -24.578 -25.031 -9.422 1 71.31 193 LYS B C 1
ATOM 5089 O O . LYS B 1 193 ? -25.422 -25.703 -10.008 1 71.31 193 LYS B O 1
ATOM 5094 N N . SER B 1 194 ? -23.734 -24.156 -10.023 1 81.75 194 SER B N 1
ATOM 5095 C CA . SER B 1 194 ? -23.828 -23.891 -11.453 1 81.75 194 SER B CA 1
ATOM 5096 C C . SER B 1 194 ? -22.484 -24.031 -12.133 1 81.75 194 SER B C 1
ATOM 5098 O O . SER B 1 194 ? -21.438 -23.922 -11.484 1 81.75 194 SER B O 1
ATOM 5100 N N . LEU B 1 195 ? -22.578 -24.422 -13.312 1 88.06 195 LEU B N 1
ATOM 5101 C CA . LEU B 1 195 ? -21.359 -24.531 -14.117 1 88.06 195 LEU B CA 1
ATOM 5102 C C . LEU B 1 195 ? -21.125 -23.266 -14.93 1 88.06 195 LEU B C 1
ATOM 5104 O O . LEU B 1 195 ? -22.047 -22.453 -15.102 1 88.06 195 LEU B O 1
ATOM 5108 N N . PHE B 1 196 ? -19.953 -23.031 -15.234 1 89.94 196 PHE B N 1
ATOM 5109 C CA . PHE B 1 196 ? -19.672 -21.953 -16.172 1 89.94 196 PHE B CA 1
ATOM 5110 C C . PHE B 1 196 ? -19.047 -22.484 -17.453 1 89.94 196 PHE B C 1
ATOM 5112 O O . PHE B 1 196 ? -18.516 -23.594 -17.469 1 89.94 196 PHE B O 1
ATOM 5119 N N . ASP B 1 197 ? -19.172 -21.688 -18.578 1 92.5 197 ASP B N 1
ATOM 5120 C CA . ASP B 1 197 ? -18.719 -22.094 -19.891 1 92.5 197 ASP B CA 1
ATOM 5121 C C . ASP B 1 197 ? -17.75 -21.078 -20.5 1 92.5 197 ASP B C 1
ATOM 5123 O O . ASP B 1 197 ? -17.656 -19.953 -20 1 92.5 197 ASP B O 1
ATOM 5127 N N . TRP B 1 198 ? -17.078 -21.625 -21.516 1 95.25 198 TRP B N 1
ATOM 5128 C CA . TRP B 1 198 ? -16.25 -20.703 -22.297 1 95.25 198 TRP B CA 1
ATOM 5129 C C . TRP B 1 198 ? -17.125 -19.75 -23.109 1 95.25 198 TRP B C 1
ATOM 5131 O O . TRP B 1 198 ? -18.062 -20.188 -23.781 1 95.25 198 TRP B O 1
ATOM 5141 N N . VAL B 1 199 ? -16.891 -18.453 -23.078 1 94.75 199 VAL B N 1
ATOM 5142 C CA . VAL B 1 199 ? -17.688 -17.484 -23.812 1 94.75 199 VAL B CA 1
ATOM 5143 C C . VAL B 1 199 ? -16.781 -16.672 -24.734 1 94.75 199 VAL B C 1
ATOM 5145 O O . VAL B 1 199 ? -17.203 -15.625 -25.25 1 94.75 199 VAL B O 1
ATOM 5148 N N . GLY B 1 200 ? -15.5 -17.125 -24.812 1 94.44 200 GLY B N 1
ATOM 5149 C CA . GLY B 1 200 ? -14.57 -16.422 -25.688 1 94.44 200 GLY B CA 1
ATOM 5150 C C . GLY B 1 200 ? -14.281 -15.008 -25.234 1 94.44 200 GLY B C 1
ATOM 5151 O O . GLY B 1 200 ? -13.922 -14.773 -24.078 1 94.44 200 GLY B O 1
ATOM 5152 N N . PHE B 1 201 ? -14.617 -14.039 -26.219 1 95.5 201 PHE B N 1
ATOM 5153 C CA . PHE B 1 201 ? -14.266 -12.656 -25.953 1 95.5 201 PHE B CA 1
ATOM 5154 C C . PHE B 1 201 ? -15.5 -11.844 -25.562 1 95.5 201 PHE B C 1
ATOM 5156 O O . PHE B 1 201 ? -15.492 -10.617 -25.641 1 95.5 201 PHE B O 1
ATOM 5163 N N . ALA B 1 202 ? -16.5 -12.531 -25.109 1 94.62 202 ALA B N 1
ATOM 5164 C CA . ALA B 1 202 ? -17.766 -11.867 -24.781 1 94.62 202 ALA B CA 1
ATOM 5165 C C . ALA B 1 202 ? -17.562 -10.859 -23.641 1 94.62 202 ALA B C 1
ATOM 5167 O O . ALA B 1 202 ? -18.141 -9.773 -23.672 1 94.62 202 ALA B O 1
ATOM 5168 N N . ASN B 1 203 ? -16.812 -11.242 -22.688 1 95.69 203 ASN B N 1
ATOM 5169 C CA . ASN B 1 203 ? -16.562 -10.359 -21.547 1 95.69 203 ASN B CA 1
ATOM 5170 C C . ASN B 1 203 ? -15.812 -9.102 -21.969 1 95.69 203 ASN B C 1
ATOM 5172 O O . ASN B 1 203 ? -16.094 -8.008 -21.469 1 95.69 203 ASN B O 1
ATOM 5176 N N . PHE B 1 204 ? -14.914 -9.266 -22.875 1 96.06 204 PHE B N 1
ATOM 5177 C CA . PHE B 1 204 ? -14.18 -8.125 -23.406 1 96.06 204 PHE B CA 1
ATOM 5178 C C . PHE B 1 204 ? -15.109 -7.211 -24.203 1 96.06 204 PHE B C 1
ATOM 5180 O O . PHE B 1 204 ? -15.031 -5.988 -24.078 1 96.06 204 PHE B O 1
ATOM 5187 N N . GLY B 1 205 ? -15.906 -7.859 -24.922 1 94.62 205 GLY B N 1
ATOM 5188 C CA . GLY B 1 205 ? -16.906 -7.082 -25.656 1 94.62 205 GLY B CA 1
ATOM 5189 C C . GLY B 1 205 ? -17.844 -6.312 -24.734 1 94.62 205 GLY B C 1
ATOM 5190 O O . GLY B 1 205 ? -18.172 -5.16 -25.016 1 94.62 205 GLY B O 1
ATOM 5191 N N . ASN B 1 206 ? -18.219 -6.891 -23.688 1 93.25 206 ASN B N 1
ATOM 5192 C CA . ASN B 1 206 ? -19.062 -6.242 -22.688 1 93.25 206 ASN B CA 1
ATOM 5193 C C . ASN B 1 206 ? -18.391 -5.016 -22.078 1 93.25 206 ASN B C 1
ATOM 5195 O O . ASN B 1 206 ? -19.047 -3.992 -21.859 1 93.25 206 ASN B O 1
ATOM 5199 N N . ILE B 1 207 ? -17.172 -5.105 -21.844 1 94.56 207 ILE B N 1
ATOM 5200 C CA . ILE B 1 207 ? -16.422 -4.039 -21.172 1 94.56 207 ILE B CA 1
ATOM 5201 C C . ILE B 1 207 ? -16.156 -2.91 -22.172 1 94.56 207 ILE B C 1
ATOM 5203 O O . ILE B 1 207 ? -16.266 -1.731 -21.828 1 94.56 207 ILE B O 1
ATOM 5207 N N . PHE B 1 208 ? -15.867 -3.211 -23.438 1 94.5 208 PHE B N 1
ATOM 5208 C CA . PHE B 1 208 ? -15.445 -2.195 -24.406 1 94.5 208 PHE B CA 1
ATOM 5209 C C . PHE B 1 208 ? -16.656 -1.604 -25.125 1 94.5 208 PHE B C 1
ATOM 5211 O O . PHE B 1 208 ? -16.656 -0.424 -25.484 1 94.5 208 PHE B O 1
ATOM 5218 N N . SER B 1 209 ? -17.688 -2.359 -25.344 1 91 209 SER B N 1
ATOM 5219 C CA . SER B 1 209 ? -18.781 -1.871 -26.172 1 91 209 SER B CA 1
ATOM 5220 C C . SER B 1 209 ? -20.141 -2.209 -25.547 1 91 209 SER B C 1
ATOM 5222 O O . SER B 1 209 ? -21.172 -1.684 -25.969 1 91 209 SER B O 1
ATOM 5224 N N . GLY B 1 210 ? -20.125 -2.965 -24.594 1 90.62 210 GLY B N 1
ATOM 5225 C CA . GLY B 1 210 ? -21.375 -3.4 -24 1 90.62 210 GLY B CA 1
ATOM 5226 C C . GLY B 1 210 ? -21.828 -2.527 -22.844 1 90.62 210 GLY B C 1
ATOM 5227 O O . GLY B 1 210 ? -21.609 -1.312 -22.859 1 90.62 210 GLY B O 1
ATOM 5228 N N . ARG B 1 211 ? -22.531 -3.15 -21.906 1 88.19 211 ARG B N 1
ATOM 5229 C CA . ARG B 1 211 ? -23.172 -2.48 -20.781 1 88.19 211 ARG B CA 1
ATOM 5230 C C . ARG B 1 211 ? -22.141 -1.888 -19.828 1 88.19 211 ARG B C 1
ATOM 5232 O O . ARG B 1 211 ? -22.375 -0.854 -19.203 1 88.19 211 ARG B O 1
ATOM 5239 N N . MET B 1 212 ? -21.016 -2.477 -19.859 1 93.31 212 MET B N 1
ATOM 5240 C CA . MET B 1 212 ? -20 -2.064 -18.891 1 93.31 212 MET B CA 1
ATOM 5241 C C . MET B 1 212 ? -19.125 -0.956 -19.453 1 93.31 212 MET B C 1
ATOM 5243 O O . MET B 1 212 ? -18.297 -0.377 -18.734 1 93.31 212 MET B O 1
ATOM 5247 N N . ALA B 1 213 ? -19.312 -0.627 -20.688 1 93.88 213 ALA B N 1
ATOM 5248 C CA . ALA B 1 213 ? -18.484 0.392 -21.344 1 93.88 213 ALA B CA 1
ATOM 5249 C C . ALA B 1 213 ? -18.703 1.758 -20.688 1 93.88 213 ALA B C 1
ATOM 5251 O O . ALA B 1 213 ? -17.75 2.549 -20.578 1 93.88 213 ALA B O 1
ATOM 5252 N N . SER B 1 214 ? -19.922 1.996 -20.266 1 94.06 214 SER B N 1
ATOM 5253 C CA . SER B 1 214 ? -20.25 3.273 -19.641 1 94.06 214 SER B CA 1
ATOM 5254 C C . SER B 1 214 ? -19.594 3.408 -18.266 1 94.06 214 SER B C 1
ATOM 5256 O O . SER B 1 214 ? -19.484 4.516 -17.75 1 94.06 214 SER B O 1
ATOM 5258 N N . THR B 1 215 ? -19.172 2.33 -17.75 1 96.06 215 THR B N 1
ATOM 5259 C CA . THR B 1 215 ? -18.453 2.338 -16.469 1 96.06 215 THR B CA 1
ATOM 5260 C C . THR B 1 215 ? -16.953 2.295 -16.688 1 96.06 215 THR B C 1
ATOM 5262 O O . THR B 1 215 ? -16.203 3.053 -16.078 1 96.06 215 THR B O 1
ATOM 5265 N N . PHE B 1 216 ? -16.609 1.51 -17.688 1 97 216 PHE B N 1
ATOM 5266 C CA . PHE B 1 216 ? -15.188 1.224 -17.891 1 97 216 PHE B CA 1
ATOM 5267 C C . PHE B 1 216 ? -14.445 2.473 -18.344 1 97 216 PHE B C 1
ATOM 5269 O O . PHE B 1 216 ? -13.414 2.83 -17.766 1 97 216 PHE B O 1
ATOM 5276 N N . PHE B 1 217 ? -14.852 3.139 -19.281 1 96.56 217 PHE B N 1
ATOM 5277 C CA . PHE B 1 217 ? -14.102 4.23 -19.875 1 96.56 217 PHE B CA 1
ATOM 5278 C C . PHE B 1 217 ? -13.969 5.398 -18.906 1 96.56 217 PHE B C 1
ATOM 5280 O O . PHE B 1 217 ? -12.883 5.969 -18.766 1 96.56 217 PHE B O 1
ATOM 5287 N N . PRO B 1 218 ? -15.062 5.734 -18.219 1 96 218 PRO B N 1
ATOM 5288 C CA . PRO B 1 218 ? -14.891 6.801 -17.219 1 96 218 PRO B CA 1
ATOM 5289 C C . PRO B 1 218 ? -13.938 6.41 -16.094 1 96 218 PRO B C 1
ATOM 5291 O O . PRO B 1 218 ? -13.141 7.234 -15.648 1 96 218 PRO B O 1
ATOM 5294 N N . VAL B 1 219 ? -14.039 5.199 -15.617 1 97.19 219 VAL B N 1
ATOM 5295 C CA . VAL B 1 219 ? -13.164 4.734 -14.539 1 97.19 219 VAL B CA 1
ATOM 5296 C C . VAL B 1 219 ? -11.719 4.699 -15.031 1 97.19 219 VAL B C 1
ATOM 5298 O O . VAL B 1 219 ? -10.805 5.082 -14.297 1 97.19 219 VAL B O 1
ATOM 5301 N N . LEU B 1 220 ? -11.539 4.25 -16.266 1 97.25 220 LEU B N 1
ATOM 5302 C CA . LEU B 1 220 ? -10.211 4.246 -16.859 1 97.25 220 LEU B CA 1
ATOM 5303 C C . LEU B 1 220 ? -9.672 5.668 -16.984 1 97.25 220 LEU B C 1
ATOM 5305 O O . LEU B 1 220 ? -8.516 5.93 -16.641 1 97.25 220 LEU B O 1
ATOM 5309 N N . SER B 1 221 ? -10.469 6.512 -17.5 1 97.06 221 SER B N 1
ATOM 5310 C CA . SER B 1 221 ? -10.062 7.906 -17.672 1 97.06 221 SER B CA 1
ATOM 5311 C C . SER B 1 221 ? -9.672 8.523 -16.328 1 97.06 221 SER B C 1
ATOM 5313 O O . SER B 1 221 ? -8.641 9.203 -16.234 1 97.06 221 SER B O 1
ATOM 5315 N N . TRP B 1 222 ? -10.477 8.32 -15.367 1 97.12 222 TRP B N 1
ATOM 5316 C CA . TRP B 1 222 ? -10.164 8.844 -14.047 1 97.12 222 TRP B CA 1
ATOM 5317 C C . TRP B 1 222 ? -8.883 8.219 -13.5 1 97.12 222 TRP B C 1
ATOM 5319 O O . TRP B 1 222 ? -8.07 8.898 -12.867 1 97.12 222 TRP B O 1
ATOM 5329 N N . THR B 1 223 ? -8.695 6.949 -13.742 1 97.81 223 THR B N 1
ATOM 5330 C CA . THR B 1 223 ? -7.484 6.266 -13.289 1 97.81 223 THR B CA 1
ATOM 5331 C C . THR B 1 223 ? -6.238 6.918 -13.883 1 97.81 223 THR B C 1
ATOM 5333 O O . THR B 1 223 ? -5.266 7.172 -13.164 1 97.81 223 THR B O 1
ATOM 5336 N N . LEU B 1 224 ? -6.316 7.227 -15.109 1 96.88 224 LEU B N 1
ATOM 5337 C CA . LEU B 1 224 ? -5.172 7.828 -15.789 1 96.88 224 LEU B CA 1
ATOM 5338 C C . LEU B 1 224 ? -4.98 9.273 -15.352 1 96.88 224 LEU B C 1
ATOM 5340 O O . LEU B 1 224 ? -3.85 9.711 -15.109 1 96.88 224 LEU B O 1
ATOM 5344 N N . ILE B 1 225 ? -6.035 10.016 -15.234 1 97.38 225 ILE B N 1
ATOM 5345 C CA . ILE B 1 225 ? -5.965 11.406 -14.789 1 97.38 225 ILE B CA 1
ATOM 5346 C C . ILE B 1 225 ? -5.383 11.461 -13.383 1 97.38 225 ILE B C 1
ATOM 5348 O O . ILE B 1 225 ? -4.469 12.242 -13.109 1 97.38 225 ILE B O 1
ATOM 5352 N N . TRP B 1 226 ? -5.938 10.617 -12.555 1 97.31 226 TRP B N 1
ATOM 5353 C CA . TRP B 1 226 ? -5.457 10.516 -11.18 1 97.31 226 TRP B CA 1
ATOM 5354 C C . TRP B 1 226 ? -3.965 10.188 -11.148 1 97.31 226 TRP B C 1
ATOM 5356 O O . TRP B 1 226 ? -3.195 10.852 -10.445 1 97.31 226 TRP B O 1
ATOM 5366 N N . ALA B 1 227 ? -3.557 9.203 -11.867 1 96.5 227 ALA B N 1
ATOM 5367 C CA . ALA B 1 227 ? -2.166 8.758 -11.852 1 96.5 227 ALA B CA 1
ATOM 5368 C C . ALA B 1 227 ? -1.226 9.867 -12.312 1 96.5 227 ALA B C 1
ATOM 5370 O O . ALA B 1 227 ? -0.167 10.086 -11.719 1 96.5 227 ALA B O 1
ATOM 5371 N N . VAL B 1 228 ? -1.64 10.547 -13.305 1 96 228 VAL B N 1
ATOM 5372 C CA . VAL B 1 228 ? -0.816 11.625 -13.852 1 96 228 VAL B CA 1
ATOM 5373 C C . VAL B 1 228 ? -0.73 12.773 -12.852 1 96 228 VAL B C 1
ATOM 5375 O O . VAL B 1 228 ? 0.365 13.219 -12.5 1 96 228 VAL B O 1
ATOM 5378 N N . PHE B 1 229 ? -1.813 13.211 -12.359 1 96.94 229 PHE B N 1
ATOM 5379 C CA . PHE B 1 229 ? -1.823 14.359 -11.461 1 96.94 229 PHE B CA 1
ATOM 5380 C C . PHE B 1 229 ? -1.152 14.016 -10.133 1 96.94 229 PHE B C 1
ATOM 5382 O O . PHE B 1 229 ? -0.437 14.844 -9.562 1 96.94 229 PHE B O 1
ATOM 5389 N N . ALA B 1 230 ? -1.451 12.844 -9.656 1 96.62 230 ALA B N 1
ATOM 5390 C CA . ALA B 1 230 ? -0.832 12.43 -8.398 1 96.62 230 ALA B CA 1
ATOM 5391 C C . ALA B 1 230 ? 0.69 12.414 -8.516 1 96.62 230 ALA B C 1
ATOM 5393 O O . ALA B 1 230 ? 1.395 12.836 -7.598 1 96.62 230 ALA B O 1
ATOM 5394 N N . THR B 1 231 ? 1.162 11.969 -9.641 1 95 231 THR B N 1
ATOM 5395 C CA . THR B 1 231 ? 2.602 11.859 -9.852 1 95 231 THR B CA 1
ATOM 5396 C C . THR B 1 231 ? 3.209 13.234 -10.133 1 95 231 THR B C 1
ATOM 5398 O O . THR B 1 231 ? 4.203 13.617 -9.508 1 95 231 THR B O 1
ATOM 5401 N N . VAL B 1 232 ? 2.604 14.008 -10.984 1 94.69 232 VAL B N 1
ATOM 5402 C CA . VAL B 1 232 ? 3.152 15.273 -11.445 1 94.69 232 VAL B CA 1
ATOM 5403 C C . VAL B 1 232 ? 3.119 16.297 -10.312 1 94.69 232 VAL B C 1
ATOM 5405 O O . VAL B 1 232 ? 4.078 17.047 -10.117 1 94.69 232 VAL B O 1
ATOM 5408 N N . THR B 1 233 ? 2.096 16.344 -9.602 1 94.38 233 THR B N 1
ATOM 5409 C CA . THR B 1 233 ? 1.984 17.328 -8.531 1 94.38 233 THR B CA 1
ATOM 5410 C C . THR B 1 233 ? 2.988 17.047 -7.422 1 94.38 233 THR B C 1
ATOM 5412 O O . THR B 1 233 ? 3.635 17.953 -6.906 1 94.38 233 THR B O 1
ATOM 5415 N N . ASN B 1 234 ? 3.066 15.789 -7.043 1 93 234 ASN B N 1
ATOM 5416 C CA . ASN B 1 234 ? 4.051 15.43 -6.031 1 93 234 ASN B CA 1
ATOM 5417 C C . ASN B 1 234 ? 5.473 15.742 -6.492 1 93 234 ASN B C 1
ATOM 5419 O O . ASN B 1 234 ? 6.293 16.219 -5.711 1 93 234 ASN B O 1
ATOM 5423 N N . PHE B 1 235 ? 5.727 15.461 -7.758 1 92.56 235 PHE B N 1
ATOM 5424 C CA . PHE B 1 235 ? 7.047 15.727 -8.32 1 92.56 235 PHE B CA 1
ATOM 5425 C C . PHE B 1 235 ? 7.34 17.219 -8.336 1 92.56 235 PHE B C 1
ATOM 5427 O O . PHE B 1 235 ? 8.383 17.656 -7.84 1 92.56 235 PHE B O 1
ATOM 5434 N N . PHE B 1 236 ? 6.406 17.938 -8.844 1 90 236 PHE B N 1
ATOM 5435 C CA . PHE B 1 236 ? 6.594 19.375 -9.039 1 90 236 PHE B CA 1
ATOM 5436 C C . PHE B 1 236 ? 6.738 20.094 -7.703 1 90 236 PHE B C 1
ATOM 5438 O O . PHE B 1 236 ? 7.711 20.812 -7.484 1 90 236 PHE B O 1
ATOM 5445 N N . PHE B 1 237 ? 5.879 19.875 -6.828 1 87.62 237 PHE B N 1
ATOM 5446 C CA . PHE B 1 237 ? 5.898 20.594 -5.559 1 87.62 237 PHE B CA 1
ATOM 5447 C C . PHE B 1 237 ? 6.965 20.016 -4.633 1 87.62 237 PHE B C 1
ATOM 5449 O O . PHE B 1 237 ? 7.5 20.734 -3.777 1 87.62 237 PHE B O 1
ATOM 5456 N N . GLY B 1 238 ? 7.246 18.734 -4.801 1 87.25 238 GLY B N 1
ATOM 5457 C CA . GLY B 1 238 ? 8.336 18.141 -4.035 1 87.25 238 GLY B CA 1
ATOM 5458 C C . GLY B 1 238 ? 9.688 18.719 -4.395 1 87.25 238 GLY B C 1
ATOM 5459 O O . GLY B 1 238 ? 10.5 19.016 -3.514 1 87.25 238 GLY B O 1
ATOM 5460 N N . ILE B 1 239 ? 9.906 18.906 -5.637 1 87 239 ILE B N 1
ATOM 5461 C CA . ILE B 1 239 ? 11.172 19.453 -6.117 1 87 239 ILE B CA 1
ATOM 5462 C C . ILE B 1 239 ? 11.297 20.922 -5.688 1 87 239 ILE B C 1
ATOM 5464 O O . ILE B 1 239 ? 12.375 21.359 -5.262 1 87 239 ILE B O 1
ATOM 5468 N N . ILE B 1 240 ? 10.234 21.609 -5.879 1 83.38 240 ILE B N 1
ATOM 5469 C CA . ILE B 1 240 ? 10.242 23.016 -5.496 1 83.38 240 ILE B CA 1
ATOM 5470 C C . ILE B 1 240 ? 10.578 23.141 -4.012 1 83.38 240 ILE B C 1
ATOM 5472 O O . ILE B 1 240 ? 11.391 23.984 -3.621 1 83.38 240 ILE B O 1
ATOM 5476 N N . LEU B 1 241 ? 9.992 22.297 -3.266 1 82.69 241 LEU B N 1
ATOM 5477 C CA . LEU B 1 241 ? 10.242 22.344 -1.83 1 82.69 241 LEU B CA 1
ATOM 5478 C C . LEU B 1 241 ? 11.688 21.938 -1.521 1 82.69 241 LEU B C 1
ATOM 5480 O O . LEU B 1 241 ? 12.312 22.516 -0.63 1 82.69 241 LEU B O 1
ATOM 5484 N N . ALA B 1 242 ? 12.148 20.969 -2.215 1 84.06 242 ALA B N 1
ATOM 5485 C CA . ALA B 1 242 ? 13.531 20.547 -2.021 1 84.06 242 ALA B CA 1
ATOM 5486 C C . ALA B 1 242 ? 14.508 21.656 -2.371 1 84.06 242 ALA B C 1
ATOM 5488 O O . ALA B 1 242 ? 15.5 21.859 -1.666 1 84.06 242 ALA B O 1
ATOM 5489 N N . LEU B 1 243 ? 14.273 22.344 -3.393 1 80.38 243 LEU B N 1
ATOM 5490 C CA . LEU B 1 243 ? 15.133 23.438 -3.828 1 80.38 243 LEU B CA 1
ATOM 5491 C C . LEU B 1 243 ? 15.102 24.578 -2.824 1 80.38 243 LEU B C 1
ATOM 5493 O O . LEU B 1 243 ? 16.125 25.203 -2.555 1 80.38 243 LEU B O 1
ATOM 5497 N N . LEU B 1 244 ? 13.961 24.797 -2.34 1 77.69 244 LEU B N 1
ATOM 5498 C CA . LEU B 1 244 ? 13.805 25.891 -1.379 1 77.69 244 LEU B CA 1
ATOM 5499 C C . LEU B 1 244 ? 14.547 25.578 -0.083 1 77.69 244 LEU B C 1
ATOM 5501 O O . LEU B 1 244 ? 15.164 26.469 0.511 1 77.69 244 LEU B O 1
ATOM 5505 N N . ILE B 1 245 ? 14.508 24.391 0.295 1 77.19 245 ILE B N 1
ATOM 5506 C CA . ILE B 1 245 ? 15.125 24 1.558 1 77.19 245 ILE B CA 1
ATOM 5507 C C . ILE B 1 245 ? 16.641 23.922 1.394 1 77.19 245 ILE B C 1
ATOM 5509 O O . ILE B 1 245 ? 17.391 24.234 2.328 1 77.19 245 ILE B O 1
ATOM 5513 N N . ASN B 1 246 ? 17.078 23.531 0.227 1 76.25 246 ASN B N 1
ATOM 5514 C CA . ASN B 1 246 ? 18.5 23.344 0.014 1 76.25 246 ASN B CA 1
ATOM 5515 C C . ASN B 1 246 ? 19.141 24.578 -0.603 1 76.25 246 ASN B C 1
ATOM 5517 O O . ASN B 1 246 ? 20.328 24.562 -0.964 1 76.25 246 ASN B O 1
ATOM 5521 N N . THR B 1 247 ? 18.375 25.484 -0.703 1 70.88 247 THR B N 1
ATOM 5522 C CA . THR B 1 247 ? 18.938 26.719 -1.237 1 70.88 247 THR B CA 1
ATOM 5523 C C . THR B 1 247 ? 19.984 27.297 -0.291 1 70.88 247 THR B C 1
ATOM 5525 O O . THR B 1 247 ? 19.859 27.172 0.93 1 70.88 247 THR B O 1
ATOM 5528 N N . LYS B 1 248 ? 21.016 27.766 -0.893 1 63.59 248 LYS B N 1
ATOM 5529 C CA . LYS B 1 248 ? 22.109 28.344 -0.121 1 63.59 248 LYS B CA 1
ATOM 5530 C C . LYS B 1 248 ? 21.641 29.578 0.656 1 63.59 248 LYS B C 1
ATOM 5532 O O . LYS B 1 248 ? 20.938 30.422 0.114 1 63.59 248 LYS B O 1
ATOM 5537 N N . GLY B 1 249 ? 21.781 29.641 2.025 1 62.34 249 GLY B N 1
ATOM 5538 C CA . GLY B 1 249 ? 21.469 30.812 2.83 1 62.34 249 GLY B CA 1
ATOM 5539 C C . GLY B 1 249 ? 20.281 30.609 3.744 1 62.34 249 GLY B C 1
ATOM 5540 O O . GLY B 1 249 ? 19.969 31.453 4.582 1 62.34 249 GLY B O 1
ATOM 5541 N N . LEU B 1 250 ? 19.562 29.531 3.348 1 65.81 250 LEU B N 1
ATOM 5542 C CA . LEU B 1 250 ? 18.406 29.266 4.199 1 65.81 250 LEU B CA 1
ATOM 5543 C C . LEU B 1 250 ? 18.828 29 5.637 1 65.81 250 LEU B C 1
ATOM 5545 O O . LEU B 1 250 ? 19.734 28.203 5.879 1 65.81 250 LEU B O 1
ATOM 5549 N N . LYS B 1 251 ? 18.234 29.875 6.438 1 60.31 251 LYS B N 1
ATOM 5550 C CA . LYS B 1 251 ? 18.516 29.688 7.859 1 60.31 251 LYS B CA 1
ATOM 5551 C C . LYS B 1 251 ? 17.641 28.594 8.461 1 60.31 251 LYS B C 1
ATOM 5553 O O . LYS B 1 251 ? 16.516 28.391 8.008 1 60.31 251 LYS B O 1
ATOM 5558 N N . PHE B 1 252 ? 18.062 27.828 9.383 1 65.88 252 PHE B N 1
ATOM 5559 C CA . PHE B 1 252 ? 17.359 26.797 10.148 1 65.88 252 PHE B CA 1
ATOM 5560 C C . PHE B 1 252 ? 17.016 25.609 9.273 1 65.88 252 PHE B C 1
ATOM 5562 O O . PHE B 1 252 ? 15.914 25.062 9.367 1 65.88 252 PHE B O 1
ATOM 5569 N N . LYS B 1 253 ? 17.844 25.328 8.391 1 69.88 253 LYS B N 1
ATOM 5570 C CA . LYS B 1 253 ? 17.672 24.188 7.484 1 69.88 253 LYS B CA 1
ATOM 5571 C C . LYS B 1 253 ? 17.312 22.922 8.258 1 69.88 253 LYS B C 1
ATOM 5573 O O . LYS B 1 253 ? 16.453 22.156 7.824 1 69.88 253 LYS B O 1
ATOM 5578 N N . LYS B 1 254 ? 17.812 22.891 9.398 1 71.62 254 LYS B N 1
ATOM 5579 C CA . LYS B 1 254 ? 17.594 21.688 10.203 1 71.62 254 LYS B CA 1
ATOM 5580 C C . LYS B 1 254 ? 16.172 21.625 10.727 1 71.62 254 LYS B C 1
ATOM 5582 O O . LYS B 1 254 ? 15.57 20.547 10.781 1 71.62 254 LYS B O 1
ATOM 5587 N N . MET B 1 255 ? 15.688 22.75 11.086 1 71.94 255 MET B N 1
ATOM 5588 C CA . MET B 1 255 ? 14.328 22.781 11.609 1 71.94 255 MET B CA 1
ATOM 5589 C C . MET B 1 255 ? 13.312 22.422 10.531 1 71.94 255 MET B C 1
ATOM 5591 O O . MET B 1 255 ? 12.406 21.625 10.773 1 71.94 255 MET B O 1
ATOM 5595 N N . TRP B 1 256 ? 13.555 22.922 9.406 1 70.31 256 TRP B N 1
ATOM 5596 C CA . TRP B 1 256 ? 12.641 22.641 8.305 1 70.31 256 TRP B CA 1
ATOM 5597 C C . TRP B 1 256 ? 12.68 21.156 7.922 1 70.31 256 TRP B C 1
ATOM 5599 O O . TRP B 1 256 ? 11.633 20.547 7.703 1 70.31 256 TRP B O 1
ATOM 5609 N N . ARG B 1 257 ? 13.773 20.703 7.953 1 70.12 257 ARG B N 1
ATOM 5610 C CA . ARG B 1 257 ? 13.938 19.297 7.598 1 70.12 257 ARG B CA 1
ATOM 5611 C C . ARG B 1 257 ? 13.266 18.391 8.625 1 70.12 257 ARG B C 1
ATOM 5613 O O . ARG B 1 257 ? 12.664 17.375 8.266 1 70.12 257 ARG B O 1
ATOM 5620 N N . THR B 1 258 ? 13.352 18.844 9.844 1 72.5 258 THR B N 1
ATOM 5621 C CA . THR B 1 258 ? 12.766 18.047 10.906 1 72.5 258 THR B CA 1
ATOM 5622 C C . THR B 1 258 ? 11.25 18.016 10.805 1 72.5 258 THR B C 1
ATOM 5624 O O . THR B 1 258 ? 10.617 16.984 10.984 1 72.5 258 THR B O 1
ATOM 5627 N N . ILE B 1 259 ? 10.695 19.109 10.484 1 72.75 259 ILE B N 1
ATOM 5628 C CA . ILE B 1 259 ? 9.242 19.219 10.383 1 72.75 259 ILE B CA 1
ATOM 5629 C C . ILE B 1 259 ? 8.734 18.328 9.25 1 72.75 259 ILE B C 1
ATOM 5631 O O . ILE B 1 259 ? 7.75 17.609 9.422 1 72.75 259 ILE B O 1
ATOM 5635 N N . PHE B 1 260 ? 9.438 18.344 8.195 1 72.88 260 PHE B N 1
ATOM 5636 C CA . PHE B 1 260 ? 8.992 17.578 7.047 1 72.88 260 PHE B CA 1
ATOM 5637 C C . PHE B 1 260 ? 9.242 16.094 7.262 1 72.88 260 PHE B C 1
ATOM 5639 O O . PHE B 1 260 ? 8.445 15.25 6.832 1 72.88 260 PHE B O 1
ATOM 5646 N N . VAL B 1 261 ? 10.242 15.805 8.031 1 71.31 261 VAL B N 1
ATOM 5647 C CA . VAL B 1 261 ? 10.562 14.414 8.312 1 71.31 261 VAL B CA 1
ATOM 5648 C C . VAL B 1 261 ? 9.508 13.828 9.258 1 71.31 261 VAL B C 1
ATOM 5650 O O . VAL B 1 261 ? 9.109 12.672 9.109 1 71.31 261 VAL B O 1
ATOM 5653 N N . ILE B 1 262 ? 9.023 14.625 10.133 1 71.5 262 ILE B N 1
ATOM 5654 C CA . ILE B 1 262 ? 8 14.172 11.07 1 71.5 262 ILE B CA 1
ATOM 5655 C C . ILE B 1 262 ? 6.719 13.828 10.312 1 71.5 262 ILE B C 1
ATOM 5657 O O . ILE B 1 262 ? 6.031 12.859 10.648 1 71.5 262 ILE B O 1
ATOM 5661 N N . THR B 1 263 ? 6.488 14.555 9.344 1 70.94 263 THR B N 1
ATOM 5662 C CA . THR B 1 263 ? 5.277 14.305 8.562 1 70.94 263 THR B CA 1
ATOM 5663 C C . THR B 1 263 ? 5.352 12.945 7.863 1 70.94 263 THR B C 1
ATOM 5665 O O . THR B 1 263 ? 4.336 12.266 7.715 1 70.94 263 THR B O 1
ATOM 5668 N N . MET B 1 264 ? 6.52 12.594 7.59 1 72.38 264 MET B N 1
ATOM 5669 C CA . MET B 1 264 ? 6.695 11.336 6.871 1 72.38 264 MET B CA 1
ATOM 5670 C C . MET B 1 264 ? 6.648 10.156 7.828 1 72.38 264 MET B C 1
ATOM 5672 O O . MET B 1 264 ? 6.422 9.016 7.41 1 72.38 264 MET B O 1
ATOM 5676 N N . ALA B 1 265 ? 6.895 10.516 9.078 1 72 265 ALA B N 1
ATOM 5677 C CA . ALA B 1 265 ? 6.918 9.453 10.078 1 72 265 ALA B CA 1
ATOM 5678 C C . ALA B 1 265 ? 5.512 8.93 10.359 1 72 265 ALA B C 1
ATOM 5680 O O . ALA B 1 265 ? 5.344 7.809 10.844 1 72 265 ALA B O 1
ATOM 5681 N N . VAL B 1 266 ? 4.543 9.742 10.016 1 77.38 266 VAL B N 1
ATOM 5682 C CA . VAL B 1 266 ? 3.154 9.336 10.211 1 77.38 266 VAL B CA 1
ATOM 5683 C C . VAL B 1 266 ? 2.742 8.367 9.102 1 77.38 266 VAL B C 1
ATOM 5685 O O . VAL B 1 266 ? 2.887 8.672 7.914 1 77.38 266 VAL B O 1
ATOM 5688 N N . PRO B 1 267 ? 2.25 7.195 9.5 1 80.88 267 PRO B N 1
ATOM 5689 C CA . PRO B 1 267 ? 1.785 6.258 8.469 1 80.88 267 PRO B CA 1
ATOM 5690 C C . PRO B 1 267 ? 0.716 6.859 7.562 1 80.88 267 PRO B C 1
ATOM 5692 O O . PRO B 1 267 ? -0.158 7.59 8.031 1 80.88 267 PRO B O 1
ATOM 5695 N N . GLN B 1 268 ? 0.902 6.582 6.363 1 84.62 268 GLN B N 1
ATOM 5696 C CA . GLN B 1 268 ? 0.012 7.156 5.359 1 84.62 268 GLN B CA 1
ATOM 5697 C C . GLN B 1 268 ? -1.443 6.797 5.645 1 84.62 268 GLN B C 1
ATOM 5699 O O . GLN B 1 268 ? -2.346 7.602 5.41 1 84.62 268 GLN B O 1
ATOM 5704 N N . PHE B 1 269 ? -1.62 5.664 6.082 1 87.31 269 PHE B N 1
ATOM 5705 C CA . PHE B 1 269 ? -2.967 5.188 6.375 1 87.31 269 PHE B CA 1
ATOM 5706 C C . PHE B 1 269 ? -3.65 6.098 7.391 1 87.31 269 PHE B C 1
ATOM 5708 O O . PHE B 1 269 ? -4.84 6.398 7.262 1 87.31 269 PHE B O 1
ATOM 5715 N N . ILE B 1 270 ? -2.953 6.492 8.336 1 83.69 270 ILE B N 1
ATOM 5716 C CA . ILE B 1 270 ? -3.49 7.352 9.383 1 83.69 270 ILE B CA 1
ATOM 5717 C C . ILE B 1 270 ? -3.824 8.727 8.805 1 83.69 270 ILE B C 1
ATOM 5719 O O . ILE B 1 270 ? -4.895 9.273 9.07 1 83.69 270 ILE B O 1
ATOM 5723 N N . SER B 1 271 ? -2.986 9.203 8.031 1 85.62 271 SER B N 1
ATOM 5724 C CA . SER B 1 271 ? -3.188 10.508 7.414 1 85.62 271 SER B CA 1
ATOM 5725 C C . SER B 1 271 ? -4.449 10.523 6.559 1 85.62 271 SER B C 1
ATOM 5727 O O . SER B 1 271 ? -5.215 11.492 6.594 1 85.62 271 SER B O 1
ATOM 5729 N N . LEU B 1 272 ? -4.66 9.469 5.883 1 90.44 272 LEU B N 1
ATOM 5730 C CA . LEU B 1 272 ? -5.812 9.398 4.996 1 90.44 272 LEU B CA 1
ATOM 5731 C C . LEU B 1 272 ? -7.113 9.344 5.793 1 90.44 272 LEU B C 1
ATOM 5733 O O . LEU B 1 272 ? -8.094 10 5.434 1 90.44 272 LEU B O 1
ATOM 5737 N N . LEU B 1 273 ? -7.113 8.648 6.859 1 89.69 273 LEU B N 1
ATOM 5738 C CA . LEU B 1 273 ? -8.32 8.523 7.664 1 89.69 273 LEU B CA 1
ATOM 5739 C C . LEU B 1 273 ? -8.625 9.828 8.391 1 89.69 273 LEU B C 1
ATOM 5741 O O . LEU B 1 273 ? -9.797 10.195 8.562 1 89.69 273 LEU B O 1
ATOM 5745 N N . ILE B 1 274 ? -7.582 10.492 8.75 1 86.38 274 ILE B N 1
ATOM 5746 C CA . ILE B 1 274 ? -7.758 11.797 9.375 1 86.38 274 ILE B CA 1
ATOM 5747 C C . ILE B 1 274 ? -8.406 12.758 8.383 1 86.38 274 ILE B C 1
ATOM 5749 O O . ILE B 1 274 ? -9.359 13.469 8.727 1 86.38 274 ILE B O 1
ATOM 5753 N N . MET B 1 275 ? -7.902 12.719 7.242 1 89.38 275 MET B N 1
ATOM 5754 C CA . MET B 1 275 ? -8.438 13.625 6.223 1 89.38 275 MET B CA 1
ATOM 5755 C C . MET B 1 275 ? -9.875 13.258 5.871 1 89.38 275 MET B C 1
ATOM 5757 O O . MET B 1 275 ? -10.68 14.133 5.566 1 89.38 275 MET B O 1
ATOM 5761 N N . ARG B 1 276 ? -10.148 12.008 5.859 1 91.31 276 ARG B N 1
ATOM 5762 C CA . ARG B 1 276 ? -11.523 11.562 5.629 1 91.31 276 ARG B CA 1
ATOM 5763 C C . ARG B 1 276 ? -12.477 12.195 6.637 1 91.31 276 ARG B C 1
ATOM 5765 O O . ARG B 1 276 ? -13.555 12.664 6.27 1 91.31 276 ARG B O 1
ATOM 5772 N N . ASN B 1 277 ? -12.078 12.234 7.859 1 86.81 277 ASN B N 1
ATOM 5773 C CA . ASN B 1 277 ? -12.898 12.82 8.914 1 86.81 277 ASN B CA 1
ATOM 5774 C C . ASN B 1 277 ? -12.977 14.336 8.789 1 86.81 277 ASN B C 1
ATOM 5776 O O . ASN B 1 277 ? -14.055 14.922 8.945 1 86.81 277 ASN B O 1
ATOM 5780 N N . LEU B 1 278 ? -11.891 14.922 8.461 1 88.81 278 LEU B N 1
ATOM 5781 C CA . LEU B 1 278 ? -11.82 16.375 8.383 1 88.81 278 LEU B CA 1
ATOM 5782 C C . LEU B 1 278 ? -12.672 16.906 7.23 1 88.81 278 LEU B C 1
ATOM 5784 O O . LEU B 1 278 ? -13.305 17.953 7.348 1 88.81 278 LEU B O 1
ATOM 5788 N N . LEU B 1 279 ? -12.727 16.125 6.176 1 91.25 279 LEU B N 1
ATOM 5789 C CA . LEU B 1 279 ? -13.367 16.609 4.957 1 91.25 279 LEU B CA 1
ATOM 5790 C C . LEU B 1 279 ? -14.789 16.078 4.844 1 91.25 279 LEU B C 1
ATOM 5792 O O . LEU B 1 279 ? -15.477 16.344 3.85 1 91.25 279 LEU B O 1
ATOM 5796 N N . SER B 1 280 ? -15.195 15.359 5.793 1 88.88 280 SER B N 1
ATOM 5797 C CA . SER B 1 280 ? -16.562 14.867 5.777 1 88.88 280 SER B CA 1
ATOM 5798 C C . SER B 1 280 ? -17.562 16.016 5.797 1 88.88 280 SER B C 1
ATOM 5800 O O . SER B 1 280 ? -17.219 17.156 6.129 1 88.88 280 SER B O 1
ATOM 5802 N N . ASP B 1 281 ? -18.781 15.727 5.422 1 86.94 281 ASP B N 1
ATOM 5803 C CA . ASP B 1 281 ? -19.797 16.766 5.355 1 86.94 281 ASP B CA 1
ATOM 5804 C C . ASP B 1 281 ? -20.016 17.422 6.719 1 86.94 281 ASP B C 1
ATOM 5806 O O . ASP B 1 281 ? -20.219 18.625 6.809 1 86.94 281 ASP B O 1
ATOM 5810 N N . ALA B 1 282 ? -19.984 16.656 7.75 1 79.44 282 ALA B N 1
ATOM 5811 C CA . ALA B 1 282 ? -20.141 17.172 9.109 1 79.44 282 ALA B CA 1
ATOM 5812 C C . ALA B 1 282 ? -18.781 17.344 9.781 1 79.44 282 ALA B C 1
ATOM 5814 O O . ALA B 1 282 ? -18.703 17.438 11.008 1 79.44 282 ALA B O 1
ATOM 5815 N N . GLY B 1 283 ? -17.719 17.484 8.93 1 84.19 283 GLY B N 1
ATOM 5816 C CA . GLY B 1 283 ? -16.375 17.547 9.461 1 84.19 283 GLY B CA 1
ATOM 5817 C C . GLY B 1 283 ? -15.945 18.953 9.859 1 84.19 283 GLY B C 1
ATOM 5818 O O . GLY B 1 283 ? -16.672 19.906 9.617 1 84.19 283 GLY B O 1
ATOM 5819 N N . PRO B 1 284 ? -14.836 19.047 10.414 1 83 284 PRO B N 1
ATOM 5820 C CA . PRO B 1 284 ? -14.352 20.312 10.938 1 83 284 PRO B CA 1
ATOM 5821 C C . PRO B 1 284 ? -14.117 21.359 9.844 1 83 284 PRO B C 1
ATOM 5823 O O . PRO B 1 284 ? -14.273 22.562 10.086 1 83 284 PRO B O 1
ATOM 5826 N N . VAL B 1 285 ? -13.789 20.984 8.703 1 85.5 285 VAL B N 1
ATOM 5827 C CA . VAL B 1 285 ? -13.5 21.953 7.645 1 85.5 285 VAL B CA 1
ATOM 5828 C C . VAL B 1 285 ? -14.781 22.688 7.262 1 85.5 285 VAL B C 1
ATOM 5830 O O . VAL B 1 285 ? -14.781 23.922 7.148 1 85.5 285 VAL B O 1
ATOM 5833 N N . ASN B 1 286 ? -15.82 21.953 7.039 1 86.38 286 ASN B N 1
ATOM 5834 C CA . ASN B 1 286 ? -17.094 22.594 6.75 1 86.38 286 ASN B CA 1
ATOM 5835 C C . ASN B 1 286 ? -17.594 23.422 7.938 1 86.38 286 ASN B C 1
ATOM 5837 O O . ASN B 1 286 ? -18.156 24.5 7.758 1 86.38 286 ASN B O 1
ATOM 5841 N N . ALA B 1 287 ? -17.422 22.906 9.102 1 80.88 287 ALA B N 1
ATOM 5842 C CA . ALA B 1 287 ? -17.844 23.641 10.305 1 80.88 287 ALA B CA 1
ATOM 5843 C C . ALA B 1 287 ? -17.125 24.984 10.406 1 80.88 287 ALA B C 1
ATOM 5845 O O . ALA B 1 287 ? -17.719 25.984 10.812 1 80.88 287 ALA B O 1
ATOM 5846 N N . LEU B 1 288 ? -15.922 24.984 10.008 1 80.38 288 LEU B N 1
ATOM 5847 C CA . LEU B 1 288 ? -15.133 26.203 10.008 1 80.38 288 LEU B CA 1
ATOM 5848 C C . LEU B 1 288 ? -15.656 27.203 8.977 1 80.38 288 LEU B C 1
ATOM 5850 O O . LEU B 1 288 ? -15.773 28.391 9.258 1 80.38 288 LEU B O 1
ATOM 5854 N N . LEU B 1 289 ? -15.914 26.703 7.883 1 84.12 289 LEU B N 1
ATOM 5855 C CA . LEU B 1 289 ? -16.406 27.562 6.812 1 84.12 289 LEU B CA 1
ATOM 5856 C C . LEU B 1 289 ? -17.781 28.125 7.168 1 84.12 289 LEU B C 1
ATOM 5858 O O . LEU B 1 289 ? -18.094 29.266 6.816 1 84.12 289 LEU B O 1
ATOM 5862 N N . ILE B 1 290 ? -18.594 27.359 7.793 1 81.5 290 ILE B N 1
ATOM 5863 C CA . ILE B 1 290 ? -19.906 27.812 8.242 1 81.5 290 ILE B CA 1
ATOM 5864 C C . ILE B 1 290 ? -19.75 28.891 9.312 1 81.5 290 ILE B C 1
ATOM 5866 O O . ILE B 1 290 ? -20.438 29.922 9.266 1 81.5 290 ILE B O 1
ATOM 5870 N N . LYS B 1 291 ? -18.812 28.688 10.203 1 76.12 291 LYS B N 1
ATOM 5871 C CA . LYS B 1 291 ? -18.562 29.641 11.273 1 76.12 291 LYS B CA 1
ATOM 5872 C C . LYS B 1 291 ? -18.078 30.984 10.703 1 76.12 291 LYS B C 1
ATOM 5874 O O . LYS B 1 291 ? -18.422 32.031 11.227 1 76.12 291 LYS B O 1
ATOM 5879 N N . TRP B 1 292 ? -17.312 30.828 9.641 1 80.5 292 TRP B N 1
ATOM 5880 C CA . TRP B 1 292 ? -16.781 32.031 9.016 1 80.5 292 TRP B CA 1
ATOM 5881 C C . TRP B 1 292 ? -17.812 32.688 8.117 1 80.5 292 TRP B C 1
ATOM 5883 O O . TRP B 1 292 ? -17.578 33.75 7.562 1 80.5 292 TRP B O 1
ATOM 5893 N N . GLY B 1 293 ? -18.922 32.062 7.969 1 79.06 293 GLY B N 1
ATOM 5894 C CA . GLY B 1 293 ? -20 32.625 7.184 1 79.06 293 GLY B CA 1
ATOM 5895 C C . GLY B 1 293 ? -19.812 32.438 5.688 1 79.06 293 GLY B C 1
ATOM 5896 O O . GLY B 1 293 ? -20.484 33.094 4.891 1 79.06 293 GLY B O 1
ATOM 5897 N N . LEU B 1 294 ? -18.859 31.641 5.363 1 81.19 294 LEU B N 1
ATOM 5898 C CA . LEU B 1 294 ? -18.562 31.469 3.945 1 81.19 294 LEU B CA 1
ATOM 5899 C C . LEU B 1 294 ? -19.562 30.516 3.289 1 81.19 294 LEU B C 1
ATOM 5901 O O . LEU B 1 294 ? -19.812 30.609 2.086 1 81.19 294 LEU B O 1
ATOM 5905 N N . ILE B 1 295 ? -20.109 29.609 4.117 1 84.81 295 ILE B N 1
ATOM 5906 C CA . ILE B 1 295 ? -21.109 28.672 3.623 1 84.81 295 ILE B CA 1
ATOM 5907 C C . ILE B 1 295 ? -22.25 28.531 4.629 1 84.81 295 ILE B C 1
ATOM 5909 O O . ILE B 1 295 ? -22.125 28.969 5.773 1 84.81 295 ILE B O 1
ATOM 5913 N N . SER B 1 296 ? -23.375 28.047 4.113 1 80.06 296 SER B N 1
ATOM 5914 C CA . SER B 1 296 ? -24.547 27.859 4.969 1 80.06 296 SER B CA 1
ATOM 5915 C C . SER B 1 296 ? -24.547 26.469 5.594 1 80.06 296 SER B C 1
ATOM 5917 O O . SER B 1 296 ? -24 25.531 5.023 1 80.06 296 SER B O 1
ATOM 5919 N N . SER B 1 297 ? -24.984 26.391 6.793 1 76.75 297 SER B N 1
ATOM 5920 C CA . SER B 1 297 ? -25.078 25.109 7.492 1 76.75 297 SER B CA 1
ATOM 5921 C C . SER B 1 297 ? -25.953 24.125 6.727 1 76.75 297 SER B C 1
ATOM 5923 O O . SER B 1 297 ? -25.781 22.906 6.848 1 76.75 297 SER B O 1
ATOM 5925 N N . ALA B 1 298 ? -26.766 24.625 5.91 1 75.19 298 ALA B N 1
ATOM 5926 C CA . ALA B 1 298 ? -27.703 23.797 5.152 1 75.19 298 ALA B CA 1
ATOM 5927 C C . ALA B 1 298 ? -27.016 23.188 3.93 1 75.19 298 ALA B C 1
ATOM 5929 O O . ALA B 1 298 ? -27.453 22.141 3.43 1 75.19 298 ALA B O 1
ATOM 5930 N N . HIS B 1 299 ? -25.953 23.891 3.562 1 84.44 299 HIS B N 1
ATOM 5931 C CA . HIS B 1 299 ? -25.312 23.422 2.344 1 84.44 299 HIS B CA 1
ATOM 5932 C C . HIS B 1 299 ? -23.797 23.344 2.518 1 84.44 299 HIS B C 1
ATOM 5934 O O . HIS B 1 299 ? -23.062 24.141 1.953 1 84.44 299 HIS B O 1
ATOM 5940 N N . PRO B 1 300 ? -23.328 22.391 3.195 1 86.38 300 PRO B N 1
ATOM 5941 C CA . PRO B 1 300 ? -21.891 22.219 3.324 1 86.38 300 PRO B CA 1
ATOM 5942 C C . PRO B 1 300 ? -21.203 21.906 1.993 1 86.38 300 PRO B C 1
ATOM 5944 O O . PRO B 1 300 ? -21.859 21.469 1.05 1 86.38 300 PRO B O 1
ATOM 5947 N N . LEU B 1 301 ? -19.984 22.281 1.907 1 89.19 301 LEU B N 1
ATOM 5948 C CA . LEU B 1 301 ? -19.25 21.938 0.698 1 89.19 301 LEU B CA 1
ATOM 5949 C C . LEU B 1 301 ? -19.047 20.438 0.588 1 89.19 301 LEU B C 1
ATOM 5951 O O . LEU B 1 301 ? -18.609 19.797 1.543 1 89.19 301 LEU B O 1
ATOM 5955 N N . PRO B 1 302 ? -19.453 19.844 -0.516 1 91.88 302 PRO B N 1
ATOM 5956 C CA . PRO B 1 302 ? -19.406 18.391 -0.687 1 91.88 302 PRO B CA 1
ATOM 5957 C C . PRO B 1 302 ? -18.016 17.891 -1.069 1 91.88 302 PRO B C 1
ATOM 5959 O O . PRO B 1 302 ? -17.828 17.328 -2.154 1 91.88 302 PRO B O 1
ATOM 5962 N N . PHE B 1 303 ? -17.062 17.984 -0.179 1 92.88 303 PHE B N 1
ATOM 5963 C CA . PHE B 1 303 ? -15.672 17.641 -0.429 1 92.88 303 PHE B CA 1
ATOM 5964 C C . PHE B 1 303 ? -15.539 16.188 -0.862 1 92.88 303 PHE B C 1
ATOM 5966 O O . PHE B 1 303 ? -14.711 15.859 -1.713 1 92.88 303 PHE B O 1
ATOM 5973 N N . LEU B 1 304 ? -16.375 15.297 -0.261 1 93.75 304 LEU B N 1
ATOM 5974 C CA . LEU B 1 304 ? -16.266 13.875 -0.554 1 93.75 304 LEU B CA 1
ATOM 5975 C C . LEU B 1 304 ? -17.578 13.32 -1.085 1 93.75 304 LEU B C 1
ATOM 5977 O O . LEU B 1 304 ? -17.625 12.18 -1.564 1 93.75 304 LEU B O 1
ATOM 5981 N N . SER B 1 305 ? -18.641 14.117 -1.083 1 91.94 305 SER B N 1
ATOM 5982 C CA . SER B 1 305 ? -19.984 13.625 -1.404 1 91.94 305 SER B CA 1
ATOM 5983 C C . SER B 1 305 ? -20.375 13.984 -2.834 1 91.94 305 SER B C 1
ATOM 5985 O O . SER B 1 305 ? -21.344 13.453 -3.367 1 91.94 305 SER B O 1
ATOM 5987 N N . ASP B 1 306 ? -19.578 14.898 -3.387 1 94.62 306 ASP B N 1
ATOM 5988 C CA . ASP B 1 306 ? -19.75 15.227 -4.801 1 94.62 306 ASP B CA 1
ATOM 5989 C C . ASP B 1 306 ? -18.609 14.664 -5.637 1 94.62 306 ASP B C 1
ATOM 5991 O O . ASP B 1 306 ? -17.438 14.734 -5.234 1 94.62 306 ASP B O 1
ATOM 5995 N N . PRO B 1 307 ? -18.938 14.164 -6.809 1 95.19 307 PRO B N 1
ATOM 5996 C CA . PRO B 1 307 ? -17.922 13.477 -7.625 1 95.19 307 PRO B CA 1
ATOM 5997 C C . PRO B 1 307 ? -16.75 14.383 -7.984 1 95.19 307 PRO B C 1
ATOM 5999 O O . PRO B 1 307 ? -15.586 13.992 -7.801 1 95.19 307 PRO B O 1
ATOM 6002 N N . VAL B 1 308 ? -17 15.516 -8.477 1 95 308 VAL B N 1
ATOM 6003 C CA . VAL B 1 308 ? -15.93 16.406 -8.93 1 95 308 VAL B CA 1
ATOM 6004 C C . VAL B 1 308 ? -15.133 16.906 -7.734 1 95 308 VAL B C 1
ATOM 6006 O O . VAL B 1 308 ? -13.898 16.891 -7.758 1 95 308 VAL B O 1
ATOM 6009 N N . TRP B 1 309 ? -15.773 17.297 -6.633 1 95.38 309 TRP B N 1
ATOM 6010 C CA . TRP B 1 309 ? -15.102 17.766 -5.422 1 95.38 309 TRP B CA 1
ATOM 6011 C C . TRP B 1 309 ? -14.266 16.656 -4.797 1 95.38 309 TRP B C 1
ATOM 6013 O O . TRP B 1 309 ? -13.164 16.906 -4.309 1 95.38 309 TRP B O 1
ATOM 6023 N N . ALA B 1 310 ? -14.867 15.523 -4.887 1 96.56 310 ALA B N 1
ATOM 6024 C CA . ALA B 1 310 ? -14.156 14.383 -4.297 1 96.56 310 ALA B CA 1
ATOM 6025 C C . ALA B 1 310 ? -12.859 14.102 -5.047 1 96.56 310 ALA B C 1
ATOM 6027 O O . ALA B 1 310 ? -11.828 13.836 -4.43 1 96.56 310 ALA B O 1
ATOM 6028 N N . LYS B 1 311 ? -12.914 14.18 -6.348 1 97.19 311 LYS B N 1
ATOM 6029 C CA . LYS B 1 311 ? -11.734 13.938 -7.164 1 97.19 311 LYS B CA 1
ATOM 6030 C C . LYS B 1 311 ? -10.648 14.969 -6.879 1 97.19 311 LYS B C 1
ATOM 6032 O O . LYS B 1 311 ? -9.469 14.617 -6.742 1 97.19 311 LYS B O 1
ATOM 6037 N N . PHE B 1 312 ? -10.977 16.156 -6.699 1 95.94 312 PHE B N 1
ATOM 6038 C CA . PHE B 1 312 ? -10.016 17.203 -6.379 1 95.94 312 PHE B CA 1
ATOM 6039 C C . PHE B 1 312 ? -9.445 17.016 -4.98 1 95.94 312 PHE B C 1
ATOM 6041 O O . PHE B 1 312 ? -8.25 17.203 -4.758 1 95.94 312 PHE B O 1
ATOM 6048 N N . SER B 1 313 ? -10.352 16.672 -4.102 1 95.5 313 SER B N 1
ATOM 6049 C CA . SER B 1 313 ? -9.922 16.469 -2.723 1 95.5 313 SER B CA 1
ATOM 6050 C C . SER B 1 313 ? -8.906 15.336 -2.633 1 95.5 313 SER B C 1
ATOM 6052 O O . SER B 1 313 ? -7.93 15.43 -1.884 1 95.5 313 SER B O 1
ATOM 6054 N N . ILE B 1 314 ? -9.133 14.305 -3.418 1 96.56 314 ILE B N 1
ATOM 6055 C CA . ILE B 1 314 ? -8.242 13.148 -3.414 1 96.56 314 ILE B CA 1
ATOM 6056 C C . ILE B 1 314 ? -6.852 13.562 -3.898 1 96.56 314 ILE B C 1
ATOM 6058 O O . ILE B 1 314 ? -5.84 13.211 -3.289 1 96.56 314 ILE B O 1
ATOM 6062 N N . ILE B 1 315 ? -6.809 14.32 -4.938 1 96.19 315 ILE B N 1
ATOM 6063 C CA . ILE B 1 315 ? -5.539 14.781 -5.488 1 96.19 315 ILE B CA 1
ATOM 6064 C C . ILE B 1 315 ? -4.824 15.672 -4.477 1 96.19 315 ILE B C 1
ATOM 6066 O O . ILE B 1 315 ? -3.621 15.523 -4.254 1 96.19 315 ILE B O 1
ATOM 6070 N N . PHE B 1 316 ? -5.543 16.469 -3.812 1 91.5 316 PHE B N 1
ATOM 6071 C CA . PHE B 1 316 ? -4.969 17.391 -2.84 1 91.5 316 PHE B CA 1
ATOM 6072 C C . PHE B 1 316 ? -4.395 16.625 -1.649 1 91.5 316 PHE B C 1
ATOM 6074 O O . PHE B 1 316 ? -3.305 16.953 -1.169 1 91.5 316 PHE B O 1
ATOM 6081 N N . VAL B 1 317 ? -5.184 15.695 -1.184 1 90.62 317 VAL B N 1
ATOM 6082 C CA . VAL B 1 317 ? -4.73 14.914 -0.041 1 90.62 317 VAL B CA 1
ATOM 6083 C C . VAL B 1 317 ? -3.477 14.125 -0.419 1 90.62 317 VAL B C 1
ATOM 6085 O O . VAL B 1 317 ? -2.543 14.008 0.38 1 90.62 317 VAL B O 1
ATOM 6088 N N . ASN B 1 318 ? -3.521 13.609 -1.609 1 92.56 318 ASN B N 1
ATOM 6089 C CA . ASN B 1 318 ? -2.348 12.883 -2.082 1 92.56 318 ASN B CA 1
ATOM 6090 C C . ASN B 1 318 ? -1.117 13.789 -2.137 1 92.56 318 ASN B C 1
ATOM 6092 O O . ASN B 1 318 ? -0.003 13.344 -1.854 1 92.56 318 ASN B O 1
ATOM 6096 N N . MET B 1 319 ? -1.283 14.977 -2.523 1 88.38 319 MET B N 1
ATOM 6097 C CA . MET B 1 319 ? -0.189 15.938 -2.539 1 88.38 319 MET B CA 1
ATOM 6098 C C . MET B 1 319 ? 0.373 16.156 -1.137 1 88.38 319 MET B C 1
ATOM 6100 O O . MET B 1 319 ? 1.591 16.172 -0.949 1 88.38 319 MET B O 1
ATOM 6104 N N . TRP B 1 320 ? -0.543 16.219 -0.351 1 82.06 320 TRP B N 1
ATOM 6105 C CA . TRP B 1 320 ? -0.163 16.469 1.037 1 82.06 320 TRP B CA 1
ATOM 6106 C C . TRP B 1 320 ? 0.705 15.32 1.564 1 82.06 320 TRP B C 1
ATOM 6108 O O . TRP B 1 320 ? 1.731 15.562 2.205 1 82.06 320 TRP B O 1
ATOM 6118 N N . VAL B 1 321 ? 0.396 14.172 1.244 1 82.94 321 VAL B N 1
ATOM 6119 C CA . VAL B 1 321 ? 1.083 13 1.782 1 82.94 321 VAL B CA 1
ATOM 6120 C C . VAL B 1 321 ? 2.348 12.727 0.972 1 82.94 321 VAL B C 1
ATOM 6122 O O . VAL B 1 321 ? 3.352 12.258 1.516 1 82.94 321 VAL B O 1
ATOM 6125 N N . GLY B 1 322 ? 2.346 13.078 -0.254 1 86.44 322 GLY B N 1
ATOM 6126 C CA . GLY B 1 322 ? 3.395 12.648 -1.161 1 86.44 322 GLY B CA 1
ATOM 6127 C C . GLY B 1 322 ? 4.516 13.664 -1.307 1 86.44 322 GLY B C 1
ATOM 6128 O O . GLY B 1 322 ? 5.652 13.297 -1.61 1 86.44 322 GLY B O 1
ATOM 6129 N N . ILE B 1 323 ? 4.305 14.891 -1.048 1 85.75 323 ILE B N 1
ATOM 6130 C CA . ILE B 1 323 ? 5.258 15.961 -1.316 1 85.75 323 ILE B CA 1
ATOM 6131 C C . ILE B 1 323 ? 6.488 15.797 -0.424 1 85.75 323 ILE B C 1
ATOM 6133 O O . ILE B 1 323 ? 7.621 15.867 -0.898 1 85.75 323 ILE B O 1
ATOM 6137 N N . PRO B 1 324 ? 6.27 15.531 0.86 1 80.94 324 PRO B N 1
ATOM 6138 C CA . PRO B 1 324 ? 7.445 15.383 1.72 1 80.94 324 PRO B CA 1
ATOM 6139 C C . PRO B 1 324 ? 8.344 14.219 1.3 1 80.94 324 PRO B C 1
ATOM 6141 O O . PRO B 1 324 ? 9.57 14.312 1.406 1 80.94 324 PRO B O 1
ATOM 6144 N N . VAL B 1 325 ? 7.746 13.203 0.818 1 82 325 VAL B N 1
ATOM 6145 C CA . VAL B 1 325 ? 8.523 12.047 0.382 1 82 325 VAL B CA 1
ATOM 6146 C C . VAL B 1 325 ? 9.359 12.414 -0.839 1 82 325 VAL B C 1
ATOM 6148 O O . VAL B 1 325 ? 10.555 12.109 -0.894 1 82 325 VAL B O 1
ATOM 6151 N N . THR B 1 326 ? 8.758 13.039 -1.735 1 86.38 326 THR B N 1
ATOM 6152 C CA . THR B 1 326 ? 9.445 13.461 -2.947 1 86.38 326 THR B CA 1
ATOM 6153 C C . THR B 1 326 ? 10.523 14.492 -2.627 1 86.38 326 THR B C 1
ATOM 6155 O O . THR B 1 326 ? 11.586 14.508 -3.254 1 86.38 326 THR B O 1
ATOM 6158 N N . MET B 1 327 ? 10.242 15.32 -1.702 1 84.56 327 MET B N 1
ATOM 6159 C CA . MET B 1 327 ? 11.219 16.328 -1.294 1 84.56 327 MET B CA 1
ATOM 6160 C C . MET B 1 327 ? 12.484 15.68 -0.763 1 84.56 327 MET B C 1
ATOM 6162 O O . MET B 1 327 ? 13.594 16.109 -1.089 1 84.56 327 MET B O 1
ATOM 6166 N N . LEU B 1 328 ? 12.352 14.641 -0.066 1 80.81 328 LEU B N 1
ATOM 6167 C CA . LEU B 1 328 ? 13.5 13.953 0.502 1 80.81 328 LEU B CA 1
ATOM 6168 C C . LEU B 1 328 ? 14.328 13.281 -0.59 1 80.81 328 LEU B C 1
ATOM 6170 O O . LEU B 1 328 ? 15.555 13.328 -0.562 1 80.81 328 LEU B O 1
ATOM 6174 N N . VAL B 1 329 ? 13.633 12.695 -1.465 1 81.88 329 VAL B N 1
ATOM 6175 C 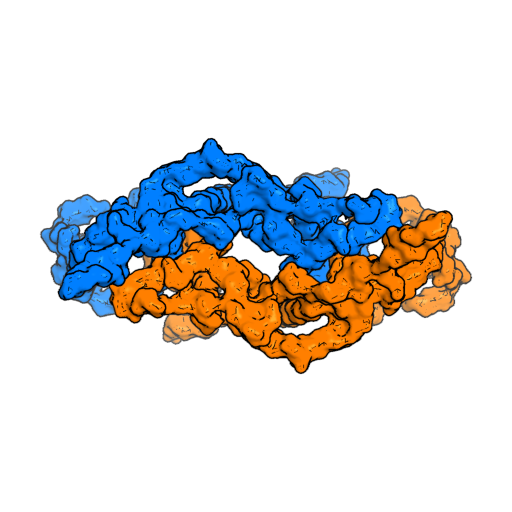CA . VAL B 1 329 ? 14.312 12.023 -2.568 1 81.88 329 VAL B CA 1
ATOM 6176 C C . VAL B 1 329 ? 15.031 13.055 -3.436 1 81.88 329 VAL B C 1
ATOM 6178 O O . VAL B 1 329 ? 16.188 12.859 -3.809 1 81.88 329 VAL B O 1
ATOM 6181 N N . ALA B 1 330 ? 14.391 14.094 -3.678 1 84.62 330 ALA B N 1
ATOM 6182 C CA . ALA B 1 330 ? 14.953 15.148 -4.512 1 84.62 330 ALA B CA 1
ATOM 6183 C C . ALA B 1 330 ? 16.141 15.82 -3.822 1 84.62 330 ALA B C 1
ATOM 6185 O O . ALA B 1 330 ? 17.109 16.203 -4.48 1 84.62 330 ALA B O 1
ATOM 6186 N N . THR B 1 331 ? 16.016 16 -2.574 1 83.56 331 THR B N 1
ATOM 6187 C CA . THR B 1 331 ? 17.109 16.594 -1.812 1 83.56 331 THR B CA 1
ATOM 6188 C C . THR B 1 331 ? 18.391 15.781 -1.965 1 83.56 331 THR B C 1
ATOM 6190 O O . THR B 1 331 ? 19.469 16.344 -2.148 1 83.56 331 THR B O 1
ATOM 6193 N N . GLY B 1 332 ? 18.203 14.477 -1.912 1 80.12 332 GLY B N 1
ATOM 6194 C CA . GLY B 1 332 ? 19.359 13.625 -2.129 1 80.12 332 GLY B CA 1
ATOM 6195 C C . GLY B 1 332 ? 19.984 13.805 -3.498 1 80.12 332 GLY B C 1
ATOM 6196 O O . GLY B 1 332 ? 21.219 13.781 -3.635 1 80.12 332 GLY B O 1
ATOM 6197 N N . ILE B 1 333 ? 19.234 14.086 -4.449 1 83.81 333 ILE B N 1
ATOM 6198 C CA . ILE B 1 333 ? 19.703 14.25 -5.82 1 83.81 333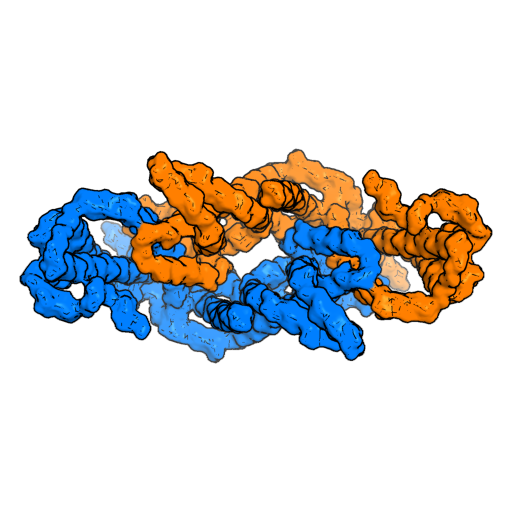 ILE B CA 1
ATOM 6199 C C . ILE B 1 333 ? 20.344 15.625 -5.996 1 83.81 333 ILE B C 1
ATOM 6201 O O . ILE B 1 333 ? 21.422 15.75 -6.586 1 83.81 333 ILE B O 1
ATOM 6205 N N . ILE B 1 334 ? 19.75 16.594 -5.449 1 83.06 334 ILE B N 1
ATOM 6206 C CA . ILE B 1 334 ? 20.203 17.969 -5.59 1 83.06 334 ILE B CA 1
ATOM 6207 C C . ILE B 1 334 ? 21.547 18.156 -4.914 1 83.06 334 ILE B C 1
ATOM 6209 O O . ILE B 1 334 ? 22.422 18.844 -5.438 1 83.06 334 ILE B O 1
ATOM 6213 N N . MET B 1 335 ? 21.672 17.469 -3.869 1 81.5 335 MET B N 1
ATOM 6214 C CA . MET B 1 335 ? 22.906 17.594 -3.113 1 81.5 335 MET B CA 1
ATOM 6215 C C . MET B 1 335 ? 24.062 16.922 -3.855 1 81.5 335 MET B C 1
ATOM 6217 O O . MET B 1 335 ? 25.234 17.234 -3.609 1 81.5 335 MET B O 1
ATOM 6221 N N . ASN B 1 336 ? 23.688 16.125 -4.781 1 80.75 336 ASN B N 1
ATOM 6222 C CA . ASN B 1 336 ? 24.734 15.398 -5.512 1 80.75 336 ASN B CA 1
ATOM 6223 C C . ASN B 1 336 ? 24.953 16 -6.895 1 80.75 336 ASN B C 1
ATOM 6225 O O . ASN B 1 336 ? 25.766 15.492 -7.668 1 80.75 336 ASN B O 1
ATOM 6229 N N . LEU B 1 337 ? 24.266 17.078 -7.125 1 80.69 337 LEU B N 1
ATOM 6230 C CA . LEU B 1 337 ? 24.469 17.734 -8.414 1 80.69 337 LEU B CA 1
ATOM 6231 C C . LEU B 1 337 ? 25.797 18.5 -8.43 1 80.69 337 LEU B C 1
ATOM 6233 O O . LEU B 1 337 ? 26.188 19.094 -7.422 1 80.69 337 LEU B O 1
ATOM 6237 N N . PRO B 1 338 ? 26.5 18.375 -9.547 1 78.81 338 PRO B N 1
ATOM 6238 C CA . PRO B 1 338 ? 27.781 19.078 -9.617 1 78.81 338 PRO B CA 1
ATOM 6239 C C . PRO B 1 338 ? 27.625 20.594 -9.461 1 78.81 338 PRO B C 1
ATOM 6241 O O . PRO B 1 338 ? 26.938 21.234 -10.273 1 78.81 338 PRO B O 1
ATOM 6244 N N . ALA B 1 339 ? 28.188 21.125 -8.508 1 76.25 339 ALA B N 1
ATOM 6245 C CA . ALA B 1 339 ? 28.125 22.547 -8.188 1 76.25 339 ALA B CA 1
ATOM 6246 C C . ALA B 1 339 ? 28.875 23.391 -9.219 1 76.25 339 ALA B C 1
ATOM 6248 O O . ALA B 1 339 ? 28.562 24.562 -9.43 1 76.25 339 ALA B O 1
ATOM 6249 N N . GLU B 1 340 ? 29.75 22.641 -9.852 1 79.69 340 GLU B N 1
ATOM 6250 C CA . GLU B 1 340 ? 30.609 23.344 -10.789 1 79.69 340 GLU B CA 1
ATOM 6251 C C . GLU B 1 340 ? 29.828 23.891 -11.977 1 79.69 340 GLU B C 1
ATOM 6253 O O . GLU B 1 340 ? 30.062 25.016 -12.43 1 79.69 340 GLU B O 1
ATOM 6258 N N . GLN B 1 341 ? 28.859 23.094 -12.43 1 80.69 341 GLN B N 1
ATOM 6259 C CA . GLN B 1 341 ? 28.047 23.516 -13.578 1 80.69 341 GLN B CA 1
ATOM 6260 C C . GLN B 1 341 ? 27.141 24.688 -13.211 1 80.69 341 GLN B C 1
ATOM 6262 O O . GLN B 1 341 ? 26.938 25.609 -14.008 1 80.69 341 GLN B O 1
ATOM 6267 N N . ILE B 1 342 ? 26.781 24.672 -12.031 1 80.69 342 ILE B N 1
ATOM 6268 C CA . ILE B 1 342 ? 25.875 25.719 -11.562 1 80.69 342 ILE B CA 1
ATOM 6269 C C . ILE B 1 342 ? 26.656 27.016 -11.336 1 80.69 342 ILE B C 1
ATOM 6271 O O . ILE B 1 342 ? 26.203 28.094 -11.727 1 80.69 342 ILE B O 1
ATOM 6275 N N . GLU B 1 343 ? 27.812 26.875 -10.828 1 81.44 343 GLU B N 1
ATOM 6276 C CA . GLU B 1 343 ? 28.672 28.047 -10.602 1 81.44 343 GLU B CA 1
ATOM 6277 C C . GLU B 1 343 ? 29.125 28.672 -11.922 1 81.44 343 GLU B C 1
ATOM 6279 O O . GLU B 1 343 ? 29.172 29.891 -12.047 1 81.44 343 GLU B O 1
ATOM 6284 N N . ALA B 1 344 ? 29.375 27.812 -12.805 1 85.75 344 ALA B N 1
ATOM 6285 C CA . ALA B 1 344 ? 29.812 28.281 -14.117 1 85.75 344 ALA B CA 1
ATOM 6286 C C . ALA B 1 344 ? 28.688 29.062 -14.805 1 85.75 344 ALA B C 1
ATOM 6288 O O . ALA B 1 344 ? 28.953 30.094 -15.445 1 85.75 344 ALA B O 1
ATOM 6289 N N . ALA B 1 345 ? 27.516 28.656 -14.625 1 85.56 345 ALA B N 1
ATOM 6290 C CA . ALA B 1 345 ? 26.359 29.328 -15.227 1 85.56 345 ALA B CA 1
ATOM 6291 C C . ALA B 1 345 ? 26.109 30.688 -14.562 1 85.56 345 ALA B C 1
ATOM 6293 O O . ALA B 1 345 ? 25.734 31.656 -15.227 1 85.56 345 ALA B O 1
ATOM 6294 N N . GLU B 1 346 ? 26.406 30.672 -13.328 1 82.25 346 GLU B N 1
ATOM 6295 C CA . GLU B 1 346 ? 26.234 31.906 -12.578 1 82.25 346 GLU B CA 1
ATOM 6296 C C . GLU B 1 346 ? 27.297 32.938 -12.961 1 82.25 346 GLU B C 1
ATOM 6298 O O . GLU B 1 346 ? 27 34.125 -13.031 1 82.25 346 GLU B O 1
ATOM 6303 N N . ILE B 1 347 ? 28.406 32.438 -13.25 1 83.81 347 ILE B N 1
ATOM 6304 C CA . ILE B 1 347 ? 29.5 33.312 -13.688 1 83.81 347 ILE B CA 1
ATOM 6305 C C . ILE B 1 347 ? 29.188 33.875 -15.07 1 83.81 347 ILE B C 1
ATOM 6307 O O . ILE B 1 347 ? 29.516 35 -15.367 1 83.81 347 ILE B O 1
ATOM 6311 N N . ASP B 1 348 ? 28.469 33.125 -15.875 1 87 348 ASP B N 1
ATOM 6312 C CA . ASP B 1 348 ? 28.094 33.531 -17.219 1 87 348 ASP B CA 1
ATOM 6313 C C . ASP B 1 348 ? 26.906 34.5 -17.188 1 87 348 ASP B C 1
ATOM 6315 O O . ASP B 1 348 ? 26.484 35 -18.234 1 87 348 ASP B O 1
ATOM 6319 N N . GLY B 1 349 ? 26.344 34.75 -16.016 1 83 349 GLY B N 1
ATOM 6320 C CA . GLY B 1 349 ? 25.312 35.75 -15.852 1 83 349 GLY B CA 1
ATOM 6321 C C . GLY B 1 349 ? 23.906 35.156 -15.859 1 83 349 GLY B C 1
ATOM 6322 O O . GLY B 1 349 ? 22.922 35.906 -15.953 1 83 349 GLY B O 1
ATOM 6323 N N . ALA B 1 350 ? 23.844 33.906 -15.867 1 81.56 350 ALA B N 1
ATOM 6324 C CA . ALA B 1 350 ? 22.531 33.25 -15.875 1 81.56 350 ALA B CA 1
ATOM 6325 C C . ALA B 1 350 ? 21.797 33.5 -14.555 1 81.56 350 ALA B C 1
ATOM 6327 O O . ALA B 1 350 ? 22.406 33.5 -13.484 1 81.56 350 ALA B O 1
ATOM 6328 N N . ASN B 1 351 ? 20.484 33.844 -14.734 1 80.56 351 ASN B N 1
ATOM 6329 C CA . ASN B 1 351 ? 19.672 34.031 -13.547 1 80.56 351 ASN B CA 1
ATOM 6330 C C . ASN B 1 351 ? 19.25 32.688 -12.93 1 80.56 351 ASN B C 1
ATOM 6332 O O . ASN B 1 351 ? 19.438 31.641 -13.531 1 80.56 351 ASN B O 1
ATOM 6336 N N . LYS B 1 352 ? 18.812 32.688 -11.695 1 74.94 352 LYS B N 1
ATOM 6337 C CA . LYS B 1 352 ? 18.484 31.469 -10.945 1 74.94 352 LYS B CA 1
ATOM 6338 C C . LYS B 1 352 ? 17.391 30.672 -11.641 1 74.94 352 LYS B C 1
ATOM 6340 O O . LYS B 1 352 ? 17.406 29.438 -11.617 1 74.94 352 LYS B O 1
ATOM 6345 N N . PHE B 1 353 ? 16.516 31.406 -12.227 1 79.69 353 PHE B N 1
ATOM 6346 C CA . PHE B 1 353 ? 15.43 30.719 -12.922 1 79.69 353 PHE B CA 1
ATOM 6347 C C . PHE B 1 353 ? 15.945 30.047 -14.188 1 79.69 353 PHE B C 1
ATOM 6349 O O . PHE B 1 353 ? 15.5 28.953 -14.539 1 79.69 353 PHE B O 1
ATOM 6356 N N . GLN B 1 354 ? 16.906 30.703 -14.836 1 83.62 354 GLN B N 1
ATOM 6357 C CA . GLN B 1 354 ? 17.5 30.125 -16.031 1 83.62 354 GLN B CA 1
ATOM 6358 C C . GLN B 1 354 ? 18.328 28.891 -15.695 1 83.62 354 GLN B C 1
ATOM 6360 O O . GLN B 1 354 ? 18.297 27.891 -16.422 1 83.62 354 GLN B O 1
ATOM 6365 N N . VAL B 1 355 ? 19.062 29.031 -14.594 1 82.75 355 VAL B N 1
ATOM 6366 C CA . VAL B 1 355 ? 19.875 27.906 -14.148 1 82.75 355 VAL B CA 1
ATOM 6367 C C . VAL B 1 355 ? 18.969 26.734 -13.766 1 82.75 355 VAL B C 1
ATOM 6369 O O . VAL B 1 355 ? 19.281 25.594 -14.078 1 82.75 355 VAL B O 1
ATOM 6372 N N . PHE B 1 356 ? 17.844 27.078 -13.164 1 81.75 356 PHE B N 1
ATOM 6373 C CA . PHE B 1 356 ? 16.906 26.031 -12.75 1 81.75 356 PHE B CA 1
ATOM 6374 C C . PHE B 1 356 ? 16.312 25.328 -13.953 1 81.75 356 PHE B C 1
ATOM 6376 O O . PHE B 1 356 ? 16.312 24.109 -14.031 1 81.75 356 PHE B O 1
ATOM 6383 N N . GLN B 1 357 ? 15.812 26 -14.836 1 84.44 357 GLN B N 1
ATOM 6384 C CA . GLN B 1 357 ? 15.078 25.438 -15.961 1 84.44 357 GLN B CA 1
ATOM 6385 C C . GLN B 1 357 ? 16.016 24.734 -16.938 1 84.44 357 GLN B C 1
ATOM 6387 O O . GLN B 1 357 ? 15.648 23.703 -17.516 1 84.44 357 GLN B O 1
ATOM 6392 N N . SER B 1 358 ? 17.281 25.234 -17.016 1 84.75 358 SER B N 1
ATOM 6393 C CA . SER B 1 358 ? 18.156 24.734 -18.078 1 84.75 358 SER B CA 1
ATOM 6394 C C . SER B 1 358 ? 19.141 23.688 -17.531 1 84.75 358 SER B C 1
ATOM 6396 O O . SER B 1 358 ? 19.656 22.859 -18.281 1 84.75 358 SER B O 1
ATOM 6398 N N . ILE B 1 359 ? 19.391 23.734 -16.25 1 84.62 359 ILE B N 1
ATOM 6399 C CA . ILE B 1 359 ? 20.438 22.859 -15.75 1 84.62 359 ILE B CA 1
ATOM 6400 C C . ILE B 1 359 ? 19.891 21.969 -14.641 1 84.62 359 ILE B C 1
ATOM 6402 O O . ILE B 1 359 ? 19.797 20.75 -14.797 1 84.62 359 ILE B O 1
ATOM 6406 N N . THR B 1 360 ? 19.375 22.594 -13.633 1 84.12 360 THR B N 1
ATOM 6407 C CA . THR B 1 360 ? 19.016 21.859 -12.422 1 84.12 360 THR B CA 1
ATOM 6408 C C . THR B 1 360 ? 17.812 20.953 -12.672 1 84.12 360 THR B C 1
ATOM 6410 O O . THR B 1 360 ? 17.875 19.75 -12.414 1 84.12 360 THR B O 1
ATOM 6413 N N . PHE B 1 361 ? 16.812 21.5 -13.273 1 85.75 361 PHE B N 1
ATOM 6414 C CA . PHE B 1 361 ? 15.57 20.766 -13.445 1 85.75 361 PHE B CA 1
ATOM 6415 C C . PHE B 1 361 ? 15.75 19.609 -14.398 1 85.75 361 PHE B C 1
ATOM 6417 O O . PHE B 1 361 ? 15.352 18.484 -14.102 1 85.75 361 PHE B O 1
ATOM 6424 N N . PRO B 1 362 ? 16.375 19.859 -15.492 1 85.31 362 PRO B N 1
ATOM 6425 C CA . PRO B 1 362 ? 16.578 18.734 -16.422 1 85.31 362 PRO B CA 1
ATOM 6426 C C . PRO B 1 362 ? 17.422 17.609 -15.812 1 85.31 362 PRO B C 1
ATOM 6428 O O . PRO B 1 362 ? 17.188 16.438 -16.078 1 85.31 362 PRO B O 1
ATOM 6431 N N . GLN B 1 363 ? 18.375 17.984 -15.016 1 85.25 363 GLN B N 1
ATOM 6432 C CA . GLN B 1 363 ? 19.219 16.969 -14.383 1 85.25 363 GLN B CA 1
ATOM 6433 C C . GLN B 1 363 ? 18.438 16.172 -13.344 1 85.25 363 GLN B C 1
ATOM 6435 O O . GLN B 1 363 ? 18.594 14.953 -13.25 1 85.25 363 GLN B O 1
ATOM 6440 N N . ILE B 1 364 ? 17.609 16.906 -12.656 1 87.69 364 ILE B N 1
ATOM 6441 C CA . ILE B 1 364 ? 16.797 16.234 -11.648 1 87.69 364 ILE B CA 1
ATOM 6442 C C . ILE B 1 364 ? 15.805 15.297 -12.336 1 87.69 364 ILE B C 1
ATOM 6444 O O . ILE B 1 364 ? 15.625 14.156 -11.898 1 87.69 364 ILE B O 1
ATOM 6448 N N . LEU B 1 365 ? 15.25 15.789 -13.359 1 86.56 365 LEU B N 1
ATOM 6449 C CA . LEU B 1 365 ? 14.266 14.992 -14.086 1 86.56 365 LEU B CA 1
ATOM 6450 C C . LEU B 1 365 ? 14.898 13.734 -14.664 1 86.56 365 LEU B C 1
ATOM 6452 O O . LEU B 1 365 ? 14.289 12.656 -14.617 1 86.56 365 LEU B O 1
ATOM 6456 N N . LEU B 1 366 ? 16.031 13.836 -15.125 1 83.31 366 LEU B N 1
ATOM 6457 C CA . LEU B 1 366 ? 16.719 12.695 -15.719 1 83.31 366 LEU B CA 1
ATOM 6458 C C . LEU B 1 366 ? 17.016 11.633 -14.664 1 83.31 366 LEU B C 1
ATOM 6460 O O . LEU B 1 366 ? 16.812 10.438 -14.906 1 83.31 366 LEU B O 1
ATOM 6464 N N . ILE B 1 367 ? 17.453 12.086 -13.57 1 82.69 367 ILE B N 1
ATOM 6465 C CA . ILE B 1 367 ? 17.828 11.156 -12.508 1 82.69 367 ILE B CA 1
ATOM 6466 C C . ILE B 1 367 ? 16.562 10.547 -11.891 1 82.69 367 ILE B C 1
ATOM 6468 O O . ILE B 1 367 ? 16.562 9.367 -11.516 1 82.69 367 ILE B O 1
ATOM 6472 N N . MET B 1 368 ? 15.484 11.273 -11.906 1 88.19 368 MET B N 1
ATOM 6473 C CA . MET B 1 368 ? 14.281 10.836 -11.195 1 88.19 368 MET B CA 1
ATOM 6474 C C . MET B 1 368 ? 13.328 10.102 -12.133 1 88.19 368 MET B C 1
ATOM 6476 O O . MET B 1 368 ? 12.336 9.523 -11.695 1 88.19 368 MET B O 1
ATOM 6480 N N . THR B 1 369 ? 13.594 10.078 -13.352 1 85.75 369 THR B N 1
ATOM 6481 C CA . THR B 1 369 ? 12.68 9.531 -14.344 1 85.75 369 THR B CA 1
ATOM 6482 C C . THR B 1 369 ? 12.273 8.102 -13.984 1 85.75 369 THR B C 1
ATOM 6484 O O . THR B 1 369 ? 11.086 7.781 -13.945 1 85.75 369 THR B O 1
ATOM 6487 N N . PRO B 1 370 ? 13.164 7.176 -13.633 1 80 370 PRO B N 1
ATOM 6488 C CA . PRO B 1 370 ? 12.742 5.824 -13.258 1 80 370 PRO B CA 1
ATOM 6489 C C . PRO B 1 370 ? 11.82 5.812 -12.047 1 80 370 PRO B C 1
ATOM 6491 O O . PRO B 1 370 ? 10.859 5.043 -12.008 1 80 370 PRO B O 1
ATOM 6494 N N . THR B 1 371 ? 12.18 6.676 -11.188 1 83.5 371 THR B N 1
ATOM 6495 C CA . THR B 1 371 ? 11.367 6.762 -9.984 1 83.5 371 THR B CA 1
ATOM 6496 C C . THR B 1 371 ? 9.977 7.301 -10.305 1 83.5 371 THR B C 1
ATOM 6498 O O . THR B 1 371 ? 8.977 6.859 -9.727 1 83.5 371 THR B O 1
ATOM 6501 N N . LEU B 1 372 ? 9.969 8.234 -11.188 1 88.62 372 LEU B N 1
ATOM 6502 C CA . LEU B 1 372 ? 8.688 8.82 -11.578 1 88.62 372 LEU B CA 1
ATOM 6503 C C . LEU B 1 372 ? 7.805 7.793 -12.273 1 88.62 372 LEU B C 1
ATOM 6505 O O . LEU B 1 372 ? 6.59 7.766 -12.062 1 88.62 372 LEU B O 1
ATOM 6509 N N . ILE B 1 373 ? 8.383 6.988 -13.031 1 86.44 373 ILE B N 1
ATOM 6510 C CA . ILE B 1 373 ? 7.637 5.945 -13.719 1 86.44 373 ILE B CA 1
ATOM 6511 C C . ILE B 1 373 ? 7.098 4.941 -12.703 1 86.44 373 ILE B C 1
ATOM 6513 O O . ILE B 1 373 ? 5.938 4.527 -12.781 1 86.44 373 ILE B O 1
ATOM 6517 N N . GLN B 1 374 ? 7.91 4.57 -11.797 1 83.75 374 GLN B N 1
ATOM 6518 C CA . GLN B 1 374 ? 7.48 3.652 -10.742 1 83.75 374 GLN B CA 1
ATOM 6519 C C . GLN B 1 374 ? 6.34 4.25 -9.93 1 83.75 374 GLN B C 1
ATOM 6521 O O . GLN B 1 374 ? 5.406 3.539 -9.547 1 83.75 374 GLN B O 1
ATOM 6526 N N . GLN B 1 375 ? 6.461 5.512 -9.672 1 90.12 375 GLN B N 1
ATOM 6527 C CA . GLN B 1 375 ? 5.406 6.195 -8.922 1 90.12 375 GLN B CA 1
ATOM 6528 C C . GLN B 1 375 ? 4.109 6.242 -9.727 1 90.12 375 GLN B C 1
ATOM 6530 O O . GLN B 1 375 ? 3.021 6.113 -9.164 1 90.12 375 GLN B O 1
ATOM 6535 N N . PHE B 1 376 ? 4.277 6.48 -10.984 1 92.12 376 PHE B N 1
ATOM 6536 C CA . PHE B 1 376 ? 3.111 6.527 -11.859 1 92.12 376 PHE B CA 1
ATOM 6537 C C . PHE B 1 376 ? 2.373 5.191 -11.844 1 92.12 376 PHE B C 1
ATOM 6539 O O . PHE B 1 376 ? 1.153 5.152 -11.68 1 92.12 376 PHE B O 1
ATOM 6546 N N . ILE B 1 377 ? 3.08 4.141 -11.977 1 89.56 377 ILE B N 1
ATOM 6547 C CA . ILE B 1 377 ? 2.488 2.809 -11.953 1 89.56 377 ILE B CA 1
ATOM 6548 C C . ILE B 1 377 ? 1.894 2.539 -10.57 1 89.56 377 ILE B C 1
ATOM 6550 O O . ILE B 1 377 ? 0.81 1.962 -10.453 1 89.56 377 ILE B O 1
ATOM 6554 N N . GLY B 1 378 ? 2.609 2.938 -9.594 1 90 378 GLY B N 1
ATOM 6555 C CA . GLY B 1 378 ? 2.109 2.797 -8.234 1 90 378 GLY B CA 1
ATOM 6556 C C . GLY B 1 378 ? 0.795 3.52 -8.008 1 90 378 GLY B C 1
ATOM 6557 O O . GLY B 1 378 ? -0.067 3.029 -7.273 1 90 378 GLY B O 1
ATOM 6558 N N . ASN B 1 379 ? 0.678 4.621 -8.633 1 94.44 379 ASN B N 1
ATOM 6559 C CA . ASN B 1 379 ? -0.545 5.398 -8.461 1 94.44 379 ASN B CA 1
ATOM 6560 C C . ASN B 1 379 ? -1.713 4.777 -9.227 1 94.44 379 ASN B C 1
ATOM 6562 O O . ASN B 1 379 ? -2.865 4.895 -8.805 1 94.44 379 ASN B O 1
ATOM 6566 N N . ILE B 1 380 ? -1.425 4.168 -10.32 1 92.88 380 ILE B N 1
ATOM 6567 C CA . ILE B 1 380 ? -2.459 3.443 -11.055 1 92.88 380 ILE B CA 1
ATOM 6568 C C . ILE B 1 380 ? -3.039 2.342 -10.164 1 92.88 380 ILE B C 1
ATOM 6570 O O . ILE B 1 380 ? -4.246 2.094 -10.188 1 92.88 380 ILE B O 1
ATOM 6574 N N . ASN B 1 381 ? -2.18 1.787 -9.367 1 92.06 381 ASN B N 1
ATOM 6575 C CA . ASN B 1 381 ? -2.566 0.666 -8.523 1 92.06 381 ASN B CA 1
ATOM 6576 C C . ASN B 1 381 ? -2.787 1.104 -7.078 1 92.06 381 ASN B C 1
ATOM 6578 O O . ASN B 1 381 ? -2.727 0.285 -6.16 1 92.06 381 ASN B O 1
ATOM 6582 N N . ASN B 1 382 ? -3.031 2.387 -6.875 1 93.12 382 ASN B N 1
ATOM 6583 C CA . ASN B 1 382 ? -3.135 2.918 -5.523 1 93.12 382 ASN B CA 1
ATOM 6584 C C . ASN B 1 382 ? -4.516 2.666 -4.922 1 93.12 382 ASN B C 1
ATOM 6586 O O . ASN B 1 382 ? -5.359 3.561 -4.902 1 93.12 382 ASN B O 1
ATOM 6590 N N . PHE B 1 383 ? -4.715 1.592 -4.34 1 93.25 383 PHE B N 1
ATOM 6591 C CA . PHE B 1 383 ? -5.969 1.174 -3.732 1 93.25 383 PHE B CA 1
ATOM 6592 C C . PHE B 1 383 ? -6.254 1.981 -2.471 1 93.25 383 PHE B C 1
ATOM 6594 O O . PHE B 1 383 ? -7.395 2.383 -2.229 1 93.25 383 PHE B O 1
ATOM 6601 N N . ASN B 1 384 ? -5.281 2.26 -1.711 1 92.56 384 ASN B N 1
ATOM 6602 C CA . ASN B 1 384 ? -5.418 2.791 -0.359 1 92.56 384 ASN B CA 1
ATOM 6603 C C . ASN B 1 384 ? -5.973 4.211 -0.368 1 92.56 384 ASN B C 1
ATOM 6605 O O . ASN B 1 384 ? -6.887 4.531 0.393 1 92.56 384 ASN B O 1
ATOM 6609 N N . VAL B 1 385 ? -5.496 5.004 -1.273 1 93.75 385 VAL B N 1
ATOM 6610 C CA . VAL B 1 385 ? -5.859 6.418 -1.246 1 93.75 385 VAL B CA 1
ATOM 6611 C C . VAL B 1 385 ? -7.355 6.57 -1.522 1 93.75 385 VAL B C 1
ATOM 6613 O O . VAL B 1 385 ? -8.031 7.367 -0.871 1 93.75 385 VAL B O 1
ATOM 6616 N N . ILE B 1 386 ? -7.855 5.797 -2.438 1 94.44 386 ILE B N 1
ATOM 6617 C CA . ILE B 1 386 ? -9.266 5.898 -2.814 1 94.44 386 ILE B CA 1
ATOM 6618 C C . ILE B 1 386 ? -10.133 5.199 -1.769 1 94.44 386 ILE B C 1
ATOM 6620 O O . ILE B 1 386 ? -11.102 5.777 -1.27 1 94.44 386 ILE B O 1
ATOM 6624 N N . TYR B 1 387 ? -9.758 4.051 -1.39 1 92.69 387 TYR B N 1
ATOM 6625 C CA . TYR B 1 387 ? -10.609 3.244 -0.523 1 92.69 387 TYR B CA 1
ATOM 6626 C C . TYR B 1 387 ? -10.688 3.842 0.877 1 92.69 387 TYR B C 1
ATOM 6628 O O . TYR B 1 387 ? -11.742 3.824 1.51 1 92.69 387 TYR B O 1
ATOM 6636 N N . LEU B 1 388 ? -9.641 4.375 1.366 1 92.88 388 LEU B N 1
ATOM 6637 C CA . LEU B 1 388 ? -9.609 4.891 2.73 1 92.88 388 LEU B CA 1
ATOM 6638 C C . LEU B 1 388 ? -10.242 6.277 2.805 1 92.88 388 LEU B C 1
ATOM 6640 O O . LEU B 1 388 ? -10.805 6.652 3.838 1 92.88 388 LEU B O 1
ATOM 6644 N N . LEU B 1 389 ? -10.242 6.996 1.671 1 93.31 389 LEU B N 1
ATOM 6645 C CA . LEU B 1 389 ? -10.781 8.352 1.689 1 93.31 389 LEU B CA 1
ATOM 6646 C C . LEU B 1 389 ? -12.266 8.352 1.349 1 93.31 389 LEU B C 1
ATOM 6648 O O . LEU B 1 389 ? -13.055 9.039 2.002 1 93.31 389 LEU B O 1
ATOM 6652 N N . THR B 1 390 ? -12.633 7.562 0.26 1 94.31 390 THR B N 1
ATOM 6653 C CA . THR B 1 390 ? -14 7.711 -0.237 1 94.31 390 THR B CA 1
ATOM 6654 C C . THR B 1 390 ? -14.672 6.348 -0.374 1 94.31 390 THR B C 1
ATOM 6656 O O . THR B 1 390 ? -15.883 6.27 -0.611 1 94.31 390 THR B O 1
ATOM 6659 N N . GLN B 1 391 ? -13.898 5.262 -0.225 1 92.25 391 GLN B N 1
ATOM 6660 C CA . GLN B 1 391 ? -14.414 3.926 -0.518 1 92.25 391 GLN B CA 1
ATOM 6661 C C . GLN B 1 391 ? -15.047 3.873 -1.903 1 92.25 391 GLN B C 1
ATOM 6663 O O . GLN B 1 391 ? -16.078 3.23 -2.094 1 92.25 391 GLN B O 1
ATOM 6668 N N . GLY B 1 392 ? -14.531 4.738 -2.795 1 93.31 392 GLY B N 1
ATOM 6669 C CA . GLY B 1 392 ? -15 4.77 -4.172 1 93.31 392 GLY B CA 1
ATOM 6670 C C . GLY B 1 392 ? -16.172 5.699 -4.383 1 93.31 392 GLY B C 1
ATOM 6671 O O . GLY B 1 392 ? -16.578 5.953 -5.523 1 93.31 392 GLY B O 1
ATOM 6672 N N . GLY B 1 393 ? -16.688 6.254 -3.361 1 92.62 393 GLY B N 1
ATOM 6673 C CA . GLY B 1 393 ? -17.859 7.117 -3.449 1 92.62 393 GLY B CA 1
ATOM 6674 C C . GLY B 1 393 ? -17.547 8.477 -4.051 1 92.62 393 GLY B C 1
ATOM 6675 O O . GLY B 1 393 ? -16.391 8.789 -4.324 1 92.62 393 GLY B O 1
ATOM 6676 N N . PRO B 1 394 ? -18.594 9.172 -4.266 1 93.44 394 PRO B N 1
ATOM 6677 C CA . PRO B 1 394 ? -20.016 8.898 -4.098 1 93.44 394 PRO B CA 1
ATOM 6678 C C . PRO B 1 394 ? -20.547 7.871 -5.094 1 93.44 394 PRO B C 1
ATOM 6680 O O . PRO B 1 394 ? -19.922 7.645 -6.137 1 93.44 394 PRO B O 1
ATOM 6683 N N . THR B 1 395 ? -21.625 7.348 -4.75 1 91.81 395 THR B N 1
ATOM 6684 C CA . THR B 1 395 ? -22.25 6.336 -5.598 1 91.81 395 THR B CA 1
ATOM 6685 C C . THR B 1 395 ? -22.703 6.945 -6.918 1 91.81 395 THR B C 1
ATOM 6687 O O . THR B 1 395 ? -23.062 8.125 -6.977 1 91.81 395 THR B O 1
ATOM 6690 N N . ASN B 1 396 ? -22.547 6.238 -7.945 1 92.19 396 ASN B N 1
ATOM 6691 C CA . ASN B 1 396 ? -22.969 6.617 -9.289 1 92.19 396 ASN B CA 1
ATOM 6692 C C . ASN B 1 396 ? -23.922 5.59 -9.891 1 92.19 396 ASN B C 1
ATOM 6694 O O . ASN B 1 396 ? -23.547 4.441 -10.125 1 92.19 396 ASN B O 1
ATOM 6698 N N . SER B 1 397 ? -25.125 5.957 -10.195 1 88.88 397 SER B N 1
ATOM 6699 C CA . SER B 1 397 ? -26.156 5.051 -10.672 1 88.88 397 SER B CA 1
ATOM 6700 C C . SER B 1 397 ? -25.875 4.574 -12.094 1 88.88 397 SER B C 1
ATOM 6702 O O . SER B 1 397 ? -26.375 3.529 -12.516 1 88.88 397 SER B O 1
ATOM 6704 N N . THR B 1 398 ? -25.016 5.301 -12.758 1 90.88 398 THR B N 1
ATOM 6705 C CA . THR B 1 398 ? -24.719 4.953 -14.141 1 90.88 398 THR B CA 1
ATOM 6706 C C . THR B 1 398 ? -23.641 3.885 -14.211 1 90.88 398 THR B C 1
ATOM 6708 O O . THR B 1 398 ? -23.438 3.266 -15.258 1 90.88 398 THR B O 1
ATOM 6711 N N . TYR B 1 399 ? -23 3.727 -13.133 1 93.38 399 TYR B N 1
ATOM 6712 C CA . TYR B 1 399 ? -21.891 2.775 -13.117 1 93.38 399 TYR B CA 1
ATOM 6713 C C . TYR B 1 399 ? -22.344 1.43 -12.562 1 93.38 399 TYR B C 1
ATOM 6715 O O . TYR B 1 399 ? -23.297 1.358 -11.773 1 93.38 399 TYR B O 1
ATOM 6723 N N . TYR B 1 400 ? -21.703 0.423 -13.039 1 93.75 400 TYR B N 1
ATOM 6724 C CA . TYR B 1 400 ? -21.938 -0.908 -12.484 1 93.75 400 TYR B CA 1
ATOM 6725 C C . TYR B 1 400 ? -20.922 -1.226 -11.391 1 93.75 400 TYR B C 1
ATOM 6727 O O . TYR B 1 400 ? -19.734 -1.386 -11.664 1 93.75 400 TYR B O 1
ATOM 6735 N N . GLN B 1 401 ? -21.359 -1.315 -10.164 1 93.75 401 GLN B N 1
ATOM 6736 C CA . GLN B 1 401 ? -20.578 -1.695 -8.992 1 93.75 401 GLN B CA 1
ATOM 6737 C C . GLN B 1 401 ? -19.375 -0.777 -8.812 1 93.75 401 GLN B C 1
ATOM 6739 O O . GLN B 1 401 ? -18.281 -1.238 -8.5 1 93.75 401 GLN B O 1
ATOM 6744 N N . ALA B 1 402 ? -19.484 0.495 -9.219 1 95.38 402 ALA B N 1
ATOM 6745 C CA . ALA B 1 402 ? -18.391 1.465 -9.086 1 95.38 402 ALA B CA 1
ATOM 6746 C C . ALA B 1 402 ? -18.922 2.828 -8.656 1 95.38 402 ALA B C 1
ATOM 6748 O O . ALA B 1 402 ? -20.062 3.193 -8.984 1 95.38 402 ALA B O 1
ATOM 6749 N N . GLY B 1 403 ? -18.125 3.471 -7.895 1 96 403 GLY B N 1
ATOM 6750 C CA . GLY B 1 403 ? -18.422 4.848 -7.535 1 96 403 GLY B CA 1
ATOM 6751 C C . GLY B 1 403 ? -17.688 5.859 -8.398 1 96 403 GLY B C 1
ATOM 6752 O O . GLY B 1 403 ? -16.891 5.488 -9.25 1 96 403 GLY B O 1
ATOM 6753 N N . SER B 1 404 ? -17.859 7.07 -8.109 1 96.12 404 SER B N 1
ATOM 6754 C CA . SER B 1 404 ? -17.391 8.156 -8.953 1 96.12 404 SER B CA 1
ATOM 6755 C C . SER B 1 404 ? -15.875 8.344 -8.805 1 96.12 404 SER B C 1
ATOM 6757 O O . SER B 1 404 ? -15.234 8.961 -9.664 1 96.12 404 SER B O 1
ATOM 6759 N N . THR B 1 405 ? -15.312 7.805 -7.758 1 97.25 405 THR B N 1
ATOM 6760 C CA . THR B 1 405 ? -13.883 8.023 -7.555 1 97.25 405 THR B CA 1
ATOM 6761 C C . THR B 1 405 ? -13.125 6.699 -7.625 1 97.25 405 THR B C 1
ATOM 6763 O O . THR B 1 405 ? -11.922 6.656 -7.344 1 97.25 405 THR B O 1
ATOM 6766 N N . ASP B 1 406 ? -13.797 5.668 -8 1 97.62 406 ASP B N 1
ATOM 6767 C CA . ASP B 1 406 ? -13.148 4.367 -8.102 1 97.62 406 ASP B CA 1
ATOM 6768 C C . ASP B 1 406 ? -12.102 4.355 -9.211 1 97.62 406 ASP B C 1
ATOM 6770 O O . ASP B 1 406 ? -12.32 4.93 -10.281 1 97.62 406 ASP B O 1
ATOM 6774 N N . LEU B 1 407 ? -10.984 3.781 -8.922 1 97.69 407 LEU B N 1
ATOM 6775 C CA . LEU B 1 407 ? -9.984 3.422 -9.93 1 97.69 407 LEU B CA 1
ATOM 6776 C C . LEU B 1 407 ? -10.25 2.023 -10.469 1 97.69 407 LEU B C 1
ATOM 6778 O O . LEU B 1 407 ? -11.117 1.31 -9.977 1 97.69 407 LEU B O 1
ATOM 6782 N N . LEU B 1 408 ? -9.5 1.683 -11.477 1 96.62 408 LEU B N 1
ATOM 6783 C CA . LEU B 1 408 ? -9.641 0.331 -12.008 1 96.62 408 LEU B CA 1
ATOM 6784 C C . LEU B 1 408 ? -9.406 -0.708 -10.914 1 96.62 408 LEU B C 1
ATOM 6786 O O . LEU B 1 408 ? -10.125 -1.706 -10.836 1 96.62 408 LEU B O 1
ATOM 6790 N N . VAL B 1 409 ? -8.523 -0.43 -10.031 1 95.06 409 VAL B N 1
ATOM 6791 C CA . VAL B 1 409 ? -8.141 -1.392 -9.008 1 95.06 409 VAL B CA 1
ATOM 6792 C C . VAL B 1 409 ? -9.266 -1.518 -7.973 1 95.06 409 VAL B C 1
ATOM 6794 O O . VAL B 1 409 ? -9.594 -2.625 -7.543 1 95.06 409 VAL B O 1
ATOM 6797 N N . THR B 1 410 ? -9.844 -0.412 -7.551 1 95.75 410 THR B N 1
ATOM 6798 C CA . THR B 1 410 ? -10.922 -0.475 -6.566 1 95.75 410 THR B CA 1
ATOM 6799 C C . THR B 1 410 ? -12.195 -1.031 -7.191 1 95.75 410 THR B C 1
ATOM 6801 O O . THR B 1 410 ? -12.984 -1.705 -6.52 1 95.75 410 THR B O 1
ATOM 6804 N N . TRP B 1 411 ? -12.383 -0.729 -8.492 1 96.38 411 TRP B N 1
ATOM 6805 C CA . TRP B 1 411 ? -13.5 -1.339 -9.203 1 96.38 411 TRP B CA 1
ATOM 6806 C C . TRP B 1 411 ? -13.336 -2.852 -9.281 1 96.38 411 TRP B C 1
ATOM 6808 O O . TRP B 1 411 ? -14.297 -3.602 -9.094 1 96.38 411 TRP B O 1
ATOM 6818 N N . LEU B 1 412 ? -12.141 -3.295 -9.578 1 95.31 412 LEU B N 1
ATOM 6819 C CA . LEU B 1 412 ? -11.836 -4.723 -9.602 1 95.31 412 LEU B CA 1
ATOM 6820 C C . LEU B 1 412 ? -12.164 -5.367 -8.258 1 95.31 412 LEU B C 1
ATOM 6822 O O . LEU B 1 412 ? -12.719 -6.469 -8.211 1 95.31 412 LEU B O 1
ATOM 6826 N N . TYR B 1 413 ? -11.867 -4.707 -7.223 1 94.06 413 TYR B N 1
ATOM 6827 C CA . TYR B 1 413 ? -12.172 -5.199 -5.883 1 94.06 413 TYR B CA 1
ATOM 6828 C C . TYR B 1 413 ? -13.672 -5.398 -5.703 1 94.06 413 TYR B C 1
ATOM 6830 O O . TYR B 1 413 ? -14.109 -6.438 -5.199 1 94.06 413 TYR B O 1
ATOM 6838 N N . ASN B 1 414 ? -14.438 -4.414 -6.109 1 95.56 414 ASN B N 1
ATOM 6839 C CA . ASN B 1 414 ? -15.891 -4.48 -5.988 1 95.56 414 ASN B CA 1
ATOM 6840 C C . ASN B 1 414 ? -16.469 -5.617 -6.828 1 95.56 414 ASN B C 1
ATOM 6842 O O . ASN B 1 414 ? -17.375 -6.316 -6.383 1 95.56 414 ASN B O 1
ATOM 6846 N N . LEU B 1 415 ? -15.945 -5.785 -7.988 1 94 415 LEU B N 1
ATOM 6847 C CA . LEU B 1 415 ? -16.406 -6.844 -8.875 1 94 415 LEU B CA 1
ATOM 6848 C C . LEU B 1 415 ? -16.125 -8.219 -8.273 1 94 415 LEU B C 1
ATOM 6850 O O . LEU B 1 415 ? -16.922 -9.141 -8.438 1 94 415 LEU B O 1
ATOM 6854 N N . THR B 1 416 ? -15.031 -8.344 -7.586 1 91.44 416 THR B N 1
ATOM 6855 C CA . THR B 1 416 ? -14.609 -9.625 -7.043 1 91.44 416 THR B CA 1
ATOM 6856 C C . THR B 1 416 ? -15.328 -9.922 -5.73 1 91.44 416 THR B C 1
ATOM 6858 O O . THR B 1 416 ? -15.875 -11.008 -5.543 1 91.44 416 THR B O 1
ATOM 6861 N N . VAL B 1 417 ? -15.391 -8.969 -4.863 1 88.25 417 VAL B N 1
ATOM 6862 C CA . VAL B 1 417 ? -15.797 -9.219 -3.484 1 88.25 417 VAL B CA 1
ATOM 6863 C C . VAL B 1 417 ? -17.281 -8.898 -3.318 1 88.25 417 VAL B C 1
ATOM 6865 O O . VAL B 1 417 ? -18.016 -9.664 -2.691 1 88.25 417 VAL B O 1
ATOM 6868 N N . THR B 1 418 ? -17.719 -7.82 -3.895 1 89.31 418 THR B N 1
ATOM 6869 C CA . THR B 1 418 ? -19.094 -7.387 -3.691 1 89.31 418 THR B CA 1
ATOM 6870 C C . THR B 1 418 ? -20.031 -8.062 -4.695 1 89.31 418 THR B C 1
ATOM 6872 O O . THR B 1 418 ? -21.031 -8.656 -4.309 1 89.31 418 THR B O 1
ATOM 6875 N N . ALA B 1 419 ? -19.625 -8.109 -5.945 1 91.38 419 ALA B N 1
ATOM 6876 C CA . ALA B 1 419 ? -20.516 -8.602 -6.992 1 91.38 419 ALA B CA 1
ATOM 6877 C C . ALA B 1 419 ? -20.25 -10.07 -7.289 1 91.38 419 ALA B C 1
ATOM 6879 O O . ALA B 1 419 ? -21.094 -10.766 -7.855 1 91.38 419 ALA B O 1
ATOM 6880 N N . ALA B 1 420 ? -19.062 -10.555 -7.02 1 90.62 420 ALA B N 1
ATOM 6881 C CA . ALA B 1 420 ? -18.641 -11.922 -7.336 1 90.62 420 ALA B CA 1
ATOM 6882 C C . ALA B 1 420 ? -18.672 -12.172 -8.844 1 90.62 420 ALA B C 1
ATOM 6884 O O . ALA B 1 420 ? -19.125 -13.234 -9.289 1 90.62 420 ALA B O 1
ATOM 6885 N N . ASP B 1 421 ? -18.469 -11.141 -9.562 1 93.31 421 ASP B N 1
ATOM 6886 C CA . ASP B 1 421 ? -18.312 -11.258 -11.008 1 93.31 421 ASP B CA 1
ATOM 6887 C C . ASP B 1 421 ? -16.859 -11.477 -11.391 1 93.31 421 ASP B C 1
ATOM 6889 O O . ASP B 1 421 ? -16.188 -10.562 -11.891 1 93.31 421 ASP B O 1
ATOM 6893 N N . TYR B 1 422 ? -16.5 -12.68 -11.32 1 92.12 422 TYR B N 1
ATOM 6894 C CA . TYR B 1 422 ? -15.086 -13.023 -11.461 1 92.12 422 TYR B CA 1
ATOM 6895 C C . TYR B 1 422 ? -14.641 -12.922 -12.914 1 92.12 422 TYR B C 1
ATOM 6897 O O . TYR B 1 422 ? -13.477 -12.625 -13.195 1 92.12 422 TYR B O 1
ATOM 6905 N N . ASN B 1 423 ? -15.539 -13.141 -13.836 1 94.31 423 ASN B N 1
ATOM 6906 C CA . ASN B 1 423 ? -15.219 -13.008 -15.258 1 94.31 423 ASN B CA 1
ATOM 6907 C C . ASN B 1 423 ? -14.859 -11.57 -15.625 1 94.31 423 ASN B C 1
ATOM 6909 O O . ASN B 1 423 ? -13.805 -11.32 -16.219 1 94.31 423 ASN B O 1
ATOM 6913 N N . LEU B 1 424 ? -15.703 -10.664 -15.125 1 94.19 424 LEU B N 1
ATOM 6914 C CA . LEU B 1 424 ? -15.453 -9.258 -15.414 1 94.19 424 LEU B CA 1
ATOM 6915 C C . LEU B 1 424 ? -14.227 -8.75 -14.656 1 94.19 424 LEU B C 1
ATOM 6917 O O . LEU B 1 424 ? -13.438 -7.969 -15.188 1 94.19 424 LEU B O 1
ATOM 6921 N N . ALA B 1 425 ? -14.102 -9.188 -13.414 1 94.31 425 ALA B N 1
ATOM 6922 C CA . ALA B 1 425 ? -12.945 -8.82 -12.609 1 94.31 425 ALA B CA 1
ATOM 6923 C C . ALA B 1 425 ? -11.648 -9.258 -13.273 1 94.31 425 ALA B C 1
ATOM 6925 O O . ALA B 1 425 ? -10.648 -8.531 -13.25 1 94.31 425 ALA B O 1
ATOM 6926 N N . SER B 1 426 ? -11.688 -10.383 -13.859 1 94.69 426 SER B N 1
ATOM 6927 C CA . SER B 1 426 ? -10.5 -10.914 -14.531 1 94.69 426 SER B CA 1
ATOM 6928 C C . SER B 1 426 ? -10.141 -10.078 -15.758 1 94.69 426 SER B C 1
ATOM 6930 O O . SER B 1 426 ? -8.961 -9.844 -16.031 1 94.69 426 SER B O 1
ATOM 6932 N N . VAL B 1 427 ? -11.117 -9.664 -16.5 1 95.69 427 VAL B N 1
ATOM 6933 C CA . VAL B 1 427 ? -10.867 -8.812 -17.656 1 95.69 427 VAL B CA 1
ATOM 6934 C C . VAL B 1 427 ? -10.211 -7.512 -17.203 1 95.69 427 VAL B C 1
ATOM 6936 O O . VAL B 1 427 ? -9.203 -7.09 -17.781 1 95.69 427 VAL B O 1
ATOM 6939 N N . VAL B 1 428 ? -10.766 -6.895 -16.203 1 95.19 428 VAL B N 1
ATOM 6940 C CA . VAL B 1 428 ? -10.227 -5.641 -15.68 1 95.19 428 VAL B CA 1
ATOM 6941 C C . VAL B 1 428 ? -8.812 -5.863 -15.164 1 95.19 428 VAL B C 1
ATOM 6943 O O . VAL B 1 428 ? -7.934 -5.02 -15.352 1 95.19 428 VAL B O 1
ATOM 6946 N N . GLY B 1 429 ? -8.602 -7.023 -14.516 1 93.25 429 GLY B N 1
ATOM 6947 C CA . GLY B 1 429 ? -7.266 -7.371 -14.047 1 93.25 429 GLY B CA 1
ATOM 6948 C C . GLY B 1 429 ? -6.246 -7.465 -15.172 1 93.25 429 GLY B C 1
ATOM 6949 O O . GLY B 1 429 ? -5.125 -6.973 -15.039 1 93.25 429 GLY B O 1
ATOM 6950 N N . ILE B 1 430 ? -6.605 -8.031 -16.234 1 92.56 430 ILE B N 1
ATOM 6951 C CA . ILE B 1 430 ? -5.73 -8.156 -17.406 1 92.56 430 ILE B CA 1
ATOM 6952 C C . ILE B 1 430 ? -5.395 -6.77 -17.953 1 92.56 430 ILE B C 1
ATOM 6954 O O . ILE B 1 430 ? -4.238 -6.492 -18.281 1 92.56 430 ILE B O 1
ATOM 6958 N N . LEU B 1 431 ? -6.371 -5.977 -17.984 1 93.75 431 LEU B N 1
ATOM 6959 C CA . LEU B 1 431 ? -6.168 -4.633 -18.5 1 93.75 431 LEU B CA 1
ATOM 6960 C C . LEU B 1 431 ? -5.238 -3.828 -17.609 1 93.75 431 LEU B C 1
ATOM 6962 O O . LEU B 1 431 ? -4.391 -3.078 -18.094 1 93.75 431 LEU B O 1
ATOM 6966 N N . ILE B 1 432 ? -5.453 -3.947 -16.312 1 92.12 432 ILE B N 1
ATOM 6967 C CA . ILE B 1 432 ? -4.57 -3.287 -15.359 1 92.12 432 ILE B CA 1
ATOM 6968 C C . ILE B 1 432 ? -3.139 -3.785 -15.555 1 92.12 432 ILE B C 1
ATOM 6970 O O . ILE B 1 432 ? -2.191 -2.994 -15.531 1 92.12 432 ILE B O 1
ATOM 6974 N N . PHE B 1 433 ? -3.023 -5.027 -15.727 1 87.38 433 PHE B N 1
ATOM 6975 C CA . PHE B 1 433 ? -1.712 -5.625 -15.945 1 87.38 433 PHE B CA 1
ATOM 6976 C C . PHE B 1 433 ? -1.068 -5.074 -17.203 1 87.38 433 PHE B C 1
ATOM 6978 O O . PHE B 1 433 ? 0.112 -4.719 -17.203 1 87.38 433 PHE B O 1
ATOM 6985 N N . ILE B 1 434 ? -1.761 -5.043 -18.234 1 88.88 434 ILE B N 1
ATOM 6986 C CA . ILE B 1 434 ? -1.258 -4.551 -19.516 1 88.88 434 ILE B CA 1
ATOM 6987 C C . ILE B 1 434 ? -0.838 -3.088 -19.375 1 88.88 434 ILE B C 1
ATOM 6989 O O . ILE B 1 434 ? 0.23 -2.693 -19.844 1 88.88 434 ILE B O 1
ATOM 6993 N N . LEU B 1 435 ? -1.662 -2.312 -18.719 1 89.12 435 LEU B N 1
ATOM 6994 C CA . LEU B 1 435 ? -1.35 -0.903 -18.5 1 89.12 435 LEU B CA 1
ATOM 6995 C C . LEU B 1 435 ? -0.065 -0.749 -17.703 1 89.12 435 LEU B C 1
ATOM 6997 O O . LEU B 1 435 ? 0.807 0.045 -18.062 1 89.12 435 LEU B O 1
ATOM 7001 N N . SER B 1 436 ? 0.035 -1.52 -16.656 1 85.44 436 SER B N 1
ATOM 7002 C CA . SER B 1 436 ? 1.21 -1.465 -15.789 1 85.44 436 SER B CA 1
ATOM 7003 C C . SER B 1 436 ? 2.455 -1.962 -16.516 1 85.44 436 SER B C 1
ATOM 7005 O O . SER B 1 436 ? 3.537 -1.391 -16.375 1 85.44 436 SER B O 1
ATOM 7007 N N . ALA B 1 437 ? 2.324 -2.98 -17.312 1 82.44 437 ALA B N 1
ATOM 7008 C CA . ALA B 1 437 ? 3.443 -3.559 -18.062 1 82.44 437 ALA B CA 1
ATOM 7009 C C . ALA B 1 437 ? 3.934 -2.605 -19.141 1 82.44 437 ALA B C 1
ATOM 7011 O O . ALA B 1 437 ? 5.141 -2.432 -19.328 1 82.44 437 ALA B O 1
ATOM 7012 N N . VAL B 1 438 ? 3.076 -2.031 -19.828 1 84 438 VAL B N 1
ATOM 7013 C CA . VAL B 1 438 ? 3.42 -1.117 -20.906 1 84 438 VAL B CA 1
ATOM 7014 C C . VAL B 1 438 ? 4.199 0.072 -20.359 1 84 438 VAL B C 1
ATOM 7016 O O . VAL B 1 438 ? 5.254 0.433 -20.891 1 84 438 VAL B O 1
ATOM 7019 N N . PHE B 1 439 ? 3.754 0.588 -19.266 1 81.38 439 PHE B N 1
ATOM 7020 C CA . PHE B 1 439 ? 4.43 1.751 -18.703 1 81.38 439 PHE B CA 1
ATOM 7021 C C . PHE B 1 439 ? 5.746 1.348 -18.062 1 81.38 439 PHE B C 1
ATOM 7023 O O . PHE B 1 439 ? 6.711 2.115 -18.062 1 81.38 439 PHE B O 1
ATOM 7030 N N . SER B 1 440 ? 5.762 0.162 -17.484 1 74.94 440 SER B N 1
ATOM 7031 C CA . SER B 1 440 ? 7.008 -0.348 -16.938 1 74.94 440 SER B CA 1
ATOM 7032 C C . SER B 1 440 ? 8.062 -0.542 -18.016 1 74.94 440 SER B C 1
ATOM 7034 O O . SER B 1 440 ? 9.234 -0.226 -17.812 1 74.94 440 SER B O 1
ATOM 7036 N N . LEU B 1 441 ? 7.691 -1.059 -19.109 1 75.56 441 LEU B N 1
ATOM 7037 C CA . LEU B 1 441 ? 8.602 -1.287 -20.234 1 75.56 441 LEU B CA 1
ATOM 7038 C C . LEU B 1 441 ? 9.117 0.034 -20.797 1 75.56 441 LEU B C 1
ATOM 7040 O O . LEU B 1 441 ? 10.281 0.143 -21.172 1 75.56 441 LEU B O 1
ATOM 7044 N N . LEU B 1 442 ? 8.273 0.937 -20.797 1 74.81 442 LEU B N 1
ATOM 7045 C CA . LEU B 1 442 ? 8.68 2.258 -21.266 1 74.81 442 LEU B CA 1
ATOM 7046 C C . LEU B 1 442 ? 9.719 2.871 -20.328 1 74.81 442 LEU B C 1
ATOM 7048 O O . LEU B 1 442 ? 10.656 3.523 -20.797 1 74.81 442 LEU B O 1
ATOM 7052 N N . ALA B 1 443 ? 9.578 2.627 -19.062 1 69.56 443 ALA B N 1
ATOM 7053 C CA . ALA B 1 443 ? 10.516 3.146 -18.078 1 69.56 443 ALA B CA 1
ATOM 7054 C C . ALA B 1 443 ? 11.875 2.459 -18.188 1 69.56 443 ALA B C 1
ATOM 7056 O O . ALA B 1 443 ? 12.914 3.111 -18.078 1 69.56 443 ALA B O 1
ATOM 7057 N N . TYR B 1 444 ? 11.922 1.203 -18.391 1 64.38 444 TYR B N 1
ATOM 7058 C CA . TYR B 1 444 ? 13.164 0.434 -18.438 1 64.38 444 TYR B CA 1
ATOM 7059 C C . TYR B 1 444 ? 13.922 0.716 -19.734 1 64.38 444 TYR B C 1
ATOM 7061 O O . TYR B 1 444 ? 15.156 0.788 -19.719 1 64.38 444 TYR B O 1
ATOM 7069 N N . THR B 1 445 ? 13.219 0.803 -20.766 1 63.72 445 THR B N 1
ATOM 7070 C CA . THR B 1 445 ? 13.898 1.027 -22.031 1 63.72 445 THR B CA 1
ATOM 7071 C C . THR B 1 445 ? 14.492 2.432 -22.094 1 63.72 445 THR B C 1
ATOM 7073 O O . THR B 1 445 ? 15.562 2.635 -22.656 1 63.72 445 THR B O 1
ATOM 7076 N N . ARG B 1 446 ? 13.891 3.277 -21.453 1 59.47 446 ARG B N 1
ATOM 7077 C CA . ARG B 1 446 ? 14.406 4.641 -21.484 1 59.47 446 ARG B CA 1
ATOM 7078 C C . ARG B 1 446 ? 15.539 4.82 -20.484 1 59.47 446 ARG B C 1
ATOM 7080 O O . ARG B 1 446 ? 16.453 5.617 -20.703 1 59.47 446 ARG B O 1
ATOM 7087 N N . THR B 1 447 ? 15.438 4.16 -19.375 1 56.66 447 THR B N 1
ATOM 7088 C CA . THR B 1 447 ? 16.5 4.293 -18.391 1 56.66 447 THR B CA 1
ATOM 7089 C C . THR B 1 447 ? 17.781 3.621 -18.875 1 56.66 447 THR B C 1
ATOM 7091 O O . THR B 1 447 ? 18.875 4.102 -18.594 1 56.66 447 THR B O 1
ATOM 7094 N N . ASN B 1 448 ? 17.75 2.451 -19.453 1 52.28 448 ASN B N 1
ATOM 7095 C CA . ASN B 1 448 ? 18.969 1.84 -20 1 52.28 448 ASN B CA 1
ATOM 7096 C C . ASN B 1 448 ? 19.594 2.717 -21.078 1 52.28 448 ASN B C 1
ATOM 7098 O O . ASN B 1 448 ? 20.812 2.766 -21.203 1 52.28 448 ASN B O 1
ATOM 7102 N N . SER B 1 449 ? 18.812 3.256 -21.828 1 47.31 449 SER B N 1
ATOM 7103 C CA . SER B 1 449 ? 19.422 4.145 -22.812 1 47.31 449 SER B CA 1
ATOM 7104 C C . SER B 1 449 ? 20.188 5.285 -22.141 1 47.31 449 SER B C 1
ATOM 7106 O O . SER B 1 449 ? 21.203 5.75 -22.641 1 47.31 449 SER B O 1
ATOM 7108 N N . TYR B 1 450 ? 19.656 5.68 -21.094 1 43.53 450 TYR B N 1
ATOM 7109 C CA . TYR B 1 450 ? 20.344 6.781 -20.438 1 43.53 450 TYR B CA 1
ATOM 7110 C C . TYR B 1 450 ? 21.594 6.281 -19.719 1 43.53 450 TYR B C 1
ATOM 7112 O O . TYR B 1 450 ? 22.578 7.012 -19.594 1 43.53 450 TYR B O 1
ATOM 7120 N N . LYS B 1 451 ? 21.609 5.145 -19.156 1 45.88 451 LYS B N 1
ATOM 7121 C CA . LYS B 1 451 ? 22.828 4.59 -18.594 1 45.88 451 LYS B CA 1
ATOM 7122 C C . LYS B 1 451 ? 23.875 4.359 -19.688 1 45.88 451 LYS B C 1
ATOM 7124 O O . LYS B 1 451 ? 25.078 4.57 -19.453 1 45.88 451 LYS B O 1
ATOM 7129 N N . GLU B 1 452 ? 23.453 3.82 -20.75 1 43.16 452 GLU B N 1
ATOM 7130 C CA . GLU B 1 452 ? 24.453 3.643 -21.812 1 43.16 452 GLU B CA 1
ATOM 7131 C C . GLU B 1 452 ? 24.938 4.988 -22.344 1 43.16 452 GLU B C 1
ATOM 7133 O O . GLU B 1 452 ? 26.094 5.125 -22.734 1 43.16 452 GLU B O 1
ATOM 7138 N N . GLY B 1 453 ? 24.172 5.934 -22.469 1 36.88 453 GLY B N 1
ATOM 7139 C CA . GLY B 1 453 ? 24.672 7.199 -22.984 1 36.88 453 GLY B CA 1
ATOM 7140 C C . GLY B 1 453 ? 25.562 7.93 -22 1 36.88 453 GLY B C 1
ATOM 7141 O O . GLY B 1 453 ? 26.25 8.891 -22.359 1 36.88 453 GLY B O 1
ATOM 7142 N N . ALA B 1 454 ? 25.391 7.887 -20.812 1 35.03 454 ALA B N 1
ATOM 7143 C CA . ALA B 1 454 ? 26.344 8.492 -19.891 1 35.03 454 ALA B CA 1
ATOM 7144 C C . ALA B 1 454 ? 27.656 7.699 -19.859 1 35.03 454 ALA B C 1
ATOM 7146 O O . ALA B 1 454 ? 28.672 8.188 -19.375 1 35.03 454 ALA B O 1
ATOM 7147 N N . ALA B 1 455 ? 27.781 6.348 -20.078 1 34.03 455 ALA B N 1
ATOM 7148 C CA . ALA B 1 455 ? 29.078 5.711 -20.219 1 34.03 455 ALA B CA 1
ATOM 7149 C C . ALA B 1 455 ? 29.797 6.195 -21.484 1 34.03 455 ALA B C 1
ATOM 7151 O O . ALA B 1 455 ? 31 5.945 -21.656 1 34.03 455 ALA B O 1
ATOM 7152 N N . LYS B 1 456 ? 29.188 6.816 -22.359 1 29.42 456 LYS B N 1
ATOM 7153 C CA . LYS B 1 456 ? 30.031 7.363 -23.422 1 29.42 456 LYS B CA 1
ATOM 7154 C C . LYS B 1 456 ? 30.375 8.828 -23.156 1 29.42 456 LYS B C 1
ATOM 7156 O O . LYS B 1 456 ? 29.516 9.617 -22.781 1 29.42 456 LYS B O 1
#

InterPro domains:
  IPR000515 ABC transporter type 1, transmembrane domain MetI-like [PF00528] (236-444)
  IPR000515 ABC transporter type 1, transmembrane domain MetI-like [PS50928] (220-443)
  IPR000515 ABC transporter type 1, transmembrane domain MetI-like [cd06261] (220-436)
  IPR035906 MetI-like superfamily [G3DSA:1.10.3720.10] (197-452)
  IPR035906 MetI-like superfamily [SSF161098] (201-442)

pLDDT: mean 82.25, std 13.44, range [25.92, 97.81]

Radius of gyration: 34.54 Å; Cα contacts (8 Å, |Δi|>4): 1197; chains: 2; bounding box: 89×103×69 Å

Secondary structure (DSSP, 8-state):
--SSSS-BTTB-HHHHHHHS-HHHHHTTTSTTHHHHHTT-HHHHHHHHHHHHHHHHHIIIIIHHHHHHHHH--S---EEEEEEETTEEEEEEE----HHHHHHHHHHHHHHHHHHHHHHHHHHHHHHHHHHHHHHT-----HHHHHHHIIIIIHHHHHHHHHHHHHIIIIIHHHHHHHHHTTB--STTS-TTTS---B-TTHHHHHHHTSTTHHHHHHHHHHHHHHHHHHHHHHHHHHHHHHHHHSSTT-TTHHHHHHHHHHHHHS-HHHHHHHHHHHTSTTSHHHHHHHHTTSS-TTS---TTTSHHHHHHHHHHHHHHHHHHHHHHHHHHHHTTS-HHHHHHHHHTT--HHHHIIIIIHHHHHHHHHHHHHHHHHHHHT-HHHHHHHTTTPSB-TTSSS-BTT--HHHHHHIIIIIS--HHHHHHHHHHHHHHHHHHHHHHHHHHHHHHHHHH-/--SSSS-BTTB-HHHHHHHS-HHHHHTTTSTTHHHHHTT-HHHHHHHHHHHHHHHHHIIIIIHHHHHHHHH--S---EEEEEEETTEEEEEEE----HHHHHHHHHHHHHHHHHHHHHHHHHHHHHHHHHHHHHHT-----HHHHHHHIIIIIHHHHHHHHHHHHHIIIIIHHHHHHHHHT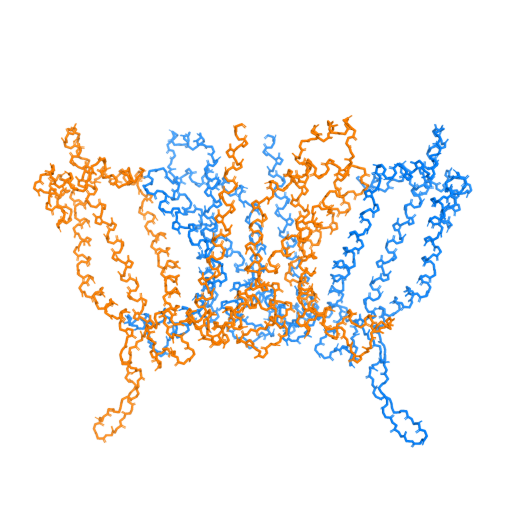TB--STTS-TTTS---B-TTHHHHHHHTSTTHHHHHHHHHHHHHHHHHHHHHHHHHHHHHHHHHSSTT-TTHHHHHHHHHHHHHS-HHHHHHHHHHHTSTTSHHHHHHHHTTSS-TTS---TTTSHHHHHHHHHHHHHHHHHHHHHHHHHHHHTTS-HHHHHHHHHTT--HHHHIIIIIHHHHHHHHHHHHHHHHHHHHT-HHHHHHHTTTPSB-TTSSS-BTT--HHHHHHIIIIIS--HHHHHHHHHHHHHHHHHHHHHHHHHHHHHHHHHH-

Organism: Streptococcus agalactiae serotype V (strain ATCC BAA-611 / 2603 V/R) (NCBI:txid208435)